Protein AF-0000000068548157 (afdb_homodimer)

Organism: Arachis hypogaea (NCBI:txid3818)

Sequence (996 aa):
MGVFTVLTRCIVQPLSVVDDELVPKVRMTFTTLEDAGKFYRNYAKATGFSTRVRCTNRKGNEIKNQLITCSREGKWKSKISPTEKTNPTAGLNCPARIYIHTLKDVGAWIISKVVLDHSHPCCPSKAEMLKQHRKLSMSIRRTIENNEEAGIRPSKTYQSFVAAAGGHRELNFIEKDVRNYITREVRNELERFSAEFWSCGQQVAFREQAERESDAADFHTVIPCATKSSIEAQFQDAYTHAKFRKVQAQFRRKANCITRLKNSALGYSIYEVGEQVSSSIFNKFAVTYDSVAAEVKCQCLLFESRGILCRHALSVLSFEQVSQVSPRYILERWSKKVKRRHTHIKSSHDEPLMEPRSKRFDQLVFRSQNICEFASESEELTAILHRAYDNVMAEMEALKAKRKGTSSLSHENANLESVNELQSSPRIRTRGRPENRLGSKLEKQIANATKKKKTKVLSEINLFDAASAAHSNSSQYQGHVMNYQFRVPAAGDNSLGVMGVFTVLTRCIVQPLSVVDDELVPKVRMTFTTLEDAGKFYRNYAKATGFSTRVRCTNRKGNEIKNQLITCSREGKWKSKISPTEKTNPTAGLNCPARIYIHTLKDVGAWIISKVVLDHSHPCCPSKAEMLKQHRKLSMSIRRTIENNEEAGIRPSKTYQSFVAAAGGHRELNFIEKDVRNYITREVRNELERFSAEFWSCGQQVAFREQAERESDAADFHTVIPCATKSSIEAQFQDAYTHAKFRKVQAQFRRKANCITRLKNSALGYSIYEVGEQVSSSIFNKFAVTYDSVAAEVKCQCLLFESRGILCRHALSVLSFEQVSQVSPRYILERWSKKVKRRHTHIKSSHDEPLMEPRSKRFDQLVFRSQNICEFASESEELTAILHRAYDNVMAEMEALKAKRKGTSSLSHENANLESVNELQSSPRIRTRGRPENRLGSKLEKQIANATKKKKTKVLSEINLFDAASAAHSNSSQYQGHVMNYQFRVPAAGDNSLGV

pLDDT: mean 74.23, std 27.12, range [15.04, 97.81]

Foldseek 3Di:
DDPPCVCPPLPLPPQPPDDPVLDDDFFDKALDPVVVVVSVQVVQLSRAFGKDWDDWDDDPPHTFKTKIATPQADDDDDPPDCPDDNDDDSHDNWPFIWIWGADVVVNIIGTHDGDHDTPDHGGNVCSLADPVQADDDLVLLVQLLVCVLVVHDLVVSQVVVCVVQVHDSSHSYDSVVSVVCCVPPRVVLVVVVPPVVSVVVVVVVVVLVVVVVQLVCQVPDFDDAPDPALALVVCSQWFGPVVSVVLNVQQVQLVQKDKDWDDDDPQKTKIWIWGDPDPPDTDIKIWIARRVVLDIDIPVCCCVVPLHDHSRRVNVCVVVPPRYGDCVSRDNVRTSPDDDPCSPCPVVVPPPPDDPVSVVVVVVVVVVVVQCVVQVPDPVSVVVVVVVVVVVVVVVVVVVVVVSVVVVPVVPPPDDPDPPPPDPPPPPDPPDDPPPPPQDPVRVVVVVVVVVVVVPPPPDDDPDDDDDDDDDDDDDDDDDPDDPPPDPDDPDDDDDDD/DDPPCVCPPVPLPPQPPDPPVLDDDFFDKALDPVVVVVSVQVVQLSRAFGKDWDDWDDDPPHTFKTKIATPQADDDDDPPDCPDDNDDDSHDNWPFIWIWGADVVVNIIGTHDGDHDTPDHGGNVNSLADPVQADDDLVLLVQLLVCVLVVHDLVVSQVVVCVVQVHDSSHSYDSVVSVVCCVPPRVVVVVVVPPVVSVVVVVLVVVLVVVVVQLVCQVPDFDDAPDPALALVVCSQWFGPVVSVVLNVQQVQLVQKDKDWDDDDPQKTKIWIWGDPDPVDTDIKIKIARRVVLDIDIPVCCCVPPLHDHSRRVNVCVVVVPRYGDCVSRDNVRTSPDPPPCSPCPVVVPPPPDDPVSVVVVVVVVVVVVQCVVQVPDPVSVVVVVVVVVVVVVVVVVVVVVVSVVVVPPVPPPDDPDPPPPPPPPPPPPPDDPPPPPQPPVRVVVVVVVVVVVPPPPPPDDPDDPDDDDDDDDDDDDDDPDDPDPDPDDDDDDDDDD

Structure (mmCIF, N/CA/C/O backbone):
data_AF-0000000068548157-model_v1
#
loop_
_entity.id
_entity.type
_entity.pdbx_description
1 polymer 'Protein FAR1-RELATED SEQUENCE'
#
loop_
_atom_site.group_PDB
_atom_site.id
_atom_site.type_symbol
_atom_site.label_atom_id
_atom_site.label_alt_id
_atom_site.label_comp_id
_atom_site.label_asym_id
_atom_site.label_entity_id
_atom_site.label_seq_id
_atom_site.pdbx_PDB_ins_code
_atom_site.Cartn_x
_atom_site.Cartn_y
_atom_site.Cartn_z
_atom_site.occupancy
_atom_site.B_iso_or_equiv
_atom_site.auth_seq_id
_atom_site.auth_comp_id
_atom_site.auth_asym_id
_atom_site.auth_atom_id
_atom_site.pdbx_PDB_model_num
ATOM 1 N N . MET A 1 1 ? 38.531 -15.023 -6.328 1 17.86 1 MET A N 1
ATOM 2 C CA . MET A 1 1 ? 37.656 -15.117 -7.484 1 17.86 1 MET A CA 1
ATOM 3 C C . MET A 1 1 ? 36.656 -16.266 -7.316 1 17.86 1 MET A C 1
ATOM 5 O O . MET A 1 1 ? 36.875 -17.375 -7.797 1 17.86 1 MET A O 1
ATOM 9 N N . GLY A 1 2 ? 36.188 -16.359 -6.176 1 20.47 2 GLY A N 1
ATOM 10 C CA . GLY A 1 2 ? 35.625 -17.609 -5.66 1 20.47 2 GLY A CA 1
ATOM 11 C C . GLY A 1 2 ? 34.375 -18.047 -6.355 1 20.47 2 GLY A C 1
ATOM 12 O O . GLY A 1 2 ? 33.5 -17.219 -6.668 1 20.47 2 GLY A O 1
ATOM 13 N N . VAL A 1 3 ? 34.438 -19.109 -7.219 1 19.7 3 VAL A N 1
ATOM 14 C CA . VAL A 1 3 ? 33.562 -19.766 -8.188 1 19.7 3 VAL A CA 1
ATOM 15 C C . VAL A 1 3 ? 32.281 -20.219 -7.5 1 19.7 3 VAL A C 1
ATOM 17 O O . VAL A 1 3 ? 32.281 -21.047 -6.594 1 19.7 3 VAL A O 1
ATOM 20 N N . PHE A 1 4 ? 31.453 -19.25 -7.168 1 21.31 4 PHE A N 1
ATOM 21 C CA . PHE A 1 4 ? 30.266 -19.391 -6.336 1 21.31 4 PHE A CA 1
ATOM 22 C C . PHE A 1 4 ? 29.203 -20.219 -7.047 1 21.31 4 PHE A C 1
ATOM 24 O O . PHE A 1 4 ? 28.594 -19.766 -8.016 1 21.31 4 PHE A O 1
ATOM 31 N N . THR A 1 5 ? 29.406 -21.531 -7.203 1 22.14 5 THR A N 1
ATOM 32 C CA . THR A 1 5 ? 28.703 -22.516 -8.008 1 22.14 5 THR A CA 1
ATOM 33 C C . THR A 1 5 ? 27.297 -22.75 -7.457 1 22.14 5 THR A C 1
ATOM 35 O O . THR A 1 5 ? 27.125 -23.328 -6.379 1 22.14 5 THR A O 1
ATOM 38 N N . VAL A 1 6 ? 26.531 -21.734 -7.324 1 25.98 6 VAL A N 1
ATOM 39 C CA . VAL A 1 6 ? 25.281 -21.938 -6.602 1 25.98 6 VAL A CA 1
ATOM 40 C C . VAL A 1 6 ? 24.312 -22.781 -7.445 1 25.98 6 VAL A C 1
ATOM 42 O O . VAL A 1 6 ? 23.859 -22.328 -8.5 1 25.98 6 VAL A O 1
ATOM 45 N N . LEU A 1 7 ? 24.484 -24.047 -7.656 1 26.8 7 LEU A N 1
ATOM 46 C CA . LEU A 1 7 ? 23.859 -25.062 -8.508 1 26.8 7 LEU A CA 1
ATOM 47 C C . LEU A 1 7 ? 22.422 -25.328 -8.07 1 26.8 7 LEU A C 1
ATOM 49 O O . LEU A 1 7 ? 22.203 -25.953 -7.035 1 26.8 7 LEU A O 1
ATOM 53 N N . THR A 1 8 ? 21.578 -24.453 -7.762 1 30.02 8 THR A N 1
ATOM 54 C CA . THR A 1 8 ? 20.391 -25.094 -7.211 1 30.02 8 THR A CA 1
ATOM 55 C C . THR A 1 8 ? 19.641 -25.875 -8.289 1 30.02 8 THR A C 1
ATOM 57 O O . THR A 1 8 ? 18.969 -25.281 -9.141 1 30.02 8 THR A O 1
ATOM 60 N N . ARG A 1 9 ? 20.266 -26.688 -9.125 1 32.03 9 ARG A N 1
ATOM 61 C CA . ARG A 1 9 ? 19.734 -27.719 -10.031 1 32.03 9 ARG A CA 1
ATOM 62 C C . ARG A 1 9 ? 18.531 -28.406 -9.43 1 32.03 9 ARG A C 1
ATOM 64 O O . ARG A 1 9 ? 18.516 -28.75 -8.242 1 32.03 9 ARG A O 1
ATOM 71 N N . CYS A 1 10 ? 17.344 -28.109 -9.812 1 34.41 10 CYS A N 1
ATOM 72 C CA . CYS A 1 10 ? 16.516 -29.25 -9.438 1 34.41 10 CYS A CA 1
ATOM 73 C C . CYS A 1 10 ? 17.188 -30.562 -9.82 1 34.41 10 CYS A C 1
ATOM 75 O O . CYS A 1 10 ? 17.203 -30.938 -11 1 34.41 10 CYS A O 1
ATOM 77 N N . ILE A 1 11 ? 18.469 -30.844 -9.562 1 33.5 11 ILE A N 1
ATOM 78 C CA . ILE A 1 11 ? 18.859 -32.25 -9.609 1 33.5 11 ILE A CA 1
ATOM 79 C C . ILE A 1 11 ? 17.656 -33.125 -9.281 1 33.5 11 ILE A C 1
ATOM 81 O O . ILE A 1 11 ? 16.984 -32.938 -8.258 1 33.5 11 ILE A O 1
ATOM 85 N N . VAL A 1 12 ? 16.984 -33.656 -10.367 1 35.25 12 VAL A N 1
ATOM 86 C CA . VAL A 1 12 ? 16.172 -34.781 -9.914 1 35.25 12 VAL A CA 1
ATOM 87 C C . VAL A 1 12 ? 16.719 -35.312 -8.586 1 35.25 12 VAL A C 1
ATOM 89 O O . VAL A 1 12 ? 17.781 -35.938 -8.555 1 35.25 12 VAL A O 1
ATOM 92 N N . GLN A 1 13 ? 17.109 -34.5 -7.738 1 35.5 13 GLN A N 1
ATOM 93 C CA . GLN A 1 13 ? 17.562 -35.062 -6.469 1 35.5 13 GLN A CA 1
ATOM 94 C C . GLN A 1 13 ? 16.828 -36.344 -6.16 1 35.5 13 GLN A C 1
ATOM 96 O O . GLN A 1 13 ? 15.672 -36.531 -6.547 1 35.5 13 GLN A O 1
ATOM 101 N N . PRO A 1 14 ? 17.547 -37.375 -5.98 1 37.06 14 PRO A N 1
ATOM 102 C CA . PRO A 1 14 ? 16.812 -38.5 -5.375 1 37.06 14 PRO A CA 1
ATOM 103 C C . PRO A 1 14 ? 15.633 -38.031 -4.52 1 37.06 14 PRO A C 1
ATOM 105 O O . PRO A 1 14 ? 15.617 -36.875 -4.047 1 37.06 14 PRO A O 1
ATOM 108 N N . LEU A 1 15 ? 14.438 -38.531 -4.723 1 41.5 15 LEU A N 1
ATOM 109 C CA . LEU A 1 15 ? 13.312 -38.344 -3.82 1 41.5 15 LEU A CA 1
ATOM 110 C C . LEU A 1 15 ? 13.766 -37.781 -2.48 1 41.5 15 LEU A C 1
ATOM 112 O O . LEU A 1 15 ? 14.555 -38.438 -1.771 1 41.5 15 LEU A O 1
ATOM 116 N N . SER A 1 16 ? 14.242 -36.656 -2.461 1 49.16 16 SER A N 1
ATOM 117 C CA . SER A 1 16 ? 14.453 -36.156 -1.112 1 49.16 16 SER A CA 1
ATOM 118 C C . SER A 1 16 ? 13.586 -36.875 -0.097 1 49.16 16 SER A C 1
ATOM 120 O O . SER A 1 16 ? 12.391 -37.062 -0.319 1 49.16 16 SER A O 1
ATOM 122 N N . VAL A 1 17 ? 14.18 -37.688 0.513 1 61.56 17 VAL A N 1
ATOM 123 C CA . VAL A 1 17 ? 13.641 -38.594 1.511 1 61.56 17 VAL A CA 1
ATOM 124 C C . VAL A 1 17 ? 12.703 -37.844 2.455 1 61.56 17 VAL A C 1
ATOM 126 O O . VAL A 1 17 ? 13.148 -36.969 3.217 1 61.56 17 VAL A O 1
ATOM 129 N N . VAL A 1 18 ? 11.531 -37.469 1.872 1 75.19 18 VAL A N 1
ATOM 130 C CA . VAL A 1 18 ? 10.5 -37.031 2.797 1 75.19 18 VAL A CA 1
ATOM 131 C C . VAL A 1 18 ? 10.555 -37.844 4.082 1 75.19 18 VAL A C 1
ATOM 133 O O . VAL A 1 18 ? 10.852 -39.031 4.051 1 75.19 18 VAL A O 1
ATOM 136 N N . ASP A 1 19 ? 10.656 -37.094 5.105 1 78.88 19 ASP A N 1
ATOM 137 C CA . ASP A 1 19 ? 10.641 -37.75 6.406 1 78.88 19 ASP A CA 1
ATOM 138 C C . ASP A 1 19 ? 9.594 -38.844 6.449 1 78.88 19 ASP A C 1
ATOM 140 O O . ASP A 1 19 ? 8.484 -38.688 5.953 1 78.88 19 ASP A O 1
ATOM 144 N N . ASP A 1 20 ? 9.977 -39.969 6.773 1 80.56 20 ASP A N 1
ATOM 145 C CA . ASP A 1 20 ? 9.141 -41.188 6.824 1 80.56 20 ASP A CA 1
ATOM 146 C C . ASP A 1 20 ? 7.832 -40.906 7.562 1 80.56 20 ASP A C 1
ATOM 148 O O . ASP A 1 20 ? 6.801 -41.5 7.262 1 80.56 20 ASP A O 1
ATOM 152 N N . GLU A 1 21 ? 7.895 -39.844 8.445 1 84.44 21 GLU A N 1
ATOM 153 C CA . GLU A 1 21 ? 6.703 -39.5 9.227 1 84.44 21 GLU A CA 1
ATOM 154 C C . GLU A 1 21 ? 5.664 -38.781 8.375 1 84.44 21 GLU A C 1
ATOM 156 O O . GLU A 1 21 ? 4.477 -38.781 8.711 1 84.44 21 GLU A O 1
ATOM 161 N N . LEU A 1 22 ? 6.074 -38.312 7.316 1 88 22 LEU A N 1
ATOM 162 C CA . LEU A 1 22 ? 5.168 -37.562 6.48 1 88 22 LEU A CA 1
ATOM 163 C C . LEU A 1 22 ? 4.609 -38.406 5.344 1 88 22 LEU A C 1
ATOM 165 O O . LEU A 1 22 ? 3.705 -37.969 4.625 1 88 22 LEU A O 1
ATOM 169 N N . VAL A 1 23 ? 5.039 -39.594 5.188 1 93.12 23 VAL A N 1
ATOM 170 C CA . VAL A 1 23 ? 4.602 -40.438 4.074 1 93.12 23 VAL A CA 1
ATOM 171 C C . VAL A 1 23 ? 3.303 -41.156 4.445 1 93.12 23 VAL A C 1
ATOM 173 O O . VAL A 1 23 ? 3.217 -41.781 5.492 1 93.12 23 VAL A O 1
ATOM 176 N N . PRO A 1 24 ? 2.346 -40.969 3.635 1 95.56 24 PRO A N 1
ATOM 177 C CA . PRO A 1 24 ? 1.085 -41.656 3.924 1 95.56 24 PRO A CA 1
ATOM 178 C C . PRO A 1 24 ? 1.214 -43.156 3.865 1 95.56 24 PRO A C 1
ATOM 180 O O . PRO A 1 24 ? 1.832 -43.688 2.943 1 95.56 24 PRO A O 1
ATOM 183 N N . LYS A 1 25 ? 0.652 -43.781 4.84 1 95.19 25 LYS A N 1
ATOM 184 C CA . LYS A 1 25 ? 0.648 -45.25 4.938 1 95.19 25 LYS A CA 1
ATOM 185 C C . LYS A 1 25 ? -0.763 -45.781 5.168 1 95.19 25 LYS A C 1
ATOM 187 O O . LYS A 1 25 ? -1.608 -45.094 5.738 1 95.19 25 LYS A O 1
ATOM 192 N N . VAL A 1 26 ? -0.889 -47 4.695 1 95.06 26 VAL A N 1
ATOM 193 C CA . VAL A 1 26 ? -2.174 -47.656 4.898 1 95.06 26 VAL A CA 1
ATOM 194 C C . VAL A 1 26 ? -2.424 -47.844 6.395 1 95.06 26 VAL A C 1
ATOM 196 O O . VAL A 1 26 ? -1.493 -48.125 7.152 1 95.06 26 VAL A O 1
ATOM 199 N N . ARG A 1 27 ? -3.672 -47.562 6.848 1 92.81 27 ARG A N 1
ATOM 200 C CA . ARG A 1 27 ? -4.16 -47.781 8.203 1 92.81 27 ARG A CA 1
ATOM 201 C C . ARG A 1 27 ? -3.826 -46.594 9.109 1 92.81 27 ARG A C 1
ATOM 203 O O . ARG A 1 27 ? -4 -46.656 10.328 1 92.81 27 ARG A O 1
ATOM 210 N N . MET A 1 28 ? -3.252 -45.562 8.469 1 94.81 28 MET A N 1
ATOM 211 C CA . MET A 1 28 ? -3.107 -44.344 9.234 1 94.81 28 MET A CA 1
ATOM 212 C C . MET A 1 28 ? -4.473 -43.75 9.617 1 94.81 28 MET A C 1
ATOM 214 O O . MET A 1 28 ? -5.395 -43.75 8.797 1 94.81 28 MET A O 1
ATOM 218 N N . THR A 1 29 ? -4.609 -43.375 10.867 1 93.44 29 THR A N 1
ATOM 219 C CA . THR A 1 29 ? -5.906 -42.906 11.359 1 93.44 29 THR A CA 1
ATOM 220 C C . THR A 1 29 ? -5.855 -41.406 11.703 1 93.44 29 THR A C 1
ATOM 222 O O . THR A 1 29 ? -4.809 -40.906 12.109 1 93.44 29 THR A O 1
ATOM 225 N N . PHE A 1 30 ? -6.953 -40.719 11.477 1 94.12 30 PHE A N 1
ATOM 226 C CA . PHE A 1 30 ? -7.105 -39.281 11.758 1 94.12 30 PHE A CA 1
ATOM 227 C C . PHE A 1 30 ? -8.43 -39.031 12.461 1 94.12 30 PHE A C 1
ATOM 229 O O . PHE A 1 30 ? -9.383 -39.781 12.328 1 94.12 30 PHE A O 1
ATOM 236 N N . THR A 1 31 ? -8.516 -37.938 13.195 1 89 31 THR A N 1
ATOM 237 C CA . THR A 1 31 ? -9.719 -37.562 13.93 1 89 31 THR A CA 1
ATOM 238 C C . THR A 1 31 ? -10.773 -37 12.984 1 89 31 THR A C 1
ATOM 240 O O . THR A 1 31 ? -11.969 -37.25 13.148 1 89 31 THR A O 1
ATOM 243 N N . THR A 1 32 ? -10.32 -36.156 12.047 1 89.5 32 THR A N 1
ATOM 244 C CA . THR A 1 32 ? -11.242 -35.531 11.102 1 89.5 32 THR A CA 1
ATOM 245 C C . THR A 1 32 ? -10.773 -35.75 9.664 1 89.5 32 THR A C 1
ATOM 247 O O . THR A 1 32 ? -9.594 -36.031 9.43 1 89.5 32 THR A O 1
ATOM 250 N N . LEU A 1 33 ? -11.734 -35.688 8.812 1 92 33 LEU A N 1
ATOM 251 C CA . LEU A 1 33 ? -11.422 -35.812 7.387 1 92 33 LEU A CA 1
ATOM 252 C C . LEU A 1 33 ? -10.5 -34.688 6.949 1 92 33 LEU A C 1
ATOM 254 O O . LEU A 1 33 ? -9.609 -34.875 6.121 1 92 33 LEU A O 1
ATOM 258 N N . GLU A 1 34 ? -10.656 -33.469 7.504 1 91.38 34 GLU A N 1
ATOM 259 C CA . GLU A 1 34 ? -9.844 -32.312 7.176 1 91.38 34 GLU A CA 1
ATOM 260 C C . GLU A 1 34 ? -8.383 -32.531 7.559 1 91.38 34 GLU A C 1
ATOM 262 O O . GLU A 1 34 ? -7.473 -32.125 6.84 1 91.38 34 GLU A O 1
ATOM 267 N N . ASP A 1 35 ? -8.219 -33.219 8.602 1 92.5 35 ASP A N 1
ATOM 268 C CA . ASP A 1 35 ? -6.855 -33.469 9.047 1 92.5 35 ASP A CA 1
ATOM 269 C C . ASP A 1 35 ? -6.156 -34.438 8.094 1 92.5 35 ASP A C 1
ATOM 271 O O . ASP A 1 35 ? -4.957 -34.312 7.832 1 92.5 35 ASP A O 1
ATOM 275 N N . ALA A 1 36 ? -6.906 -35.438 7.684 1 94.25 36 ALA A N 1
ATOM 276 C CA . ALA A 1 36 ? -6.344 -36.375 6.723 1 94.25 36 ALA A CA 1
ATOM 277 C C . ALA A 1 36 ? -5.969 -35.688 5.422 1 94.25 36 ALA A C 1
ATOM 279 O O . ALA A 1 36 ? -4.898 -35.938 4.859 1 94.25 36 ALA A O 1
ATOM 280 N N . GLY A 1 37 ? -6.832 -34.812 4.988 1 94.69 37 GLY A N 1
ATOM 281 C CA . GLY A 1 37 ? -6.559 -34.031 3.797 1 94.69 37 GLY A CA 1
ATOM 282 C C . GLY A 1 37 ? -5.348 -33.125 3.939 1 94.69 37 GLY A C 1
ATOM 283 O O . GLY A 1 37 ? -4.52 -33.031 3.027 1 94.69 37 GLY A O 1
ATOM 284 N N . LYS A 1 38 ? -5.297 -32.469 5.043 1 94.31 38 LYS A N 1
ATOM 285 C CA . LYS A 1 38 ? -4.164 -31.594 5.32 1 94.31 38 LYS A CA 1
ATOM 286 C C . LYS A 1 38 ? -2.855 -32.375 5.359 1 94.31 38 LYS A C 1
ATOM 288 O O . LYS A 1 38 ? -1.826 -31.906 4.875 1 94.31 38 LYS A O 1
ATOM 293 N N . PHE A 1 39 ? -2.918 -33.531 5.969 1 95.19 39 PHE A N 1
ATOM 294 C CA . PHE A 1 39 ? -1.748 -34.406 6.035 1 95.19 39 PHE A CA 1
ATOM 295 C C . PHE A 1 39 ? -1.245 -34.719 4.633 1 95.19 39 PHE A C 1
ATOM 297 O O . PHE A 1 39 ? -0.052 -34.594 4.352 1 95.19 39 PHE A O 1
ATOM 304 N N . TYR A 1 40 ? -2.127 -35.188 3.801 1 95.94 40 TYR A N 1
ATOM 305 C CA . TYR A 1 40 ? -1.739 -35.562 2.445 1 95.94 40 TYR A CA 1
ATOM 306 C C . TYR A 1 40 ? -1.257 -34.344 1.66 1 95.94 40 TYR A C 1
ATOM 308 O O . TYR A 1 40 ? -0.35 -34.469 0.832 1 95.94 40 TYR A O 1
ATOM 316 N N . ARG A 1 41 ? -1.84 -33.219 1.879 1 94.69 41 ARG A N 1
ATOM 317 C CA . ARG A 1 41 ? -1.401 -31.984 1.23 1 94.69 41 ARG A CA 1
ATOM 318 C C . ARG A 1 41 ? 0.023 -31.625 1.642 1 94.69 41 ARG A C 1
ATOM 320 O O . ARG A 1 41 ? 0.814 -31.156 0.818 1 94.69 41 ARG A O 1
ATOM 327 N N . ASN A 1 42 ? 0.286 -31.797 2.877 1 93.62 42 ASN A N 1
ATOM 328 C CA . ASN A 1 42 ? 1.64 -31.531 3.352 1 93.62 42 ASN A CA 1
ATOM 329 C C . ASN A 1 42 ? 2.652 -32.469 2.713 1 93.62 42 ASN A C 1
ATOM 331 O O . ASN A 1 42 ? 3.766 -32.062 2.375 1 93.62 42 ASN A O 1
ATOM 335 N N . TYR A 1 43 ? 2.24 -33.75 2.617 1 94.69 43 TYR A N 1
ATOM 336 C CA . TYR A 1 43 ? 3.08 -34.688 1.919 1 94.69 43 TYR A CA 1
ATOM 337 C C . TYR A 1 43 ? 3.303 -34.281 0.47 1 94.69 43 TYR A C 1
ATOM 339 O O . TYR A 1 43 ? 4.422 -34.375 -0.041 1 94.69 43 TYR A O 1
ATOM 347 N N . ALA A 1 44 ? 2.244 -33.844 -0.13 1 94.75 44 ALA A N 1
ATOM 348 C CA . ALA A 1 44 ? 2.305 -33.438 -1.528 1 94.75 44 ALA A CA 1
ATOM 349 C C . ALA A 1 44 ? 3.254 -32.25 -1.707 1 94.75 44 ALA A C 1
ATOM 351 O O . ALA A 1 44 ? 4.039 -32.219 -2.658 1 94.75 44 ALA A O 1
ATOM 352 N N . LYS A 1 45 ? 3.186 -31.328 -0.824 1 92.44 45 LYS A N 1
ATOM 353 C CA . LYS A 1 45 ? 4.062 -30.172 -0.88 1 92.44 45 LYS A CA 1
ATOM 354 C C . LYS A 1 45 ? 5.527 -30.578 -0.729 1 92.44 45 LYS A C 1
ATOM 356 O O . LYS A 1 45 ? 6.391 -30.094 -1.472 1 92.44 45 LYS A O 1
ATOM 361 N N . ALA A 1 46 ? 5.75 -31.453 0.182 1 91.31 46 ALA A N 1
ATOM 362 C CA . ALA A 1 46 ? 7.113 -31.891 0.462 1 91.31 46 ALA A CA 1
ATOM 363 C C . ALA A 1 46 ? 7.676 -32.688 -0.702 1 91.31 46 ALA A C 1
ATOM 365 O O . ALA A 1 46 ? 8.875 -32.656 -0.978 1 91.31 46 ALA A O 1
ATOM 366 N N . THR A 1 47 ? 6.793 -33.469 -1.35 1 91.62 47 THR A N 1
ATOM 367 C CA . THR A 1 47 ? 7.227 -34.344 -2.451 1 91.62 47 THR A CA 1
ATOM 368 C C . THR A 1 47 ? 7.301 -33.531 -3.752 1 91.62 47 THR A C 1
ATOM 370 O O . THR A 1 47 ? 8.094 -33.875 -4.641 1 91.62 47 THR A O 1
ATOM 373 N N . GLY A 1 48 ? 6.426 -32.562 -3.875 1 91.31 48 GLY 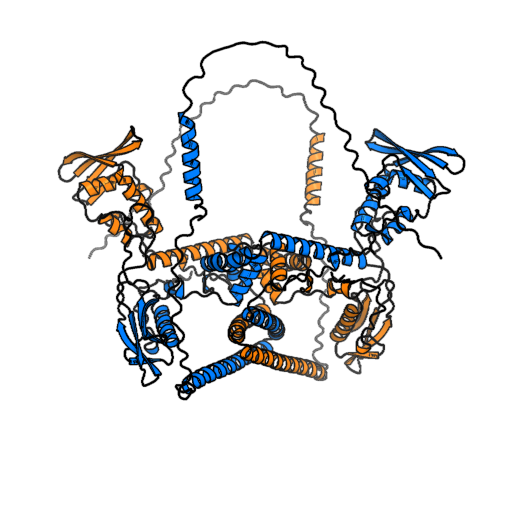A N 1
ATOM 374 C CA . GLY A 1 48 ? 6.523 -31.688 -5.043 1 91.31 48 GLY A CA 1
ATOM 375 C C . GLY A 1 48 ? 5.344 -31.812 -5.984 1 91.31 48 GLY A C 1
ATOM 376 O O . GLY A 1 48 ? 5.5 -31.75 -7.203 1 91.31 48 GLY A O 1
ATOM 377 N N . PHE A 1 49 ? 4.195 -32.125 -5.562 1 93.44 49 PHE A N 1
ATOM 378 C CA . PHE A 1 49 ? 2.996 -32.188 -6.391 1 93.44 49 PHE A CA 1
ATOM 379 C C . PHE A 1 49 ? 1.808 -31.562 -5.66 1 93.44 49 PHE A C 1
ATOM 381 O O . PHE A 1 49 ? 1.964 -31 -4.582 1 93.44 49 PHE A O 1
ATOM 388 N N . SER A 1 50 ? 0.649 -31.469 -6.352 1 94.75 50 SER A N 1
ATOM 389 C CA . SER A 1 50 ? -0.579 -30.969 -5.742 1 94.75 50 SER A CA 1
ATOM 390 C C . SER A 1 50 ? -1.673 -32.031 -5.75 1 94.75 50 SER A C 1
ATOM 392 O O . SER A 1 50 ? -1.58 -33.031 -6.48 1 94.75 50 SER A O 1
ATOM 394 N N . THR A 1 51 ? -2.623 -31.781 -4.906 1 95.94 51 THR A N 1
ATOM 395 C CA . THR A 1 51 ? -3.664 -32.781 -4.738 1 95.94 51 THR A CA 1
ATOM 396 C C . THR A 1 51 ? -5.02 -32.25 -5.184 1 95.94 51 THR A C 1
ATOM 398 O O . THR A 1 51 ? -5.188 -31.031 -5.332 1 95.94 51 THR A O 1
ATOM 401 N N . ARG A 1 52 ? -5.918 -33.094 -5.508 1 94.62 52 ARG A N 1
ATOM 402 C CA . ARG A 1 52 ? -7.309 -32.75 -5.793 1 94.62 52 ARG A CA 1
ATOM 403 C C . ARG A 1 52 ? -8.25 -33.875 -5.316 1 94.62 52 ARG A C 1
ATOM 405 O O . ARG A 1 52 ? -7.902 -35.062 -5.375 1 94.62 52 ARG A O 1
ATOM 412 N N . VAL A 1 53 ? -9.398 -33.438 -4.773 1 94.69 53 VAL A N 1
ATOM 413 C CA . VAL A 1 53 ? -10.414 -34.406 -4.383 1 94.69 53 VAL A CA 1
ATOM 414 C C . VAL A 1 53 ? -11.156 -34.906 -5.625 1 94.69 53 VAL A C 1
ATOM 416 O O . VAL A 1 53 ? -11.828 -34.125 -6.305 1 94.69 53 VAL A O 1
ATOM 419 N N . ARG A 1 54 ? -10.953 -36.094 -5.949 1 93.5 54 ARG A N 1
ATOM 420 C CA . ARG A 1 54 ? -11.539 -36.656 -7.16 1 93.5 54 ARG A CA 1
ATOM 421 C C . ARG A 1 54 ? -12.992 -37.062 -6.934 1 93.5 54 ARG A C 1
ATOM 423 O O . ARG A 1 54 ? -13.844 -36.812 -7.793 1 93.5 54 ARG A O 1
ATOM 430 N N . CYS A 1 55 ? -13.25 -37.75 -5.836 1 92.31 55 CYS A N 1
ATOM 431 C CA . CYS A 1 55 ? -14.602 -38.219 -5.578 1 92.31 55 CYS A CA 1
ATOM 432 C C . CYS A 1 55 ? -14.883 -38.312 -4.082 1 92.31 55 CYS A C 1
ATOM 434 O O . CYS A 1 55 ? -13.984 -38.594 -3.291 1 92.31 55 CYS A O 1
ATOM 436 N N . THR A 1 56 ? -16.125 -37.844 -3.67 1 93.62 56 THR A N 1
ATOM 437 C CA . THR A 1 56 ? -16.609 -37.969 -2.301 1 93.62 56 THR A CA 1
ATOM 438 C C . THR A 1 56 ? -17.922 -38.75 -2.26 1 93.62 56 THR A C 1
ATOM 440 O O . THR A 1 56 ? -18.891 -38.375 -2.932 1 93.62 56 THR A O 1
ATOM 443 N N . ASN A 1 57 ? -17.859 -39.844 -1.647 1 93.06 57 ASN A N 1
ATOM 444 C CA . ASN A 1 57 ? -19.078 -40.625 -1.48 1 93.06 57 ASN A CA 1
ATOM 445 C C . ASN A 1 57 ? -19.781 -40.312 -0.163 1 93.06 57 ASN A C 1
ATOM 447 O O . ASN A 1 57 ? -19.141 -40.25 0.886 1 93.06 57 ASN A O 1
ATOM 451 N N . ARG A 1 58 ? -21.109 -40.062 -0.209 1 90.75 58 ARG A N 1
ATOM 452 C CA . ARG A 1 58 ? -21.891 -39.656 0.96 1 90.75 58 ARG A CA 1
ATOM 453 C C . ARG A 1 58 ? -23.016 -40.625 1.237 1 90.75 58 ARG A C 1
ATOM 455 O O . ARG A 1 58 ? -23.562 -41.25 0.311 1 90.75 58 ARG A O 1
ATOM 462 N N . LYS A 1 59 ? -23.203 -41 2.338 1 85.81 59 LYS A N 1
ATOM 463 C CA . LYS A 1 59 ? -24.406 -41.688 2.807 1 85.81 59 LYS A CA 1
ATOM 464 C C . LYS A 1 59 ? -25.312 -40.719 3.576 1 85.81 59 LYS A C 1
ATOM 466 O O . LYS A 1 59 ? -25.047 -40.406 4.734 1 85.81 59 LYS A O 1
ATOM 471 N N . GLY A 1 60 ? -26.391 -40.25 2.932 1 84.69 60 GLY A N 1
ATOM 472 C CA . GLY A 1 60 ? -27.156 -39.125 3.471 1 84.69 60 GLY A CA 1
ATOM 473 C C . GLY A 1 60 ? -26.391 -37.812 3.469 1 84.69 60 GLY A C 1
ATOM 474 O O . GLY A 1 60 ? -25.922 -37.375 2.426 1 84.69 60 GLY A O 1
ATOM 475 N N . ASN A 1 61 ? -26.297 -37.219 4.605 1 83.75 61 ASN A N 1
ATOM 476 C CA . ASN A 1 61 ? -25.609 -35.938 4.699 1 83.75 61 ASN A CA 1
ATOM 477 C C . ASN A 1 61 ? -24.188 -36.125 5.207 1 83.75 61 ASN A C 1
ATOM 479 O O . ASN A 1 61 ? -23.438 -35.156 5.316 1 83.75 61 ASN A O 1
ATOM 483 N N . GLU A 1 62 ? -23.781 -37.375 5.402 1 86.75 62 GLU A N 1
ATOM 484 C CA . GLU A 1 62 ? -22.453 -37.594 5.973 1 86.75 62 GLU A CA 1
ATOM 485 C C . GLU A 1 62 ? -21.5 -38.188 4.93 1 86.75 62 GLU A C 1
ATOM 487 O O . GLU A 1 62 ? -21.906 -39.031 4.125 1 86.75 62 GLU A O 1
ATOM 492 N N . ILE A 1 63 ? -20.344 -37.688 4.914 1 91.44 63 ILE A N 1
ATOM 493 C CA . ILE A 1 63 ? -19.328 -38.188 4.016 1 91.44 63 ILE A CA 1
ATOM 494 C C . ILE A 1 63 ? -18.828 -39.562 4.512 1 91.44 63 ILE A C 1
ATOM 496 O O . ILE A 1 63 ? -18.453 -39.688 5.676 1 91.44 63 ILE A O 1
ATOM 500 N N . LYS A 1 64 ? -18.906 -40.562 3.652 1 90.88 64 LYS A N 1
ATOM 501 C CA . LYS A 1 64 ? -18.469 -41.906 3.996 1 90.88 64 LYS A CA 1
ATOM 502 C C . LYS A 1 64 ? -17.031 -42.125 3.566 1 90.88 64 LYS A C 1
ATOM 504 O O . LYS A 1 64 ? -16.25 -42.75 4.297 1 90.88 64 LYS A O 1
ATOM 509 N N . ASN A 1 65 ? -16.719 -41.812 2.381 1 93.19 65 ASN A N 1
ATOM 510 C CA . ASN A 1 65 ? -15.359 -42 1.883 1 93.19 65 ASN A CA 1
ATOM 511 C C . ASN A 1 65 ? -14.969 -40.875 0.917 1 93.19 65 ASN A C 1
ATOM 513 O O . ASN A 1 65 ? -15.836 -40.156 0.413 1 93.19 65 ASN A O 1
ATOM 517 N N . GLN A 1 66 ? -13.609 -40.625 0.775 1 95.88 66 GLN A N 1
ATOM 518 C CA . GLN A 1 66 ? -13.062 -39.625 -0.122 1 95.88 66 GLN A CA 1
ATOM 519 C C . GLN A 1 66 ? -11.812 -40.125 -0.827 1 95.88 66 GLN A C 1
ATOM 521 O O . GLN A 1 66 ? -10.969 -40.781 -0.213 1 95.88 66 GLN A O 1
ATOM 526 N N . LEU A 1 67 ? -11.82 -39.906 -2.113 1 96.75 67 LEU A N 1
ATOM 527 C CA . LEU A 1 67 ? -10.641 -40.219 -2.916 1 96.75 67 LEU A CA 1
ATOM 528 C C . LEU A 1 67 ? -9.859 -38.969 -3.25 1 96.75 67 LEU A C 1
ATOM 530 O O . LEU A 1 67 ? -10.398 -38.031 -3.879 1 96.75 67 LEU A O 1
ATOM 534 N N . ILE A 1 68 ? -8.57 -38.875 -2.75 1 97.56 68 ILE A N 1
ATOM 535 C CA . ILE A 1 68 ? -7.695 -37.719 -3.047 1 97.56 68 ILE A CA 1
ATOM 536 C C . ILE A 1 68 ? -6.582 -38.188 -3.994 1 97.56 68 ILE A C 1
ATOM 538 O O . ILE A 1 68 ? -5.887 -39.156 -3.727 1 97.56 68 ILE A O 1
ATOM 542 N N . THR A 1 69 ? -6.445 -37.5 -5.137 1 96.88 69 THR A N 1
ATOM 543 C CA . THR A 1 69 ? -5.492 -37.87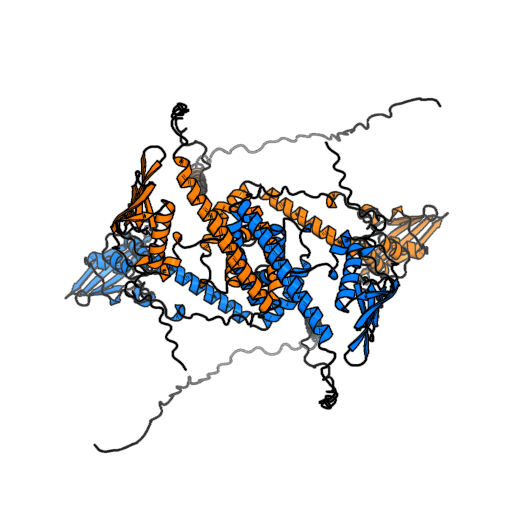5 -6.168 1 96.88 69 THR A CA 1
ATOM 544 C C . THR A 1 69 ? -4.531 -36.75 -6.477 1 96.88 69 THR A C 1
ATOM 546 O O . THR A 1 69 ? -4.73 -35.625 -6.02 1 96.88 69 THR A O 1
ATOM 549 N N . CYS A 1 70 ? -3.449 -37.094 -7.156 1 95.25 70 CYS A N 1
ATOM 550 C CA . CYS A 1 70 ? -2.57 -36.094 -7.727 1 95.25 70 CYS A CA 1
ATOM 551 C C . CYS A 1 70 ? -3.332 -35.188 -8.695 1 95.25 70 CYS A C 1
ATOM 553 O O . CYS A 1 70 ? -4.23 -35.656 -9.398 1 95.25 70 CYS A O 1
ATOM 555 N N . SER A 1 71 ? -3.027 -33.906 -8.742 1 92.06 71 SER A N 1
ATOM 556 C CA . SER A 1 71 ? -3.703 -32.969 -9.609 1 92.06 71 SER A CA 1
ATOM 557 C C . SER A 1 71 ? -3.48 -33.312 -11.086 1 92.06 71 SER A C 1
ATOM 559 O O . SER A 1 71 ? -4.199 -32.812 -11.953 1 92.06 71 SER A O 1
ATOM 561 N N . ARG A 1 72 ? -2.492 -34.094 -11.352 1 91.06 72 ARG A N 1
ATOM 562 C CA . ARG A 1 72 ? -2.186 -34.438 -12.742 1 91.06 72 ARG A CA 1
ATOM 563 C C . ARG A 1 72 ? -2.795 -35.781 -13.125 1 91.06 72 ARG A C 1
ATOM 565 O O . ARG A 1 72 ? -2.344 -36.406 -14.078 1 91.06 72 ARG A O 1
ATOM 572 N N . GLU A 1 73 ? -3.77 -36.156 -12.312 1 92.69 73 GLU A N 1
ATOM 573 C CA . GLU A 1 73 ? -4.539 -37.344 -12.664 1 92.69 73 GLU A CA 1
ATOM 574 C C . GLU A 1 73 ? -5.465 -37.094 -13.852 1 92.69 73 GLU A C 1
ATOM 576 O O . GLU A 1 73 ? -5.91 -35.969 -14.055 1 92.69 73 GLU A O 1
ATOM 581 N N . GLY A 1 74 ? -5.66 -38.062 -14.609 1 83.94 74 GLY A N 1
ATOM 582 C CA . GLY A 1 74 ? -6.594 -37.938 -15.719 1 83.94 74 GLY A CA 1
ATOM 583 C C . GLY A 1 74 ? -5.961 -37.344 -16.969 1 83.94 74 GLY A C 1
ATOM 584 O O . GLY A 1 74 ? -4.781 -36.969 -16.953 1 83.94 74 GLY A O 1
ATOM 585 N N . LYS A 1 75 ? -6.621 -37.406 -18.078 1 78.38 75 LYS A N 1
ATOM 586 C CA . LYS A 1 75 ? -6.188 -36.844 -19.344 1 78.38 75 LYS A CA 1
ATOM 587 C C . LYS A 1 75 ? -7.238 -35.875 -19.906 1 78.38 75 LYS A C 1
ATOM 589 O O . LYS A 1 75 ? -8.438 -36.094 -19.75 1 78.38 75 LYS A O 1
ATOM 594 N N . TRP A 1 76 ? -6.762 -34.688 -20.266 1 70.38 76 TRP A N 1
ATOM 595 C CA . TRP A 1 76 ? -7.664 -33.719 -20.875 1 70.38 76 TRP A CA 1
ATOM 596 C C . TRP A 1 76 ? -8.266 -34.281 -22.156 1 70.38 76 TRP A C 1
ATOM 598 O O . TRP A 1 76 ? -7.547 -34.812 -23.016 1 70.38 76 TRP A O 1
ATOM 608 N N . LYS A 1 77 ? -9.648 -34.469 -22.219 1 65.62 77 LYS A N 1
ATOM 609 C CA . LYS A 1 77 ? -10.352 -34.844 -23.438 1 65.62 77 LYS A CA 1
ATOM 610 C C . LYS A 1 77 ? -11.094 -33.656 -24.047 1 65.62 77 LYS A C 1
ATOM 612 O O . LYS A 1 77 ? -11.914 -33.031 -23.375 1 65.62 77 LYS A O 1
ATOM 617 N N . SER A 1 78 ? -10.391 -32.906 -24.906 1 61.09 78 SER A N 1
ATOM 618 C CA . SER A 1 78 ? -11.133 -31.844 -25.547 1 61.09 78 SER A CA 1
ATOM 619 C C . SER A 1 78 ? -11.945 -32.344 -26.734 1 61.09 78 SER A C 1
ATOM 621 O O . SER A 1 78 ? -11.484 -33.219 -27.469 1 61.09 78 SER A O 1
ATOM 623 N N . LYS A 1 79 ? -13.305 -32.188 -26.625 1 60.19 79 LYS A N 1
ATOM 624 C CA . LYS A 1 79 ? -14.125 -32.469 -27.797 1 60.19 79 LYS A CA 1
ATOM 625 C C . LYS A 1 79 ? -13.664 -31.672 -29.016 1 60.19 79 LYS A C 1
ATOM 627 O O . LYS A 1 79 ? -14.031 -31.984 -30.141 1 60.19 79 LYS A O 1
ATOM 632 N N . ILE A 1 80 ? -13.094 -30.453 -28.656 1 56.19 80 ILE A N 1
ATOM 633 C CA . ILE A 1 80 ? -12.688 -29.609 -29.781 1 56.19 80 ILE A CA 1
ATOM 634 C C . ILE A 1 80 ? -11.266 -29.984 -30.203 1 56.19 80 ILE A C 1
ATOM 636 O O . ILE A 1 80 ? -10.367 -30.094 -29.375 1 56.19 80 ILE A O 1
ATOM 640 N N . SER A 1 81 ? -11.18 -30.531 -31.328 1 53.72 81 SER A N 1
ATOM 641 C CA . SER A 1 81 ? -9.875 -30.859 -31.906 1 53.72 81 SER A CA 1
ATOM 642 C C . SER A 1 81 ? -8.859 -29.75 -31.625 1 53.72 81 SER A C 1
ATOM 644 O O . SER A 1 81 ? -9.172 -28.562 -31.734 1 53.72 81 SER A O 1
ATOM 646 N N . PRO A 1 82 ? -7.844 -30.031 -30.859 1 54.03 82 PRO A N 1
ATOM 647 C CA . PRO A 1 82 ? -6.797 -29.094 -30.438 1 54.03 82 PRO A CA 1
ATOM 648 C C . PRO A 1 82 ? -6.348 -28.156 -31.562 1 54.03 82 PRO A C 1
ATOM 650 O O . PRO A 1 82 ? -5.266 -27.562 -31.469 1 54.03 82 PRO A O 1
ATOM 653 N N . THR A 1 83 ? -7.086 -28.031 -32.688 1 54.12 83 THR A N 1
ATOM 654 C CA . THR A 1 83 ? -6.41 -27.375 -33.812 1 54.12 83 THR A CA 1
ATOM 655 C C . THR A 1 83 ? -5.953 -25.969 -33.406 1 54.12 83 THR A C 1
ATOM 657 O O . THR A 1 83 ? -4.895 -25.516 -33.844 1 54.12 83 THR A O 1
ATOM 660 N N . GLU A 1 84 ? -6.816 -25.125 -32.781 1 56.53 84 GLU A N 1
ATOM 661 C CA . GLU A 1 84 ? -6.371 -23.734 -32.75 1 56.53 84 GLU A CA 1
ATOM 662 C C . GLU A 1 84 ? -5.602 -23.422 -31.469 1 56.53 84 GLU A C 1
ATOM 664 O O . GLU A 1 84 ? -4.457 -22.969 -31.516 1 56.53 84 GLU A O 1
ATOM 669 N N . LYS A 1 85 ? -6.223 -22.953 -30.344 1 57.97 85 LYS A N 1
ATOM 670 C CA . LYS A 1 85 ? -5.523 -22.438 -29.172 1 57.97 85 LYS A CA 1
ATOM 671 C C . LYS A 1 85 ? -5.312 -23.531 -28.125 1 57.97 85 LYS A C 1
ATOM 673 O O . LYS A 1 85 ? -6.281 -24.078 -27.594 1 57.97 85 LYS A O 1
ATOM 678 N N . THR A 1 86 ? -4 -24.125 -28.188 1 66.5 86 THR A N 1
ATOM 679 C CA . THR A 1 86 ? -3.723 -25.25 -27.312 1 66.5 86 THR A CA 1
ATOM 680 C C . THR A 1 86 ? -3.318 -24.781 -25.922 1 66.5 86 THR A C 1
ATOM 682 O O . THR A 1 86 ? -2.344 -24.031 -25.781 1 66.5 86 THR A O 1
ATOM 685 N N . ASN A 1 87 ? -4.207 -24.766 -24.984 1 76.25 87 ASN A N 1
ATOM 686 C CA . ASN A 1 87 ? -3.887 -24.438 -23.594 1 76.25 87 ASN A CA 1
ATOM 687 C C . ASN A 1 87 ? -3.16 -25.594 -22.906 1 76.25 87 ASN A C 1
ATOM 689 O O . ASN A 1 87 ? -3.418 -26.766 -23.203 1 76.25 87 ASN A O 1
ATOM 693 N N . PRO A 1 88 ? -2.188 -25.172 -22.141 1 84.06 88 PRO A N 1
ATOM 694 C CA . PRO A 1 88 ? -1.492 -26.234 -21.391 1 84.06 88 PRO A CA 1
ATOM 695 C C . PRO A 1 88 ? -2.43 -27.031 -20.5 1 84.06 88 PRO A C 1
ATOM 697 O O . PRO A 1 88 ? -3.391 -26.484 -19.953 1 84.06 88 PRO A O 1
ATOM 700 N N . THR A 1 89 ? -2.188 -28.25 -20.484 1 82.44 89 THR A N 1
ATOM 701 C CA . THR A 1 89 ? -2.963 -29.141 -19.625 1 82.44 89 THR A CA 1
ATOM 702 C C . THR A 1 89 ? -2.055 -29.844 -18.625 1 82.44 89 THR A C 1
ATOM 704 O O . THR A 1 89 ? -0.893 -30.141 -18.938 1 82.44 89 THR A O 1
ATOM 707 N N . ALA A 1 90 ? -2.605 -30.141 -17.5 1 85.31 90 ALA A N 1
ATOM 708 C CA . ALA A 1 90 ? -1.806 -30.75 -16.438 1 85.31 90 ALA A CA 1
ATOM 709 C C . ALA A 1 90 ? -2.004 -32.25 -16.391 1 85.31 90 ALA A C 1
ATOM 711 O O . ALA A 1 90 ? -1.168 -32.969 -15.844 1 85.31 90 ALA A O 1
ATOM 712 N N . GLY A 1 91 ? -3.008 -32.75 -17.031 1 85.31 91 GLY A N 1
ATOM 713 C CA . GLY A 1 91 ? -3.359 -34.156 -16.891 1 85.31 91 GLY A CA 1
ATOM 714 C C . GLY A 1 91 ? -2.387 -35.094 -17.578 1 85.31 91 GLY A C 1
ATOM 715 O O . GLY A 1 91 ? -2.129 -34.969 -18.781 1 85.31 91 GLY A O 1
ATOM 716 N N . LEU A 1 92 ? -1.787 -36.125 -16.844 1 87.06 92 LEU A N 1
ATOM 717 C CA . LEU A 1 92 ? -0.859 -37.125 -17.375 1 87.06 92 LEU A CA 1
ATOM 718 C C . LEU A 1 92 ? -1.188 -38.531 -16.859 1 87.06 92 LEU A C 1
ATOM 720 O O . LEU A 1 92 ? -0.296 -39.344 -16.703 1 87.06 92 LEU A O 1
ATOM 724 N N . ASN A 1 93 ? -2.459 -38.719 -16.422 1 89.19 93 ASN A N 1
ATOM 725 C CA . ASN A 1 93 ? -2.93 -40 -15.891 1 89.19 93 ASN A CA 1
ATOM 726 C C . ASN A 1 93 ? -2.045 -40.5 -14.75 1 89.19 93 ASN A C 1
ATOM 728 O O . ASN A 1 93 ? -1.638 -41.656 -14.734 1 89.19 93 ASN A O 1
ATOM 732 N N . CYS A 1 94 ? -1.76 -39.625 -13.898 1 93.12 94 CYS A N 1
ATOM 733 C CA . CYS A 1 94 ? -0.932 -39.969 -12.75 1 93.12 94 CYS A CA 1
ATOM 734 C C . CYS A 1 94 ? -1.693 -40.875 -11.789 1 93.12 94 CYS A C 1
ATOM 736 O O . CYS A 1 94 ? -2.814 -40.562 -11.391 1 93.12 94 CYS A O 1
ATOM 738 N N . PRO A 1 95 ? -1.121 -42 -11.438 1 94.5 95 PRO A N 1
ATOM 739 C CA . PRO A 1 95 ? -1.836 -42.969 -10.594 1 94.5 95 PRO A CA 1
ATOM 740 C C . PRO A 1 95 ? -1.758 -42.625 -9.109 1 94.5 95 PRO A C 1
ATOM 742 O O . PRO A 1 95 ? -2.471 -43.219 -8.297 1 94.5 95 PRO A O 1
ATOM 745 N N . ALA A 1 96 ? -0.982 -41.719 -8.648 1 95.81 96 ALA A N 1
ATOM 746 C CA . ALA A 1 96 ? -0.774 -41.406 -7.234 1 95.81 96 ALA A CA 1
ATOM 747 C C . ALA A 1 96 ? -2.076 -40.969 -6.57 1 95.81 96 ALA A C 1
ATOM 749 O O . ALA A 1 96 ? -2.762 -40.062 -7.062 1 95.81 96 ALA A O 1
ATOM 750 N N . ARG A 1 97 ? -2.424 -41.594 -5.434 1 96.94 97 ARG A N 1
ATOM 751 C CA . ARG A 1 97 ? -3.689 -41.312 -4.766 1 96.94 97 ARG A CA 1
ATOM 752 C C . ARG A 1 97 ? -3.734 -41.938 -3.381 1 96.94 97 ARG A C 1
ATOM 754 O O . ARG A 1 97 ? -2.924 -42.812 -3.064 1 96.94 97 ARG A O 1
ATOM 761 N N . ILE A 1 98 ? -4.668 -41.438 -2.592 1 97.25 98 ILE A N 1
ATOM 762 C CA . ILE A 1 98 ? -5 -42.062 -1.317 1 97.25 98 ILE A CA 1
ATOM 763 C C . ILE A 1 98 ? -6.516 -42.219 -1.188 1 97.25 98 ILE A C 1
ATOM 765 O O . ILE A 1 98 ? -7.266 -41.375 -1.711 1 97.25 98 ILE A O 1
ATOM 769 N N . TYR A 1 99 ? -6.922 -43.25 -0.611 1 97.25 99 TYR A N 1
ATOM 770 C CA . TYR A 1 99 ? -8.328 -43.5 -0.319 1 97.25 99 TYR A CA 1
ATOM 771 C C . TYR A 1 99 ? -8.586 -43.469 1.182 1 97.25 99 TYR A C 1
ATOM 773 O O . TYR A 1 99 ? -7.969 -44.188 1.948 1 97.25 99 TYR A O 1
ATOM 781 N N . ILE A 1 100 ? -9.516 -42.531 1.585 1 96.56 100 ILE A N 1
ATOM 782 C CA . ILE A 1 100 ? -9.828 -42.344 2.994 1 96.56 100 ILE A CA 1
ATOM 783 C C . ILE A 1 100 ? -11.273 -42.75 3.262 1 96.56 100 ILE A C 1
ATOM 785 O O . ILE A 1 100 ? -12.18 -42.438 2.488 1 96.56 100 ILE A O 1
ATOM 789 N N . HIS A 1 101 ? -11.547 -43.531 4.266 1 94 101 HIS A N 1
ATOM 790 C CA . HIS A 1 101 ? -12.914 -43.875 4.633 1 94 101 HIS A CA 1
ATOM 791 C C . HIS A 1 101 ? -13.125 -43.75 6.141 1 94 101 HIS A C 1
ATOM 793 O O . HIS A 1 101 ? -12.156 -43.719 6.906 1 94 101 HIS A O 1
ATOM 799 N N . THR A 1 102 ? -14.367 -43.594 6.512 1 91.94 102 THR A N 1
ATOM 800 C CA . THR A 1 102 ? -14.75 -43.438 7.906 1 91.94 102 THR A CA 1
ATOM 801 C C . THR A 1 102 ? -14.859 -44.781 8.609 1 91.94 102 THR A C 1
ATOM 803 O O . THR A 1 102 ? -15.328 -45.75 8.023 1 91.94 102 THR A O 1
ATOM 806 N N . LEU A 1 103 ? -14.242 -44.781 9.797 1 88.44 103 LEU A N 1
ATOM 807 C CA . LEU A 1 103 ? -14.492 -45.906 10.703 1 88.44 103 LEU A CA 1
ATOM 808 C C . LEU A 1 103 ? -15.641 -45.562 11.656 1 88.44 103 LEU A C 1
ATOM 810 O O . LEU A 1 103 ? -15.43 -44.969 12.703 1 88.44 103 LEU A O 1
ATOM 814 N N . LYS A 1 104 ? -16.781 -45.906 11.375 1 77.06 104 LYS A N 1
ATOM 815 C CA . LYS A 1 104 ? -17.984 -45.531 12.094 1 77.06 104 LYS A CA 1
ATOM 816 C C . LYS A 1 104 ? -17.906 -45.938 13.562 1 77.06 104 LYS A C 1
ATOM 818 O O . LYS A 1 104 ? -18.328 -45.188 14.445 1 77.06 104 LYS A O 1
ATOM 823 N N . ASP A 1 105 ? -17.438 -47.094 13.773 1 78.38 105 ASP A N 1
ATOM 824 C CA . ASP A 1 105 ? -17.422 -47.594 15.141 1 78.38 105 ASP A CA 1
ATOM 825 C C . ASP A 1 105 ? -16.484 -46.781 16.031 1 78.38 105 ASP A C 1
ATOM 827 O O . ASP A 1 105 ? -16.797 -46.562 17.203 1 78.38 105 ASP A O 1
ATOM 831 N N . VAL A 1 106 ? -15.422 -46.25 15.477 1 77.62 106 VAL A N 1
ATOM 832 C CA . VAL A 1 106 ? -14.391 -45.562 16.25 1 77.62 106 VAL A CA 1
ATOM 833 C C . VAL A 1 106 ? -14.516 -44.062 16.062 1 77.62 106 VAL A C 1
ATOM 835 O O . VAL A 1 106 ? -14.031 -43.281 16.891 1 77.62 106 VAL A O 1
ATOM 838 N N . GLY A 1 107 ? -15.352 -43.719 15.148 1 81.81 107 GLY A N 1
ATOM 839 C CA . GLY A 1 107 ? -15.469 -42.281 14.875 1 81.81 107 GLY A CA 1
ATOM 840 C C . GLY A 1 107 ? -14.195 -41.688 14.328 1 81.81 107 GLY A C 1
ATOM 841 O O . GLY A 1 107 ? -13.781 -40.594 14.758 1 81.81 107 GLY A O 1
ATOM 842 N N . ALA A 1 108 ? -13.414 -42.438 13.641 1 91.31 108 ALA A N 1
ATOM 843 C CA . ALA A 1 108 ? -12.141 -41.969 13.086 1 91.31 108 ALA A CA 1
ATOM 844 C C . ALA A 1 108 ? -12.109 -42.188 11.57 1 91.31 108 ALA A C 1
ATOM 846 O O . ALA A 1 108 ? -13.008 -42.781 11 1 91.31 108 ALA A O 1
ATOM 847 N N . TRP A 1 109 ? -11.172 -41.531 10.938 1 94.69 109 TRP A N 1
ATOM 848 C CA . TRP A 1 109 ? -10.93 -41.688 9.508 1 94.69 109 TRP A CA 1
ATOM 849 C C . TRP A 1 109 ? -9.641 -42.469 9.25 1 94.69 109 TRP A C 1
ATOM 851 O O . TRP A 1 109 ? -8.641 -42.25 9.945 1 94.69 109 TRP A O 1
ATOM 861 N N . ILE A 1 110 ? -9.742 -43.375 8.297 1 95.06 110 ILE A N 1
ATOM 862 C CA . ILE A 1 110 ? -8.594 -44.25 8.07 1 95.06 110 ILE A CA 1
ATOM 863 C C . ILE A 1 110 ? -8.227 -44.25 6.586 1 95.06 110 ILE A C 1
ATOM 865 O O . ILE A 1 110 ? -9.102 -44.156 5.723 1 95.06 110 ILE A O 1
ATOM 869 N N . ILE A 1 111 ? -6.898 -44.281 6.289 1 96.44 111 ILE A N 1
ATOM 870 C CA . ILE A 1 111 ? -6.426 -44.469 4.914 1 96.44 111 ILE A CA 1
ATOM 871 C C . ILE A 1 111 ? -6.465 -45.938 4.531 1 96.44 111 ILE A C 1
ATOM 873 O O . ILE A 1 111 ? -5.777 -46.75 5.141 1 96.44 111 ILE A O 1
ATOM 877 N N . SER A 1 112 ? -7.207 -46.281 3.527 1 95 112 SER A N 1
ATOM 878 C CA . SER A 1 112 ? -7.379 -47.688 3.148 1 95 112 SER A CA 1
ATOM 879 C C . SER A 1 112 ? -6.449 -48.062 1.999 1 95 112 SER A C 1
ATOM 881 O O . SER A 1 112 ? -6.051 -49.219 1.873 1 95 112 SER A O 1
ATOM 883 N N . LYS A 1 113 ? -6.16 -47.156 1.141 1 95.94 113 LYS A N 1
ATOM 884 C CA . LYS A 1 113 ? -5.301 -47.406 -0.01 1 95.94 113 LYS A CA 1
ATOM 885 C C . LYS A 1 113 ? -4.34 -46.25 -0.253 1 95.94 113 LYS A C 1
ATOM 887 O O . LYS A 1 113 ? -4.707 -45.094 -0.071 1 95.94 113 LYS A O 1
ATOM 892 N N . VAL A 1 114 ? -3.143 -46.594 -0.56 1 97 114 VAL A N 1
ATOM 893 C CA . VAL A 1 114 ? -2.127 -45.594 -0.844 1 97 114 VAL A CA 1
ATOM 894 C C . VAL A 1 114 ? -1.332 -46 -2.086 1 97 114 VAL A C 1
ATOM 896 O O . VAL A 1 114 ? -0.889 -47.156 -2.203 1 97 114 VAL A O 1
ATOM 899 N N . VAL A 1 115 ? -1.273 -45.188 -3.047 1 96.62 115 VAL A N 1
ATOM 900 C CA . VAL A 1 115 ? -0.386 -45.312 -4.199 1 96.62 115 VAL A CA 1
ATOM 901 C C . VAL A 1 115 ? 0.569 -44.125 -4.254 1 96.62 115 VAL A C 1
ATOM 903 O O . VAL A 1 115 ? 0.138 -43 -4.422 1 96.62 115 VAL A O 1
ATOM 906 N N . LEU A 1 116 ? 1.816 -44.344 -4.109 1 94.5 116 LEU A N 1
ATOM 907 C CA . LEU A 1 116 ? 2.777 -43.25 -3.996 1 94.5 116 LEU A CA 1
ATOM 908 C C . LEU A 1 116 ? 3.457 -42.969 -5.336 1 94.5 116 LEU A C 1
ATOM 910 O O . LEU A 1 116 ? 4.051 -41.906 -5.535 1 94.5 116 LEU A O 1
ATOM 914 N N . ASP A 1 117 ? 3.307 -43.875 -6.301 1 93.25 117 ASP A N 1
ATOM 915 C CA . ASP A 1 117 ? 4.02 -43.75 -7.57 1 93.25 117 ASP A CA 1
ATOM 916 C C . ASP A 1 117 ? 3.369 -42.719 -8.469 1 93.25 117 ASP A C 1
ATOM 918 O O . ASP A 1 117 ? 2.145 -42.688 -8.609 1 93.25 117 ASP A O 1
ATOM 922 N N . HIS A 1 118 ? 4.188 -41.875 -8.977 1 93.12 118 HIS A N 1
ATOM 923 C CA . HIS A 1 118 ? 3.744 -40.875 -9.922 1 93.12 118 HIS A CA 1
ATOM 924 C C . HIS A 1 118 ? 4.203 -41.188 -11.336 1 93.12 118 HIS A C 1
ATOM 926 O O . HIS A 1 118 ? 5.27 -41.781 -11.531 1 93.12 118 HIS A O 1
ATOM 932 N N . SER A 1 119 ? 3.424 -40.812 -12.344 1 88.75 119 SER A N 1
ATOM 933 C CA . SER A 1 119 ? 3.807 -40.969 -13.742 1 88.75 119 SER A CA 1
ATOM 934 C C . SER A 1 119 ? 4.613 -39.781 -14.234 1 88.75 119 SER A C 1
ATOM 936 O O . SER A 1 119 ? 4.996 -39.719 -15.406 1 88.75 119 SER A O 1
ATOM 938 N N . HIS A 1 120 ? 4.859 -38.844 -13.461 1 85.88 120 HIS A N 1
ATOM 939 C CA . HIS A 1 120 ? 5.574 -37.594 -13.766 1 85.88 120 HIS A CA 1
ATOM 940 C C . HIS A 1 120 ? 6.586 -37.25 -12.672 1 85.88 120 HIS A C 1
ATOM 942 O O . HIS A 1 120 ? 6.434 -37.688 -11.531 1 85.88 120 HIS A O 1
ATOM 948 N N . PRO A 1 121 ? 7.617 -36.531 -13.047 1 84.94 121 PRO A N 1
ATOM 949 C CA . PRO A 1 121 ? 8.578 -36.156 -12.023 1 84.94 121 PRO A CA 1
ATOM 950 C C . PRO A 1 121 ? 8.008 -35.125 -11.039 1 84.94 121 PRO A C 1
ATOM 952 O O . PRO A 1 121 ? 7.113 -34.344 -11.398 1 84.94 121 PRO A O 1
ATOM 955 N N . CYS A 1 122 ? 8.445 -35.25 -9.812 1 87.94 122 CYS A N 1
ATOM 956 C CA . CYS A 1 122 ? 8.047 -34.312 -8.766 1 87.94 122 CYS A CA 1
ATOM 957 C C . CYS A 1 122 ? 9.234 -33.5 -8.281 1 87.94 122 CYS A C 1
ATOM 959 O O . CYS A 1 122 ? 10.344 -34.031 -8.156 1 87.94 122 CYS A O 1
ATOM 961 N N . CYS A 1 123 ? 9.023 -32.219 -8.148 1 84.25 123 CYS A N 1
ATOM 962 C CA . CYS A 1 123 ? 10.062 -31.312 -7.688 1 84.25 123 CYS A CA 1
ATOM 963 C C . CYS A 1 123 ? 9.523 -30.391 -6.609 1 84.25 123 CYS A C 1
ATOM 965 O O . CYS A 1 123 ? 8.734 -29.484 -6.902 1 84.25 123 CYS A O 1
ATOM 967 N N . PRO A 1 124 ? 9.977 -30.516 -5.359 1 83.81 124 PRO A N 1
ATOM 968 C CA . PRO A 1 124 ? 9.461 -29.703 -4.254 1 83.81 124 PRO A CA 1
ATOM 969 C C . PRO A 1 124 ? 9.656 -28.219 -4.473 1 83.81 124 PRO A C 1
ATOM 971 O O . PRO A 1 124 ? 8.781 -27.406 -4.121 1 83.81 124 PRO A O 1
ATOM 974 N N . SER A 1 125 ? 10.711 -27.797 -5.027 1 79 125 SER A N 1
ATOM 975 C CA . SER A 1 125 ? 10.992 -26.375 -5.211 1 79 125 SER A CA 1
ATOM 976 C C . SER A 1 125 ? 10 -25.75 -6.18 1 79 125 SER A C 1
ATOM 978 O O . SER A 1 125 ? 9.641 -24.578 -6.031 1 79 125 SER A O 1
ATOM 980 N N . LYS A 1 126 ? 9.609 -26.547 -7.113 1 84.69 126 LYS A N 1
ATOM 981 C CA . LYS A 1 126 ? 8.672 -26.016 -8.102 1 84.69 126 LYS A CA 1
ATOM 982 C C . LYS A 1 126 ? 7.234 -26.109 -7.594 1 84.69 126 LYS A C 1
ATOM 984 O O . LYS A 1 126 ? 6.352 -25.406 -8.086 1 84.69 126 LYS A O 1
ATOM 989 N N . ALA A 1 127 ? 7.055 -26.969 -6.695 1 85.88 127 ALA A N 1
ATOM 990 C CA . ALA A 1 127 ? 5.715 -27.172 -6.145 1 85.88 127 ALA A CA 1
ATOM 991 C C . ALA A 1 127 ? 5.23 -25.938 -5.406 1 85.88 127 ALA A C 1
ATOM 993 O O . ALA A 1 127 ? 4.027 -25.719 -5.273 1 85.88 127 ALA A O 1
ATOM 994 N N . GLU A 1 128 ? 6.125 -25.094 -4.977 1 86.31 128 GLU A N 1
ATOM 995 C CA . GLU A 1 128 ? 5.781 -23.859 -4.281 1 86.31 128 GLU A CA 1
ATOM 996 C C . GLU A 1 128 ? 4.977 -22.938 -5.184 1 86.31 128 GLU A C 1
ATOM 998 O O . GLU A 1 128 ? 4.23 -22.078 -4.695 1 86.31 128 GLU A O 1
ATOM 1003 N N . MET A 1 129 ? 5.121 -23.125 -6.422 1 89.5 129 MET A N 1
ATOM 1004 C CA . MET A 1 129 ? 4.465 -22.25 -7.383 1 89.5 129 MET A CA 1
ATOM 1005 C C . MET A 1 129 ? 3.049 -22.734 -7.684 1 89.5 129 MET A C 1
ATOM 1007 O O . MET A 1 129 ? 2.254 -22 -8.289 1 89.5 129 MET A O 1
ATOM 1011 N N . LEU A 1 130 ? 2.754 -23.859 -7.277 1 92.31 130 LEU A N 1
ATOM 1012 C CA . LEU A 1 130 ? 1.416 -24.391 -7.512 1 92.31 130 LEU A CA 1
ATOM 1013 C C . LEU A 1 130 ? 0.386 -23.688 -6.641 1 92.31 130 LEU A C 1
ATOM 1015 O O . LEU A 1 130 ? 0.651 -23.391 -5.473 1 92.31 130 LEU A O 1
ATOM 1019 N N . LYS A 1 131 ? -0.717 -23.453 -7.188 1 91.31 131 LYS A N 1
ATOM 1020 C CA . LYS A 1 131 ? -1.771 -22.656 -6.559 1 91.31 131 LYS A CA 1
ATOM 1021 C C . LYS A 1 131 ? -2.133 -23.219 -5.184 1 91.31 131 LYS A C 1
ATOM 1023 O O . LYS A 1 131 ? -2.367 -22.453 -4.242 1 91.31 131 LYS A O 1
ATOM 1028 N N . GLN A 1 132 ? -2.219 -24.516 -5.043 1 93.25 132 GLN A N 1
ATOM 1029 C CA . GLN A 1 132 ? -2.643 -25.156 -3.805 1 93.25 132 GLN A CA 1
ATOM 1030 C C . GLN A 1 132 ? -1.705 -24.797 -2.654 1 93.25 132 GLN A C 1
ATOM 1032 O O . GLN A 1 132 ? -2.123 -24.766 -1.495 1 93.25 132 GLN A O 1
ATOM 1037 N N . HIS A 1 133 ? -0.451 -24.594 -2.943 1 92.81 133 HIS A N 1
ATOM 1038 C CA . HIS A 1 133 ? 0.535 -24.375 -1.89 1 92.81 133 HIS A CA 1
ATOM 1039 C C . HIS A 1 133 ? 0.786 -22.891 -1.666 1 92.81 133 HIS A C 1
ATOM 1041 O O . HIS A 1 133 ? 1.694 -22.516 -0.922 1 92.81 133 HIS A O 1
ATOM 1047 N N . ARG A 1 134 ? 0.111 -22.031 -2.367 1 92.56 134 ARG A N 1
ATOM 1048 C CA . ARG A 1 134 ? 0.182 -20.594 -2.182 1 92.56 134 ARG A CA 1
ATOM 1049 C C . ARG A 1 134 ? -0.999 -20.078 -1.359 1 92.56 134 ARG A C 1
ATOM 1051 O O . ARG A 1 134 ? -2.074 -20.688 -1.372 1 92.56 134 ARG A O 1
ATOM 1058 N N . LYS A 1 135 ? -0.752 -19.078 -0.596 1 92 135 LYS A N 1
ATOM 1059 C CA . LYS A 1 135 ? -1.809 -18.578 0.274 1 92 135 LYS A CA 1
ATOM 1060 C C . LYS A 1 135 ? -1.676 -17.078 0.478 1 92 135 LYS A C 1
ATOM 1062 O O . LYS A 1 135 ? -0.565 -16.547 0.609 1 92 135 LYS A O 1
ATOM 1067 N N . LEU A 1 136 ? -2.863 -16.453 0.4 1 93.81 136 LEU A N 1
ATOM 1068 C CA . LEU A 1 136 ? -2.943 -15.055 0.792 1 93.81 136 LEU A CA 1
ATOM 1069 C C . LEU A 1 136 ? -3.393 -14.922 2.244 1 93.81 136 LEU A C 1
ATOM 1071 O O . LEU A 1 136 ? -4.547 -15.211 2.57 1 93.81 136 LEU A O 1
ATOM 1075 N N . SER A 1 137 ? -2.527 -14.5 3.102 1 93.44 137 SER A N 1
ATOM 1076 C CA . SER A 1 137 ? -2.885 -14.289 4.5 1 93.44 137 SER A CA 1
ATOM 1077 C C . SER A 1 137 ? -3.93 -13.188 4.645 1 93.44 137 SER A C 1
ATOM 1079 O O . SER A 1 137 ? -4.184 -12.438 3.697 1 93.44 137 SER A O 1
ATOM 1081 N N . MET A 1 138 ? -4.551 -13.125 5.773 1 93 138 MET A N 1
ATOM 1082 C CA . MET A 1 138 ? -5.574 -12.109 6.023 1 93 138 MET A CA 1
ATOM 1083 C C . MET A 1 138 ? -4.98 -10.703 5.938 1 93 138 MET A C 1
ATOM 1085 O O . MET A 1 138 ? -5.629 -9.781 5.445 1 93 138 MET A O 1
ATOM 1089 N N . SER A 1 139 ? -3.814 -10.555 6.473 1 93.62 139 SER A N 1
ATOM 1090 C CA . SER A 1 139 ? -3.152 -9.25 6.426 1 93.62 139 SER A CA 1
ATOM 1091 C C . SER A 1 139 ? -2.943 -8.789 4.988 1 93.62 139 SER A C 1
ATOM 1093 O O . SER A 1 139 ? -3.15 -7.617 4.672 1 93.62 139 SER A O 1
ATOM 1095 N N . ILE A 1 140 ? -2.5 -9.727 4.168 1 95.31 140 ILE A N 1
ATOM 1096 C CA . ILE A 1 140 ? -2.264 -9.43 2.762 1 95.31 140 ILE A CA 1
ATOM 1097 C C . ILE A 1 140 ? -3.584 -9.086 2.076 1 95.31 140 ILE A C 1
ATOM 1099 O O . ILE A 1 140 ? -3.67 -8.109 1.326 1 95.31 140 ILE A O 1
ATOM 1103 N N . ARG A 1 141 ? -4.57 -9.875 2.363 1 93.25 141 ARG A N 1
ATOM 1104 C CA . ARG A 1 141 ? -5.887 -9.648 1.774 1 93.25 141 ARG A CA 1
ATOM 1105 C C . ARG A 1 141 ? -6.418 -8.266 2.137 1 93.25 141 ARG A C 1
ATOM 1107 O O . ARG A 1 141 ? -6.914 -7.535 1.275 1 93.25 141 ARG A O 1
ATOM 1114 N N . ARG A 1 142 ? -6.312 -7.945 3.363 1 92.56 142 ARG A N 1
ATOM 1115 C CA . ARG A 1 142 ? -6.789 -6.648 3.83 1 92.56 142 ARG A CA 1
ATOM 1116 C C . ARG A 1 142 ? -6.035 -5.508 3.154 1 92.56 142 ARG A C 1
ATOM 1118 O O . ARG A 1 142 ? -6.629 -4.496 2.777 1 92.56 142 ARG A O 1
ATOM 1125 N N . THR A 1 143 ? -4.766 -5.656 3.057 1 94.75 143 THR A N 1
ATOM 1126 C CA . THR A 1 143 ? -3.953 -4.645 2.393 1 94.75 143 THR A CA 1
ATOM 1127 C C . THR A 1 143 ? -4.371 -4.488 0.934 1 94.75 143 THR A C 1
ATOM 1129 O O . THR A 1 143 ? -4.434 -3.369 0.418 1 94.75 143 THR A O 1
ATOM 1132 N N . ILE A 1 144 ? -4.551 -5.645 0.271 1 94.88 144 ILE A N 1
ATOM 1133 C CA . ILE A 1 144 ? -4.992 -5.613 -1.119 1 94.88 144 ILE A CA 1
ATOM 1134 C C . ILE A 1 144 ? -6.297 -4.828 -1.229 1 94.88 144 ILE A C 1
ATOM 1136 O O . ILE A 1 144 ? -6.449 -3.984 -2.115 1 94.88 144 ILE A O 1
ATOM 1140 N N . GLU A 1 145 ? -7.25 -5.09 -0.376 1 91.44 145 GLU A N 1
ATOM 1141 C CA . GLU A 1 145 ? -8.547 -4.41 -0.38 1 91.44 145 GLU A CA 1
ATOM 1142 C C . GLU A 1 145 ? -8.383 -2.908 -0.181 1 91.44 145 GLU A C 1
ATOM 1144 O O . GLU A 1 145 ? -8.992 -2.111 -0.896 1 91.44 145 GLU A O 1
ATOM 1149 N N . ASN A 1 146 ? -7.598 -2.529 0.729 1 90.88 146 ASN A N 1
ATOM 1150 C CA . ASN A 1 146 ? -7.352 -1.115 0.988 1 90.88 146 ASN A CA 1
ATOM 1151 C C . ASN A 1 146 ? -6.691 -0.434 -0.206 1 90.88 146 ASN A C 1
ATOM 1153 O O . ASN A 1 146 ? -7.051 0.69 -0.562 1 90.88 146 ASN A O 1
ATOM 1157 N N . ASN A 1 147 ? -5.664 -1.111 -0.733 1 94.12 147 ASN A N 1
ATOM 1158 C CA . ASN A 1 147 ? -4.961 -0.553 -1.884 1 94.12 147 ASN A CA 1
ATOM 1159 C C . ASN A 1 147 ? -5.887 -0.412 -3.09 1 94.12 147 ASN A C 1
ATOM 1161 O O . ASN A 1 147 ? -5.77 0.545 -3.857 1 94.12 147 ASN A O 1
ATOM 1165 N N . GLU A 1 148 ? -6.695 -1.411 -3.238 1 90.81 148 GLU A N 1
ATOM 1166 C CA . GLU A 1 148 ? -7.66 -1.327 -4.332 1 90.81 148 GLU A CA 1
ATOM 1167 C C . GLU A 1 148 ? -8.602 -0.14 -4.148 1 90.81 148 GLU A C 1
ATOM 1169 O O . GLU A 1 148 ? -8.914 0.568 -5.105 1 90.81 148 GLU A O 1
ATOM 1174 N N . GLU A 1 149 ? -9.078 0.052 -2.98 1 86.81 149 GLU A N 1
ATOM 1175 C CA . GLU A 1 149 ? -9.938 1.19 -2.668 1 86.81 149 GLU A CA 1
ATOM 1176 C C . GLU A 1 149 ? -9.219 2.512 -2.93 1 86.81 149 GLU A C 1
ATOM 1178 O O . GLU A 1 149 ? -9.844 3.498 -3.322 1 86.81 149 GLU A O 1
ATOM 1183 N N . ALA A 1 150 ? -7.961 2.506 -2.693 1 90 150 ALA A N 1
ATOM 1184 C CA . ALA A 1 150 ? -7.145 3.699 -2.9 1 90 150 ALA A CA 1
ATOM 1185 C C . ALA A 1 150 ? -6.816 3.893 -4.379 1 90 150 ALA A C 1
ATOM 1187 O O . ALA A 1 150 ? -6.223 4.902 -4.762 1 90 150 ALA A O 1
ATOM 1188 N N . GLY A 1 151 ? -7.121 2.871 -5.207 1 88.06 151 GLY A N 1
ATOM 1189 C CA . GLY A 1 151 ? -6.883 2.961 -6.637 1 88.06 151 GLY A CA 1
ATOM 1190 C C . GLY A 1 151 ? -5.465 2.596 -7.031 1 88.06 151 GLY A C 1
ATOM 1191 O O . GLY A 1 151 ? -4.953 3.07 -8.047 1 88.06 151 GLY A O 1
ATOM 1192 N N . ILE A 1 152 ? -4.801 1.885 -6.227 1 93.56 152 ILE A N 1
ATOM 1193 C CA . ILE A 1 152 ? -3.455 1.423 -6.551 1 93.56 152 ILE A CA 1
ATOM 1194 C C . ILE A 1 152 ? -3.537 0.214 -7.48 1 93.56 152 ILE A C 1
ATOM 1196 O O . ILE A 1 152 ? -4.328 -0.702 -7.25 1 93.56 152 ILE A O 1
ATOM 1200 N N . ARG A 1 153 ? -2.691 0.21 -8.477 1 92.75 153 ARG A N 1
ATOM 1201 C CA . ARG A 1 153 ? -2.686 -0.877 -9.445 1 92.75 153 ARG A CA 1
ATOM 1202 C C . ARG A 1 153 ? -2.25 -2.188 -8.805 1 92.75 153 ARG A C 1
ATOM 1204 O O . ARG A 1 153 ? -1.359 -2.201 -7.949 1 92.75 153 ARG A O 1
ATOM 1211 N N . PRO A 1 154 ? -2.801 -3.25 -9.312 1 93.94 154 PRO A N 1
ATOM 1212 C CA . PRO A 1 154 ? -2.475 -4.551 -8.719 1 93.94 154 PRO A CA 1
ATOM 1213 C C . PRO A 1 154 ? -0.984 -4.879 -8.805 1 93.94 154 PRO A C 1
ATOM 1215 O O . PRO A 1 154 ? -0.419 -5.445 -7.867 1 93.94 154 PRO A O 1
ATOM 1218 N N . SER A 1 155 ? -0.339 -4.59 -9.891 1 93.25 155 SER A N 1
ATOM 1219 C CA . SER A 1 155 ? 1.088 -4.863 -10.039 1 93.25 155 SER A CA 1
ATOM 1220 C C . SER A 1 155 ? 1.903 -4.109 -8.992 1 93.25 155 SER A C 1
ATOM 1222 O O . SER A 1 155 ? 2.871 -4.648 -8.445 1 93.25 155 SER A O 1
ATOM 1224 N N . LYS A 1 156 ? 1.499 -2.863 -8.695 1 93.94 156 LYS A N 1
ATOM 1225 C CA . LYS A 1 156 ? 2.207 -2.062 -7.703 1 93.94 156 LYS A CA 1
ATOM 1226 C C . LYS A 1 156 ? 1.946 -2.582 -6.293 1 93.94 156 LYS A C 1
ATOM 1228 O O . LYS A 1 156 ? 2.83 -2.533 -5.434 1 93.94 156 LYS A O 1
ATOM 1233 N N . THR A 1 157 ? 0.669 -2.973 -6.137 1 95.38 157 THR A N 1
ATOM 1234 C CA . THR A 1 157 ? 0.355 -3.602 -4.859 1 95.38 157 THR A CA 1
ATOM 1235 C C . THR A 1 157 ? 1.25 -4.812 -4.617 1 95.38 157 THR A C 1
ATOM 1237 O O . THR A 1 157 ? 1.815 -4.965 -3.531 1 95.38 157 THR A O 1
ATOM 1240 N N . TYR A 1 158 ? 1.396 -5.664 -5.602 1 96.75 158 TYR A N 1
ATOM 1241 C CA . TYR A 1 158 ? 2.26 -6.836 -5.488 1 96.75 158 TYR A CA 1
ATOM 1242 C C . TYR A 1 158 ? 3.701 -6.422 -5.219 1 96.75 158 TYR A C 1
ATOM 1244 O O . TYR A 1 158 ? 4.375 -7.016 -4.371 1 96.75 158 TYR A O 1
ATOM 1252 N N . GLN A 1 159 ? 4.156 -5.43 -5.902 1 93.31 159 GLN A N 1
ATOM 1253 C CA . GLN A 1 159 ? 5.527 -4.965 -5.734 1 93.31 159 GLN A CA 1
ATOM 1254 C C . GLN A 1 159 ? 5.758 -4.43 -4.324 1 93.31 159 GLN A C 1
ATOM 1256 O O . GLN A 1 159 ? 6.859 -4.543 -3.783 1 93.31 159 GLN A O 1
ATOM 1261 N N . SER A 1 160 ? 4.734 -3.811 -3.73 1 94.31 160 SER A N 1
ATOM 1262 C CA . SER A 1 160 ? 4.871 -3.334 -2.357 1 94.31 160 SER A CA 1
ATOM 1263 C C . SER A 1 160 ? 5.102 -4.488 -1.391 1 94.31 160 SER A C 1
ATOM 1265 O O . SER A 1 160 ? 5.836 -4.352 -0.411 1 94.31 160 SER A O 1
ATOM 1267 N N . PHE A 1 161 ? 4.418 -5.633 -1.646 1 95.56 161 PHE A N 1
ATOM 1268 C CA . PHE A 1 161 ? 4.633 -6.812 -0.817 1 95.56 161 PHE A CA 1
ATOM 1269 C C . PHE A 1 161 ? 6.047 -7.352 -1.005 1 95.56 161 PHE A C 1
ATOM 1271 O O . PHE A 1 161 ? 6.672 -7.82 -0.049 1 95.56 161 PHE A O 1
ATOM 1278 N N . VAL A 1 162 ? 6.539 -7.352 -2.287 1 93 162 VAL A N 1
ATOM 1279 C CA . VAL A 1 162 ? 7.891 -7.816 -2.586 1 93 162 VAL A CA 1
ATOM 1280 C C . VAL A 1 162 ? 8.906 -6.961 -1.833 1 93 162 VAL A C 1
ATOM 1282 O O . VAL A 1 162 ? 9.859 -7.484 -1.244 1 93 162 VAL A O 1
ATOM 1285 N N . ALA A 1 163 ? 8.68 -5.68 -1.836 1 88.62 163 ALA A N 1
ATOM 1286 C CA . ALA A 1 163 ? 9.57 -4.758 -1.131 1 88.62 163 ALA A CA 1
ATOM 1287 C C . ALA A 1 163 ? 9.562 -5.031 0.371 1 88.62 163 ALA A C 1
ATOM 1289 O O . ALA A 1 163 ? 10.617 -5.035 1.014 1 88.62 163 ALA A O 1
ATOM 1290 N N . ALA A 1 164 ? 8.414 -5.223 0.93 1 89.56 164 ALA A N 1
ATOM 1291 C CA . ALA A 1 164 ? 8.258 -5.453 2.363 1 89.56 164 ALA A CA 1
ATOM 1292 C C . ALA A 1 164 ? 8.93 -6.758 2.783 1 89.56 164 ALA A C 1
ATOM 1294 O O . ALA A 1 164 ? 9.516 -6.844 3.865 1 89.56 164 ALA A O 1
ATOM 1295 N N . ALA A 1 165 ? 8.805 -7.812 1.895 1 89.69 165 ALA A N 1
ATOM 1296 C CA . ALA A 1 165 ? 9.328 -9.133 2.225 1 89.69 165 ALA A CA 1
ATOM 1297 C C . ALA A 1 165 ? 10.828 -9.219 1.924 1 89.69 165 ALA A C 1
ATOM 1299 O O . ALA A 1 165 ? 11.523 -10.086 2.453 1 89.69 165 ALA A O 1
ATOM 1300 N N . GLY A 1 166 ? 11.336 -8.383 1.052 1 84.44 166 GLY A N 1
ATOM 1301 C CA . GLY A 1 166 ? 12.75 -8.375 0.694 1 84.44 166 GLY A CA 1
ATOM 1302 C C . GLY A 1 166 ? 13.039 -9.133 -0.591 1 84.44 166 GLY A C 1
ATOM 1303 O O . GLY A 1 166 ? 14.203 -9.297 -0.971 1 84.44 166 GLY A O 1
ATOM 1304 N N . GLY A 1 167 ? 11.961 -9.633 -1.183 1 87.06 167 GLY A N 1
ATOM 1305 C CA . GLY A 1 167 ? 12.141 -10.375 -2.424 1 87.06 167 GLY A CA 1
ATOM 1306 C C . GLY A 1 167 ? 10.93 -11.195 -2.812 1 87.06 167 GLY A C 1
ATOM 1307 O O . GLY A 1 167 ? 10.031 -11.414 -1.996 1 87.06 167 GLY A O 1
ATOM 1308 N N . HIS A 1 168 ? 10.953 -11.68 -4.02 1 88.38 168 HIS A N 1
ATOM 1309 C CA . HIS A 1 168 ? 9.859 -12.484 -4.535 1 88.38 168 HIS A CA 1
ATOM 1310 C C . HIS A 1 168 ? 9.836 -13.867 -3.879 1 88.38 168 HIS A C 1
ATOM 1312 O O . HIS A 1 168 ? 8.766 -14.414 -3.619 1 88.38 168 HIS A O 1
ATOM 1318 N N . ARG A 1 169 ? 10.945 -14.398 -3.607 1 85.94 169 ARG A N 1
ATOM 1319 C CA . ARG A 1 169 ? 11.078 -15.766 -3.113 1 85.94 169 ARG A CA 1
ATOM 1320 C C . ARG A 1 169 ? 10.57 -15.883 -1.679 1 85.94 169 ARG A C 1
ATOM 1322 O O . ARG A 1 169 ? 10.234 -16.969 -1.218 1 85.94 169 ARG A O 1
ATOM 1329 N N . GLU A 1 170 ? 10.516 -14.742 -1.063 1 88.38 170 GLU A N 1
ATOM 1330 C CA . GLU A 1 170 ? 10.086 -14.734 0.332 1 88.38 170 GLU A CA 1
ATOM 1331 C C . GLU A 1 170 ? 8.57 -14.711 0.442 1 88.38 170 GLU A C 1
ATOM 1333 O O . GLU A 1 170 ? 8.016 -14.922 1.525 1 88.38 170 GLU A O 1
ATOM 1338 N N . LEU A 1 171 ? 7.945 -14.516 -0.635 1 91.44 171 LEU A N 1
ATOM 1339 C CA . LEU A 1 171 ? 6.488 -14.484 -0.635 1 91.44 171 LEU A CA 1
ATOM 1340 C C . LEU A 1 171 ? 5.91 -15.859 -0.943 1 91.44 171 LEU A C 1
ATOM 1342 O O . LEU A 1 171 ? 6.484 -16.609 -1.728 1 91.44 171 LEU A O 1
ATOM 1346 N N . ASN A 1 172 ? 4.797 -16.203 -0.357 1 91.44 172 ASN A N 1
ATOM 1347 C CA . ASN A 1 172 ? 4.113 -17.469 -0.611 1 91.44 172 ASN A CA 1
ATOM 1348 C C . ASN A 1 172 ? 2.996 -17.297 -1.637 1 91.44 172 ASN A C 1
ATOM 1350 O O . ASN A 1 172 ? 2.023 -18.062 -1.626 1 91.44 172 ASN A O 1
ATOM 1354 N N . PHE A 1 173 ? 3.039 -16.297 -2.322 1 94.94 173 PHE A N 1
ATOM 1355 C CA . PHE A 1 173 ? 2.072 -16.031 -3.381 1 94.94 173 PHE A CA 1
ATOM 1356 C C . PHE A 1 173 ? 2.719 -15.25 -4.523 1 94.94 173 PHE A C 1
ATOM 1358 O O . PHE A 1 173 ? 3.844 -14.766 -4.395 1 94.94 173 PHE A O 1
ATOM 1365 N N . ILE A 1 174 ? 2.074 -15.219 -5.648 1 93.88 174 ILE A N 1
ATOM 1366 C CA . ILE A 1 174 ? 2.588 -14.531 -6.824 1 93.88 174 ILE A CA 1
ATOM 1367 C C . ILE A 1 174 ? 1.622 -13.422 -7.238 1 93.88 174 ILE A C 1
ATOM 1369 O O . ILE A 1 174 ? 0.548 -13.273 -6.648 1 93.88 174 ILE A O 1
ATOM 1373 N N . GLU A 1 175 ? 2.07 -12.641 -8.203 1 94.62 175 GLU A N 1
ATOM 1374 C CA . GLU A 1 175 ? 1.274 -11.492 -8.633 1 94.62 175 GLU A CA 1
ATOM 1375 C C . GLU A 1 175 ? -0.105 -11.93 -9.117 1 94.62 175 GLU A C 1
ATOM 1377 O O . GLU A 1 175 ? -1.103 -11.258 -8.859 1 94.62 175 GLU A O 1
ATOM 1382 N N . LYS A 1 176 ? -0.175 -13.016 -9.844 1 92.69 176 LYS A N 1
ATOM 1383 C CA . LYS A 1 176 ? -1.433 -13.523 -10.375 1 92.69 176 LYS A CA 1
ATOM 1384 C C . LYS A 1 176 ? -2.455 -13.75 -9.266 1 92.69 176 LYS A C 1
ATOM 1386 O O . LYS A 1 176 ? -3.654 -13.547 -9.469 1 92.69 176 LYS A O 1
ATOM 1391 N N . ASP A 1 177 ? -2.016 -14.18 -8.133 1 95.56 177 ASP A N 1
ATOM 1392 C CA . ASP A 1 177 ? -2.904 -14.398 -6.996 1 95.56 177 ASP A CA 1
ATOM 1393 C C . ASP A 1 177 ? -3.549 -13.086 -6.543 1 95.56 177 ASP A C 1
ATOM 1395 O O . ASP A 1 177 ? -4.73 -13.062 -6.191 1 95.56 177 ASP A O 1
ATOM 1399 N N . VAL A 1 178 ? -2.766 -12.055 -6.5 1 95.75 178 VAL A N 1
ATOM 1400 C CA . VAL A 1 178 ? -3.264 -10.727 -6.133 1 95.75 178 VAL A CA 1
ATOM 1401 C C . VAL A 1 178 ? -4.328 -10.281 -7.133 1 95.75 178 VAL A C 1
ATOM 1403 O O . VAL A 1 178 ? -5.414 -9.852 -6.742 1 95.75 178 VAL A O 1
ATOM 1406 N N . ARG A 1 179 ? -4.051 -10.461 -8.398 1 92.81 179 ARG A N 1
ATOM 1407 C CA . ARG A 1 179 ? -4.98 -10.062 -9.453 1 92.81 179 ARG A CA 1
ATOM 1408 C C . ARG A 1 179 ? -6.27 -10.875 -9.375 1 92.81 179 ARG A C 1
ATOM 1410 O O . ARG A 1 179 ? -7.367 -10.32 -9.5 1 92.81 179 ARG A O 1
ATOM 1417 N N . ASN A 1 180 ? -6.125 -12.133 -9.188 1 92.38 180 ASN A N 1
ATOM 1418 C CA . ASN A 1 180 ? -7.289 -13.008 -9.07 1 92.38 180 ASN A CA 1
ATOM 1419 C C . ASN A 1 180 ? -8.156 -12.617 -7.875 1 92.38 180 ASN A C 1
ATOM 1421 O O . ASN A 1 180 ? -9.391 -12.609 -7.969 1 92.38 180 ASN A O 1
ATOM 1425 N N . TYR A 1 181 ? -7.59 -12.383 -6.789 1 95.06 181 TYR A N 1
ATOM 1426 C CA . TYR A 1 181 ? -8.336 -11.992 -5.598 1 95.06 181 TYR A CA 1
ATOM 1427 C C . TYR A 1 181 ? -9.109 -10.703 -5.832 1 95.06 181 TYR A C 1
ATOM 1429 O O . TYR A 1 181 ? -10.273 -10.586 -5.434 1 95.06 181 TYR A O 1
ATOM 1437 N N . ILE A 1 182 ? -8.438 -9.758 -6.422 1 92.19 182 ILE A N 1
ATOM 1438 C CA . ILE A 1 182 ? -9.062 -8.477 -6.711 1 92.19 182 ILE A CA 1
ATOM 1439 C C . ILE A 1 182 ? -10.266 -8.688 -7.629 1 92.19 182 ILE A C 1
ATOM 1441 O O . ILE A 1 182 ? -11.352 -8.164 -7.363 1 92.19 182 ILE A O 1
ATOM 1445 N N . THR A 1 183 ? -10.078 -9.469 -8.703 1 88.62 183 THR A N 1
ATOM 1446 C CA . THR A 1 183 ? -11.109 -9.656 -9.719 1 88.62 183 THR A CA 1
ATOM 1447 C C . THR A 1 183 ? -12.273 -10.469 -9.148 1 88.62 183 THR A C 1
ATOM 1449 O O . THR A 1 183 ? -13.438 -10.141 -9.383 1 88.62 183 THR A O 1
ATOM 1452 N N . ARG A 1 184 ? -11.992 -11.438 -8.367 1 87.06 184 ARG A N 1
ATOM 1453 C CA . ARG A 1 184 ? -13.023 -12.367 -7.918 1 87.06 184 ARG A CA 1
ATOM 1454 C C . ARG A 1 184 ? -13.719 -11.859 -6.66 1 87.06 184 ARG A C 1
ATOM 1456 O O . ARG A 1 184 ? -14.93 -12 -6.512 1 87.06 184 ARG A O 1
ATOM 1463 N N . GLU A 1 185 ? -12.938 -11.281 -5.824 1 83.81 185 GLU A N 1
ATOM 1464 C CA . GLU A 1 185 ? -13.484 -11.008 -4.496 1 83.81 185 GLU A CA 1
ATOM 1465 C C . GLU A 1 185 ? -13.68 -9.508 -4.285 1 83.81 185 GLU A C 1
ATOM 1467 O O . GLU A 1 185 ? -14.734 -9.078 -3.801 1 83.81 185 GLU A O 1
ATOM 1472 N N . VAL A 1 186 ? -12.797 -8.727 -4.641 1 83.19 186 VAL A N 1
ATOM 1473 C CA . VAL A 1 186 ? -12.82 -7.316 -4.27 1 83.19 186 VAL A CA 1
ATOM 1474 C C . VAL A 1 186 ? -13.734 -6.547 -5.215 1 83.19 186 VAL A C 1
ATOM 1476 O O . VAL A 1 186 ? -14.641 -5.84 -4.77 1 83.19 186 VAL A O 1
ATOM 1479 N N . ARG A 1 187 ? -13.547 -6.699 -6.52 1 77.75 187 ARG A N 1
ATOM 1480 C CA . ARG A 1 187 ? -14.312 -5.93 -7.492 1 77.75 187 ARG A CA 1
ATOM 1481 C C . ARG A 1 187 ? -15.75 -6.434 -7.578 1 77.75 187 ARG A C 1
ATOM 1483 O O . ARG A 1 187 ? -16.672 -5.66 -7.852 1 77.75 187 ARG A O 1
ATOM 1490 N N . ASN A 1 188 ? -15.859 -7.668 -7.34 1 72 188 ASN A N 1
ATOM 1491 C CA . ASN A 1 188 ? -17.219 -8.188 -7.285 1 72 188 ASN A CA 1
ATOM 1492 C C . ASN A 1 188 ? -18.016 -7.559 -6.148 1 72 188 ASN A C 1
ATOM 1494 O O . ASN A 1 188 ? -19.203 -7.242 -6.312 1 72 188 ASN A O 1
ATOM 1498 N N . GLU A 1 189 ? -17.422 -7.27 -5.043 1 66.75 189 GLU A N 1
ATOM 1499 C CA . GLU A 1 189 ? -18.062 -6.633 -3.889 1 66.75 189 GLU A CA 1
ATOM 1500 C C . GLU A 1 189 ? -18.281 -5.145 -4.137 1 66.75 189 GLU A C 1
ATOM 1502 O O . GLU A 1 189 ? -19.312 -4.598 -3.744 1 66.75 189 GLU A O 1
ATOM 1507 N N . LEU A 1 190 ? -17.328 -4.523 -4.816 1 62.47 190 LEU A N 1
ATOM 1508 C CA . LEU A 1 190 ? -17.422 -3.104 -5.129 1 62.47 190 LEU A CA 1
ATOM 1509 C C . LEU A 1 190 ? -18.516 -2.852 -6.168 1 62.47 190 LEU A C 1
ATOM 1511 O O . LEU A 1 190 ? -19.203 -1.83 -6.117 1 62.47 190 LEU A O 1
ATOM 1515 N N . GLU A 1 191 ? -18.531 -3.676 -7.191 1 58.25 191 GLU A N 1
ATOM 1516 C CA . GLU A 1 191 ? -19.594 -3.568 -8.195 1 58.25 191 GLU A CA 1
ATOM 1517 C C . GLU A 1 191 ? -20.969 -3.619 -7.559 1 58.25 191 GLU A C 1
ATOM 1519 O O . GLU A 1 191 ? -21.922 -3.016 -8.07 1 58.25 191 GLU A O 1
ATOM 1524 N N . ARG A 1 192 ? -20.984 -4.266 -6.512 1 54.06 192 ARG A N 1
ATOM 1525 C CA . ARG A 1 192 ? -22.234 -4.242 -5.781 1 54.06 192 ARG A CA 1
ATOM 1526 C C . ARG A 1 192 ? -22.516 -2.857 -5.207 1 54.06 192 ARG A C 1
ATOM 1528 O O . ARG A 1 192 ? -23.672 -2.443 -5.105 1 54.06 192 ARG A O 1
ATOM 1535 N N . PHE A 1 193 ? -21.422 -2.221 -4.832 1 55.81 193 PHE A N 1
ATOM 1536 C CA . PHE A 1 193 ? -21.516 -0.842 -4.375 1 55.81 193 PHE A CA 1
ATOM 1537 C C . PHE A 1 193 ? -21.172 0.13 -5.492 1 55.81 193 PHE A C 1
ATOM 1539 O O . PHE A 1 193 ? -20.156 -0.049 -6.18 1 55.81 193 PHE A O 1
ATOM 1546 N N . SER A 1 194 ? -21.953 0.785 -6.082 1 55.34 194 SER A N 1
ATOM 1547 C CA . SER A 1 194 ? -21.828 1.617 -7.273 1 55.34 194 SER A CA 1
ATOM 1548 C C . SER A 1 194 ? -20.484 2.355 -7.281 1 55.34 194 SER A C 1
ATOM 1550 O O . SER A 1 194 ? -20.156 3.049 -6.32 1 55.34 194 SER A O 1
ATOM 1552 N N . ALA A 1 195 ? -19.516 1.843 -8.109 1 58.03 195 ALA A N 1
ATOM 1553 C CA . ALA A 1 195 ? -18.234 2.486 -8.367 1 58.03 195 ALA A CA 1
ATOM 1554 C C . ALA A 1 195 ? -18.375 4.008 -8.383 1 58.03 195 ALA A C 1
ATOM 1556 O O . ALA A 1 195 ? -17.5 4.723 -7.891 1 58.03 195 ALA A O 1
ATOM 1557 N N . GLU A 1 196 ? -19.453 4.445 -8.867 1 57.81 196 GLU A N 1
ATOM 1558 C CA . GLU A 1 196 ? -19.719 5.883 -8.953 1 57.81 196 GLU A CA 1
ATOM 1559 C C . GLU A 1 196 ? -19.906 6.488 -7.562 1 57.81 196 GLU A C 1
ATOM 1561 O O . GLU A 1 196 ? -19.406 7.582 -7.281 1 57.81 196 GLU A O 1
ATOM 1566 N N . PHE A 1 197 ? -20.547 5.742 -6.801 1 60.97 197 PHE A N 1
ATOM 1567 C CA . PHE A 1 197 ? -20.828 6.242 -5.457 1 60.97 197 PHE A CA 1
ATOM 1568 C C . PHE A 1 197 ? -19.547 6.309 -4.629 1 60.97 197 PHE A C 1
ATOM 1570 O O . PHE A 1 197 ? -19.328 7.273 -3.891 1 60.97 197 PHE A O 1
ATOM 1577 N N . TRP A 1 198 ? -18.719 5.352 -4.926 1 64.12 198 TRP A N 1
ATOM 1578 C CA . TRP A 1 198 ? -17.469 5.301 -4.184 1 64.12 198 TRP A CA 1
ATOM 1579 C C . TRP A 1 198 ? -16.531 6.434 -4.605 1 64.12 198 TRP A C 1
ATOM 1581 O O . TRP A 1 198 ? -15.93 7.098 -3.762 1 64.12 198 TRP A O 1
ATOM 1591 N N . SER A 1 199 ? -16.562 6.547 -5.84 1 66.12 199 SER A N 1
ATOM 1592 C CA . SER A 1 199 ? -15.711 7.613 -6.348 1 66.12 199 SER A CA 1
ATOM 1593 C C . SER A 1 199 ? -16.188 8.977 -5.867 1 66.12 199 SER A C 1
ATOM 1595 O O . SER A 1 199 ? -15.375 9.828 -5.496 1 66.12 199 SER A O 1
ATOM 1597 N N . CYS A 1 200 ? -17.469 9.086 -5.832 1 66.94 200 CYS A N 1
ATOM 1598 C CA . CYS A 1 200 ? -18.031 10.352 -5.371 1 66.94 200 CYS A CA 1
ATOM 1599 C C . CYS A 1 200 ? -17.797 10.547 -3.879 1 66.94 200 CYS A C 1
ATOM 1601 O O . CYS A 1 200 ? -17.453 11.648 -3.439 1 66.94 200 CYS A O 1
ATOM 1603 N N . GLY A 1 201 ? -17.906 9.461 -3.207 1 72.31 201 GLY A N 1
ATOM 1604 C CA . GLY A 1 201 ? -17.656 9.531 -1.774 1 72.31 201 GLY A CA 1
ATOM 1605 C C . GLY A 1 201 ? -16.219 9.898 -1.434 1 72.31 201 GLY A C 1
ATOM 1606 O O . GLY A 1 201 ? -15.977 10.703 -0.532 1 72.31 201 GLY A O 1
ATOM 1607 N N . GLN A 1 202 ? -15.406 9.391 -2.197 1 76.88 202 GLN A N 1
ATOM 1608 C CA . GLN A 1 202 ? -13.992 9.68 -1.979 1 76.88 202 GLN A CA 1
ATOM 1609 C C . GLN A 1 202 ? -13.672 11.133 -2.303 1 76.88 202 GLN A C 1
ATOM 1611 O O . GLN A 1 202 ? -12.891 11.773 -1.598 1 76.88 202 GLN A O 1
ATOM 1616 N N . GLN A 1 203 ? -14.281 11.625 -3.285 1 78.06 203 GLN A N 1
ATOM 1617 C CA . GLN A 1 203 ? -14.047 13.008 -3.674 1 78.06 203 GLN A CA 1
ATOM 1618 C C . GLN A 1 203 ? -14.57 13.977 -2.615 1 78.06 203 GLN A C 1
ATOM 1620 O O . GLN A 1 203 ? -13.922 14.977 -2.305 1 78.06 203 GLN A O 1
ATOM 1625 N N . VAL A 1 204 ? -15.672 13.594 -2.111 1 78.38 204 VAL A N 1
ATOM 1626 C CA . VAL A 1 204 ? -16.266 14.43 -1.07 1 78.38 204 VAL A CA 1
ATOM 1627 C C . VAL A 1 204 ? -15.367 14.422 0.168 1 78.38 204 VAL A C 1
ATOM 1629 O O . VAL A 1 204 ? -15.133 15.477 0.771 1 78.38 204 VAL A O 1
ATOM 1632 N N . ALA A 1 205 ? -14.93 13.211 0.446 1 81.62 205 ALA A N 1
ATOM 1633 C CA . ALA A 1 205 ? -14.062 13.086 1.615 1 81.62 205 ALA A CA 1
ATOM 1634 C C . ALA A 1 205 ? -12.766 13.883 1.427 1 81.62 205 ALA A C 1
ATOM 1636 O O . ALA A 1 205 ? -12.266 14.492 2.371 1 81.62 205 ALA A O 1
ATOM 1637 N N . PHE A 1 206 ? -12.344 13.945 0.273 1 81.25 206 PHE A N 1
ATOM 1638 C CA . PHE A 1 206 ? -11.125 14.68 -0.031 1 81.25 206 PHE A CA 1
ATOM 1639 C C . PHE A 1 206 ? -11.352 16.188 0.102 1 81.25 206 PHE A C 1
ATOM 1641 O O . PHE A 1 206 ? -10.5 16.906 0.635 1 81.25 206 PHE A O 1
ATOM 1648 N N . ARG A 1 207 ? -12.406 16.625 -0.399 1 78.81 207 ARG A N 1
ATOM 1649 C CA . ARG A 1 207 ? -12.727 18.047 -0.326 1 78.81 207 ARG A CA 1
ATOM 1650 C C . ARG A 1 207 ? -12.914 18.484 1.12 1 78.81 207 ARG A C 1
ATOM 1652 O O . ARG A 1 207 ? -12.477 19.578 1.502 1 78.81 207 ARG A O 1
ATOM 1659 N N . GLU A 1 208 ? -13.531 17.609 1.79 1 82.25 208 GLU A N 1
ATOM 1660 C CA . GLU A 1 208 ? -13.727 17.906 3.203 1 82.25 208 GLU A CA 1
ATOM 1661 C C . GLU A 1 208 ? -12.391 18.016 3.936 1 82.25 208 GLU A C 1
ATOM 1663 O O . GLU A 1 208 ? -12.195 18.922 4.754 1 82.25 208 GLU A O 1
ATOM 1668 N N . GLN A 1 209 ? -11.609 17.094 3.627 1 86.44 209 GLN A N 1
ATOM 1669 C CA . GLN A 1 209 ? -10.297 17.109 4.262 1 86.44 209 GLN A CA 1
ATOM 1670 C C . GLN A 1 209 ? -9.508 18.344 3.861 1 86.44 209 GLN A C 1
ATOM 1672 O O . GLN A 1 209 ? -8.844 18.969 4.699 1 86.44 209 GLN A O 1
ATOM 1677 N N . ALA A 1 210 ? -9.57 18.703 2.672 1 85.12 210 ALA A N 1
ATOM 1678 C CA . ALA A 1 210 ? -8.883 19.891 2.184 1 85.12 210 ALA A CA 1
ATOM 1679 C C . ALA A 1 210 ? -9.398 21.156 2.873 1 85.12 210 ALA A C 1
ATOM 1681 O O . ALA A 1 210 ? -8.625 22.031 3.227 1 85.12 210 ALA A O 1
ATOM 1682 N N . GLU A 1 211 ? -10.641 21.156 3.008 1 82.38 211 GLU A N 1
ATOM 1683 C CA . GLU A 1 211 ? -11.258 22.297 3.689 1 82.38 211 GLU A CA 1
ATOM 1684 C C . GLU A 1 211 ? -10.828 22.359 5.152 1 82.38 211 GLU A C 1
ATOM 1686 O O . GLU A 1 211 ? -10.578 23.438 5.684 1 82.38 211 GLU A O 1
ATOM 1691 N N . ARG A 1 212 ? -10.805 21.234 5.75 1 83.69 212 ARG A N 1
ATOM 1692 C CA . ARG A 1 212 ? -10.375 21.188 7.145 1 83.69 212 ARG A CA 1
ATOM 1693 C C . ARG A 1 212 ? -8.953 21.703 7.301 1 83.69 212 ARG A C 1
ATOM 1695 O O . ARG A 1 212 ? -8.656 22.453 8.227 1 83.69 212 ARG A O 1
ATOM 1702 N N . GLU A 1 213 ? -8.164 21.281 6.469 1 87.06 213 GLU A N 1
ATOM 1703 C CA . GLU A 1 213 ? -6.773 21.703 6.512 1 87.06 213 GLU A CA 1
ATOM 1704 C C . GLU A 1 213 ? -6.648 23.203 6.266 1 87.06 213 GLU A C 1
ATOM 1706 O O . GLU A 1 213 ? -5.875 23.891 6.938 1 87.06 213 GLU A O 1
ATOM 1711 N N . SER A 1 214 ? -7.371 23.719 5.285 1 87.31 214 SER A N 1
ATOM 1712 C CA . SER A 1 214 ? -7.355 25.141 4.988 1 87.31 214 SER A CA 1
ATOM 1713 C C . SER A 1 214 ? -7.891 25.969 6.16 1 87.31 214 SER A C 1
ATOM 1715 O O . SER A 1 214 ? -7.367 27.031 6.465 1 87.31 214 SER A O 1
ATOM 1717 N N . ASP A 1 215 ? -8.906 25.422 6.75 1 85.44 215 ASP A N 1
ATOM 1718 C CA . ASP A 1 215 ? -9.477 26.094 7.914 1 85.44 215 ASP A CA 1
ATOM 1719 C C . ASP A 1 215 ? -8.469 26.156 9.062 1 85.44 215 ASP A C 1
ATOM 1721 O O . ASP A 1 215 ? -8.383 27.156 9.766 1 85.44 215 ASP A O 1
ATOM 1725 N N . ALA A 1 216 ? -7.84 25.062 9.227 1 86.5 216 ALA A N 1
ATOM 1726 C CA . ALA A 1 216 ? -6.828 25.031 10.281 1 86.5 216 ALA A CA 1
ATOM 1727 C C . ALA A 1 216 ? -5.695 26 9.992 1 86.5 216 ALA A C 1
ATOM 1729 O O . ALA A 1 216 ? -5.203 26.688 10.891 1 86.5 216 ALA A O 1
ATOM 1730 N N . ALA A 1 217 ? -5.32 26.094 8.82 1 86.62 217 ALA A N 1
ATOM 1731 C CA . ALA A 1 217 ? -4.266 27.016 8.422 1 86.62 217 ALA A CA 1
ATOM 1732 C C . ALA A 1 217 ? -4.703 28.469 8.641 1 86.62 217 ALA A C 1
ATOM 1734 O O . ALA A 1 217 ? -3.916 29.297 9.102 1 86.62 217 ALA A O 1
ATOM 1735 N N . ASP A 1 218 ? -5.926 28.75 8.297 1 86.75 218 ASP A N 1
ATOM 1736 C CA . ASP A 1 218 ? -6.48 30.078 8.484 1 86.75 218 ASP A CA 1
ATOM 1737 C C . ASP A 1 218 ? -6.523 30.469 9.961 1 86.75 218 ASP A C 1
ATOM 1739 O O . ASP A 1 218 ? -6.344 31.625 10.32 1 86.75 218 ASP A O 1
ATOM 1743 N N . PHE A 1 219 ? -6.773 29.453 10.734 1 85.19 219 PHE A N 1
ATOM 1744 C CA . PHE A 1 219 ? -6.93 29.688 12.172 1 85.19 219 PHE A CA 1
ATOM 1745 C C . PHE A 1 219 ? -5.574 29.891 12.836 1 85.19 219 PHE A C 1
ATOM 1747 O O . PHE A 1 219 ? -5.449 30.688 13.758 1 85.19 219 PHE A O 1
ATOM 1754 N N . HIS A 1 220 ? -4.566 29.234 12.305 1 86.38 220 HIS A N 1
ATOM 1755 C CA . HIS A 1 220 ? -3.303 29.188 13.039 1 86.38 220 HIS A CA 1
ATOM 1756 C C . HIS A 1 220 ? -2.283 30.141 12.43 1 86.38 220 HIS A C 1
ATOM 1758 O O . HIS A 1 220 ? -1.205 30.344 12.992 1 86.38 220 HIS A O 1
ATOM 1764 N N . THR A 1 221 ? -2.633 30.719 11.305 1 87.75 221 THR A N 1
ATOM 1765 C CA . THR A 1 221 ? -1.681 31.609 10.648 1 87.75 221 THR A CA 1
ATOM 1766 C C . THR A 1 221 ? -2.385 32.875 10.125 1 87.75 221 THR A C 1
ATOM 1768 O O . THR A 1 221 ? -3.615 32.938 10.117 1 87.75 221 THR A O 1
ATOM 1771 N N . VAL A 1 222 ? -1.557 33.906 9.852 1 87.19 222 VAL A N 1
ATOM 1772 C CA . VAL A 1 222 ? -2.051 35.156 9.273 1 87.19 222 VAL A CA 1
ATOM 1773 C C . VAL A 1 222 ? -1.164 35.562 8.109 1 87.19 222 VAL A C 1
ATOM 1775 O O . VAL A 1 222 ? 0.062 35.469 8.18 1 87.19 222 VAL A O 1
ATOM 1778 N N . ILE A 1 223 ? -1.825 35.906 7.055 1 87.31 223 ILE A N 1
ATOM 1779 C CA . ILE A 1 223 ? -1.082 36.469 5.934 1 87.31 223 ILE A CA 1
ATOM 1780 C C . ILE A 1 223 ? -0.859 37.969 6.168 1 87.31 223 ILE A C 1
ATOM 1782 O O . ILE A 1 223 ? -1.816 38.719 6.34 1 87.31 223 ILE A O 1
ATOM 1786 N N . PRO A 1 224 ? 0.358 38.375 6.199 1 85.06 224 PRO A N 1
ATOM 1787 C CA . PRO A 1 224 ? 0.615 39.812 6.445 1 85.06 224 PRO A CA 1
ATOM 1788 C C . PRO A 1 224 ? 0.119 40.688 5.312 1 85.06 224 PRO A C 1
ATOM 1790 O O . PRO A 1 224 ? 0.082 40.281 4.156 1 85.06 224 PRO A O 1
ATOM 1793 N N . CYS A 1 225 ? -0.258 41.906 5.688 1 88.12 225 CYS A N 1
ATOM 1794 C CA . CYS A 1 225 ? -0.678 42.906 4.707 1 88.12 225 CYS A CA 1
ATOM 1795 C C . CYS A 1 225 ? 0.51 43.406 3.896 1 88.12 225 CYS A C 1
ATOM 1797 O O . CYS A 1 225 ? 1.617 43.531 4.422 1 88.12 225 CYS A O 1
ATOM 1799 N N . ALA A 1 226 ? 0.24 43.656 2.707 1 83 226 ALA A N 1
ATOM 1800 C CA . ALA A 1 226 ? 1.288 44.156 1.831 1 83 226 ALA A CA 1
ATOM 1801 C C . ALA A 1 226 ? 1.375 45.688 1.923 1 83 226 ALA A C 1
ATOM 1803 O O . ALA A 1 226 ? 2.434 46.281 1.675 1 83 226 ALA A O 1
ATOM 1804 N N . THR A 1 227 ? 0.276 46.25 2.275 1 85.31 227 THR A N 1
ATOM 1805 C CA . THR A 1 227 ? 0.213 47.719 2.379 1 85.31 227 THR A CA 1
ATOM 1806 C C . THR A 1 227 ? -0.124 48.156 3.805 1 85.31 227 THR A C 1
ATOM 1808 O O . THR A 1 227 ? -0.389 47.312 4.664 1 85.31 227 THR A O 1
ATOM 1811 N N . LYS A 1 228 ? -0.01 49.406 4.035 1 85.94 228 LYS A N 1
ATOM 1812 C CA . LYS A 1 228 ? -0.347 49.969 5.352 1 85.94 228 LYS A CA 1
ATOM 1813 C C . LYS A 1 228 ? -1.799 50.406 5.398 1 85.94 228 LYS A C 1
ATOM 1815 O O . LYS A 1 228 ? -2.197 51.125 6.32 1 85.94 228 LYS A O 1
ATOM 1820 N N . SER A 1 229 ? -2.502 50 4.426 1 90.38 229 SER A N 1
ATOM 1821 C CA . SER A 1 229 ? -3.904 50.406 4.359 1 90.38 229 SER A CA 1
ATOM 1822 C C . SER A 1 229 ? -4.73 49.688 5.426 1 90.38 229 SER A C 1
ATOM 1824 O O . SER A 1 229 ? -4.605 48.5 5.613 1 90.38 229 SER A O 1
ATOM 1826 N N . SER A 1 230 ? -5.582 50.406 6.105 1 94.19 230 SER A N 1
ATOM 1827 C CA . SER A 1 230 ? -6.477 49.812 7.102 1 94.19 230 SER A CA 1
ATOM 1828 C C . SER A 1 230 ? -7.559 48.969 6.445 1 94.19 230 SER A C 1
ATOM 1830 O O . SER A 1 230 ? -8.078 48.031 7.062 1 94.19 230 SER A O 1
ATOM 1832 N N . ILE A 1 231 ? -7.801 49.312 5.227 1 94.25 231 ILE A N 1
ATOM 1833 C CA . ILE A 1 231 ? -8.797 48.531 4.496 1 94.25 231 ILE A CA 1
ATOM 1834 C C . ILE A 1 231 ? -8.281 47.125 4.258 1 94.25 231 ILE A C 1
ATOM 1836 O O . ILE A 1 231 ? -9.023 46.156 4.406 1 94.25 231 ILE A O 1
ATOM 1840 N N . GLU A 1 232 ? -7.055 47.062 3.875 1 93.75 232 GLU A N 1
ATOM 1841 C CA . GLU A 1 232 ? -6.457 45.75 3.678 1 93.75 232 GLU A CA 1
ATOM 1842 C C . GLU A 1 232 ? -6.496 44.906 4.965 1 93.75 232 GLU A C 1
ATOM 1844 O O . GLU A 1 232 ? -6.781 43.719 4.934 1 93.75 232 GLU A O 1
ATOM 1849 N N . ALA A 1 233 ? -6.23 45.531 6.023 1 93.06 233 ALA A N 1
ATOM 1850 C CA . ALA A 1 233 ? -6.25 44.875 7.328 1 93.06 233 ALA A CA 1
ATOM 1851 C C . ALA A 1 233 ? -7.656 44.406 7.672 1 93.06 233 ALA A C 1
ATOM 1853 O O . ALA A 1 233 ? -7.82 43.344 8.312 1 93.06 233 ALA A O 1
ATOM 1854 N N . GLN A 1 234 ? -8.602 45.219 7.301 1 94.62 234 GLN A N 1
ATOM 1855 C CA . GLN A 1 234 ? -9.992 44.844 7.52 1 94.62 234 GLN A CA 1
ATOM 1856 C C . GLN A 1 234 ? -10.32 43.531 6.812 1 94.62 234 GLN A C 1
ATOM 1858 O O . GLN A 1 234 ? -10.969 42.656 7.391 1 94.62 234 GLN A O 1
ATOM 1863 N N . PHE A 1 235 ? -9.836 43.375 5.637 1 93.94 235 PHE A N 1
ATOM 1864 C CA . PHE A 1 235 ? -10.078 42.156 4.879 1 93.94 235 PHE A CA 1
ATOM 1865 C C . PHE A 1 235 ? -9.219 41 5.406 1 93.94 235 PHE A C 1
ATOM 1867 O O . PHE A 1 235 ? -9.633 39.844 5.371 1 93.94 235 PHE A O 1
ATOM 1874 N N . GLN A 1 236 ? -8.039 41.281 5.805 1 91.12 236 GLN A N 1
ATOM 1875 C CA . GLN A 1 236 ? -7.172 40.25 6.402 1 91.12 236 GLN A CA 1
ATOM 1876 C C . GLN A 1 236 ? -7.863 39.562 7.57 1 91.12 236 GLN A C 1
ATOM 1878 O O . GLN A 1 236 ? -7.797 38.344 7.695 1 91.12 236 GLN A O 1
ATOM 1883 N N . ASP A 1 237 ? -8.523 40.344 8.328 1 90.19 237 ASP A N 1
ATOM 1884 C CA . ASP A 1 237 ? -9.172 39.844 9.531 1 90.19 237 ASP A CA 1
ATOM 1885 C C . ASP A 1 237 ? -10.453 39.062 9.195 1 90.19 237 ASP A C 1
ATOM 1887 O O . ASP A 1 237 ? -10.812 38.125 9.891 1 90.19 237 ASP A O 1
ATOM 1891 N N . ALA A 1 238 ? -11.094 39.469 8.18 1 90.31 238 ALA A N 1
ATOM 1892 C CA . ALA A 1 238 ? -12.43 38.938 7.902 1 90.31 238 ALA A CA 1
ATOM 1893 C C . ALA A 1 238 ? -12.359 37.75 6.949 1 90.31 238 ALA A C 1
ATOM 1895 O O . ALA A 1 238 ? -13.117 36.781 7.094 1 90.31 238 ALA A O 1
ATOM 1896 N N . TYR A 1 239 ? -11.453 37.688 6.035 1 90.88 239 TYR A N 1
ATOM 1897 C CA . TYR A 1 239 ? -11.508 36.75 4.93 1 90.88 239 TYR A CA 1
ATOM 1898 C C . TYR A 1 239 ? -10.562 35.562 5.172 1 90.88 239 TYR A C 1
ATOM 1900 O O . TYR A 1 239 ? -9.617 35.688 5.957 1 90.88 239 TYR A O 1
ATOM 1908 N N . THR A 1 240 ? -10.945 34.469 4.5 1 89.62 240 THR A N 1
ATOM 1909 C CA . THR A 1 240 ? -10.031 33.344 4.465 1 89.62 240 THR A CA 1
ATOM 1910 C C . THR A 1 240 ? -8.75 33.688 3.719 1 89.62 240 THR A C 1
ATOM 1912 O O . THR A 1 240 ? -8.695 34.719 3.021 1 89.62 240 THR A O 1
ATOM 1915 N N . HIS A 1 241 ? -7.719 32.875 3.92 1 89.38 241 HIS A N 1
ATOM 1916 C CA . HIS A 1 241 ? -6.441 33.125 3.254 1 89.38 241 HIS A CA 1
ATOM 1917 C C . HIS A 1 241 ? -6.613 33.156 1.738 1 89.38 241 HIS A C 1
ATOM 1919 O O . HIS A 1 241 ? -6.031 34 1.069 1 89.38 241 HIS A O 1
ATOM 1925 N N . ALA A 1 242 ? -7.445 32.312 1.223 1 88.44 242 ALA A N 1
ATOM 1926 C CA . ALA A 1 242 ? -7.621 32.219 -0.224 1 88.44 242 ALA A CA 1
ATOM 1927 C C . ALA A 1 242 ? -8.25 33.5 -0.788 1 88.44 242 ALA A C 1
ATOM 1929 O O . ALA A 1 242 ? -7.797 34 -1.812 1 88.44 242 ALA A O 1
ATOM 1930 N N . LYS A 1 243 ? -9.234 33.938 -0.138 1 90.69 243 LYS A N 1
ATOM 1931 C CA . LYS A 1 243 ? -9.922 35.125 -0.631 1 90.69 243 LYS A CA 1
ATOM 1932 C C . LYS A 1 243 ? -9.109 36.406 -0.345 1 90.69 243 LYS A C 1
ATOM 1934 O O . LYS A 1 243 ? -9.141 37.344 -1.126 1 90.69 243 LYS A O 1
ATOM 1939 N N . PHE A 1 244 ? -8.43 36.406 0.755 1 93.69 244 PHE A N 1
ATOM 1940 C CA . PHE A 1 244 ? -7.594 37.562 1.083 1 93.69 244 PHE A CA 1
ATOM 1941 C C . PHE A 1 244 ? -6.488 37.719 0.05 1 93.69 244 PHE A C 1
ATOM 1943 O O . PHE A 1 244 ? -6.117 38.844 -0.288 1 93.69 244 PHE A O 1
ATOM 1950 N N . ARG A 1 245 ? -5.965 36.688 -0.429 1 91.69 245 ARG A N 1
ATOM 1951 C CA . ARG A 1 245 ? -4.945 36.75 -1.469 1 91.69 245 ARG A CA 1
ATOM 1952 C C . ARG A 1 245 ? -5.484 37.438 -2.713 1 91.69 245 ARG A C 1
ATOM 1954 O O . ARG A 1 245 ? -4.75 38.188 -3.391 1 91.69 245 ARG A O 1
ATOM 1961 N N . LYS A 1 246 ? -6.711 37.219 -3.02 1 91.94 246 LYS A N 1
ATOM 1962 C CA . LYS A 1 246 ? -7.328 37.906 -4.156 1 91.94 246 LYS A CA 1
ATOM 1963 C C . LYS A 1 246 ? -7.449 39.406 -3.906 1 91.94 246 LYS A C 1
ATOM 1965 O O . LYS A 1 246 ? -7.273 40.188 -4.82 1 91.94 246 LYS A O 1
ATOM 1970 N N . VAL A 1 247 ? -7.785 39.719 -2.672 1 93.81 247 VAL A N 1
ATOM 1971 C CA . VAL A 1 247 ? -7.855 41.125 -2.289 1 93.81 247 VAL A CA 1
ATOM 1972 C C . VAL A 1 247 ? -6.469 41.781 -2.391 1 93.81 247 VAL A C 1
ATOM 1974 O O . VAL A 1 247 ? -6.324 42.875 -2.9 1 93.81 247 VAL A O 1
ATOM 1977 N N . GLN A 1 248 ? -5.508 41.031 -1.952 1 91.81 248 GLN A N 1
ATOM 1978 C CA . GLN A 1 248 ? -4.137 41.531 -2.006 1 91.81 248 GLN A CA 1
ATOM 1979 C C . GLN A 1 248 ? -3.697 41.75 -3.447 1 91.81 248 GLN A C 1
ATOM 1981 O O . GLN A 1 248 ? -2.961 42.719 -3.727 1 91.81 248 GLN A O 1
ATOM 1986 N N . ALA A 1 249 ? -4.117 40.938 -4.273 1 90.81 249 ALA A N 1
ATOM 1987 C CA . ALA A 1 249 ? -3.787 41.094 -5.684 1 90.81 249 ALA A CA 1
ATOM 1988 C C . ALA A 1 249 ? -4.348 42.406 -6.223 1 90.81 249 ALA A C 1
ATOM 1990 O O . ALA A 1 249 ? -3.705 43.094 -7.039 1 90.81 249 ALA A O 1
ATOM 1991 N N . GLN A 1 250 ? -5.523 42.75 -5.785 1 93.88 250 GLN A N 1
ATOM 1992 C CA . GLN A 1 250 ? -6.113 44 -6.207 1 93.88 250 GLN A CA 1
ATOM 1993 C C . GLN A 1 250 ? -5.332 45.188 -5.648 1 93.88 250 GLN A C 1
ATOM 1995 O O . GLN A 1 250 ? -5.156 46.219 -6.328 1 93.88 250 GLN A O 1
ATOM 2000 N N . PHE A 1 251 ? -4.836 45.094 -4.473 1 92.75 251 PHE A N 1
ATOM 2001 C CA . PHE A 1 251 ? -4.027 46.156 -3.869 1 92.75 251 PHE A CA 1
ATOM 2002 C C . PHE A 1 251 ? -2.713 46.312 -4.625 1 92.75 251 PHE A C 1
ATOM 2004 O O . PHE A 1 251 ? -2.238 47.438 -4.805 1 92.75 251 PHE A O 1
ATOM 2011 N N . ARG A 1 252 ? -2.195 45.25 -5.02 1 88.19 252 ARG A N 1
ATOM 2012 C CA . ARG A 1 252 ? -0.946 45.312 -5.77 1 88.19 252 ARG A CA 1
ATOM 2013 C C . ARG A 1 252 ? -1.147 46 -7.113 1 88.19 252 ARG A C 1
ATOM 2015 O O . ARG A 1 252 ? -0.316 46.812 -7.527 1 88.19 252 ARG A O 1
ATOM 2022 N N . ARG A 1 253 ? -2.236 45.656 -7.711 1 90.06 253 ARG A N 1
ATOM 2023 C CA . ARG A 1 253 ? -2.512 46.219 -9.031 1 90.06 253 ARG A CA 1
ATOM 2024 C C . ARG A 1 253 ? -2.955 47.656 -8.938 1 90.06 253 ARG A C 1
ATOM 2026 O O . ARG A 1 253 ? -2.959 48.406 -9.938 1 90.06 253 ARG A O 1
ATOM 2033 N N . LYS A 1 254 ? -3.311 48.094 -7.793 1 93 254 LYS A N 1
ATOM 2034 C CA . LYS A 1 254 ? -3.67 49.469 -7.551 1 93 254 LYS A CA 1
ATOM 2035 C C . LYS A 1 254 ? -2.52 50.406 -7.91 1 93 254 LYS A C 1
ATOM 2037 O O . LYS A 1 254 ? -2.744 51.562 -8.281 1 93 254 LYS A O 1
ATOM 2042 N N . ALA A 1 255 ? -1.313 49.938 -7.84 1 87.12 255 ALA A N 1
ATOM 2043 C CA . ALA A 1 255 ? -0.133 50.719 -8.148 1 87.12 255 ALA A CA 1
ATOM 2044 C C . ALA A 1 255 ? -0.14 51.188 -9.602 1 87.12 255 ALA A C 1
ATOM 2046 O O . ALA A 1 255 ? 0.504 52.188 -9.953 1 87.12 255 ALA A O 1
ATOM 2047 N N . ASN A 1 256 ? -0.928 50.5 -10.43 1 90.62 256 ASN A N 1
ATOM 2048 C CA . ASN A 1 256 ? -0.991 50.844 -11.844 1 90.62 256 ASN A CA 1
ATOM 2049 C C . ASN A 1 256 ? -2.125 51.844 -12.133 1 90.62 256 ASN A C 1
ATOM 2051 O O . ASN A 1 256 ? -2.41 52.125 -13.297 1 90.62 256 ASN A O 1
ATOM 2055 N N . CYS A 1 257 ? -2.697 52.281 -11.117 1 93.56 257 CYS A N 1
ATOM 2056 C CA . CYS A 1 257 ? -3.879 53.125 -11.32 1 93.56 257 CYS A CA 1
ATOM 2057 C C . CYS A 1 257 ? -3.58 54.594 -10.992 1 93.56 257 CYS A C 1
ATOM 2059 O O . CYS A 1 257 ? -2.791 54.875 -10.094 1 93.56 257 CYS A O 1
ATOM 2061 N N . ILE A 1 258 ? -4.113 55.5 -11.844 1 93.81 258 ILE A N 1
ATOM 2062 C CA . ILE A 1 258 ? -4.059 56.938 -11.617 1 93.81 258 ILE A CA 1
ATOM 2063 C C . ILE A 1 258 ? -5.473 57.5 -11.445 1 93.81 258 ILE A C 1
ATOM 2065 O O . ILE A 1 258 ? -6.328 57.312 -12.32 1 93.81 258 ILE A O 1
ATOM 2069 N N . THR A 1 259 ? -5.695 58.125 -10.336 1 95.94 259 THR A N 1
ATOM 2070 C CA . THR A 1 259 ? -7.035 58.594 -10 1 95.94 259 THR A CA 1
ATOM 2071 C C . THR A 1 259 ? -7.145 60.125 -10.219 1 95.94 259 THR A C 1
ATOM 2073 O O . THR A 1 259 ? -6.289 60.875 -9.766 1 95.94 259 THR A O 1
ATOM 2076 N N . ARG A 1 260 ? -8.211 60.531 -10.93 1 95.56 260 ARG A N 1
ATOM 2077 C CA . ARG A 1 260 ? -8.508 61.938 -11.164 1 95.56 260 ARG A CA 1
ATOM 2078 C C . ARG A 1 260 ? -9.953 62.25 -10.789 1 95.56 260 ARG A C 1
ATOM 2080 O O . ARG A 1 260 ? -10.867 61.5 -11.117 1 95.56 260 ARG A O 1
ATOM 2087 N N . LEU A 1 261 ? -10.148 63.344 -10.062 1 95.31 261 LEU A N 1
ATOM 2088 C CA . LEU A 1 261 ? -11.492 63.781 -9.703 1 95.31 261 LEU A CA 1
ATOM 2089 C C . LEU A 1 261 ? -12.125 64.562 -10.852 1 95.31 261 LEU A C 1
ATOM 2091 O O . LEU A 1 261 ? -11.523 65.5 -11.375 1 95.31 261 LEU A O 1
ATOM 2095 N N . LYS A 1 262 ? -13.258 64.188 -11.242 1 94.25 262 LYS A N 1
ATOM 2096 C CA . LYS A 1 262 ? -13.945 64.812 -12.344 1 94.25 262 LYS A CA 1
ATOM 2097 C C . LYS A 1 262 ? -14.984 65.812 -11.82 1 94.25 262 LYS A C 1
ATOM 2099 O O . LYS A 1 262 ? -15.047 66.938 -12.281 1 94.25 262 LYS A O 1
ATOM 2104 N N . ASN A 1 263 ? -15.805 65.312 -10.977 1 92.12 263 ASN A N 1
ATOM 2105 C CA . ASN A 1 263 ? -16.891 66.125 -10.453 1 92.12 263 ASN A CA 1
ATOM 2106 C C . ASN A 1 263 ? -17.219 65.812 -9.008 1 92.12 263 ASN A C 1
ATOM 2108 O O . ASN A 1 263 ? -17.109 64.625 -8.609 1 92.12 263 ASN A O 1
ATOM 2112 N N . SER A 1 264 ? -17.422 66.812 -8.078 1 90.25 264 SER A N 1
ATOM 2113 C CA . SER A 1 264 ? -17.859 66.562 -6.699 1 90.25 264 SER A CA 1
ATOM 2114 C C . SER A 1 264 ? -19.031 67.5 -6.336 1 90.25 264 SER A C 1
ATOM 2116 O O . SER A 1 264 ? -18.953 68.688 -6.531 1 90.25 264 SER A O 1
ATOM 2118 N N . ALA A 1 265 ? -20.188 66.875 -6.094 1 86.88 265 ALA A N 1
ATOM 2119 C CA . ALA A 1 265 ? -21.344 67.625 -5.668 1 86.88 265 ALA A CA 1
ATOM 2120 C C . ALA A 1 265 ? -22.031 67 -4.457 1 86.88 265 ALA A C 1
ATOM 2122 O O . ALA A 1 265 ? -22.375 65.812 -4.48 1 86.88 265 ALA A O 1
ATOM 2123 N N . LEU A 1 266 ? -22.359 67.688 -3.447 1 86.81 266 LEU A N 1
ATOM 2124 C CA . LEU A 1 266 ? -23.172 67.375 -2.277 1 86.81 266 LEU A CA 1
ATOM 2125 C C . LEU A 1 266 ? -22.797 66 -1.721 1 86.81 266 LEU A C 1
ATOM 2127 O O . LEU A 1 266 ? -23.672 65.188 -1.49 1 86.81 266 LEU A O 1
ATOM 2131 N N . GLY A 1 267 ? -21.609 65.625 -1.701 1 85.75 267 GLY A N 1
ATOM 2132 C CA . GLY A 1 267 ? -21.219 64.375 -1.097 1 85.75 267 GLY A CA 1
ATOM 2133 C C . GLY A 1 267 ? -21.062 63.281 -2.104 1 85.75 267 GLY A C 1
ATOM 2134 O O . GLY A 1 267 ? -20.688 62.156 -1.745 1 85.75 267 GLY A O 1
ATOM 2135 N N . TYR A 1 268 ? -21.453 63.5 -3.283 1 91.31 268 TYR A N 1
ATOM 2136 C CA . TYR A 1 268 ? -21.312 62.562 -4.383 1 91.31 268 TYR A CA 1
ATOM 2137 C C . TYR A 1 268 ? -20.156 62.969 -5.305 1 91.31 268 TYR A C 1
ATOM 2139 O O . TYR A 1 268 ? -20.141 64.062 -5.82 1 91.31 268 TYR A O 1
ATOM 2147 N N . SER A 1 269 ? -19.156 62.094 -5.438 1 94.88 269 SER A N 1
ATOM 2148 C CA . SER A 1 269 ? -18 62.406 -6.27 1 94.88 269 SER A CA 1
ATOM 2149 C C . SER A 1 269 ? -17.844 61.375 -7.398 1 94.88 269 SER A C 1
ATOM 2151 O O . SER A 1 269 ? -18.156 60.188 -7.223 1 94.88 269 SER A O 1
ATOM 2153 N N . ILE A 1 270 ? -17.484 61.906 -8.547 1 96.19 270 ILE A N 1
ATOM 2154 C CA . ILE A 1 270 ? -17.203 61.062 -9.703 1 96.19 270 ILE A CA 1
ATOM 2155 C C . ILE A 1 270 ? -15.711 61.156 -10.047 1 96.19 270 ILE A C 1
ATOM 2157 O O . ILE A 1 270 ? -15.172 62.25 -10.211 1 96.19 270 ILE A O 1
ATOM 2161 N N . TYR A 1 271 ? -15.133 59.938 -10.117 1 97 271 TYR A N 1
ATOM 2162 C CA . TYR A 1 271 ? -13.711 59.844 -10.43 1 97 271 TYR A CA 1
ATOM 2163 C C . TYR A 1 271 ? -13.469 59.125 -11.75 1 97 271 TYR A C 1
ATOM 2165 O O . TYR A 1 271 ? -14.297 58.344 -12.188 1 97 271 TYR A O 1
ATOM 2173 N N . GLU A 1 272 ? -12.406 59.5 -12.422 1 97.38 272 GLU A N 1
ATOM 2174 C CA . GLU A 1 272 ? -11.859 58.75 -13.547 1 97.38 272 GLU A CA 1
ATOM 2175 C C . GLU A 1 272 ? -10.531 58.094 -13.172 1 97.38 272 GLU A C 1
ATOM 2177 O O . GLU A 1 272 ? -9.57 58.781 -12.812 1 97.38 272 GLU A O 1
ATOM 2182 N N . VAL A 1 273 ? -10.562 56.781 -13.172 1 96.94 273 VAL A N 1
ATOM 2183 C CA . VAL A 1 273 ? -9.359 56.031 -12.812 1 96.94 273 VAL A CA 1
ATOM 2184 C C . VAL A 1 273 ? -8.734 55.438 -14.062 1 96.94 273 VAL A C 1
ATOM 2186 O O . VAL A 1 273 ? -9.344 54.594 -14.719 1 96.94 273 VAL A O 1
ATOM 2189 N N . GLY A 1 274 ? -7.516 55.938 -14.438 1 95.19 274 GLY A N 1
ATOM 2190 C CA . GLY A 1 274 ? -6.75 55.375 -15.539 1 95.19 274 GLY A CA 1
ATOM 2191 C C . GLY A 1 274 ? -5.816 54.25 -15.109 1 95.19 274 GLY A C 1
ATOM 2192 O O . GLY A 1 274 ? -4.961 54.469 -14.234 1 95.19 274 GLY A O 1
ATOM 2193 N N . GLU A 1 275 ? -6.012 53.062 -15.664 1 94.06 275 GLU A N 1
ATOM 2194 C CA . GLU A 1 275 ? -5.148 51.938 -15.391 1 94.06 275 GLU A CA 1
ATOM 2195 C C . GLU A 1 275 ? -4.148 51.719 -16.516 1 94.06 275 GLU A C 1
ATOM 2197 O O . GLU A 1 275 ? -4.539 51.562 -17.688 1 94.06 275 GLU A O 1
ATOM 2202 N N . GLN A 1 276 ? -2.967 51.688 -16.188 1 92.12 276 GLN A N 1
ATOM 2203 C CA . GLN A 1 276 ? -1.911 51.469 -17.156 1 92.12 276 GLN A CA 1
ATOM 2204 C C . GLN A 1 276 ? -1.783 50 -17.516 1 92.12 276 GLN A C 1
ATOM 2206 O O . GLN A 1 276 ? -1.42 49.188 -16.672 1 92.12 276 GLN A O 1
ATOM 2211 N N . VAL A 1 277 ? -2.139 49.594 -18.609 1 86.75 277 VAL A N 1
ATOM 2212 C CA . VAL A 1 277 ? -2.08 48.219 -19.062 1 86.75 277 VAL A CA 1
ATOM 2213 C C . VAL A 1 277 ? -0.752 47.969 -19.766 1 86.75 277 VAL A C 1
ATOM 2215 O O . VAL A 1 277 ? -0.169 46.875 -19.625 1 86.75 277 VAL A O 1
ATOM 2218 N N . SER A 1 278 ? -0.375 48.844 -20.531 1 85.94 278 SER A N 1
ATOM 2219 C CA . SER A 1 278 ? 0.916 48.812 -21.203 1 85.94 278 SER A CA 1
ATOM 2220 C C . SER A 1 278 ? 1.576 50.188 -21.203 1 85.94 278 SER A C 1
ATOM 2222 O O . SER A 1 278 ? 1.012 51.156 -20.688 1 85.94 278 SER A O 1
ATOM 2224 N N . SER A 1 279 ? 2.885 50.25 -21.562 1 83 279 SER A N 1
ATOM 2225 C CA . SER A 1 279 ? 3.684 51.469 -21.531 1 83 279 SER A CA 1
ATOM 2226 C C . SER A 1 279 ? 2.936 52.625 -22.172 1 83 279 SER A C 1
ATOM 2228 O O . SER A 1 279 ? 3.07 53.781 -21.734 1 83 279 SER A O 1
ATOM 2230 N N . SER A 1 280 ? 2.049 52.344 -22.984 1 85.38 280 SER A N 1
ATOM 2231 C CA . SER A 1 280 ? 1.437 53.5 -23.656 1 85.38 280 SER A CA 1
ATOM 2232 C C . SER A 1 280 ? -0.085 53.406 -23.625 1 85.38 280 SER A C 1
ATOM 2234 O O . SER A 1 280 ? -0.775 54.312 -24.078 1 85.38 280 SER A O 1
ATOM 2236 N N . ILE A 1 281 ? -0.604 52.469 -23 1 89.88 281 ILE A N 1
ATOM 2237 C CA . ILE A 1 281 ? -2.047 52.281 -23.078 1 89.88 281 ILE A CA 1
ATOM 2238 C C . ILE A 1 281 ? -2.648 52.344 -21.672 1 89.88 281 ILE A C 1
ATOM 2240 O O . ILE A 1 281 ? -2.17 51.688 -20.734 1 89.88 281 ILE A O 1
ATOM 2244 N N . PHE A 1 282 ? -3.646 53.281 -21.594 1 91.56 282 PHE A N 1
ATOM 2245 C CA . PHE A 1 282 ? -4.395 53.438 -20.359 1 91.56 282 PHE A CA 1
ATOM 2246 C C . PHE A 1 282 ? -5.871 53.125 -20.578 1 91.56 282 PHE A C 1
ATOM 2248 O O . PHE A 1 282 ? -6.473 53.594 -21.547 1 91.56 282 PHE A O 1
ATOM 2255 N N . ASN A 1 283 ? -6.383 52.25 -19.781 1 94.19 283 ASN A N 1
ATOM 2256 C CA . ASN A 1 283 ? -7.828 52.031 -19.734 1 94.19 283 ASN A CA 1
ATOM 2257 C C . ASN A 1 283 ? -8.484 52.906 -18.672 1 94.19 283 ASN A C 1
ATOM 2259 O O . ASN A 1 283 ? -7.988 53.031 -17.547 1 94.19 283 ASN A O 1
ATOM 2263 N N . LYS A 1 284 ? -9.492 53.625 -19.062 1 94.88 284 LYS A N 1
ATOM 2264 C CA . LYS A 1 284 ? -10.156 54.531 -18.141 1 94.88 284 LYS A CA 1
ATOM 2265 C C . LYS A 1 284 ? -11.445 53.938 -17.594 1 94.88 284 LYS A C 1
ATOM 2267 O O . LYS A 1 284 ? -12.195 53.281 -18.328 1 94.88 284 LYS A O 1
ATOM 2272 N N . PHE A 1 285 ? -11.602 54.031 -16.312 1 97.19 285 PHE A N 1
ATOM 2273 C CA . PHE A 1 285 ? -12.805 53.562 -15.641 1 97.19 285 PHE A CA 1
ATOM 2274 C C . PHE A 1 285 ? -13.43 54.656 -14.797 1 97.19 285 PHE A C 1
ATOM 2276 O O . PHE A 1 285 ? -12.727 55.438 -14.148 1 97.19 285 PHE A O 1
ATOM 2283 N N . ALA A 1 286 ? -14.773 54.812 -14.844 1 97.25 286 ALA A N 1
ATOM 2284 C CA . ALA A 1 286 ? -15.492 55.75 -13.992 1 97.25 286 ALA A CA 1
ATOM 2285 C C . ALA A 1 286 ? -15.859 55.094 -12.656 1 97.25 286 ALA A C 1
ATOM 2287 O O . ALA A 1 286 ? -16.391 54 -12.609 1 97.25 286 ALA A O 1
ATOM 2288 N N . VAL A 1 287 ? -15.477 55.719 -11.602 1 97.75 287 VAL A N 1
ATOM 2289 C CA . VAL A 1 287 ? -15.789 55.25 -10.258 1 97.75 287 VAL A CA 1
ATOM 2290 C C . VAL A 1 287 ? -16.562 56.312 -9.5 1 97.75 287 VAL A C 1
ATOM 2292 O O . VAL A 1 287 ? -16.188 57.5 -9.516 1 97.75 287 VAL A O 1
ATOM 2295 N N . THR A 1 288 ? -17.656 55.969 -8.906 1 96.81 288 THR A N 1
ATOM 2296 C CA . THR A 1 288 ? -18.469 56.906 -8.117 1 96.81 288 THR A CA 1
ATOM 2297 C C . THR A 1 288 ? -18.328 56.594 -6.629 1 96.81 288 THR A C 1
ATOM 2299 O O . THR A 1 288 ? -18.25 55.438 -6.23 1 96.81 288 THR A O 1
ATOM 2302 N N . TYR A 1 289 ? -18.203 57.625 -5.855 1 96.44 289 TYR A N 1
ATOM 2303 C CA . TYR A 1 289 ? -18.109 57.469 -4.406 1 96.44 289 TYR A CA 1
ATOM 2304 C C . TYR A 1 289 ? -19.141 58.344 -3.699 1 96.44 289 TYR A C 1
ATOM 2306 O O . TYR A 1 289 ? -19.188 59.562 -3.92 1 96.44 289 TYR A O 1
ATOM 2314 N N . ASP A 1 290 ? -20 57.75 -2.928 1 94.94 290 ASP A N 1
ATOM 2315 C CA . ASP A 1 290 ? -20.969 58.438 -2.084 1 94.94 290 ASP A CA 1
ATOM 2316 C C . ASP A 1 290 ? -20.5 58.5 -0.634 1 94.94 290 ASP A C 1
ATOM 2318 O O . ASP A 1 290 ? -20.516 57.469 0.073 1 94.94 290 ASP A O 1
ATOM 2322 N N . SER A 1 291 ? -20.188 59.625 -0.088 1 91.31 291 SER A N 1
ATOM 2323 C CA . SER A 1 291 ? -19.609 59.781 1.249 1 91.31 291 SER A CA 1
ATOM 2324 C C . SER A 1 291 ? -20.688 59.625 2.322 1 91.31 291 SER A C 1
ATOM 2326 O O . SER A 1 291 ? -20.375 59.25 3.457 1 91.31 291 SER A O 1
ATOM 2328 N N . VAL A 1 292 ? -21.875 59.875 2.021 1 89.94 292 VAL A N 1
ATOM 2329 C CA . VAL A 1 292 ? -22.969 59.781 2.99 1 89.94 292 VAL A CA 1
ATOM 2330 C C . VAL A 1 292 ? -23.328 58.312 3.186 1 89.94 292 VAL A C 1
ATOM 2332 O O . VAL A 1 292 ? -23.391 57.812 4.316 1 89.94 292 VAL A O 1
ATOM 2335 N N . ALA A 1 293 ? -23.438 57.625 2.098 1 90.81 293 ALA A N 1
ATOM 2336 C CA . ALA A 1 293 ? -23.797 56.219 2.156 1 90.81 293 ALA A CA 1
ATOM 2337 C C . ALA A 1 293 ? -22.562 55.344 2.309 1 90.81 293 ALA A C 1
ATOM 2339 O O . ALA A 1 293 ? -22.688 54.125 2.596 1 90.81 293 ALA A O 1
ATOM 2340 N N . ALA A 1 294 ? -21.438 55.875 2.188 1 92.31 294 ALA A N 1
ATOM 2341 C CA . ALA A 1 294 ? -20.172 55.125 2.225 1 92.31 294 ALA A CA 1
ATOM 2342 C C . ALA A 1 294 ? -20.156 54 1.184 1 92.31 294 ALA A C 1
ATOM 2344 O O . ALA A 1 294 ? -19.844 52.875 1.5 1 92.31 294 ALA A O 1
ATOM 2345 N N . GLU A 1 295 ? -20.609 54.406 -0.057 1 95.12 295 GLU A N 1
ATOM 2346 C CA . GLU A 1 295 ? -20.719 53.438 -1.145 1 95.12 295 GLU A CA 1
ATOM 2347 C C . GLU A 1 295 ? -19.812 53.812 -2.316 1 95.12 295 GLU A C 1
ATOM 2349 O O . GLU A 1 295 ? -19.734 55 -2.676 1 95.12 295 GLU A O 1
ATOM 2354 N N . VAL A 1 296 ? -19.078 52.812 -2.764 1 96.19 296 VAL A N 1
ATOM 2355 C CA . VAL A 1 296 ? -18.234 53.031 -3.936 1 96.19 296 VAL A CA 1
ATOM 2356 C C . VAL A 1 296 ? -18.672 52.094 -5.062 1 96.19 296 VAL A C 1
ATOM 2358 O O . VAL A 1 296 ? -19.016 50.938 -4.82 1 96.19 296 VAL A O 1
ATOM 2361 N N . LYS A 1 297 ? -18.812 52.656 -6.297 1 95.88 297 LYS A N 1
ATOM 2362 C CA . LYS A 1 297 ? -19.203 51.875 -7.465 1 95.88 297 LYS A CA 1
ATOM 2363 C C . LYS A 1 297 ? -18.25 52.094 -8.633 1 95.88 297 LYS A C 1
ATOM 2365 O O . LYS A 1 297 ? -17.938 53.25 -8.945 1 95.88 297 LYS A O 1
ATOM 2370 N N . CYS A 1 298 ? -17.75 51.031 -9.094 1 96.75 298 CYS A N 1
ATOM 2371 C CA . CYS A 1 298 ? -16.844 51.094 -10.242 1 96.75 298 CYS A CA 1
ATOM 2372 C C . CYS A 1 298 ? -17.5 50.562 -11.5 1 96.75 298 CYS A C 1
ATOM 2374 O O . CYS A 1 298 ? -18.297 49.625 -11.43 1 96.75 298 CYS A O 1
ATOM 2376 N N . GLN A 1 299 ? -17.125 51.156 -12.578 1 96.06 299 GLN A N 1
ATOM 2377 C CA . GLN A 1 299 ? -17.672 50.75 -13.867 1 96.06 299 GLN A CA 1
ATOM 2378 C C . GLN A 1 299 ? -17.234 49.344 -14.242 1 96.06 299 GLN A C 1
ATOM 2380 O O . GLN A 1 299 ? -17.875 48.656 -15.062 1 96.06 299 GLN A O 1
ATOM 2385 N N . CYS A 1 300 ? -16.172 48.75 -13.695 1 93.88 300 CYS A N 1
ATOM 2386 C CA . CYS A 1 300 ? -15.688 47.406 -14.016 1 93.88 300 CYS A CA 1
ATOM 2387 C C . CYS A 1 300 ? -16.578 46.344 -13.383 1 93.88 300 CYS A C 1
ATOM 2389 O O . CYS A 1 300 ? -16.562 45.188 -13.797 1 93.88 300 CYS A O 1
ATOM 2391 N N . LEU A 1 301 ? -17.297 46.594 -12.344 1 95.25 301 LEU A N 1
ATOM 2392 C CA . LEU A 1 301 ? -18.297 45.781 -11.68 1 95.25 301 LEU A CA 1
ATOM 2393 C C . LEU A 1 301 ? -17.672 44.5 -11.094 1 95.25 301 LEU A C 1
ATOM 2395 O O . LEU A 1 301 ? -18.312 43.469 -11.078 1 95.25 301 LEU A O 1
ATOM 2399 N N . LEU A 1 302 ? -16.406 44.594 -10.703 1 94.44 302 LEU A N 1
ATOM 2400 C CA . LEU A 1 302 ? -15.75 43.438 -10.133 1 94.44 302 LEU A CA 1
ATOM 2401 C C . LEU A 1 302 ? -16.406 43.031 -8.82 1 94.44 302 LEU A C 1
ATOM 2403 O O . LEU A 1 302 ? -16.562 41.844 -8.539 1 94.44 302 LEU A O 1
ATOM 2407 N N . PHE A 1 303 ? -16.75 43.906 -8.039 1 95.19 303 PHE A N 1
ATOM 2408 C CA . PHE A 1 303 ? -17.391 43.562 -6.777 1 95.19 303 PHE A CA 1
ATOM 2409 C C . PHE A 1 303 ? -18.75 42.906 -7.012 1 95.19 303 PHE A C 1
ATOM 2411 O O . PHE A 1 303 ? -19.109 41.938 -6.352 1 95.19 303 PHE A O 1
ATOM 2418 N N . GLU A 1 304 ? -19.5 43.5 -7.887 1 91.88 304 GLU A N 1
ATOM 2419 C CA . GLU A 1 304 ? -20.828 42.969 -8.18 1 91.88 304 GLU A CA 1
ATOM 2420 C C . GLU A 1 304 ? -20.75 41.562 -8.805 1 91.88 304 GLU A C 1
ATOM 2422 O O . GLU A 1 304 ? -21.625 40.75 -8.602 1 91.88 304 GLU A O 1
ATOM 2427 N N . SER A 1 305 ? -19.656 41.312 -9.461 1 92.06 305 SER A N 1
ATOM 2428 C CA . SER A 1 305 ? -19.531 40.062 -10.156 1 92.06 305 SER A CA 1
ATOM 2429 C C . SER A 1 305 ? -18.859 39 -9.273 1 92.06 305 SER A C 1
ATOM 2431 O O . SER A 1 305 ? -19.312 37.844 -9.211 1 92.06 305 SER A O 1
ATOM 2433 N N . ARG A 1 306 ? -17.766 39.375 -8.57 1 91.5 306 ARG A N 1
ATOM 2434 C CA . ARG A 1 306 ? -16.969 38.406 -7.863 1 91.5 306 ARG A CA 1
ATOM 2435 C C . ARG A 1 306 ? -16.922 38.688 -6.367 1 91.5 306 ARG A C 1
ATOM 2437 O O . ARG A 1 306 ? -16.391 37.875 -5.59 1 91.5 306 ARG A O 1
ATOM 2444 N N . GLY A 1 307 ? -17.406 39.781 -5.984 1 90.56 307 GLY A N 1
ATOM 2445 C CA . GLY A 1 307 ? -17.484 40.125 -4.57 1 90.56 307 GLY A CA 1
ATOM 2446 C C . GLY A 1 307 ? -16.172 40.656 -4.008 1 90.56 307 GLY A C 1
ATOM 2447 O O . GLY A 1 307 ? -15.945 40.594 -2.801 1 90.56 307 GLY A O 1
ATOM 2448 N N . ILE A 1 308 ? -15.258 41.094 -4.824 1 94.12 308 ILE A N 1
ATOM 2449 C CA . ILE A 1 308 ? -13.969 41.625 -4.41 1 94.12 308 ILE A CA 1
ATOM 2450 C C . ILE A 1 308 ? -13.844 43.062 -4.895 1 94.12 308 ILE A C 1
ATOM 2452 O O . ILE A 1 308 ? -14.141 43.375 -6.051 1 94.12 308 ILE A O 1
ATOM 2456 N N . LEU A 1 309 ? -13.492 43.906 -3.965 1 95.81 309 LEU A N 1
ATOM 2457 C CA . LEU A 1 309 ? -13.281 45.281 -4.359 1 95.81 309 LEU A CA 1
ATOM 2458 C C . LEU A 1 309 ? -12.141 45.406 -5.367 1 95.81 309 LEU A C 1
ATOM 2460 O O . LEU A 1 309 ? -11.062 44.844 -5.156 1 95.81 309 LEU A O 1
ATOM 2464 N N . CYS A 1 310 ? -12.438 46.094 -6.469 1 95.69 310 CYS A N 1
ATOM 2465 C CA . CYS A 1 310 ? -11.461 46.188 -7.543 1 95.69 310 CYS A CA 1
ATOM 2466 C C . CYS A 1 310 ? -10.391 47.219 -7.215 1 95.69 310 CYS A C 1
ATOM 2468 O O . CYS A 1 310 ? -10.578 48.062 -6.324 1 95.69 310 CYS A O 1
ATOM 2470 N N . ARG A 1 311 ? -9.32 47.156 -7.977 1 96.31 311 ARG A N 1
ATOM 2471 C CA . ARG A 1 311 ? -8.211 48.094 -7.824 1 96.31 311 ARG A CA 1
ATOM 2472 C C . ARG A 1 311 ? -8.664 49.531 -8.078 1 96.31 311 ARG A C 1
ATOM 2474 O O . ARG A 1 311 ? -8.188 50.469 -7.43 1 96.31 311 ARG A O 1
ATOM 2481 N N . HIS A 1 312 ? -9.648 49.75 -8.914 1 97 312 HIS A N 1
ATOM 2482 C CA . HIS A 1 312 ? -10.172 51.062 -9.219 1 97 312 HIS A CA 1
ATOM 2483 C C . HIS A 1 312 ? -10.875 51.688 -8.008 1 97 312 HIS A C 1
ATOM 2485 O O . HIS A 1 312 ? -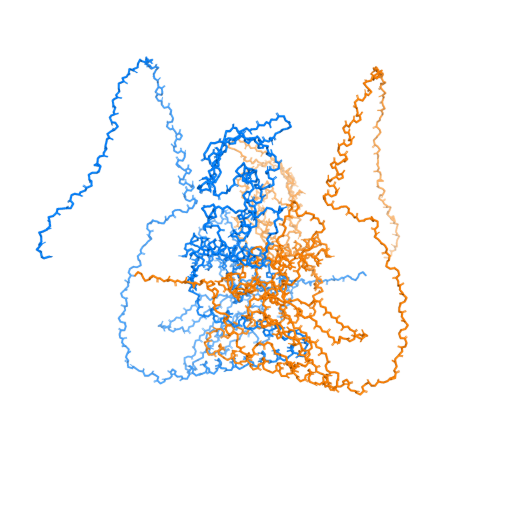10.594 52.812 -7.629 1 97 312 HIS A O 1
ATOM 2491 N N . ALA A 1 313 ? -11.734 50.875 -7.492 1 97.06 313 ALA A N 1
ATOM 2492 C CA . ALA A 1 313 ? -12.461 51.312 -6.305 1 97.06 313 ALA A CA 1
ATOM 2493 C C . ALA A 1 313 ? -11.508 51.562 -5.141 1 97.06 313 ALA A C 1
ATOM 2495 O O . ALA A 1 313 ? -11.664 52.562 -4.41 1 97.06 313 ALA A O 1
ATOM 2496 N N . LEU A 1 314 ? -10.547 50.719 -4.996 1 96.88 314 LEU A N 1
ATOM 2497 C CA . LEU A 1 314 ? -9.578 50.844 -3.916 1 96.88 314 LEU A CA 1
ATOM 2498 C C . LEU A 1 314 ? -8.766 52.156 -4.074 1 96.88 314 LEU A C 1
ATOM 2500 O O . LEU A 1 314 ? -8.43 52.781 -3.084 1 96.88 314 LEU A O 1
ATOM 2504 N N . SER A 1 315 ? -8.461 52.5 -5.312 1 96.19 315 SER A N 1
ATOM 2505 C CA . SER A 1 315 ? -7.73 53.719 -5.582 1 96.19 315 SER A CA 1
ATOM 2506 C C . SER A 1 315 ? -8.531 54.969 -5.152 1 96.19 315 SER A C 1
ATOM 2508 O O . SER A 1 315 ? -7.977 55.906 -4.57 1 96.19 315 SER A O 1
ATOM 2510 N N . VAL A 1 316 ? -9.789 54.906 -5.391 1 96.88 316 VAL A N 1
ATOM 2511 C CA . VAL A 1 316 ? -10.656 56.031 -5.035 1 96.88 316 VAL A CA 1
ATOM 2512 C C . VAL A 1 316 ? -10.812 56.094 -3.52 1 96.88 316 VAL A C 1
ATOM 2514 O O . VAL A 1 316 ? -10.789 57.188 -2.938 1 96.88 316 VAL A O 1
ATOM 2517 N N . LEU A 1 317 ? -10.977 54.969 -2.916 1 95.81 317 LEU A N 1
ATOM 2518 C CA . LEU A 1 317 ? -11.109 54.906 -1.463 1 95.81 317 LEU A CA 1
ATOM 2519 C C . LEU A 1 317 ? -9.852 55.469 -0.788 1 95.81 317 LEU A C 1
ATOM 2521 O O . LEU A 1 317 ? -9.93 56.125 0.239 1 95.81 317 LEU A O 1
ATOM 2525 N N . SER A 1 318 ? -8.766 55.156 -1.366 1 93.81 318 SER A N 1
ATOM 2526 C CA . SER A 1 318 ? -7.516 55.719 -0.85 1 93.81 318 SER A CA 1
ATOM 2527 C C . SER A 1 318 ? -7.445 57.219 -1.046 1 93.81 318 SER A C 1
ATOM 2529 O O . SER A 1 318 ? -6.977 57.938 -0.165 1 93.81 318 SER A O 1
ATOM 2531 N N . PHE A 1 319 ? -7.898 57.625 -2.225 1 93.44 319 PHE A N 1
ATOM 2532 C CA . PHE A 1 319 ? -7.914 59.062 -2.551 1 93.44 319 PHE A CA 1
ATOM 2533 C C . PHE A 1 319 ? -8.789 59.812 -1.567 1 93.44 319 PHE A C 1
ATOM 2535 O O . PHE A 1 319 ? -8.438 60.938 -1.153 1 93.44 319 PHE A O 1
ATOM 2542 N N . GLU A 1 320 ? -9.883 59.25 -1.176 1 93.62 320 GLU A N 1
ATOM 2543 C CA . GLU A 1 320 ? -10.836 59.875 -0.263 1 93.62 320 GLU A CA 1
ATOM 2544 C C . GLU A 1 320 ? -10.438 59.656 1.192 1 93.62 320 GLU A C 1
ATOM 2546 O O . GLU A 1 320 ? -11.148 60.062 2.109 1 93.62 320 GLU A O 1
ATOM 2551 N N . GLN A 1 321 ? -9.273 58.875 1.461 1 92.31 321 GLN A N 1
ATOM 2552 C CA . GLN A 1 321 ? -8.703 58.594 2.779 1 92.31 321 GLN A CA 1
ATOM 2553 C C . GLN A 1 321 ? -9.695 57.875 3.676 1 92.31 321 GLN A C 1
ATOM 2555 O O . GLN A 1 321 ? -9.883 58.25 4.836 1 92.31 321 GLN A O 1
ATOM 2560 N N . VAL A 1 322 ? -10.375 57 3.035 1 93.75 322 VAL A N 1
ATOM 2561 C CA . VAL A 1 322 ? -11.281 56.156 3.803 1 93.75 322 VAL A CA 1
ATOM 2562 C C . VAL A 1 322 ? -10.484 55.125 4.609 1 93.75 322 VAL A C 1
ATOM 2564 O O . VAL A 1 322 ? -9.602 54.469 4.074 1 93.75 322 VAL A O 1
ATOM 2567 N N . SER A 1 323 ? -10.82 54.969 5.871 1 93 323 SER A N 1
ATOM 2568 C CA . SER A 1 323 ? -10.062 54.094 6.738 1 93 323 SER A CA 1
ATOM 2569 C C . SER A 1 323 ? -10.75 52.719 6.859 1 93 323 SER A C 1
ATOM 2571 O O . SER A 1 323 ? -10.086 51.719 7.09 1 93 323 SER A O 1
ATOM 2573 N N . GLN A 1 324 ? -12.07 52.75 6.75 1 94.75 324 GLN A N 1
ATOM 2574 C CA . GLN A 1 324 ? -12.828 51.5 6.867 1 94.75 324 GLN A CA 1
ATOM 2575 C C . GLN A 1 324 ? -13.938 51.438 5.82 1 94.75 324 GLN A C 1
ATOM 2577 O O . GLN A 1 324 ? -14.641 52.406 5.59 1 94.75 324 GLN A O 1
ATOM 2582 N N . VAL A 1 325 ? -13.938 50.344 5.227 1 94.25 325 VAL A N 1
ATOM 2583 C CA . VAL A 1 325 ? -14.992 50.156 4.238 1 94.25 325 VAL A CA 1
ATOM 2584 C C . VAL A 1 325 ? -16.281 49.719 4.93 1 94.25 325 VAL A C 1
ATOM 2586 O O . VAL A 1 325 ? -16.234 49.125 6.012 1 94.25 325 VAL A O 1
ATOM 2589 N N . SER A 1 326 ? -17.359 49.969 4.305 1 93 326 SER A N 1
ATOM 2590 C CA . SER A 1 326 ? -18.672 49.531 4.789 1 93 326 SER A CA 1
ATOM 2591 C C . SER A 1 326 ? -18.766 48.031 4.867 1 93 326 SER A C 1
ATOM 2593 O O . SER A 1 326 ? -18.172 47.312 4.039 1 93 326 SER A O 1
ATOM 2595 N N . PRO A 1 327 ? -19.484 47.469 5.863 1 91.31 327 PRO A N 1
ATOM 2596 C CA . PRO A 1 327 ? -19.625 46.031 6.043 1 91.31 327 PRO A CA 1
ATOM 2597 C C . PRO A 1 327 ? -20.297 45.344 4.844 1 91.31 327 PRO A C 1
ATOM 2599 O O . PRO A 1 327 ? -20.172 44.125 4.68 1 91.31 327 PRO A O 1
ATOM 2602 N N . ARG A 1 328 ? -20.891 46.156 4.008 1 90.12 328 ARG A N 1
ATOM 2603 C CA . ARG A 1 328 ? -21.547 45.562 2.836 1 90.12 328 ARG A CA 1
ATOM 2604 C C . ARG A 1 328 ? -20.531 44.969 1.878 1 90.12 328 ARG A C 1
ATOM 2606 O O . ARG A 1 328 ? -20.844 44.094 1.085 1 90.12 328 ARG A O 1
ATOM 2613 N N . TYR A 1 329 ? -19.281 45.438 2.016 1 93.81 329 TYR A N 1
ATOM 2614 C CA . TYR A 1 329 ? -18.25 44.969 1.1 1 93.81 329 TYR A CA 1
ATOM 2615 C C . TYR A 1 329 ? -17.547 43.719 1.656 1 93.81 329 TYR A C 1
ATOM 2617 O O . TYR A 1 329 ? -16.766 43.094 0.959 1 93.81 329 TYR A O 1
ATOM 2625 N N . ILE A 1 330 ? -17.719 43.375 2.891 1 91.69 330 ILE A N 1
ATOM 2626 C CA . ILE A 1 330 ? -17.188 42.156 3.514 1 91.69 330 ILE A CA 1
ATOM 2627 C C . ILE A 1 330 ? -18.25 41.062 3.486 1 91.69 330 ILE A C 1
ATOM 2629 O O . ILE A 1 330 ? -19.125 41 4.355 1 91.69 330 ILE A O 1
ATOM 2633 N N . LEU A 1 331 ? -18.062 40.219 2.561 1 88.38 331 LEU A N 1
ATOM 2634 C CA . LEU A 1 331 ? -19.078 39.188 2.342 1 88.38 331 LEU A CA 1
ATOM 2635 C C . LEU A 1 331 ? -18.906 38.031 3.336 1 88.38 331 LEU A C 1
ATOM 2637 O O . LEU A 1 331 ? -17.797 37.562 3.539 1 88.38 331 LEU A O 1
ATOM 2641 N N . GLU A 1 332 ? -19.953 37.469 3.816 1 82.88 332 GLU A N 1
ATOM 2642 C CA . GLU A 1 332 ? -19.953 36.406 4.84 1 82.88 332 GLU A CA 1
ATOM 2643 C C . GLU A 1 332 ? -19.516 35.062 4.262 1 82.88 332 GLU A C 1
ATOM 2645 O O . GLU A 1 332 ? -18.922 34.25 4.965 1 82.88 332 GLU A O 1
ATOM 2650 N N . ARG A 1 333 ? -19.797 34.938 3.029 1 78.88 333 ARG A N 1
ATOM 2651 C CA . ARG A 1 333 ? -19.484 33.625 2.41 1 78.88 333 ARG A CA 1
ATOM 2652 C C . ARG A 1 333 ? -17.984 33.375 2.387 1 78.88 333 ARG A C 1
ATOM 2654 O O . ARG A 1 333 ? -17.547 32.25 2.24 1 78.88 333 ARG A O 1
ATOM 2661 N N . TRP A 1 334 ? -17.266 34.469 2.498 1 79 334 TRP A N 1
ATOM 2662 C CA . TRP A 1 334 ? -15.805 34.344 2.4 1 79 334 TRP A CA 1
ATOM 2663 C C . TRP A 1 334 ? -15.156 34.469 3.77 1 79 334 TRP A C 1
ATOM 2665 O O . TRP A 1 334 ? -13.93 34.5 3.879 1 79 334 TRP A O 1
ATOM 2675 N N . SER A 1 335 ? -15.93 34.625 4.742 1 83.44 335 SER A N 1
ATOM 2676 C CA . SER A 1 335 ? -15.438 34.906 6.09 1 83.44 335 SER A CA 1
ATOM 2677 C C . SER A 1 335 ? -14.82 33.656 6.699 1 83.44 335 SER A C 1
ATOM 2679 O O . SER A 1 335 ? -15.25 32.531 6.41 1 83.44 335 SER A O 1
ATOM 2681 N N . LYS A 1 336 ? -13.805 33.875 7.488 1 79.06 336 LYS A N 1
ATOM 2682 C CA . LYS A 1 336 ? -13.148 32.781 8.203 1 79.06 336 LYS A CA 1
ATOM 2683 C C . LYS A 1 336 ? -14.094 32.125 9.211 1 79.06 336 LYS A C 1
ATOM 2685 O O . LYS A 1 336 ? -13.867 31 9.664 1 79.06 336 LYS A O 1
ATOM 2690 N N . LYS A 1 337 ? -15.125 32.875 9.492 1 71.12 337 LYS A N 1
ATOM 2691 C CA . LYS A 1 337 ? -16.031 32.406 10.531 1 71.12 337 LYS A CA 1
ATOM 2692 C C . LYS A 1 337 ? -17.109 31.5 9.953 1 71.12 337 LYS A C 1
ATOM 2694 O O . LYS A 1 337 ? -17.781 30.781 10.695 1 71.12 337 LYS A O 1
ATOM 2699 N N . VAL A 1 338 ? -17.234 31.547 8.547 1 61.69 338 VAL A N 1
ATOM 2700 C CA . VAL A 1 338 ? -18.328 30.781 7.949 1 61.69 338 VAL A CA 1
ATOM 2701 C C . VAL A 1 338 ? -17.938 29.312 7.844 1 61.69 338 VAL A C 1
ATOM 2703 O O . VAL A 1 338 ? -16.844 28.984 7.363 1 61.69 338 VAL A O 1
ATOM 2706 N N . LYS A 1 339 ? -18.094 28.469 8.68 1 53.5 339 LYS A N 1
ATOM 2707 C CA . LYS A 1 339 ? -17.875 27.047 8.406 1 53.5 339 LYS A CA 1
ATOM 2708 C C . LYS A 1 339 ? -19.094 26.422 7.719 1 53.5 339 LYS A C 1
ATOM 2710 O O . LYS A 1 339 ? -20.219 26.578 8.195 1 53.5 339 LYS A O 1
ATOM 2715 N N . ARG A 1 340 ? -18.906 26.281 6.449 1 50.12 340 ARG A N 1
ATOM 2716 C CA . ARG A 1 340 ? -19.938 25.734 5.566 1 50.12 340 ARG A CA 1
ATOM 2717 C C . ARG A 1 340 ? -20.625 24.531 6.207 1 50.12 340 ARG A C 1
ATOM 2719 O O . ARG A 1 340 ? -20.016 23.797 6.98 1 50.12 340 ARG A O 1
ATOM 2726 N N . ARG A 1 341 ? -21.797 24.516 6.281 1 42.41 341 ARG A N 1
ATOM 2727 C CA . ARG A 1 341 ? -22.766 23.516 6.707 1 42.41 341 ARG A CA 1
ATOM 2728 C C . ARG A 1 341 ? -22.281 22.109 6.363 1 42.41 341 ARG A C 1
ATOM 2730 O O . ARG A 1 341 ? -22.547 21.156 7.098 1 42.41 341 ARG A O 1
ATOM 2737 N N . HIS A 1 342 ? -21.734 21.938 5.223 1 40.81 342 HIS A N 1
ATOM 2738 C CA . HIS A 1 342 ? -21.469 20.578 4.754 1 40.81 342 HIS A CA 1
ATOM 2739 C C . HIS A 1 342 ? -20.328 19.938 5.543 1 40.81 342 HIS A C 1
ATOM 2741 O O . HIS A 1 342 ? -20 18.766 5.344 1 40.81 342 HIS A O 1
ATOM 2747 N N . THR A 1 343 ? -19.531 20.766 6.145 1 44.34 343 THR A N 1
ATOM 2748 C CA . THR A 1 343 ? -18.359 20.219 6.812 1 44.34 343 THR A CA 1
ATOM 2749 C C . THR A 1 343 ? -18.781 19.188 7.859 1 44.34 343 THR A C 1
ATOM 2751 O O . THR A 1 343 ? -17.969 18.359 8.289 1 44.34 343 THR A O 1
ATOM 2754 N N . HIS A 1 344 ? -19.953 19.516 8.484 1 41.88 344 HIS A N 1
ATOM 2755 C CA . HIS A 1 344 ? -20.359 18.531 9.484 1 41.88 344 HIS A CA 1
ATOM 2756 C C . HIS A 1 344 ? -21.016 17.312 8.828 1 41.88 344 HIS A C 1
ATOM 2758 O O . HIS A 1 344 ? -21.75 16.578 9.484 1 41.88 344 HIS A O 1
ATOM 2764 N N . ILE A 1 345 ? -21.094 17.328 7.617 1 40.16 345 ILE A N 1
ATOM 2765 C CA . ILE A 1 345 ? -21.625 16.062 7.125 1 40.16 345 ILE A CA 1
ATOM 2766 C C . ILE A 1 345 ? -20.688 14.922 7.496 1 40.16 345 ILE A C 1
ATOM 2768 O O . ILE A 1 345 ? -19.578 14.836 6.98 1 40.16 345 ILE A O 1
ATOM 2772 N N . LYS A 1 346 ? -20.719 14.742 8.844 1 42.78 346 LYS A N 1
ATOM 2773 C CA . LYS A 1 346 ? -20.078 13.461 9.078 1 42.78 346 LYS A CA 1
ATOM 2774 C C . LYS A 1 346 ? -20.516 12.422 8.055 1 42.78 346 LYS A C 1
ATOM 2776 O O . LYS A 1 346 ? -21.703 12.078 7.988 1 42.78 346 LYS A O 1
ATOM 2781 N N . SER A 1 347 ? -20.188 12.516 6.848 1 42.84 347 SER A N 1
ATOM 2782 C CA . SER A 1 347 ? -20.484 11.367 6 1 42.84 347 SER A CA 1
ATOM 2783 C C . SER A 1 347 ? -20.266 10.055 6.75 1 42.84 347 SER A C 1
ATOM 2785 O O . SER A 1 347 ? -19.156 9.766 7.191 1 42.84 347 SER A O 1
ATOM 2787 N N . SER A 1 348 ? -21.156 9.891 7.77 1 42.5 348 SER A N 1
ATOM 2788 C CA . SER A 1 348 ? -21.047 8.523 8.281 1 42.5 348 SER A CA 1
ATOM 2789 C C . SER A 1 348 ? -20.953 7.516 7.141 1 42.5 348 SER A C 1
ATOM 2791 O O . SER A 1 348 ? -21.891 7.355 6.359 1 42.5 348 SER A O 1
ATOM 2793 N N . HIS A 1 349 ? -19.953 7.531 6.457 1 42.5 349 HIS A N 1
ATOM 2794 C CA . HIS A 1 349 ? -19.828 6.395 5.547 1 42.5 349 HIS A CA 1
ATOM 2795 C C . HIS A 1 349 ? -20.203 5.09 6.238 1 42.5 349 HIS A C 1
ATOM 2797 O O . HIS A 1 349 ? -19.781 4.828 7.363 1 42.5 349 HIS A O 1
ATOM 2803 N N . ASP A 1 350 ? -21.391 4.727 6.094 1 45.41 350 ASP A N 1
ATOM 2804 C CA . ASP A 1 350 ? -21.703 3.385 6.57 1 45.41 350 ASP A CA 1
ATOM 2805 C C . ASP A 1 350 ? -20.469 2.479 6.508 1 45.41 350 ASP A C 1
ATOM 2807 O O . ASP A 1 350 ? -19.766 2.447 5.496 1 45.41 350 ASP A O 1
ATOM 2811 N N . GLU A 1 351 ? -19.938 2.338 7.605 1 52.22 351 GLU A N 1
ATOM 2812 C CA . GLU A 1 351 ? -18.859 1.342 7.672 1 52.22 351 GLU A CA 1
ATOM 2813 C C . GLU A 1 351 ? -19.109 0.208 6.68 1 52.22 351 GLU A C 1
ATOM 2815 O O . GLU A 1 351 ? -20.188 -0.376 6.648 1 52.22 351 GLU A O 1
ATOM 2820 N N . PRO A 1 352 ? -18.438 0.224 5.566 1 53.94 352 PRO A N 1
ATOM 2821 C CA . PRO A 1 352 ? -18.688 -0.941 4.715 1 53.94 352 PRO A CA 1
ATOM 2822 C C . PRO A 1 352 ? -18.906 -2.223 5.516 1 53.94 352 PRO A C 1
ATOM 2824 O O . PRO A 1 352 ? -18.344 -2.375 6.609 1 53.94 352 PRO A O 1
ATOM 2827 N N . LEU A 1 353 ? -20.016 -2.846 5.34 1 61.44 353 LEU A N 1
ATOM 2828 C CA . LEU A 1 353 ? -20.375 -4.121 5.945 1 61.44 353 LEU A CA 1
ATOM 2829 C C . LEU A 1 353 ? -19.188 -5.086 5.934 1 61.44 353 LEU A C 1
ATOM 2831 O O . LEU A 1 353 ? -18.969 -5.789 4.941 1 61.44 353 LEU A O 1
ATOM 2835 N N . MET A 1 354 ? -18.188 -4.723 6.66 1 74.69 354 MET A N 1
ATOM 2836 C CA . MET A 1 354 ? -17.062 -5.645 6.773 1 74.69 354 MET A CA 1
ATOM 2837 C C . MET A 1 354 ? -17.453 -6.895 7.555 1 74.69 354 MET A C 1
ATOM 2839 O O . MET A 1 354 ? -18.234 -6.812 8.516 1 74.69 354 MET A O 1
ATOM 2843 N N . GLU A 1 355 ? -17.031 -7.977 7.051 1 82.81 355 GLU A N 1
ATOM 2844 C CA . GLU A 1 355 ? -17.203 -9.234 7.77 1 82.81 355 GLU A CA 1
ATOM 2845 C C . GLU A 1 355 ? -16.672 -9.133 9.195 1 82.81 355 GLU A C 1
ATOM 2847 O O . GLU A 1 355 ? -15.641 -8.516 9.43 1 82.81 355 GLU A O 1
ATOM 2852 N N . PRO A 1 356 ? -17.375 -9.578 10.156 1 88.88 356 PRO A N 1
ATOM 2853 C CA . PRO A 1 356 ? -16.969 -9.484 11.555 1 88.88 356 PRO A CA 1
ATOM 2854 C C . PRO A 1 356 ? -15.539 -9.977 11.797 1 88.88 356 PRO A C 1
ATOM 2856 O O . PRO A 1 356 ? -14.812 -9.406 12.602 1 88.88 356 PRO A O 1
ATOM 2859 N N . ARG A 1 357 ? -15.18 -11.039 11.109 1 92.25 357 ARG A N 1
ATOM 2860 C CA . ARG A 1 357 ? -13.82 -11.547 11.289 1 92.25 357 ARG A CA 1
ATOM 2861 C C . ARG A 1 357 ? -12.789 -10.516 10.844 1 92.25 357 ARG A C 1
ATOM 2863 O O . ARG A 1 357 ? -11.758 -10.344 11.492 1 92.25 357 ARG A O 1
ATOM 2870 N N . SER A 1 358 ? -13.125 -9.883 9.766 1 89.62 358 SER A N 1
ATOM 2871 C CA . SER A 1 358 ? -12.211 -8.867 9.25 1 89.62 358 SER A CA 1
ATOM 2872 C C . SER A 1 358 ? -12.102 -7.691 10.219 1 89.62 358 SER A C 1
ATOM 2874 O O . SER A 1 358 ? -11.016 -7.117 10.383 1 89.62 358 SER A O 1
ATOM 2876 N N . LYS A 1 359 ? -13.156 -7.336 10.836 1 90.5 359 LYS A N 1
ATOM 2877 C CA . LYS A 1 359 ? -13.148 -6.25 11.812 1 90.5 359 LYS A CA 1
ATOM 2878 C C . LYS A 1 359 ? -12.305 -6.617 13.031 1 90.5 359 LYS A C 1
ATOM 2880 O O . LYS A 1 359 ? -11.508 -5.805 13.508 1 90.5 359 LYS A O 1
ATOM 2885 N N . ARG A 1 360 ? -12.5 -7.887 13.484 1 93.31 360 ARG A N 1
ATOM 2886 C CA . ARG A 1 360 ? -11.695 -8.359 14.602 1 93.31 360 ARG A CA 1
ATOM 2887 C C . ARG A 1 360 ? -10.211 -8.336 14.25 1 93.31 360 ARG A C 1
ATOM 2889 O O . ARG A 1 360 ? -9.375 -7.922 15.055 1 93.31 360 ARG A O 1
ATOM 2896 N N . PHE A 1 361 ? -10.008 -8.812 13.133 1 95.88 361 PHE A N 1
ATOM 2897 C CA . PHE A 1 361 ? -8.625 -8.867 12.68 1 95.88 361 PHE A CA 1
ATOM 2898 C C . PHE A 1 361 ? -8.016 -7.469 12.648 1 95.88 361 PHE A C 1
ATOM 2900 O O . PHE A 1 361 ? -6.906 -7.262 13.148 1 95.88 361 PHE A O 1
ATOM 2907 N N . ASP A 1 362 ? -8.648 -6.465 12.039 1 91.75 362 ASP A N 1
ATOM 2908 C CA . ASP A 1 362 ? -8.148 -5.105 11.898 1 91.75 362 ASP A CA 1
ATOM 2909 C C . ASP A 1 362 ? -7.898 -4.469 13.266 1 91.75 362 ASP A C 1
ATOM 2911 O O . ASP A 1 362 ? -6.914 -3.748 13.453 1 91.75 362 ASP A O 1
ATOM 2915 N N . GLN A 1 363 ? -8.75 -4.688 14.156 1 92.88 363 GLN A N 1
ATOM 2916 C CA . GLN A 1 363 ? -8.602 -4.148 15.508 1 92.88 363 GLN A CA 1
ATOM 2917 C C . GLN A 1 363 ? -7.363 -4.719 16.188 1 92.88 363 GLN A C 1
ATOM 2919 O O . GLN A 1 363 ? -6.621 -3.99 16.844 1 92.88 363 GLN A O 1
ATOM 2924 N N . LEU A 1 364 ? -7.195 -6.051 16.031 1 95.5 364 LEU A N 1
ATOM 2925 C CA . LEU A 1 364 ? -6.047 -6.719 16.625 1 95.5 364 LEU A CA 1
ATOM 2926 C C . LEU A 1 364 ? -4.742 -6.211 16.016 1 95.5 364 LEU A C 1
ATOM 2928 O O . LEU A 1 364 ? -3.771 -5.965 16.734 1 95.5 364 LEU A O 1
ATOM 2932 N N . VAL A 1 365 ? -4.801 -6.051 14.742 1 94.56 365 VAL A N 1
ATOM 2933 C CA . VAL A 1 365 ? -3.602 -5.602 14.047 1 94.56 365 VAL A CA 1
ATOM 2934 C C . VAL A 1 365 ? -3.258 -4.176 14.469 1 94.56 365 VAL A C 1
ATOM 2936 O O . VAL A 1 365 ? -2.088 -3.852 14.688 1 94.56 365 VAL A O 1
ATOM 2939 N N . PHE A 1 366 ? -4.238 -3.352 14.625 1 91.56 366 PHE A N 1
ATOM 2940 C CA . PHE A 1 366 ? -4.035 -1.972 15.055 1 91.56 366 PHE A CA 1
ATOM 2941 C C . PHE A 1 366 ? -3.377 -1.92 16.422 1 91.56 366 PHE A C 1
ATOM 2943 O O . PHE A 1 366 ? -2.402 -1.193 16.625 1 91.56 366 PHE A O 1
ATOM 2950 N N . ARG A 1 367 ? -3.84 -2.648 17.297 1 92.88 367 ARG A N 1
ATOM 2951 C CA . ARG A 1 367 ? -3.297 -2.682 18.641 1 92.88 367 ARG A CA 1
ATOM 2952 C C . ARG A 1 367 ? -1.889 -3.264 18.656 1 92.88 367 ARG A C 1
ATOM 2954 O O . ARG A 1 367 ? -1.023 -2.795 19.391 1 92.88 367 ARG A O 1
ATOM 2961 N N . SER A 1 368 ? -1.703 -4.281 17.844 1 95.62 368 SER A N 1
ATOM 2962 C CA . SER A 1 368 ? -0.407 -4.949 17.812 1 95.62 368 SER A CA 1
ATOM 2963 C C . SER A 1 368 ? 0.684 -4.012 17.297 1 95.62 368 SER A C 1
ATOM 2965 O O . SER A 1 368 ? 1.834 -4.098 17.734 1 95.62 368 SER A O 1
ATOM 2967 N N . GLN A 1 369 ? 0.32 -3.158 16.391 1 93.62 369 GLN A N 1
ATOM 2968 C CA . GLN A 1 369 ? 1.308 -2.256 15.812 1 93.62 369 GLN A CA 1
ATOM 2969 C C . GLN A 1 369 ? 1.898 -1.329 16.875 1 93.62 369 GLN A C 1
ATOM 2971 O O . GLN A 1 369 ? 3.107 -1.085 16.891 1 93.62 369 GLN A O 1
ATOM 2976 N N . ASN A 1 370 ? 1.06 -0.85 17.719 1 92.31 370 ASN A N 1
ATOM 2977 C CA . ASN A 1 370 ? 1.522 0.011 18.797 1 92.31 370 ASN A CA 1
ATOM 2978 C C . ASN A 1 370 ? 2.441 -0.741 19.766 1 92.31 370 ASN A C 1
ATOM 2980 O O . ASN A 1 370 ? 3.459 -0.203 20.203 1 92.31 370 ASN A O 1
ATOM 2984 N N . ILE A 1 371 ? 2.129 -1.9 20.047 1 95.69 371 ILE A N 1
ATOM 2985 C CA . ILE A 1 371 ? 2.908 -2.732 20.953 1 95.69 371 ILE A CA 1
ATOM 2986 C C . ILE A 1 371 ? 4.254 -3.078 20.312 1 95.69 371 ILE A C 1
ATOM 2988 O O . ILE A 1 371 ? 5.289 -3.037 20.984 1 95.69 371 ILE A O 1
ATOM 2992 N N . CYS A 1 372 ? 4.184 -3.389 19.031 1 96.06 372 CYS A N 1
ATOM 2993 C CA . CYS A 1 372 ? 5.414 -3.719 18.328 1 96.06 372 CYS A CA 1
ATOM 2994 C C . CYS A 1 372 ? 6.355 -2.521 18.266 1 96.06 372 CYS A C 1
ATOM 2996 O O . CYS A 1 372 ? 7.574 -2.68 18.375 1 96.06 372 CYS A O 1
ATOM 2998 N N . GLU A 1 373 ? 5.766 -1.363 18.109 1 95.12 373 GLU A N 1
ATOM 2999 C CA . GLU A 1 373 ? 6.582 -0.154 18.094 1 95.12 373 GLU A CA 1
ATOM 3000 C C . GLU A 1 373 ? 7.285 0.063 19.422 1 95.12 373 GLU A C 1
ATOM 3002 O O . GLU A 1 373 ? 8.469 0.393 19.469 1 95.12 373 GLU A O 1
ATOM 3007 N N . PHE A 1 374 ? 6.578 -0.143 20.469 1 95.12 374 PHE A N 1
ATOM 3008 C CA . PHE A 1 374 ? 7.137 -0.027 21.812 1 95.12 374 PHE A CA 1
ATOM 3009 C C . PHE A 1 374 ? 8.203 -1.09 22.047 1 95.12 374 PHE A C 1
ATOM 3011 O O . PHE A 1 374 ? 9.281 -0.792 22.562 1 95.12 374 PHE A O 1
ATOM 3018 N N . ALA A 1 375 ? 8.008 -2.273 21.641 1 96.56 375 ALA A N 1
ATOM 3019 C CA . ALA A 1 375 ? 8.883 -3.416 21.906 1 96.56 375 ALA A CA 1
ATOM 3020 C C . ALA A 1 375 ? 10.148 -3.34 21.062 1 96.56 375 ALA A C 1
ATOM 3022 O O . ALA A 1 375 ? 11.188 -3.893 21.438 1 96.56 375 ALA A O 1
ATOM 3023 N N . SER A 1 376 ? 10.094 -2.648 19.953 1 95.62 376 SER A N 1
ATOM 3024 C CA . SER A 1 376 ? 11.227 -2.605 19.031 1 95.62 376 SER A CA 1
ATOM 3025 C C . SER A 1 376 ? 12.305 -1.647 19.516 1 95.62 376 SER A C 1
ATOM 3027 O O . SER A 1 376 ? 13.383 -1.572 18.938 1 95.62 376 SER A O 1
ATOM 3029 N N . GLU A 1 377 ? 12.086 -0.935 20.625 1 93.56 377 GLU A N 1
ATOM 3030 C CA . GLU A 1 377 ? 13.023 0.062 21.125 1 93.56 377 GLU A CA 1
ATOM 3031 C C . GLU A 1 377 ? 14.305 -0.594 21.641 1 93.56 377 GLU A C 1
ATOM 3033 O O . GLU A 1 377 ? 15.383 0.002 21.578 1 93.56 377 GLU A O 1
ATOM 3038 N N . SER A 1 378 ? 14.156 -1.734 22.203 1 93 378 SER A N 1
ATOM 3039 C CA . SER A 1 378 ? 15.32 -2.445 22.734 1 93 378 SER A CA 1
ATOM 3040 C C . SER A 1 378 ? 15.211 -3.945 22.469 1 93 378 SER A C 1
ATOM 3042 O O . SER A 1 378 ? 14.117 -4.457 22.219 1 93 378 SER A O 1
ATOM 3044 N N . GLU A 1 379 ? 16.297 -4.609 22.516 1 94.44 379 GLU A N 1
ATOM 3045 C CA . GLU A 1 379 ? 16.359 -6.055 22.297 1 94.44 379 GLU A CA 1
ATOM 3046 C C . GLU A 1 379 ? 15.664 -6.809 23.422 1 94.44 379 GLU A C 1
ATOM 3048 O O . GLU A 1 379 ? 15.055 -7.855 23.203 1 94.44 379 GLU A O 1
ATOM 3053 N N . GLU A 1 380 ? 15.805 -6.227 24.578 1 94.19 380 GLU A N 1
ATOM 3054 C CA . GLU A 1 380 ? 15.188 -6.875 25.734 1 94.19 380 GLU A CA 1
ATOM 3055 C C . GLU A 1 380 ? 13.664 -6.867 25.625 1 94.19 380 GLU A C 1
ATOM 3057 O O . GLU A 1 380 ? 13.008 -7.875 25.891 1 94.19 380 GLU A O 1
ATOM 3062 N N . LEU A 1 381 ? 13.188 -5.754 25.297 1 96.31 381 LEU A N 1
ATOM 3063 C CA . LEU A 1 381 ? 11.742 -5.641 25.125 1 96.31 381 LEU A CA 1
ATOM 3064 C C . LEU A 1 381 ? 11.258 -6.535 24 1 96.31 381 LEU A C 1
ATOM 3066 O O . LEU A 1 381 ? 10.18 -7.133 24.094 1 96.31 381 LEU A O 1
ATOM 3070 N N . THR A 1 382 ? 12.016 -6.66 22.953 1 96.62 382 THR A N 1
ATOM 3071 C CA . THR A 1 382 ? 11.695 -7.52 21.812 1 96.62 382 THR A CA 1
ATOM 3072 C C . THR A 1 382 ? 11.602 -8.977 22.25 1 96.62 382 THR A C 1
ATOM 3074 O O . THR A 1 382 ? 10.703 -9.703 21.828 1 96.62 382 THR A O 1
ATOM 3077 N N . ALA A 1 383 ? 12.484 -9.367 23.031 1 96.56 383 ALA A N 1
ATOM 3078 C CA . ALA A 1 383 ? 12.492 -10.742 23.516 1 96.56 383 ALA A CA 1
ATOM 3079 C C . ALA A 1 383 ? 11.258 -11.031 24.375 1 96.56 383 ALA A C 1
ATOM 3081 O O . ALA A 1 383 ? 10.695 -12.133 24.312 1 96.56 383 ALA A O 1
ATOM 3082 N N . ILE A 1 384 ? 10.852 -10.055 25.172 1 96.69 384 ILE A N 1
ATOM 3083 C CA . ILE A 1 384 ? 9.664 -10.203 26.016 1 96.69 384 ILE A CA 1
ATOM 3084 C C . ILE A 1 384 ? 8.43 -10.414 25.141 1 96.69 384 ILE A C 1
ATOM 3086 O O . ILE A 1 384 ? 7.602 -11.281 25.422 1 96.69 384 ILE A O 1
ATOM 3090 N N . LEU A 1 385 ? 8.359 -9.625 24.125 1 97.12 385 LEU A N 1
ATOM 3091 C CA . LEU A 1 385 ? 7.188 -9.727 23.266 1 97.12 385 LEU A CA 1
ATOM 3092 C C . LEU A 1 385 ? 7.188 -11.055 22.5 1 97.12 385 LEU A C 1
ATOM 3094 O O . LEU A 1 385 ? 6.133 -11.656 22.297 1 97.12 385 LEU A O 1
ATOM 3098 N N . HIS A 1 386 ? 8.336 -11.555 22.062 1 96.88 386 HIS A N 1
ATOM 3099 C CA . HIS A 1 386 ? 8.414 -12.859 21.406 1 96.88 386 HIS A CA 1
ATOM 3100 C C . HIS A 1 386 ? 7.934 -13.969 22.344 1 96.88 386 HIS A C 1
ATOM 3102 O O . HIS A 1 386 ? 7.211 -14.875 21.906 1 96.88 386 HIS A O 1
ATOM 3108 N N . ARG A 1 387 ? 8.32 -13.852 23.547 1 96.12 387 ARG A N 1
ATOM 3109 C CA . ARG A 1 387 ? 7.879 -14.836 24.531 1 96.12 387 ARG A CA 1
ATOM 3110 C C . ARG A 1 387 ? 6.371 -14.758 24.75 1 96.12 387 ARG A C 1
ATOM 3112 O O . ARG A 1 387 ? 5.707 -15.789 24.875 1 96.12 387 ARG A O 1
ATOM 3119 N N . ALA A 1 388 ? 5.91 -13.539 24.828 1 96.69 388 ALA A N 1
ATOM 3120 C CA . ALA A 1 388 ? 4.473 -13.352 25 1 96.69 388 ALA A CA 1
ATOM 3121 C C . ALA A 1 388 ? 3.703 -13.961 23.828 1 96.69 388 ALA A C 1
ATOM 3123 O O . ALA A 1 388 ? 2.627 -14.531 24.016 1 96.69 388 ALA A O 1
ATOM 3124 N N . TYR A 1 389 ? 4.254 -13.828 22.625 1 96.56 389 TYR A N 1
ATOM 3125 C CA . TYR A 1 389 ? 3.629 -14.391 21.438 1 96.56 389 TYR A CA 1
ATOM 3126 C C . TYR A 1 389 ? 3.57 -15.914 21.516 1 96.56 389 TYR A C 1
ATOM 3128 O O . TYR A 1 389 ? 2.549 -16.516 21.188 1 96.56 389 TYR A O 1
ATOM 3136 N N . ASP A 1 390 ? 4.609 -16.5 21.953 1 96.31 390 ASP A N 1
ATOM 3137 C CA . ASP A 1 390 ? 4.652 -17.953 22.094 1 96.31 390 ASP A CA 1
ATOM 3138 C C . ASP A 1 390 ? 3.627 -18.438 23.109 1 96.31 390 ASP A C 1
ATOM 3140 O O . ASP A 1 390 ? 2.918 -19.422 22.875 1 96.31 390 ASP A O 1
ATOM 3144 N N . ASN A 1 391 ? 3.549 -17.734 24.172 1 95.56 391 ASN A N 1
ATOM 3145 C CA . ASN A 1 391 ? 2.643 -18.109 25.25 1 95.56 391 ASN A CA 1
ATOM 3146 C C . ASN A 1 391 ? 1.182 -17.984 24.828 1 95.56 391 ASN A C 1
ATOM 3148 O O . ASN A 1 391 ? 0.375 -18.891 25.078 1 95.56 391 ASN A O 1
ATOM 3152 N N . VAL A 1 392 ? 0.882 -16.891 24.234 1 96.75 392 VAL A N 1
ATOM 3153 C CA . VAL A 1 392 ? -0.513 -16.656 23.875 1 96.75 392 VAL A CA 1
ATOM 3154 C C . VAL A 1 392 ? -0.933 -17.625 22.781 1 96.75 392 VAL A C 1
ATOM 3156 O O . VAL A 1 392 ? -2.068 -18.109 22.766 1 96.75 392 VAL A O 1
ATOM 3159 N N . MET A 1 393 ? -0.025 -17.906 21.844 1 95.88 393 MET A N 1
ATOM 3160 C CA . MET A 1 393 ? -0.334 -18.875 20.781 1 95.88 393 MET A CA 1
ATOM 3161 C C . MET A 1 393 ? -0.588 -20.25 21.359 1 95.88 393 MET A C 1
ATOM 3163 O O . MET A 1 393 ? -1.499 -20.953 20.922 1 95.88 393 MET A O 1
ATOM 3167 N N . ALA A 1 394 ? 0.166 -20.641 22.297 1 94.69 394 ALA A N 1
ATOM 3168 C CA . ALA A 1 394 ? -0.007 -21.922 22.953 1 94.69 394 ALA A CA 1
ATOM 3169 C C . ALA A 1 394 ? -1.345 -22 23.688 1 94.69 394 ALA A C 1
ATOM 3171 O O . ALA A 1 394 ? -2.029 -23.016 23.641 1 94.69 394 ALA A O 1
ATOM 3172 N N . GLU A 1 395 ? -1.688 -20.922 24.344 1 94.69 395 GLU A N 1
ATOM 3173 C CA . GLU A 1 395 ? -2.959 -20.844 25.062 1 94.69 395 GLU A CA 1
ATOM 3174 C C . GLU A 1 395 ? -4.137 -20.984 24.094 1 94.69 395 GLU A C 1
ATOM 3176 O O . GLU A 1 395 ? -5.098 -21.703 24.375 1 94.69 395 GLU A O 1
ATOM 3181 N N . MET A 1 396 ? -4.047 -20.312 23 1 95.31 396 MET A N 1
ATOM 3182 C CA . MET A 1 396 ? -5.145 -20.328 22.047 1 95.31 396 MET A CA 1
ATOM 3183 C C . MET A 1 396 ? -5.246 -21.688 21.359 1 95.31 396 MET A C 1
ATOM 3185 O O . MET A 1 396 ? -6.348 -22.188 21.109 1 95.31 396 MET A O 1
ATOM 3189 N N . GLU A 1 397 ? -4.113 -22.281 21.047 1 92 397 GLU A N 1
ATOM 3190 C CA . GLU A 1 397 ? -4.113 -23.609 20.453 1 92 397 GLU A CA 1
ATOM 3191 C C . GLU A 1 397 ? -4.688 -24.656 21.406 1 92 397 GLU A C 1
ATOM 3193 O O . GLU A 1 397 ? -5.402 -25.562 20.984 1 92 397 GLU A O 1
ATOM 3198 N N . ALA A 1 398 ? -4.398 -24.531 22.656 1 91.31 398 ALA A N 1
ATOM 3199 C CA . ALA A 1 398 ? -4.93 -25.438 23.688 1 91.31 398 ALA A CA 1
ATOM 3200 C C . ALA A 1 398 ? -6.445 -25.297 23.797 1 91.31 398 ALA A C 1
ATOM 3202 O O . ALA A 1 398 ? -7.156 -26.297 23.953 1 91.31 398 ALA A O 1
ATOM 3203 N N . LEU A 1 399 ? -6.91 -24.125 23.703 1 91.12 399 LEU A N 1
ATOM 3204 C CA . LEU A 1 399 ? -8.352 -23.875 23.781 1 91.12 399 LEU A CA 1
ATOM 3205 C C . LEU A 1 399 ? -9.055 -24.469 22.562 1 91.12 399 LEU A C 1
ATOM 3207 O O . LEU A 1 399 ? -10.141 -25.031 22.688 1 91.12 399 LEU A O 1
ATOM 3211 N N . LYS A 1 400 ? -8.477 -24.328 21.406 1 87.12 400 LYS A N 1
ATOM 3212 C CA . LYS A 1 400 ? -9.062 -24.875 20.188 1 87.12 400 LYS A CA 1
ATOM 3213 C C . LYS A 1 400 ? -9.07 -26.406 20.219 1 87.12 400 LYS A C 1
ATOM 3215 O O . LYS A 1 400 ? -10.023 -27.031 19.75 1 87.12 400 LYS A O 1
ATOM 3220 N N . ALA A 1 401 ? -7.992 -26.984 20.75 1 82.5 401 ALA A N 1
ATOM 3221 C CA . ALA A 1 401 ? -7.895 -28.438 20.859 1 82.5 401 ALA A CA 1
ATOM 3222 C C . ALA A 1 401 ? -8.938 -28.984 21.828 1 82.5 401 ALA A C 1
ATOM 3224 O O . ALA A 1 401 ? -9.523 -30.031 21.594 1 82.5 401 ALA A O 1
ATOM 3225 N N . LYS A 1 402 ? -9.211 -28.266 22.891 1 80.88 402 LYS A N 1
ATOM 3226 C CA . LYS A 1 402 ? -10.203 -28.688 23.875 1 80.88 402 LYS A CA 1
ATOM 3227 C C . LYS A 1 402 ? -11.609 -28.641 23.297 1 80.88 402 LYS A C 1
ATOM 3229 O O . LYS A 1 402 ? -12.43 -29.516 23.578 1 80.88 402 LYS A O 1
ATOM 3234 N N . ARG A 1 403 ? -11.875 -27.766 22.469 1 75.56 403 ARG A N 1
ATOM 3235 C CA . ARG A 1 403 ? -13.195 -27.656 21.844 1 75.56 403 ARG A CA 1
ATOM 3236 C C . ARG A 1 403 ? -13.406 -28.766 20.828 1 75.56 403 ARG A C 1
ATOM 3238 O O . ARG A 1 403 ? -14.523 -29.281 20.688 1 75.56 403 ARG A O 1
ATOM 3245 N N . LYS A 1 404 ? -12.398 -29.062 20.078 1 65.88 404 LYS A N 1
ATOM 3246 C CA . LYS A 1 404 ? -12.5 -30.156 19.125 1 65.88 404 LYS A CA 1
ATOM 3247 C C . LYS A 1 404 ? -12.719 -31.484 19.828 1 65.88 404 LYS A C 1
ATOM 3249 O O . LYS A 1 404 ? -13.469 -32.344 19.344 1 65.88 404 LYS A O 1
ATOM 3254 N N . GLY A 1 405 ? -12.094 -31.609 21 1 57.78 405 GLY A N 1
ATOM 3255 C CA . GLY A 1 405 ? -12.266 -32.844 21.781 1 57.78 405 GLY A CA 1
ATOM 3256 C C . GLY A 1 405 ? -13.641 -32.938 22.406 1 57.78 405 GLY A C 1
ATOM 3257 O O . GLY A 1 405 ? -14.211 -34.031 22.484 1 57.78 405 GLY A O 1
ATOM 3258 N N . THR A 1 406 ? -14.25 -31.828 22.797 1 53.94 406 THR A N 1
ATOM 3259 C CA . THR A 1 406 ? -15.555 -31.859 23.438 1 53.94 406 THR A CA 1
ATOM 3260 C C . THR A 1 406 ? -16.656 -32.062 22.406 1 53.94 406 THR A C 1
ATOM 3262 O O . THR A 1 406 ? -17.703 -32.656 22.703 1 53.94 406 THR A O 1
ATOM 3265 N N . SER A 1 407 ? -16.516 -31.547 21.188 1 51.41 407 SER A N 1
ATOM 3266 C CA . SER A 1 407 ? -17.562 -31.75 20.188 1 51.41 407 SER A CA 1
ATOM 3267 C C . SER A 1 407 ? -17.656 -33.219 19.766 1 51.41 407 SER A C 1
ATOM 3269 O O . SER A 1 407 ? -18.734 -33.688 19.438 1 51.41 407 SER A O 1
ATOM 3271 N N . SER A 1 408 ? -16.609 -33.938 19.766 1 47.16 408 SER A N 1
ATOM 3272 C CA . SER A 1 408 ? -16.688 -35.375 19.438 1 47.16 408 SER A CA 1
ATOM 3273 C C . SER A 1 408 ? -17.422 -36.156 20.516 1 47.16 408 SER A C 1
ATOM 3275 O O . SER A 1 408 ? -18.031 -37.188 20.234 1 47.16 408 SER A O 1
ATOM 3277 N N . LEU A 1 409 ? -17.438 -35.75 21.766 1 41.91 409 LEU A N 1
ATOM 3278 C CA . LEU A 1 409 ? -18.078 -36.5 22.844 1 41.91 409 LEU A CA 1
ATOM 3279 C C . LEU A 1 409 ? -19.562 -36.188 22.906 1 41.91 409 LEU A C 1
ATOM 3281 O O . LEU A 1 409 ? -20.359 -37.031 23.344 1 41.91 409 LEU A O 1
ATOM 3285 N N . SER A 1 410 ? -19.969 -34.938 22.641 1 38.16 410 SER A N 1
ATOM 3286 C CA . SER A 1 410 ? -21.375 -34.625 22.906 1 38.16 410 SER A CA 1
ATOM 3287 C C . SER A 1 410 ? -22.281 -35.25 21.828 1 38.16 410 SER A C 1
ATOM 3289 O O . SER A 1 410 ? -23.516 -35.125 21.922 1 38.16 410 SER A O 1
ATOM 3291 N N . HIS A 1 411 ? -21.828 -35.688 20.719 1 35.97 411 HIS A N 1
ATOM 3292 C CA . HIS A 1 411 ? -22.812 -36.25 19.797 1 35.97 411 HIS A CA 1
ATOM 3293 C C . HIS A 1 411 ? -23.359 -37.594 20.328 1 35.97 411 HIS A C 1
ATOM 3295 O O . HIS A 1 411 ? -24.203 -38.219 19.672 1 35.97 411 HIS A O 1
ATOM 3301 N N . GLU A 1 412 ? -22.875 -38.156 21.406 1 32.81 412 GLU A N 1
ATOM 3302 C CA . GLU A 1 412 ? -23.516 -39.406 21.734 1 32.81 412 GLU A CA 1
ATOM 3303 C C . GLU A 1 412 ? -24.953 -39.188 22.172 1 32.81 412 GLU A C 1
ATOM 3305 O O . GLU A 1 412 ? -25.844 -40 21.859 1 32.81 412 GLU A O 1
ATOM 3310 N N . ASN A 1 413 ? -25.297 -38.375 23.234 1 29.89 413 ASN A N 1
ATOM 3311 C CA . ASN A 1 413 ? -26.578 -38.5 23.906 1 29.89 413 ASN A CA 1
ATOM 3312 C C . ASN A 1 413 ? -27.688 -37.75 23.188 1 29.89 413 ASN A C 1
ATOM 3314 O O . ASN A 1 413 ? -28.766 -37.531 23.719 1 29.89 413 ASN A O 1
ATOM 3318 N N . ALA A 1 414 ? -27.422 -36.719 22.375 1 29.12 414 ALA A N 1
ATOM 3319 C CA . ALA A 1 414 ? -28.625 -36.062 21.859 1 29.12 414 ALA A CA 1
ATOM 3320 C C . ALA A 1 414 ? -29.469 -37.031 21.031 1 29.12 414 ALA A C 1
ATOM 3322 O O . ALA A 1 414 ? -29 -37.562 20.031 1 29.12 414 ALA A O 1
ATOM 3323 N N . ASN A 1 415 ? -30.531 -37.688 21.625 1 25.05 415 ASN A N 1
ATOM 3324 C CA . ASN A 1 415 ? -31.656 -38.594 21.328 1 25.05 415 ASN A CA 1
ATOM 3325 C C . ASN A 1 415 ? -32.281 -38.25 19.984 1 25.05 415 ASN A C 1
ATOM 3327 O O . ASN A 1 415 ? -32.094 -37.156 19.453 1 25.05 415 ASN A O 1
ATOM 3331 N N . LEU A 1 416 ? -33.438 -39.219 19.469 1 28.56 416 LEU A N 1
ATOM 3332 C CA . LEU A 1 416 ? -34.406 -39.781 18.531 1 28.56 416 LEU A CA 1
ATOM 3333 C C . LEU A 1 416 ? -35.469 -38.75 18.172 1 28.56 416 LEU A C 1
ATOM 3335 O O . LEU A 1 416 ? -36.375 -39.031 17.375 1 28.56 416 LEU A O 1
ATOM 3339 N N . GLU A 1 417 ? -35.812 -37.75 19.125 1 27.89 417 GLU A N 1
ATOM 3340 C CA . GLU A 1 417 ? -37.219 -37.344 18.891 1 27.89 417 GLU A CA 1
ATOM 3341 C C . GLU A 1 417 ? -37.375 -36.719 17.5 1 27.89 417 GLU A C 1
ATOM 3343 O O . GLU A 1 417 ? -38.281 -37.062 16.766 1 27.89 417 GLU A O 1
ATOM 3348 N N . SER A 1 418 ? -37.281 -35.375 17.469 1 28.53 418 SER A N 1
ATOM 3349 C CA . SER A 1 418 ? -38.094 -34.625 16.531 1 28.53 418 SER A CA 1
ATOM 3350 C C . SER A 1 418 ? -37.594 -34.719 15.109 1 28.53 418 SER A C 1
ATOM 3352 O O . SER A 1 418 ? -36.594 -34.062 14.75 1 28.53 418 SER A O 1
ATOM 3354 N N . VAL A 1 419 ? -37.344 -35.969 14.609 1 27.34 419 VAL A N 1
ATOM 3355 C CA . VAL A 1 419 ? -37.125 -36.156 13.188 1 27.34 419 VAL A CA 1
ATOM 3356 C C . VAL A 1 419 ? -38.188 -35.438 12.375 1 27.34 419 VAL A C 1
ATOM 3358 O O . VAL A 1 419 ? -39.344 -35.875 12.305 1 27.34 419 VAL A O 1
ATOM 3361 N N . ASN A 1 420 ? -38.562 -34.156 12.82 1 26.77 420 ASN A N 1
ATOM 3362 C CA . ASN A 1 420 ? -39.5 -33.562 11.906 1 26.77 420 ASN A CA 1
ATOM 3363 C C . ASN A 1 420 ? -39.188 -33.844 10.453 1 26.77 420 ASN A C 1
ATOM 3365 O O . ASN A 1 420 ? -38 -33.875 10.078 1 26.77 420 ASN A O 1
ATOM 3369 N N . GLU A 1 421 ? -40.062 -34.562 9.828 1 27.2 421 GLU A N 1
ATOM 3370 C CA . GLU A 1 421 ? -40.219 -34.969 8.43 1 27.2 421 GLU A CA 1
ATOM 3371 C C . GLU A 1 421 ? -39.844 -33.812 7.492 1 27.2 421 GLU A C 1
ATOM 3373 O O . GLU A 1 421 ? -40.594 -32.844 7.375 1 27.2 421 GLU A O 1
ATOM 3378 N N . LEU A 1 422 ? -38.719 -33.281 7.699 1 28.31 422 LEU A N 1
ATOM 3379 C CA . LEU A 1 422 ? -38.344 -32.25 6.719 1 28.31 422 LEU A CA 1
ATOM 3380 C C . LEU A 1 422 ? -38.781 -32.688 5.316 1 28.31 422 LEU A C 1
ATOM 3382 O O . LEU A 1 422 ? -38.344 -33.719 4.82 1 28.31 422 LEU A O 1
ATOM 3386 N N . GLN A 1 423 ? -40.094 -32.438 5.105 1 29.14 423 GLN A N 1
ATOM 3387 C CA . GLN A 1 423 ? -40.688 -32.594 3.791 1 29.14 423 GLN A CA 1
ATOM 3388 C C . GLN A 1 423 ? -39.719 -32.188 2.682 1 29.14 423 GLN A C 1
ATOM 3390 O O . GLN A 1 423 ? -38.875 -31.328 2.873 1 29.14 423 GLN A O 1
ATOM 3395 N N . SER A 1 424 ? -39.406 -33.156 1.86 1 28.45 424 SER A N 1
ATOM 3396 C CA . SER A 1 424 ? -38.594 -33.125 0.657 1 28.45 424 SER A CA 1
ATOM 3397 C C . SER A 1 424 ? -38.844 -31.844 -0.146 1 28.45 424 SER A C 1
ATOM 3399 O O . SER A 1 424 ? -40 -31.469 -0.376 1 28.45 424 SER A O 1
ATOM 3401 N N . SER A 1 425 ? -38.094 -30.797 0.176 1 29.77 425 SER A N 1
ATOM 3402 C CA . SER A 1 425 ? -38.312 -29.547 -0.54 1 29.77 425 SER A CA 1
ATOM 3403 C C . SER A 1 425 ? -38.594 -29.797 -2.018 1 29.77 425 SER A C 1
ATOM 3405 O O . SER A 1 425 ? -38 -30.703 -2.623 1 29.77 425 SER A O 1
ATOM 3407 N N . PRO A 1 426 ? -39.75 -29.516 -2.467 1 31.16 426 PRO A N 1
ATOM 3408 C CA . PRO A 1 426 ? -40.156 -29.812 -3.846 1 31.16 426 PRO A CA 1
ATOM 3409 C C . PRO A 1 426 ? -39.062 -29.453 -4.859 1 31.16 426 PRO A C 1
ATOM 3411 O O . PRO A 1 426 ? -38.219 -28.594 -4.594 1 31.16 426 PRO A O 1
ATOM 3414 N N . ARG A 1 427 ? -38.719 -30.453 -5.703 1 32.5 427 ARG A N 1
ATOM 3415 C CA . ARG A 1 427 ? -37.812 -30.391 -6.828 1 32.5 427 ARG A CA 1
ATOM 3416 C C . ARG A 1 427 ? -38 -29.094 -7.613 1 32.5 427 ARG A C 1
ATOM 3418 O O . ARG A 1 427 ? -39.031 -28.891 -8.227 1 32.5 427 ARG A O 1
ATOM 3425 N N . ILE A 1 428 ? -37.688 -28 -6.953 1 32.19 428 ILE A N 1
ATOM 3426 C CA . ILE A 1 428 ? -37.875 -26.781 -7.723 1 32.19 428 ILE A CA 1
ATOM 3427 C C . ILE A 1 428 ? -37.156 -26.891 -9.062 1 32.19 428 ILE A C 1
ATOM 3429 O O . ILE A 1 428 ? -35.969 -27.281 -9.109 1 32.19 428 ILE A O 1
ATOM 3433 N N . ARG A 1 429 ? -37.906 -27.094 -10.117 1 30.17 429 ARG A N 1
ATOM 3434 C CA . ARG A 1 429 ? -37.5 -27.078 -11.516 1 30.17 429 ARG A CA 1
ATOM 3435 C C . ARG A 1 429 ? -36.469 -25.969 -11.766 1 30.17 429 ARG A C 1
ATOM 3437 O O . ARG A 1 429 ? -36.656 -24.828 -11.32 1 30.17 429 ARG A O 1
ATOM 3444 N N . THR A 1 430 ? -35.188 -26.406 -11.867 1 25.83 430 THR A N 1
ATOM 3445 C CA . THR A 1 430 ? -34.031 -25.594 -12.242 1 25.83 430 THR A CA 1
ATOM 3446 C C . THR A 1 430 ? -34.406 -24.641 -13.375 1 25.83 430 THR A C 1
ATOM 3448 O O . THR A 1 430 ? -34.906 -25.062 -14.414 1 25.83 430 THR A O 1
ATOM 3451 N N . ARG A 1 431 ? -34.938 -23.469 -13.078 1 32.41 431 ARG A N 1
ATOM 3452 C CA . ARG A 1 431 ? -35.25 -22.391 -14.008 1 32.41 431 ARG A CA 1
ATOM 3453 C C . ARG A 1 431 ? -34.156 -22.25 -15.062 1 32.41 431 ARG A C 1
ATOM 3455 O O . ARG A 1 431 ? -32.969 -22.234 -14.727 1 32.41 431 ARG A O 1
ATOM 3462 N N . GLY A 1 432 ? -34.312 -22.719 -16.359 1 28.03 432 GLY A N 1
ATOM 3463 C CA . GLY A 1 432 ? -33.594 -22.672 -17.625 1 28.03 432 GLY A CA 1
ATOM 3464 C C . GLY A 1 432 ? -32.812 -21.391 -17.828 1 28.03 432 GLY A C 1
ATOM 3465 O O . GLY A 1 432 ? -32.938 -20.453 -17.031 1 28.03 432 GLY A O 1
ATOM 3466 N N . ARG A 1 433 ? -31.953 -21.344 -18.938 1 32.72 433 ARG A N 1
ATOM 3467 C CA . ARG A 1 433 ? -30.969 -20.406 -19.453 1 32.72 433 ARG A CA 1
ATOM 3468 C C . ARG A 1 433 ? -31.516 -18.984 -19.5 1 32.72 433 ARG A C 1
ATOM 3470 O O . ARG A 1 433 ? -32.531 -18.734 -20.141 1 32.72 433 ARG A O 1
ATOM 3477 N N . PRO A 1 434 ? -31.422 -18.203 -18.5 1 35.91 434 PRO A N 1
ATOM 3478 C CA . PRO A 1 434 ? -32.062 -16.906 -18.672 1 35.91 434 PRO A CA 1
ATOM 3479 C C . PRO A 1 434 ? -31.703 -16.219 -19.984 1 35.91 434 PRO A C 1
ATOM 3481 O O . PRO A 1 434 ? -30.609 -16.438 -20.516 1 35.91 434 PRO A O 1
ATOM 3484 N N . GLU A 1 435 ? -32.625 -15.984 -20.844 1 35.78 435 GLU A N 1
ATOM 3485 C CA . GLU A 1 435 ? -32.594 -15.453 -22.203 1 35.78 435 GLU A CA 1
ATOM 3486 C C . GLU A 1 435 ? -31.609 -14.305 -22.344 1 35.78 435 GLU A C 1
ATOM 3488 O O . GLU A 1 435 ? -30.953 -14.164 -23.375 1 35.78 435 GLU A O 1
ATOM 3493 N N . ASN A 1 436 ? -31.703 -13.289 -21.469 1 33.47 436 ASN A N 1
ATOM 3494 C CA . ASN A 1 436 ? -31.141 -12.008 -21.875 1 33.47 436 ASN A CA 1
ATOM 3495 C C . ASN A 1 436 ? -29.641 -11.945 -21.562 1 33.47 436 ASN A C 1
ATOM 3497 O O . ASN A 1 436 ? -29.234 -11.344 -20.578 1 33.47 436 ASN A O 1
ATOM 3501 N N . ARG A 1 437 ? -28.969 -13.031 -21.688 1 39.91 437 ARG A N 1
ATOM 3502 C CA . ARG A 1 437 ? -27.516 -12.984 -21.484 1 39.91 437 ARG A CA 1
ATOM 3503 C C . ARG A 1 437 ? -26.875 -11.922 -22.359 1 39.91 437 ARG A C 1
ATOM 3505 O O . ARG A 1 437 ? -27.094 -11.891 -23.562 1 39.91 437 ARG A O 1
ATOM 3512 N N . LEU A 1 438 ? -26.562 -10.805 -21.781 1 40.28 438 LEU A N 1
ATOM 3513 C CA . LEU A 1 438 ? -25.906 -9.734 -22.531 1 40.28 438 LEU A CA 1
ATOM 3514 C C . LEU A 1 438 ? -24.703 -10.266 -23.297 1 40.28 438 LEU A C 1
ATOM 3516 O O . LEU A 1 438 ? -23.875 -11 -22.75 1 40.28 438 LEU A O 1
ATOM 3520 N N . GLY A 1 439 ? -24.828 -10.523 -24.531 1 38.81 439 GLY A N 1
ATOM 3521 C CA . GLY A 1 439 ? -23.906 -11.055 -25.531 1 38.81 439 GLY A CA 1
ATOM 3522 C C . GLY A 1 439 ? -22.484 -10.562 -25.375 1 38.81 439 GLY A C 1
ATOM 3523 O O . GLY A 1 439 ? -22.25 -9.492 -24.812 1 38.81 439 GLY A O 1
ATOM 3524 N N . SER A 1 440 ? -21.547 -11.453 -25.203 1 39.66 440 SER A N 1
ATOM 3525 C CA . SER A 1 440 ? -20.125 -11.227 -24.984 1 39.66 440 SER A CA 1
ATOM 3526 C C . SER A 1 440 ? -19.562 -10.203 -25.969 1 39.66 440 SER A C 1
ATOM 3528 O O . SER A 1 440 ? -20.156 -9.969 -27.016 1 39.66 440 SER A O 1
ATOM 3530 N N . LYS A 1 441 ? -18.594 -9.422 -25.547 1 44.53 441 LYS A N 1
ATOM 3531 C CA . LYS A 1 441 ? -18 -8.391 -26.406 1 44.53 441 LYS A CA 1
ATOM 3532 C C . LYS A 1 441 ? -17.672 -8.945 -27.781 1 44.53 441 LYS A C 1
ATOM 3534 O O . LYS A 1 441 ? -17.859 -8.258 -28.797 1 44.53 441 LYS A O 1
ATOM 3539 N N . LEU A 1 442 ? -17.203 -10.164 -27.781 1 45.97 442 LEU A N 1
ATOM 3540 C CA . LEU A 1 442 ? -16.875 -10.805 -29.047 1 45.97 442 LEU A CA 1
ATOM 3541 C C . LEU A 1 442 ? -18.125 -11.086 -29.875 1 45.97 442 LEU A C 1
ATOM 3543 O O . LEU A 1 442 ? -18.141 -10.867 -31.078 1 45.97 442 LEU A O 1
ATOM 3547 N N . GLU A 1 443 ? -19.141 -11.453 -29.156 1 48.44 443 GLU A N 1
ATOM 3548 C CA . GLU A 1 443 ? -20.406 -11.711 -29.844 1 48.44 443 GLU A CA 1
ATOM 3549 C C . GLU A 1 443 ? -21.031 -10.414 -30.375 1 48.44 443 GLU A C 1
ATOM 3551 O O . GLU A 1 443 ? -21.609 -10.391 -31.453 1 48.44 443 GLU A O 1
ATOM 3556 N N . LYS A 1 444 ? -20.812 -9.352 -29.531 1 47.34 444 LYS A N 1
ATOM 3557 C CA . LYS A 1 444 ? -21.219 -8.023 -29.969 1 47.34 444 LYS A CA 1
ATOM 3558 C C . LYS A 1 444 ? -20.375 -7.543 -31.141 1 47.34 444 LYS A C 1
ATOM 3560 O O . LYS A 1 444 ? -20.891 -6.934 -32.062 1 47.34 444 LYS A O 1
ATOM 3565 N N . GLN A 1 445 ? -19.109 -7.789 -31.094 1 48.81 445 GLN A N 1
ATOM 3566 C CA . GLN A 1 445 ? -18.203 -7.414 -32.188 1 48.81 445 GLN A CA 1
ATOM 3567 C C . GLN A 1 445 ? -18.516 -8.211 -33.438 1 48.81 445 GLN A C 1
ATOM 3569 O O . GLN A 1 445 ? -18.5 -7.66 -34.562 1 48.81 445 GLN A O 1
ATOM 3574 N N . ILE A 1 446 ? -18.812 -9.492 -33.312 1 47.88 446 ILE A N 1
ATOM 3575 C CA . ILE A 1 446 ? -19.203 -10.297 -34.469 1 47.88 446 ILE A CA 1
ATOM 3576 C C . ILE A 1 446 ? -20.562 -9.812 -35 1 47.88 446 ILE A C 1
ATOM 3578 O O . ILE A 1 446 ? -20.75 -9.672 -36.188 1 47.88 446 ILE A O 1
ATOM 3582 N N . ALA A 1 447 ? -21.391 -9.469 -34.031 1 44.91 447 ALA A N 1
ATOM 3583 C CA . ALA A 1 447 ? -22.703 -8.977 -34.438 1 44.91 447 ALA A CA 1
ATOM 3584 C C . ALA A 1 447 ? -22.594 -7.621 -35.125 1 44.91 447 ALA A C 1
ATOM 3586 O O . ALA A 1 447 ? -23.297 -7.352 -36.094 1 44.91 447 ALA A O 1
ATOM 3587 N N . ASN A 1 448 ? -21.719 -6.82 -34.531 1 42.09 448 ASN A N 1
ATOM 3588 C CA . ASN A 1 448 ? -21.484 -5.52 -35.125 1 42.09 448 ASN A CA 1
ATOM 3589 C C . ASN A 1 448 ? -20.781 -5.645 -36.469 1 42.09 448 ASN A C 1
ATOM 3591 O O . ASN A 1 448 ? -21.016 -4.855 -37.406 1 42.09 448 ASN A O 1
ATOM 3595 N N . ALA A 1 449 ? -19.812 -6.551 -36.656 1 41.78 449 ALA A N 1
ATOM 3596 C CA . ALA A 1 449 ? -19.125 -6.738 -37.938 1 41.78 449 ALA A CA 1
ATOM 3597 C C . ALA A 1 449 ? -20.062 -7.277 -39 1 41.78 449 ALA A C 1
ATOM 3599 O O . ALA A 1 449 ? -19.953 -6.93 -40.156 1 41.78 449 ALA A O 1
ATOM 3600 N N . THR A 1 450 ? -20.938 -8.172 -38.594 1 35 450 THR A N 1
ATOM 3601 C CA . THR A 1 450 ? -21.891 -8.68 -39.562 1 35 450 THR A CA 1
ATOM 3602 C C . THR A 1 450 ? -22.891 -7.602 -39.969 1 35 450 THR A C 1
ATOM 3604 O O . THR A 1 450 ? -23.531 -7.699 -41.031 1 35 450 THR A O 1
ATOM 3607 N N . LYS A 1 451 ? -23.125 -6.68 -39 1 36.72 451 LYS A N 1
ATOM 3608 C CA . LYS A 1 451 ? -24.016 -5.594 -39.375 1 36.72 451 LYS A CA 1
ATOM 3609 C C . LYS A 1 451 ? -23.391 -4.699 -40.438 1 36.72 451 LYS A C 1
ATOM 3611 O O . LYS A 1 451 ? -24.094 -4.137 -41.281 1 36.72 451 LYS A O 1
ATOM 3616 N N . LYS A 1 452 ? -22.047 -4.539 -40.219 1 36.09 452 LYS A N 1
ATOM 3617 C CA . LYS A 1 452 ? -21.453 -3.621 -41.156 1 36.09 452 LYS A CA 1
ATOM 3618 C C . LYS A 1 452 ? -21.391 -4.246 -42.562 1 36.09 452 LYS A C 1
ATOM 3620 O O . LYS A 1 452 ? -21.234 -3.537 -43.562 1 36.09 452 LYS A O 1
ATOM 3625 N N . LYS A 1 453 ? -21.25 -5.539 -42.531 1 33.81 453 LYS A N 1
ATOM 3626 C CA . LYS A 1 453 ? -21.109 -6.121 -43.875 1 33.81 453 LYS A CA 1
ATOM 3627 C C . LYS A 1 453 ? -22.422 -6.059 -44.656 1 33.81 453 LYS A C 1
ATOM 3629 O O . LYS A 1 453 ? -22.438 -6.277 -45.875 1 33.81 453 LYS A O 1
ATOM 3634 N N . LYS A 1 454 ? -23.469 -6.027 -43.844 1 32.91 454 LYS A N 1
ATOM 3635 C CA . LYS A 1 454 ? -24.672 -6.137 -44.656 1 32.91 454 LYS A CA 1
ATOM 3636 C C . LYS A 1 454 ? -24.875 -4.871 -45.5 1 32.91 454 LYS A C 1
ATOM 3638 O O . LYS A 1 454 ? -25.703 -4.848 -46.406 1 32.91 454 LYS A O 1
ATOM 3643 N N . THR A 1 455 ? -24.281 -3.807 -44.969 1 28.69 455 THR A N 1
ATOM 3644 C CA . THR A 1 455 ? -24.781 -2.613 -45.625 1 28.69 455 THR A CA 1
ATOM 3645 C C . THR A 1 455 ? -24.156 -2.484 -47.031 1 28.69 455 THR A C 1
ATOM 3647 O O . THR A 1 455 ? -24.484 -1.561 -47.781 1 28.69 455 THR A O 1
ATOM 3650 N N . LYS A 1 456 ? -23.062 -3.092 -47.219 1 32.94 456 LYS A N 1
ATOM 3651 C CA . LYS A 1 456 ? -22.406 -2.689 -48.438 1 32.94 456 LYS A CA 1
ATOM 3652 C C . LYS A 1 456 ? -23.219 -3.141 -49.656 1 32.94 456 LYS A C 1
ATOM 3654 O O . LYS A 1 456 ? -22.953 -2.701 -50.781 1 32.94 456 LYS A O 1
ATOM 3659 N N . VAL A 1 457 ? -23.984 -4.195 -49.594 1 28.47 457 VAL A N 1
ATOM 3660 C CA . VAL A 1 457 ? -24.312 -4.73 -50.906 1 28.47 457 VAL A CA 1
ATOM 3661 C C . VAL A 1 457 ? -25.266 -3.781 -51.625 1 28.47 457 VAL A C 1
ATOM 3663 O O . VAL A 1 457 ? -25.391 -3.84 -52.844 1 28.47 457 VAL A O 1
ATOM 3666 N N . LEU A 1 458 ? -26.172 -3.141 -50.875 1 24.88 458 LEU A N 1
ATOM 3667 C CA . LEU A 1 458 ? -27.312 -2.725 -51.656 1 24.88 458 LEU A CA 1
ATOM 3668 C C . LEU A 1 458 ? -27 -1.474 -52.469 1 24.88 458 LEU A C 1
ATOM 3670 O O . LEU A 1 458 ? -27.516 -0.391 -52.156 1 24.88 458 LEU A O 1
ATOM 3674 N N . SER A 1 459 ? -25.734 -1.227 -52.625 1 25.19 459 SER A N 1
ATOM 3675 C CA . SER A 1 459 ? -25.516 0.12 -53.156 1 25.19 459 SER A CA 1
ATOM 3676 C C . SER A 1 459 ? -26.172 0.286 -54.531 1 25.19 459 SER A C 1
ATOM 3678 O O . SER A 1 459 ? -26.203 1.387 -55.094 1 25.19 459 SER A O 1
ATOM 3680 N N . GLU A 1 460 ? -26.375 -0.801 -55.219 1 25.27 460 GLU A N 1
ATOM 3681 C CA . GLU A 1 460 ? -26.062 -0.631 -56.625 1 25.27 460 GLU A CA 1
ATOM 3682 C C . GLU A 1 460 ? -27.109 0.257 -57.312 1 25.27 460 GLU A C 1
ATOM 3684 O O . GLU A 1 460 ? -26.812 0.895 -58.344 1 25.27 460 GLU A O 1
ATOM 3689 N N . ILE A 1 461 ? -28.406 0.01 -57 1 21.17 461 ILE A N 1
ATOM 3690 C CA . ILE A 1 461 ? -29.219 0.091 -58.219 1 21.17 461 ILE A CA 1
ATOM 3691 C C . ILE A 1 461 ? -29.328 1.547 -58.656 1 21.17 461 ILE A C 1
ATOM 3693 O O . ILE A 1 461 ? -29.078 1.865 -59.844 1 21.17 461 ILE A O 1
ATOM 3697 N N . ASN A 1 462 ? -30.469 2.205 -58.281 1 21.53 462 ASN A N 1
ATOM 3698 C CA . ASN A 1 462 ? -31.312 2.959 -59.188 1 21.53 462 ASN A CA 1
ATOM 3699 C C . ASN A 1 462 ? -30.844 4.398 -59.375 1 21.53 462 ASN A C 1
ATOM 3701 O O . ASN A 1 462 ? -31.625 5.289 -59.688 1 21.53 462 ASN A O 1
ATOM 3705 N N . LEU A 1 463 ? -29.609 4.707 -58.969 1 22.09 463 LEU A N 1
ATOM 3706 C CA . LEU A 1 463 ? -29.484 6.152 -58.812 1 22.09 463 LEU A CA 1
ATOM 3707 C C . LEU A 1 463 ? -29.734 6.863 -60.156 1 22.09 463 LEU A C 1
ATOM 3709 O O . LEU A 1 463 ? -28.797 7.215 -60.875 1 22.09 463 LEU A O 1
ATOM 3713 N N . PHE A 1 464 ? -30.75 6.32 -60.875 1 19.14 464 PHE A N 1
ATOM 3714 C CA . PHE A 1 464 ? -31.016 6.996 -62.125 1 19.14 464 PHE A CA 1
ATOM 3715 C C . PHE A 1 464 ? -31.156 8.5 -61.906 1 19.14 464 PHE A C 1
ATOM 3717 O O . PHE A 1 464 ? -30.438 9.289 -62.531 1 19.14 464 PHE A O 1
ATOM 3724 N N . ASP A 1 465 ? -32.312 9.102 -62.344 1 18.75 465 ASP A N 1
ATOM 3725 C CA . ASP A 1 465 ? -32.562 10.172 -63.312 1 18.75 465 ASP A CA 1
ATOM 3726 C C . ASP A 1 465 ? -32.531 11.539 -62.625 1 18.75 465 ASP A C 1
ATOM 3728 O O . ASP A 1 465 ? -32.844 11.656 -61.438 1 18.75 465 ASP A O 1
ATOM 3732 N N . ALA A 1 466 ? -32 12.602 -63.344 1 18.61 466 ALA A N 1
ATOM 3733 C CA . ALA A 1 466 ? -31.391 13.922 -63.344 1 18.61 466 ALA A CA 1
ATOM 3734 C C . ALA A 1 466 ? -32.406 15 -62.906 1 18.61 466 ALA A C 1
ATOM 3736 O O . ALA A 1 466 ? -32.156 16.188 -63.094 1 18.61 466 ALA A O 1
ATOM 3737 N N . ALA A 1 467 ? -33.625 14.5 -62.438 1 16.5 467 ALA A N 1
ATOM 3738 C CA . ALA A 1 467 ? -34.594 15.547 -62.688 1 16.5 467 ALA A CA 1
ATOM 3739 C C . ALA A 1 467 ? -34.188 16.859 -62.031 1 16.5 467 ALA A C 1
ATOM 3741 O O . ALA A 1 467 ? -33.375 16.875 -61.125 1 16.5 467 ALA A O 1
ATOM 3742 N N . SER A 1 468 ? -35.25 17.828 -61.906 1 17.22 468 SER A N 1
ATOM 3743 C CA . SER A 1 468 ? -35.625 19.219 -62.094 1 17.22 468 SER A CA 1
ATOM 3744 C C . SER A 1 468 ? -35.281 20.062 -60.875 1 17.22 468 SER A C 1
ATOM 3746 O O . SER A 1 468 ? -35.344 19.562 -59.75 1 17.22 468 SER A O 1
ATOM 3748 N N . ALA A 1 469 ? -34.719 21.297 -61.031 1 16.56 469 ALA A N 1
ATOM 3749 C CA . ALA A 1 469 ? -33.938 22.453 -60.594 1 16.56 469 ALA A CA 1
ATOM 3750 C C . ALA A 1 469 ? -34.656 23.188 -59.469 1 16.56 469 ALA A C 1
ATOM 3752 O O . ALA A 1 469 ? -34.031 23.594 -58.469 1 16.56 469 ALA A O 1
ATOM 3753 N N . ALA A 1 470 ? -35.906 23.797 -59.688 1 17.58 470 ALA A N 1
ATOM 3754 C CA . ALA A 1 470 ? -35.969 25.25 -59.531 1 17.58 470 ALA A CA 1
ATOM 3755 C C . ALA A 1 470 ? -36.094 25.656 -58.062 1 17.58 470 ALA A C 1
ATOM 3757 O O . ALA A 1 470 ? -36.406 24.828 -57.219 1 17.58 470 ALA A O 1
ATOM 3758 N N . HIS A 1 471 ? -36.094 26.953 -57.75 1 17.2 471 HIS A N 1
ATOM 3759 C CA . HIS A 1 471 ? -35.719 28.172 -57 1 17.2 471 HIS A CA 1
ATOM 3760 C C . HIS A 1 471 ? -36.594 28.359 -55.781 1 17.2 471 HIS A C 1
ATOM 3762 O O . HIS A 1 471 ? -36.062 28.562 -54.688 1 17.2 471 HIS A O 1
ATOM 3768 N N . SER A 1 472 ? -37.812 28.75 -55.906 1 16.84 472 SER A N 1
ATOM 3769 C CA . SER A 1 472 ? -38.219 30.078 -55.469 1 16.84 472 SER A CA 1
ATOM 3770 C C . SER A 1 472 ? -38.812 30.016 -54.062 1 16.84 472 SER A C 1
ATOM 3772 O O . SER A 1 472 ? -39.094 31.047 -53.438 1 16.84 472 SER A O 1
ATOM 3774 N N . ASN A 1 473 ? -38.875 28.859 -53.406 1 15.41 473 ASN A N 1
ATOM 3775 C CA . ASN A 1 473 ? -40.156 28.922 -52.688 1 15.41 473 ASN A CA 1
ATOM 3776 C C . ASN A 1 473 ? -40.094 29.891 -51.531 1 15.41 473 ASN A C 1
ATOM 3778 O O . ASN A 1 473 ? -39.094 29.938 -50.812 1 15.41 473 ASN A O 1
ATOM 3782 N N . SER A 1 474 ? -41 30.75 -51.344 1 16.77 474 SER A N 1
ATOM 3783 C CA . SER A 1 474 ? -41.531 31.953 -50.688 1 16.77 474 SER A CA 1
ATOM 3784 C C . SER A 1 474 ? -41.719 31.719 -49.188 1 16.77 474 SER A C 1
ATOM 3786 O O . SER A 1 474 ? -41.375 32.594 -48.375 1 16.77 474 SER A O 1
ATOM 3788 N N . SER A 1 475 ? -42.344 30.578 -48.719 1 15.89 475 SER A N 1
ATOM 3789 C CA . SER A 1 475 ? -43.531 30.969 -47.969 1 15.89 475 SER A CA 1
ATOM 3790 C C . SER A 1 475 ? -43.156 31.422 -46.562 1 15.89 475 SER A C 1
ATOM 3792 O O . SER A 1 475 ? -42.062 31.109 -46.062 1 15.89 475 SER A O 1
ATOM 3794 N N . GLN A 1 476 ? -44.094 31.938 -45.719 1 16.44 476 GLN A N 1
ATOM 3795 C CA . GLN A 1 476 ? -44.688 32.906 -44.812 1 16.44 476 GLN A CA 1
ATOM 3796 C C . GLN A 1 476 ? -44.656 32.375 -43.375 1 16.44 476 GLN A C 1
ATOM 3798 O O . GLN A 1 476 ? -44.719 33.156 -42.406 1 16.44 476 GLN A O 1
ATOM 3803 N N . TYR A 1 477 ? -44.438 31.078 -43.094 1 15.68 477 TYR A N 1
ATOM 3804 C CA . TYR A 1 477 ? -45.375 30.812 -42 1 15.68 477 TYR A CA 1
ATOM 3805 C C . TYR A 1 477 ? -44.969 31.531 -40.719 1 15.68 477 TYR A C 1
ATOM 3807 O O . TYR A 1 477 ? -43.75 31.734 -40.469 1 15.68 477 TYR A O 1
ATOM 3815 N N . GLN A 1 478 ? -45.875 32.031 -39.875 1 16.34 478 GLN A N 1
ATOM 3816 C CA . GLN A 1 478 ? -46.438 32.875 -38.812 1 16.34 478 GLN A CA 1
ATOM 3817 C C . GLN A 1 478 ? -46.188 32.281 -37.438 1 16.34 478 GLN A C 1
ATOM 3819 O O . GLN A 1 478 ? -46.438 32.938 -36.406 1 16.34 478 GLN A O 1
ATOM 3824 N N . GLY A 1 479 ? -45.562 31.172 -37.375 1 15.95 479 GLY A N 1
ATOM 3825 C CA . GLY A 1 479 ? -46.031 30.594 -36.125 1 15.95 479 GLY A CA 1
ATOM 3826 C C . GLY A 1 479 ? -45.719 31.438 -34.906 1 15.95 479 GLY A C 1
ATOM 3827 O O . GLY A 1 479 ? -44.688 32.094 -34.844 1 15.95 479 GLY A O 1
ATOM 3828 N N . HIS A 1 480 ? -46.719 31.781 -34.219 1 17.34 480 HIS A N 1
ATOM 3829 C CA . HIS A 1 480 ? -47.188 32.5 -33.062 1 17.34 480 HIS A CA 1
ATOM 3830 C C . HIS A 1 480 ? -46.562 31.969 -31.781 1 17.34 480 HIS A C 1
ATOM 3832 O O . HIS A 1 480 ? -46.469 30.766 -31.594 1 17.34 480 HIS A O 1
ATOM 3838 N N . VAL A 1 481 ? -45.562 32.531 -31.375 1 17.25 481 VAL A N 1
ATOM 3839 C CA . VAL A 1 481 ? -44.781 32.469 -30.125 1 17.25 481 VAL A CA 1
ATOM 3840 C C . VAL A 1 481 ? -45.75 32.5 -28.938 1 17.25 481 VAL A C 1
ATOM 3842 O O . VAL A 1 481 ? -46.375 33.531 -28.641 1 17.25 481 VAL A O 1
ATOM 3845 N N . MET A 1 482 ? -46.75 31.578 -28.891 1 16.53 482 MET A N 1
ATOM 3846 C CA . MET A 1 482 ? -47.781 31.734 -27.875 1 16.53 482 MET A CA 1
ATOM 3847 C C . MET A 1 482 ? -47.188 31.891 -26.484 1 16.53 482 MET A C 1
ATOM 3849 O O . MET A 1 482 ? -46.094 31.422 -26.219 1 16.53 482 MET A O 1
ATOM 3853 N N . ASN A 1 483 ? -47.906 32.875 -25.516 1 17.36 483 ASN A N 1
ATOM 3854 C CA . ASN A 1 483 ? -48.062 33.625 -24.297 1 17.36 483 ASN A CA 1
ATOM 3855 C C . ASN A 1 483 ? -48.344 32.719 -23.094 1 17.36 483 ASN A C 1
ATOM 3857 O O . ASN A 1 483 ? -48.625 33.219 -22 1 17.36 483 ASN A O 1
ATOM 3861 N N . TYR A 1 484 ? -47.969 31.484 -22.984 1 16.7 484 TYR A N 1
ATOM 3862 C CA . TYR A 1 484 ? -48.75 30.734 -22.016 1 16.7 484 TYR A CA 1
ATOM 3863 C C . TYR A 1 484 ? -48.688 31.391 -20.641 1 16.7 484 TYR A C 1
ATOM 3865 O O . TYR A 1 484 ? -47.625 31.75 -20.172 1 16.7 484 TYR A O 1
ATOM 3873 N N . GLN A 1 485 ? -49.844 31.984 -20.109 1 17.36 485 GLN A N 1
ATOM 3874 C CA . GLN A 1 485 ? -50.469 32.656 -18.969 1 17.36 485 GLN A CA 1
ATOM 3875 C C . GLN A 1 485 ? -50.562 31.734 -17.766 1 17.36 485 GLN A C 1
ATOM 3877 O O . GLN A 1 485 ? -51.344 30.797 -17.734 1 17.36 485 GLN A O 1
ATOM 3882 N N . PHE A 1 486 ? -49.594 31.094 -17.297 1 17.38 486 PHE A N 1
ATOM 3883 C CA . PHE A 1 486 ? -49.969 30.25 -16.172 1 17.38 486 PHE A CA 1
ATOM 3884 C C . PHE A 1 486 ? -50.625 31.078 -15.07 1 17.38 486 PHE A C 1
ATOM 3886 O O . PHE A 1 486 ? -50.094 32.094 -14.641 1 17.38 486 PHE A O 1
ATOM 3893 N N . ARG A 1 487 ? -51.938 31.062 -15.016 1 16.94 487 ARG A N 1
ATOM 3894 C CA . ARG A 1 487 ? -52.938 31.531 -14.07 1 16.94 487 ARG A CA 1
ATOM 3895 C C . ARG A 1 487 ? -52.719 30.906 -12.688 1 16.94 487 ARG A C 1
ATOM 3897 O O . ARG A 1 487 ? -52.562 29.703 -12.562 1 16.94 487 ARG A O 1
ATOM 3904 N N . VAL A 1 488 ? -52.156 31.781 -11.836 1 18.95 488 VAL A N 1
ATOM 3905 C CA . VAL A 1 488 ? -52.094 31.656 -10.391 1 18.95 488 VAL A CA 1
ATOM 3906 C C . VAL A 1 488 ? -53.5 31.328 -9.836 1 18.95 488 VAL A C 1
ATOM 3908 O O . VAL A 1 488 ? -54.469 32.031 -10.141 1 18.95 488 VAL A O 1
ATOM 3911 N N . PRO A 1 489 ? -53.844 30.172 -9.539 1 17.12 489 PRO A N 1
ATOM 3912 C CA . PRO A 1 489 ? -55.188 29.906 -9.047 1 17.12 489 PRO A CA 1
ATOM 3913 C C . PRO A 1 489 ? -55.562 30.734 -7.816 1 17.12 489 PRO A C 1
ATOM 3915 O O . PRO A 1 489 ? -54.656 31.172 -7.082 1 17.12 489 PRO A O 1
ATOM 3918 N N . ALA A 1 490 ? -56.875 31.281 -7.746 1 18.3 490 ALA A N 1
ATOM 3919 C CA . ALA A 1 490 ? -57.781 32.031 -6.867 1 18.3 490 ALA A CA 1
ATOM 3920 C C . ALA A 1 490 ? -58.062 31.25 -5.586 1 18.3 490 ALA A C 1
ATOM 3922 O O . ALA A 1 490 ? -58.719 30.203 -5.625 1 18.3 490 ALA A O 1
ATOM 3923 N N . ALA A 1 491 ? -57.219 30.906 -4.719 1 17.88 491 ALA A N 1
ATOM 3924 C CA . ALA A 1 491 ? -57.844 30.328 -3.537 1 17.88 491 ALA A CA 1
ATOM 3925 C C . ALA A 1 491 ? -58.938 31.234 -3.008 1 17.88 491 ALA A C 1
ATOM 3927 O O . ALA A 1 491 ? -58.781 32.469 -2.967 1 17.88 491 ALA A O 1
ATOM 3928 N N . GLY A 1 492 ? -60.281 30.953 -2.953 1 17.28 492 GLY A N 1
ATOM 3929 C CA . GLY A 1 492 ? -61.656 31.25 -2.613 1 17.28 492 GLY A CA 1
ATOM 3930 C C . GLY A 1 492 ? -61.812 31.781 -1.199 1 17.28 492 GLY A C 1
ATOM 3931 O O . GLY A 1 492 ? -60.844 31.891 -0.456 1 17.28 492 GLY A O 1
ATOM 3932 N N . ASP A 1 493 ? -62.812 31.359 -0.27 1 17.98 493 ASP A N 1
ATOM 3933 C CA . ASP A 1 493 ? -64.062 31.828 0.391 1 17.98 493 ASP A CA 1
ATOM 3934 C C . ASP A 1 493 ? -63.75 32.219 1.839 1 17.98 493 ASP A C 1
ATOM 3936 O O . ASP A 1 493 ? -64.25 33.25 2.307 1 17.98 493 ASP A O 1
ATOM 3940 N N . ASN A 1 494 ? -63.562 31.391 3.035 1 20.58 494 ASN A N 1
ATOM 3941 C CA . ASN A 1 494 ? -64.5 31.5 4.176 1 20.58 494 ASN A CA 1
ATOM 3942 C C . ASN A 1 494 ? -64.375 32.844 4.871 1 20.58 494 ASN A C 1
ATOM 3944 O O . ASN A 1 494 ? -63.312 33.5 4.781 1 20.58 494 ASN A O 1
ATOM 3948 N N . SER A 1 495 ? -65.562 33.438 5.852 1 18.84 495 SER A N 1
ATOM 3949 C CA . SER A 1 495 ? -66.5 34.25 6.586 1 18.84 495 SER A CA 1
ATOM 3950 C C . SER A 1 495 ? -65.938 34.656 7.941 1 18.84 495 SER A C 1
ATOM 3952 O O . SER A 1 495 ? -66.125 35.812 8.383 1 18.84 495 SER A O 1
ATOM 3954 N N . LEU A 1 496 ? -65.812 33.812 9.156 1 20.91 496 LEU A N 1
ATOM 3955 C CA . LEU A 1 496 ? -66.375 34.25 10.43 1 20.91 496 LEU A CA 1
ATOM 3956 C C . LEU A 1 496 ? -65.75 35.594 10.844 1 20.91 496 LEU A C 1
ATOM 3958 O O . LEU A 1 496 ? -64.688 35.938 10.367 1 20.91 496 LEU A O 1
ATOM 3962 N N . GLY A 1 497 ? -66.438 36.156 12.133 1 20.83 497 GLY A N 1
ATOM 3963 C CA . GLY A 1 497 ? -66.938 37 13.219 1 20.83 497 GLY A CA 1
ATOM 3964 C C . GLY A 1 497 ? -65.812 37.438 14.156 1 20.83 497 GLY A C 1
ATOM 3965 O O . GLY A 1 497 ? -65.688 38.656 14.414 1 20.83 497 GLY A O 1
ATOM 3966 N N . VAL A 1 498 ? -65.5 37.062 15.477 1 21.88 498 VAL A N 1
ATOM 3967 C CA . VAL A 1 498 ? -64.875 38.062 16.328 1 21.88 498 VAL A CA 1
ATOM 3968 C C . VAL A 1 498 ? -63.469 38.281 15.883 1 21.88 498 VAL A C 1
ATOM 3970 O O . VAL A 1 498 ? -62.75 37.344 15.477 1 21.88 498 VAL A O 1
ATOM 3973 N N . MET B 1 1 ? -38.188 13.078 9.266 1 17.48 1 MET B N 1
ATOM 3974 C CA . MET B 1 1 ? -37.406 14.07 8.539 1 17.48 1 MET B CA 1
ATOM 3975 C C . MET B 1 1 ? -36.375 14.734 9.453 1 17.48 1 MET B C 1
ATOM 3977 O O . MET B 1 1 ? -36.531 15.906 9.805 1 17.48 1 MET B O 1
ATOM 3981 N N . GLY B 1 2 ? -35.844 14.031 10.305 1 19.98 2 GLY B N 1
ATOM 3982 C CA . GLY B 1 2 ? -35.25 14.523 11.547 1 19.98 2 GLY B CA 1
ATOM 3983 C C . GLY B 1 2 ? -34 15.344 11.328 1 19.98 2 GLY B C 1
ATOM 3984 O O . GLY B 1 2 ? -33.156 14.992 10.492 1 19.98 2 GLY B O 1
ATOM 3985 N N . VAL B 1 3 ? -34.062 16.688 11.523 1 19.3 3 VAL B N 1
ATOM 3986 C CA . VAL B 1 3 ? -33.219 17.859 11.281 1 19.3 3 VAL B CA 1
ATOM 3987 C C . VAL B 1 3 ? -31.891 17.703 12.031 1 19.3 3 VAL B C 1
ATOM 3989 O O . VAL B 1 3 ? -31.859 17.656 13.266 1 19.3 3 VAL B O 1
ATOM 3992 N N . PHE B 1 4 ? -31.078 16.781 11.594 1 21.2 4 PHE B N 1
ATOM 3993 C CA . PHE B 1 4 ? -29.875 16.344 12.297 1 21.2 4 PHE B CA 1
ATOM 3994 C C . PHE B 1 4 ? -28.828 17.438 12.328 1 21.2 4 PHE B C 1
ATOM 3996 O O . PHE B 1 4 ? -28.281 17.812 11.289 1 21.2 4 PHE B O 1
ATOM 4003 N N . THR B 1 5 ? -28.969 18.469 13.164 1 21.83 5 THR B N 1
ATOM 4004 C CA . THR B 1 5 ? -28.266 19.734 13.312 1 21.83 5 THR B CA 1
ATOM 4005 C C . THR B 1 5 ? -26.828 19.5 13.789 1 21.83 5 THR B C 1
ATOM 4007 O O . THR B 1 5 ? -26.625 19.031 14.906 1 21.83 5 THR B O 1
ATOM 4010 N N . VAL B 1 6 ? -26.078 18.828 13.023 1 25.36 6 VAL B N 1
ATOM 4011 C CA . VAL B 1 6 ? -24.766 18.453 13.516 1 25.36 6 VAL B CA 1
ATOM 4012 C C . VAL B 1 6 ? -23.875 19.688 13.625 1 25.36 6 VAL B C 1
ATOM 4014 O O . VAL B 1 6 ? -23.531 20.312 12.617 1 25.36 6 VAL B O 1
ATOM 4017 N N . LEU B 1 7 ? -24.016 20.594 14.547 1 26.09 7 LEU B N 1
ATOM 4018 C CA . LEU B 1 7 ? -23.406 21.906 14.789 1 26.09 7 LEU B CA 1
ATOM 4019 C C . LEU B 1 7 ? -21.938 21.766 15.156 1 26.09 7 LEU B C 1
ATOM 4021 O O . LEU B 1 7 ? -21.609 21.312 16.25 1 26.09 7 LEU B O 1
ATOM 4025 N N . THR B 1 8 ? -21.094 21.047 14.516 1 29.27 8 THR B N 1
ATOM 4026 C CA . THR B 1 8 ? -19.828 21.062 15.227 1 29.27 8 THR B CA 1
ATOM 4027 C C . THR B 1 8 ? -19.156 22.422 15.125 1 29.27 8 THR B C 1
ATOM 4029 O O . THR B 1 8 ? -18.562 22.75 14.094 1 29.27 8 THR B O 1
ATOM 4032 N N . ARG B 1 9 ? -19.781 23.578 15.297 1 31.5 9 ARG B N 1
ATOM 4033 C CA . ARG B 1 9 ? -19.312 24.938 15.484 1 31.5 9 ARG B CA 1
ATOM 4034 C C . ARG B 1 9 ? -18.062 24.984 16.359 1 31.5 9 ARG B C 1
ATOM 4036 O O . ARG B 1 9 ? -17.969 24.266 17.359 1 31.5 9 ARG B O 1
ATOM 4043 N N . CYS B 1 10 ? -16.922 25.109 15.789 1 33.72 10 CYS B N 1
ATOM 4044 C CA . CYS B 1 10 ? -16.031 25.578 16.844 1 33.72 10 CYS B CA 1
ATOM 4045 C C . CYS B 1 10 ? -16.672 26.672 17.672 1 33.72 10 CYS B C 1
ATOM 4047 O O . CYS B 1 10 ? -16.781 27.812 17.219 1 33.72 10 CYS B O 1
ATOM 4049 N N . ILE B 1 11 ? -17.906 26.562 18.141 1 33.25 11 ILE B N 1
ATOM 4050 C CA . ILE B 1 11 ? -18.25 27.469 19.219 1 33.25 11 ILE B CA 1
ATOM 4051 C C . ILE B 1 11 ? -17.016 27.797 20.047 1 33.25 11 ILE B C 1
ATOM 4053 O O . ILE B 1 11 ? -16.312 26.875 20.516 1 33.25 11 ILE B O 1
ATOM 4057 N N . VAL B 1 12 ? -16.359 28.953 19.734 1 35 12 VAL B N 1
ATOM 4058 C CA . VAL B 1 12 ? -15.477 29.328 20.844 1 35 12 VAL B CA 1
ATOM 4059 C C . VAL B 1 12 ? -15.945 28.656 22.125 1 35 12 VAL B C 1
ATOM 4061 O O . VAL B 1 12 ? -16.984 29.031 22.688 1 35 12 VAL B O 1
ATOM 4064 N N . GLN B 1 13 ? -16.312 27.469 22.078 1 35.12 13 GLN B N 1
ATOM 4065 C CA . GLN B 1 13 ? -16.688 26.859 23.344 1 35.12 13 GLN B CA 1
ATOM 4066 C C . GLN B 1 13 ? -15.914 27.484 24.5 1 35.12 13 GLN B C 1
ATOM 4068 O O . GLN B 1 13 ? -14.773 27.922 24.328 1 35.12 13 GLN B O 1
ATOM 4073 N N . PRO B 1 14 ? -16.578 27.953 25.438 1 36.69 14 PRO B N 1
ATOM 4074 C CA . PRO B 1 14 ? -15.812 28.234 26.656 1 36.69 14 PRO B CA 1
ATOM 4075 C C . PRO B 1 14 ? -14.602 27.328 26.812 1 36.69 14 PRO B C 1
ATOM 4077 O O . PRO B 1 14 ? -14.57 26.219 26.25 1 36.69 14 PRO B O 1
ATOM 4080 N N . LEU B 1 15 ? -13.406 27.828 27.047 1 42.06 15 LEU B N 1
ATOM 4081 C CA . LEU B 1 15 ? -12.227 27.062 27.438 1 42.06 15 LEU B CA 1
ATOM 4082 C C . LEU B 1 15 ? -12.609 25.656 27.891 1 42.06 15 LEU B C 1
ATOM 4084 O O . LEU B 1 15 ? -13.336 25.5 28.875 1 42.06 15 LEU B O 1
ATOM 4088 N N . SER B 1 16 ? -13.109 24.906 27.078 1 49.22 16 SER B N 1
ATOM 4089 C CA . SER B 1 16 ? -13.242 23.531 27.547 1 49.22 16 SER B CA 1
ATOM 4090 C C . SER B 1 16 ? -12.289 23.25 28.703 1 49.22 16 SER B C 1
ATOM 4092 O O . SER B 1 16 ? -11.102 23.578 28.625 1 49.22 16 SER B O 1
ATOM 4094 N N . VAL B 1 17 ? -12.805 23.266 29.75 1 61.34 17 VAL B N 1
ATOM 4095 C CA . VAL B 1 17 ? -12.18 23.109 31.062 1 61.34 17 VAL B CA 1
ATOM 4096 C C . VAL B 1 17 ? -11.219 21.922 31.047 1 61.34 17 VAL B C 1
ATOM 4098 O O . VAL B 1 17 ? -11.641 20.781 30.906 1 61.34 17 VAL B O 1
ATOM 4101 N N . VAL B 1 18 ? -10.086 22.141 30.328 1 74.56 18 VAL B N 1
ATOM 4102 C CA . VAL B 1 18 ? -9.023 21.172 30.516 1 74.56 18 VAL B CA 1
ATOM 4103 C C . VAL B 1 18 ? -9 20.703 31.969 1 74.56 18 VAL B C 1
ATOM 4105 O O . VAL B 1 18 ? -9.266 21.5 32.875 1 74.56 18 VAL B O 1
ATOM 4108 N N . ASP B 1 19 ? -9.055 19.438 32.062 1 78.44 19 ASP B N 1
ATOM 4109 C CA . ASP B 1 19 ? -8.961 18.875 33.406 1 78.44 19 ASP B CA 1
ATOM 4110 C C . ASP B 1 19 ? -7.883 19.578 34.219 1 78.44 19 ASP B C 1
ATOM 4112 O O . ASP B 1 19 ? -6.801 19.875 33.719 1 78.44 19 ASP B O 1
ATOM 4116 N N . ASP B 1 20 ? -8.219 20.031 35.312 1 79.75 20 ASP B N 1
ATOM 4117 C CA . ASP B 1 20 ? -7.355 20.797 36.219 1 79.75 20 ASP B CA 1
ATOM 4118 C C . ASP B 1 20 ? -6.016 20.078 36.406 1 79.75 20 ASP B C 1
ATOM 4120 O O . ASP B 1 20 ? -4.992 20.734 36.656 1 79.75 20 ASP B O 1
ATOM 4124 N N . GLU B 1 21 ? -6.051 18.734 36.156 1 84.12 21 GLU B N 1
ATOM 4125 C CA . GLU B 1 21 ? -4.828 17.969 36.375 1 84.12 21 GLU B CA 1
ATOM 4126 C C . GLU B 1 21 ? -3.848 18.188 35.219 1 84.12 21 GLU B C 1
ATOM 4128 O O . GLU B 1 21 ? -2.645 17.953 35.375 1 84.12 21 GLU B O 1
ATOM 4133 N N . LEU B 1 22 ? -4.332 18.672 34.188 1 87.69 22 LEU B N 1
ATOM 4134 C CA . LEU B 1 22 ? -3.486 18.844 33.031 1 87.69 22 LEU B CA 1
ATOM 4135 C C . LEU B 1 22 ? -2.977 20.266 32.906 1 87.69 22 LEU B C 1
ATOM 4137 O O . LEU B 1 22 ? -2.135 20.578 32.062 1 87.69 22 LEU B O 1
ATOM 4141 N N . VAL B 1 23 ? -3.389 21.141 33.75 1 92.94 23 VAL B N 1
ATOM 4142 C CA . VAL B 1 23 ? -2.998 22.547 33.656 1 92.94 23 VAL B CA 1
ATOM 4143 C C . VAL B 1 23 ? -1.667 22.766 34.375 1 92.94 23 VAL B C 1
ATOM 4145 O O . VAL B 1 23 ? -1.514 22.375 35.531 1 92.94 23 VAL B O 1
ATOM 4148 N N . PRO B 1 24 ? -0.751 23.281 33.656 1 95.56 24 PRO B N 1
ATOM 4149 C CA . PRO B 1 24 ? 0.537 23.531 34.312 1 95.56 24 PRO B CA 1
ATOM 4150 C C . PRO B 1 24 ? 0.436 24.547 35.438 1 95.56 24 PRO B C 1
ATOM 4152 O O . PRO B 1 24 ? -0.223 25.578 35.312 1 95.56 24 PRO B O 1
ATOM 4155 N N . LYS B 1 25 ? 1.067 24.234 36.53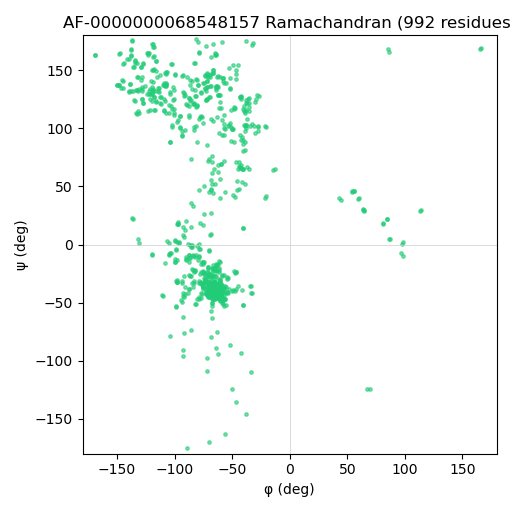1 1 95 25 LYS B N 1
ATOM 4156 C CA . LYS B 1 25 ? 1.107 25.094 37.719 1 95 25 LYS B CA 1
ATOM 4157 C C . LYS B 1 25 ? 2.541 25.297 38.188 1 95 25 LYS B C 1
ATOM 4159 O O . LYS B 1 25 ? 3.4 24.438 37.969 1 95 25 LYS B O 1
ATOM 4164 N N . VAL B 1 26 ? 2.658 26.438 38.812 1 94.94 26 VAL B N 1
ATOM 4165 C CA . VAL B 1 26 ? 3.965 26.734 39.375 1 94.94 26 VAL B CA 1
ATOM 4166 C C . VAL B 1 26 ? 4.301 25.719 40.469 1 94.94 26 VAL B C 1
ATOM 4168 O O . VAL B 1 26 ? 3.418 25.297 41.219 1 94.94 26 VAL B O 1
ATOM 4171 N N . ARG B 1 27 ? 5.562 25.219 40.469 1 92.69 27 ARG B N 1
ATOM 4172 C CA . ARG B 1 27 ? 6.125 24.344 41.5 1 92.69 27 ARG B CA 1
ATOM 4173 C C . ARG B 1 27 ? 5.816 22.875 41.188 1 92.69 27 ARG B C 1
ATOM 4175 O O . ARG B 1 27 ? 6.055 22 42 1 92.69 27 ARG B O 1
ATOM 4182 N N . MET B 1 28 ? 5.195 22.688 40 1 94.69 28 MET B N 1
ATOM 4183 C CA . MET B 1 28 ? 5.066 21.297 39.562 1 94.69 28 MET B CA 1
ATOM 4184 C C . MET B 1 28 ? 6.438 20.688 39.312 1 94.69 28 MET B C 1
ATOM 4186 O O . MET B 1 28 ? 7.316 21.328 38.75 1 94.69 28 MET B O 1
ATOM 4190 N N . THR B 1 29 ? 6.621 19.484 39.781 1 93.31 29 THR B N 1
ATOM 4191 C CA . THR B 1 29 ? 7.93 18.844 39.688 1 93.31 29 THR B CA 1
ATOM 4192 C C . THR B 1 29 ? 7.871 17.625 38.781 1 93.31 29 THR B C 1
ATOM 4194 O O . THR B 1 29 ? 6.84 16.953 38.688 1 93.31 29 THR B O 1
ATOM 4197 N N . PHE B 1 30 ? 8.938 17.391 38.031 1 94.06 30 PHE B N 1
ATOM 4198 C CA . PHE B 1 30 ? 9.078 16.266 37.094 1 94.06 30 PHE B CA 1
ATOM 4199 C C . PHE B 1 30 ? 10.43 15.586 37.281 1 94.06 30 PHE B C 1
ATOM 4201 O O . PHE B 1 30 ? 11.391 16.203 37.75 1 94.06 30 PHE B O 1
ATOM 4208 N N . THR B 1 31 ? 10.539 14.336 36.906 1 89 31 THR B N 1
ATOM 4209 C CA . THR B 1 31 ? 11.781 13.578 37.031 1 89 31 THR B CA 1
ATOM 4210 C C . THR B 1 31 ? 12.766 13.953 35.938 1 89 31 THR B C 1
ATOM 4212 O O . THR B 1 31 ? 13.977 14.023 36.188 1 89 31 THR B O 1
ATOM 4215 N N . THR B 1 32 ? 12.242 14.117 34.719 1 89.31 32 THR B N 1
ATOM 4216 C CA . THR B 1 32 ? 13.094 14.469 33.594 1 89.31 32 THR B CA 1
ATOM 4217 C C . THR B 1 32 ? 12.555 15.695 32.875 1 89.31 32 THR B C 1
ATOM 4219 O O . THR B 1 32 ? 11.367 16.016 32.969 1 89.31 32 THR B O 1
ATOM 4222 N N . LEU B 1 33 ? 13.469 16.344 32.219 1 91.88 33 LEU B N 1
ATOM 4223 C CA . LEU B 1 33 ? 13.086 17.484 31.406 1 91.88 33 LEU B CA 1
ATOM 4224 C C . LEU B 1 33 ? 12.117 17.078 30.312 1 91.88 33 LEU B C 1
ATOM 4226 O O . LEU B 1 33 ? 11.188 17.812 29.969 1 91.88 33 LEU B O 1
ATOM 4230 N N . GLU B 1 34 ? 12.273 15.875 29.75 1 91.31 34 GLU B N 1
ATOM 4231 C CA . GLU B 1 34 ? 11.414 15.359 28.688 1 91.31 34 GLU B CA 1
ATOM 4232 C C . GLU B 1 34 ? 9.984 15.172 29.172 1 91.31 34 GLU B C 1
ATOM 4234 O O . GLU B 1 34 ? 9.031 15.414 28.438 1 91.31 34 GLU B O 1
ATOM 4239 N N . ASP B 1 35 ? 9.898 14.797 30.359 1 92.56 35 ASP B N 1
ATOM 4240 C CA . ASP B 1 35 ? 8.562 14.602 30.922 1 92.56 35 ASP B CA 1
ATOM 4241 C C . ASP B 1 35 ? 7.836 15.93 31.094 1 92.56 35 ASP B C 1
ATOM 4243 O O . ASP B 1 35 ? 6.621 16.016 30.891 1 92.56 35 ASP B O 1
ATOM 4247 N N . ALA B 1 36 ? 8.578 16.906 31.547 1 94.19 36 ALA B N 1
ATOM 4248 C CA . ALA B 1 36 ? 7.984 18.234 31.688 1 94.19 36 ALA B CA 1
ATOM 4249 C C . ALA B 1 36 ? 7.523 18.766 30.328 1 94.19 36 ALA B C 1
ATOM 4251 O O . ALA B 1 36 ? 6.438 19.328 30.219 1 94.19 36 ALA B O 1
ATOM 4252 N N . GLY B 1 37 ? 8.352 18.562 29.359 1 94.56 37 GLY B N 1
ATOM 4253 C CA . GLY B 1 37 ? 7.996 18.969 28 1 94.56 37 GLY B CA 1
ATOM 4254 C C . GLY B 1 37 ? 6.773 18.25 27.469 1 94.56 37 GLY B C 1
ATOM 4255 O O . GLY B 1 37 ? 5.902 18.859 26.859 1 94.56 37 GLY B O 1
ATOM 4256 N N . LYS B 1 38 ? 6.766 16.969 27.672 1 94.31 38 LYS B N 1
ATOM 4257 C CA . LYS B 1 38 ? 5.629 16.156 27.234 1 94.31 38 LYS B CA 1
ATOM 4258 C C . LYS B 1 38 ? 4.344 16.609 27.938 1 94.31 38 LYS B C 1
ATOM 4260 O O . LYS B 1 38 ? 3.275 16.641 27.312 1 94.31 38 LYS B O 1
ATOM 4265 N N . PHE B 1 39 ? 4.457 16.891 29.203 1 95 39 PHE B N 1
ATOM 4266 C CA . PHE B 1 39 ? 3.312 17.359 29.969 1 95 39 PHE B CA 1
ATOM 4267 C C . PHE B 1 39 ? 2.74 18.641 29.344 1 95 39 PHE B C 1
ATOM 4269 O O . PHE B 1 39 ? 1.531 18.734 29.125 1 95 39 PHE B O 1
ATOM 4276 N N . TYR B 1 40 ? 3.6 19.578 29.125 1 95.88 40 TYR B N 1
ATOM 4277 C CA . TYR B 1 40 ? 3.145 20.844 28.562 1 95.88 40 TYR B CA 1
ATOM 4278 C C . TYR B 1 40 ? 2.598 20.656 27.156 1 95.88 40 TYR B C 1
ATOM 4280 O O . TYR B 1 40 ? 1.649 21.328 26.75 1 95.88 40 TYR B O 1
ATOM 4288 N N . ARG B 1 41 ? 3.158 19.766 26.391 1 94.62 41 ARG B N 1
ATOM 4289 C CA . ARG B 1 41 ? 2.66 19.469 25.047 1 94.62 41 ARG B CA 1
ATOM 4290 C C . ARG B 1 41 ? 1.253 18.875 25.109 1 94.62 41 ARG B C 1
ATOM 4292 O O . ARG B 1 41 ? 0.411 19.188 24.266 1 94.62 41 ARG B O 1
ATOM 4299 N N . ASN B 1 42 ? 1.071 18.047 26.062 1 93.69 42 ASN B N 1
ATOM 4300 C CA . ASN B 1 42 ? -0.261 17.469 26.234 1 93.69 42 ASN B CA 1
ATOM 4301 C C . ASN B 1 42 ? -1.286 18.547 26.594 1 93.69 42 ASN B C 1
ATOM 4303 O O . ASN B 1 42 ? -2.424 18.5 26.125 1 93.69 42 ASN B O 1
ATOM 4307 N N . TYR B 1 43 ? -0.865 19.422 27.469 1 94.69 43 TYR B N 1
ATOM 4308 C CA . TYR B 1 43 ? -1.721 20.562 27.797 1 94.69 43 TYR B CA 1
ATOM 4309 C C . TYR B 1 43 ? -2.027 21.391 26.562 1 94.69 43 TYR B C 1
ATOM 4311 O O . TYR B 1 43 ? -3.17 21.812 26.344 1 94.69 43 TYR B O 1
ATOM 4319 N N . ALA B 1 44 ? -0.993 21.609 25.797 1 94.69 44 ALA B N 1
ATOM 4320 C CA . ALA B 1 44 ? -1.137 22.406 24.578 1 94.69 44 ALA B CA 1
ATOM 4321 C C . ALA B 1 44 ? -2.121 21.766 23.609 1 94.69 44 ALA B C 1
ATOM 4323 O O . ALA B 1 44 ? -2.953 22.438 23 1 94.69 44 ALA B O 1
ATOM 4324 N N . LYS B 1 45 ? -2.039 20.5 23.469 1 92.38 45 LYS B N 1
ATOM 4325 C CA . LYS B 1 45 ? -2.945 19.766 22.594 1 92.38 45 LYS B CA 1
ATOM 4326 C C . LYS B 1 45 ? -4.391 19.875 23.062 1 92.38 45 LYS B C 1
ATOM 4328 O O . LYS B 1 45 ? -5.301 20.094 22.266 1 92.38 45 LYS B O 1
ATOM 4333 N N . ALA B 1 46 ? -4.539 19.734 24.344 1 91.31 46 ALA B N 1
ATOM 4334 C CA . ALA B 1 46 ? -5.875 19.766 24.922 1 91.31 46 ALA B CA 1
ATOM 4335 C C . ALA B 1 46 ? -6.48 21.172 24.828 1 91.31 46 ALA B C 1
ATOM 4337 O O . ALA B 1 46 ? -7.695 21.312 24.672 1 91.31 46 ALA B O 1
ATOM 4338 N N . THR B 1 47 ? -5.625 22.188 24.953 1 91.56 47 THR B N 1
ATOM 4339 C CA . THR B 1 47 ? -6.102 23.562 24.922 1 91.56 47 THR B CA 1
ATOM 4340 C C . THR B 1 47 ? -6.258 24.047 23.484 1 91.56 47 THR B C 1
ATOM 4342 O O . THR B 1 47 ? -7.09 24.906 23.203 1 91.56 47 THR B O 1
ATOM 4345 N N . GLY B 1 48 ? -5.406 23.516 22.594 1 91.31 48 GLY B N 1
ATOM 4346 C CA . GLY B 1 48 ? -5.582 23.844 21.188 1 91.31 48 GLY B CA 1
ATOM 4347 C C . GLY B 1 48 ? -4.449 24.688 20.625 1 91.31 48 GLY B C 1
ATOM 4348 O O . GLY B 1 48 ? -4.672 25.562 19.797 1 91.31 48 GLY B O 1
ATOM 4349 N N . PHE B 1 49 ? -3.27 24.609 21.094 1 93.44 49 PHE B N 1
ATOM 4350 C CA . PHE B 1 49 ? -2.115 25.312 20.531 1 93.44 49 PHE B CA 1
ATOM 4351 C C . PHE B 1 49 ? -0.9 24.391 20.484 1 93.44 49 PHE B C 1
ATOM 4353 O O . PHE B 1 49 ? -1.01 23.188 20.75 1 93.44 49 PHE B O 1
ATOM 4360 N N . SER B 1 50 ? 0.216 24.891 19.906 1 94.75 50 SER B N 1
ATOM 4361 C CA . SER B 1 50 ? 1.464 24.125 19.844 1 94.75 50 SER B CA 1
ATOM 4362 C C . SER B 1 50 ? 2.578 24.844 20.609 1 94.75 50 SER B C 1
ATOM 4364 O O . SER B 1 50 ? 2.465 26.031 20.906 1 94.75 50 SER B O 1
ATOM 4366 N N . THR B 1 51 ? 3.574 24.062 20.906 1 95.88 51 THR B N 1
ATOM 4367 C CA . THR B 1 51 ? 4.641 24.609 21.734 1 95.88 51 THR B CA 1
ATOM 4368 C C . THR B 1 51 ? 5.957 24.656 20.969 1 95.88 51 THR B C 1
ATOM 4370 O O . THR B 1 51 ? 6.094 24 19.938 1 95.88 51 THR B O 1
ATOM 4373 N N . ARG B 1 52 ? 6.848 25.469 21.359 1 94.62 52 ARG B N 1
ATOM 4374 C CA . ARG B 1 52 ? 8.211 25.516 20.859 1 94.62 52 ARG B CA 1
ATOM 4375 C C . ARG B 1 52 ? 9.195 25.891 21.953 1 94.62 52 ARG B C 1
ATOM 4377 O O . ARG B 1 52 ? 8.875 26.688 22.844 1 94.62 52 ARG B O 1
ATOM 4384 N N . VAL B 1 53 ? 10.367 25.234 21.922 1 94.75 53 VAL B N 1
ATOM 4385 C CA . VAL B 1 53 ? 11.43 25.594 22.859 1 94.75 53 VAL B CA 1
ATOM 4386 C C . VAL B 1 53 ? 12.109 26.891 22.422 1 94.75 53 VAL B C 1
ATOM 4388 O O . VAL B 1 53 ? 12.719 26.938 21.344 1 94.75 53 VAL B O 1
ATOM 4391 N N . ARG B 1 54 ? 11.906 27.891 23.109 1 93.44 54 ARG B N 1
ATOM 4392 C CA . ARG B 1 54 ? 12.43 29.203 22.75 1 93.44 54 ARG B CA 1
ATOM 4393 C C . ARG B 1 54 ? 13.906 29.328 23.125 1 93.44 54 ARG B C 1
ATOM 4395 O O . ARG B 1 54 ? 14.711 29.859 22.359 1 93.44 54 ARG B O 1
ATOM 4402 N N . CYS B 1 55 ? 14.242 28.922 24.359 1 92.25 55 CYS B N 1
ATOM 4403 C CA . CYS B 1 55 ? 15.617 29.078 24.828 1 92.25 55 CYS B CA 1
ATOM 4404 C C . CYS B 1 55 ? 15.977 27.984 25.828 1 92.25 55 CYS B C 1
ATOM 4406 O O . CYS B 1 55 ? 15.133 27.562 26.609 1 92.25 55 CYS B O 1
ATOM 4408 N N . THR B 1 56 ? 17.234 27.422 25.672 1 93.69 56 THR B N 1
ATOM 4409 C CA . THR B 1 56 ? 17.797 26.469 26.609 1 93.69 56 THR B CA 1
ATOM 4410 C C . THR B 1 56 ? 19.125 26.969 27.156 1 93.69 56 THR B C 1
ATOM 4412 O O . THR B 1 56 ? 20.047 27.281 26.406 1 93.69 56 THR B O 1
ATOM 4415 N N . ASN B 1 57 ? 19.109 27.219 28.422 1 92.94 57 ASN B N 1
ATOM 4416 C CA . ASN B 1 57 ? 20.359 27.625 29.078 1 92.94 57 ASN B CA 1
ATOM 4417 C C . ASN B 1 57 ? 21.125 26.438 29.641 1 92.94 57 ASN B C 1
ATOM 4419 O O . ASN B 1 57 ? 20.531 25.562 30.297 1 92.94 57 ASN B O 1
ATOM 4423 N N . ARG B 1 58 ? 22.453 26.312 29.344 1 90.31 58 ARG B N 1
ATOM 4424 C CA . ARG B 1 58 ? 23.281 25.188 29.75 1 90.31 58 ARG B CA 1
ATOM 4425 C C . ARG B 1 58 ? 24.438 25.641 30.641 1 90.31 58 ARG B C 1
ATOM 4427 O O . ARG B 1 58 ? 24.938 26.75 30.469 1 90.31 58 ARG B O 1
ATOM 4434 N N . LYS B 1 59 ? 24.703 25.047 31.609 1 85.5 59 LYS B N 1
ATOM 4435 C CA . LYS B 1 59 ? 25.938 25.156 32.375 1 85.5 59 LYS B CA 1
ATOM 4436 C C . LYS B 1 59 ? 26.859 23.984 32.094 1 85.5 59 LYS B C 1
ATOM 4438 O O . LYS B 1 59 ? 26.672 22.891 32.594 1 85.5 59 LYS B O 1
ATOM 4443 N N . GLY B 1 60 ? 27.891 24.203 31.234 1 84.5 60 GLY B N 1
ATOM 4444 C CA . GLY B 1 60 ? 28.672 23.109 30.703 1 84.5 60 GLY B CA 1
ATOM 4445 C C . GLY B 1 60 ? 27.891 22.234 29.719 1 84.5 60 GLY B C 1
ATOM 4446 O O . GLY B 1 60 ? 27.359 22.75 28.734 1 84.5 60 GLY B O 1
ATOM 4447 N N . ASN B 1 61 ? 27.844 21 30 1 83.81 61 ASN B N 1
ATOM 4448 C CA . ASN B 1 61 ? 27.141 20.094 29.109 1 83.81 61 ASN B CA 1
ATOM 4449 C C . ASN B 1 61 ? 25.75 19.766 29.625 1 83.81 61 ASN B C 1
ATOM 4451 O O . ASN B 1 61 ? 24.984 19.047 28.969 1 83.81 61 ASN B O 1
ATOM 4455 N N . GLU B 1 62 ? 25.391 20.391 30.75 1 86.56 62 GLU B N 1
ATOM 4456 C CA . GLU B 1 62 ? 24.094 20.062 31.344 1 86.56 62 GLU B CA 1
ATOM 4457 C C . GLU B 1 62 ? 23.094 21.203 31.172 1 86.56 62 GLU B C 1
ATOM 4459 O O . GLU B 1 62 ? 23.469 22.375 31.281 1 86.56 62 GLU B O 1
ATOM 4464 N N . ILE B 1 63 ? 21.922 20.844 30.828 1 91.56 63 ILE B N 1
ATOM 4465 C CA . ILE B 1 63 ? 20.859 21.828 30.703 1 91.56 63 ILE B CA 1
ATOM 4466 C C . ILE B 1 63 ? 20.422 22.297 32.094 1 91.56 63 ILE B C 1
ATOM 4468 O O . ILE B 1 63 ? 20.109 21.484 32.969 1 91.56 63 ILE B O 1
ATOM 4472 N N . LYS B 1 64 ? 20.469 23.641 32.312 1 90.69 64 LYS B N 1
ATOM 4473 C CA . LYS B 1 64 ? 20.062 24.219 33.594 1 90.69 64 LYS B CA 1
ATOM 4474 C C . LYS B 1 64 ? 18.609 24.656 33.562 1 90.69 64 LYS B C 1
ATOM 4476 O O . LYS B 1 64 ? 17.875 24.469 34.531 1 90.69 64 LYS B O 1
ATOM 4481 N N . ASN B 1 65 ? 18.234 25.344 32.562 1 93.06 65 ASN B N 1
ATOM 4482 C CA . ASN B 1 65 ? 16.859 25.812 32.438 1 93.06 65 ASN B CA 1
ATOM 4483 C C . ASN B 1 65 ? 16.391 25.812 31 1 93.06 65 ASN B C 1
ATOM 4485 O O . ASN B 1 65 ? 17.219 25.766 30.078 1 93.06 65 ASN B O 1
ATOM 4489 N N . GLN B 1 66 ? 15.008 25.719 30.797 1 95.88 66 GLN B N 1
ATOM 4490 C CA . GLN B 1 66 ? 14.398 25.734 29.469 1 95.88 66 GLN B CA 1
ATOM 4491 C C . GLN B 1 66 ? 13.117 26.562 29.453 1 95.88 66 GLN B C 1
ATOM 4493 O O . GLN B 1 66 ? 12.328 26.5 30.406 1 95.88 66 GLN B O 1
ATOM 4498 N N . LEU B 1 67 ? 13.047 27.422 28.484 1 96.69 67 LEU B N 1
ATOM 4499 C CA . LEU B 1 67 ? 11.836 28.203 28.25 1 96.69 67 LEU B CA 1
ATOM 4500 C C . LEU B 1 67 ? 11.016 27.625 27.109 1 96.69 67 LEU B C 1
ATOM 4502 O O . LEU B 1 67 ? 11.5 27.531 25.984 1 96.69 67 LEU B O 1
ATOM 4506 N N . ILE B 1 68 ? 9.758 27.141 27.406 1 97.56 68 ILE B N 1
ATOM 4507 C CA . ILE B 1 68 ? 8.844 26.609 26.406 1 97.56 68 ILE B CA 1
ATOM 4508 C C . ILE B 1 68 ? 7.691 27.594 26.188 1 97.56 68 ILE B C 1
ATOM 4510 O O . ILE B 1 68 ? 7.023 28 27.141 1 97.56 68 ILE B O 1
ATOM 4514 N N . THR B 1 69 ? 7.484 28.031 24.953 1 96.81 69 THR B N 1
ATOM 4515 C CA . THR B 1 69 ? 6.48 29.047 24.641 1 96.81 69 THR B CA 1
ATOM 4516 C C . THR B 1 69 ? 5.484 28.516 23.609 1 96.81 69 THR B C 1
ATOM 4518 O O . THR B 1 69 ? 5.688 27.453 23.031 1 96.81 69 THR B O 1
ATOM 4521 N N . CYS B 1 70 ? 4.371 29.234 23.5 1 95.25 70 CYS B N 1
ATOM 4522 C CA . CYS B 1 70 ? 3.441 29 22.391 1 95.25 70 CYS B CA 1
ATOM 4523 C C . CYS B 1 70 ? 4.133 29.172 21.047 1 95.25 70 CYS B C 1
ATOM 4525 O O . CYS B 1 70 ? 4.996 30.047 20.906 1 95.25 70 CYS B O 1
ATOM 4527 N N . SER B 1 71 ? 3.799 28.391 20.062 1 92.12 71 SER B N 1
ATOM 4528 C CA . SER B 1 71 ? 4.41 28.469 18.734 1 92.12 71 SER B CA 1
ATOM 4529 C C . SER B 1 71 ? 4.117 29.797 18.062 1 92.12 71 SER B C 1
ATOM 4531 O O . SER B 1 71 ? 4.789 30.172 17.109 1 92.12 71 SER B O 1
ATOM 4533 N N . ARG B 1 72 ? 3.145 30.5 18.547 1 91.06 72 ARG B N 1
ATOM 4534 C CA . ARG B 1 72 ? 2.771 31.766 17.938 1 91.06 72 ARG B CA 1
ATOM 4535 C C . ARG B 1 72 ? 3.389 32.938 18.688 1 91.06 72 ARG B C 1
ATOM 4537 O O . ARG B 1 72 ? 2.904 34.062 18.594 1 91.06 72 ARG B O 1
ATOM 4544 N N . GLU B 1 73 ? 4.402 32.594 19.469 1 92.56 73 GLU B N 1
ATOM 4545 C CA . GLU B 1 73 ? 5.18 33.656 20.109 1 92.56 73 GLU B CA 1
ATOM 4546 C C . GLU B 1 73 ? 6.043 34.406 19.109 1 92.56 73 GLU B C 1
ATOM 4548 O O . GLU B 1 73 ? 6.469 33.844 18.094 1 92.56 73 GLU B O 1
ATOM 4553 N N . GLY B 1 74 ? 6.223 35.625 19.359 1 83.75 74 GLY B N 1
ATOM 4554 C CA . GLY B 1 74 ? 7.102 36.406 18.5 1 83.75 74 GLY B CA 1
ATOM 4555 C C . GLY B 1 74 ? 6.398 36.969 17.281 1 83.75 74 GLY B C 1
ATOM 4556 O O . GLY B 1 74 ? 5.223 36.688 17.047 1 83.75 74 GLY B O 1
ATOM 4557 N N . LYS B 1 75 ? 6.996 37.906 16.609 1 78.12 75 LYS B N 1
ATOM 4558 C CA . LYS B 1 75 ? 6.492 38.5 15.383 1 78.12 75 LYS B CA 1
ATOM 4559 C C . LYS B 1 75 ? 7.488 38.344 14.242 1 78.12 75 LYS B C 1
ATOM 4561 O O . LYS B 1 75 ? 8.703 38.406 14.461 1 78.12 75 LYS B O 1
ATOM 4566 N N . TRP B 1 76 ? 6.969 37.844 13.117 1 69.62 76 TRP B N 1
ATOM 4567 C CA . TRP B 1 76 ? 7.828 37.719 11.945 1 69.62 76 TRP B CA 1
ATOM 4568 C C . TRP B 1 76 ? 8.344 39.094 11.5 1 69.62 76 TRP B C 1
ATOM 4570 O O . TRP B 1 76 ? 7.566 40.031 11.375 1 69.62 76 TRP B O 1
ATOM 4580 N N . LYS B 1 77 ? 9.719 39.312 11.547 1 65 77 LYS B N 1
ATOM 4581 C CA . LYS B 1 77 ? 10.328 40.531 11.016 1 65 77 LYS B CA 1
ATOM 4582 C C . LYS B 1 77 ? 11.008 40.25 9.672 1 65 77 LYS B C 1
ATOM 4584 O O . LYS B 1 77 ? 11.891 39.406 9.578 1 65 77 LYS B O 1
ATOM 4589 N N . SER B 1 78 ? 10.227 40.375 8.609 1 60.69 78 SER B N 1
ATOM 4590 C CA . SER B 1 78 ? 10.898 40.188 7.328 1 60.69 78 SER B CA 1
ATOM 4591 C C . SER B 1 78 ? 11.641 41.469 6.918 1 60.69 78 SER B C 1
ATOM 4593 O O . SER B 1 78 ? 11.164 42.562 7.145 1 60.69 78 SER B O 1
ATOM 4595 N N . LYS B 1 79 ? 13.008 41.312 6.777 1 60.44 79 LYS B N 1
ATOM 4596 C CA . LYS B 1 79 ? 13.766 42.438 6.215 1 60.44 79 LYS B CA 1
ATOM 4597 C C . LYS B 1 79 ? 13.227 42.812 4.836 1 60.44 79 LYS B C 1
ATOM 4599 O O . LYS B 1 79 ? 13.531 43.906 4.328 1 60.44 79 LYS B O 1
ATOM 4604 N N . ILE B 1 80 ? 12.617 41.75 4.18 1 56.06 80 ILE B N 1
ATOM 4605 C CA . ILE B 1 80 ? 12.141 42.031 2.832 1 56.06 80 ILE B CA 1
ATOM 4606 C C . ILE B 1 80 ? 10.719 42.594 2.898 1 56.06 80 ILE B C 1
ATOM 4608 O O . ILE B 1 80 ? 9.859 42 3.57 1 56.06 80 ILE B O 1
ATOM 4612 N N . SER B 1 81 ? 10.617 43.812 2.609 1 53.66 81 SER B N 1
ATOM 4613 C CA . SER B 1 81 ? 9.297 44.438 2.535 1 53.66 81 SER B CA 1
ATOM 4614 C C . SER B 1 81 ? 8.273 43.469 1.919 1 53.66 81 SER B C 1
ATOM 4616 O O . SER B 1 81 ? 8.562 42.781 0.939 1 53.66 81 SER B O 1
ATOM 4618 N N . PRO B 1 82 ? 7.285 43.062 2.656 1 54.22 82 PRO B N 1
ATOM 4619 C CA . PRO B 1 82 ? 6.25 42.125 2.246 1 54.22 82 PRO B CA 1
ATOM 4620 C C . PRO B 1 82 ? 5.77 42.344 0.816 1 54.22 82 PRO B C 1
ATOM 4622 O O . PRO B 1 82 ? 4.691 41.875 0.439 1 54.22 82 PRO B O 1
ATOM 4625 N N . THR B 1 83 ? 6.484 43.125 -0.011 1 53.62 83 THR B N 1
ATOM 4626 C CA . THR B 1 83 ? 5.785 43.531 -1.227 1 53.62 83 THR B CA 1
ATOM 4627 C C . THR B 1 83 ? 5.281 42.312 -1.99 1 53.62 83 THR B C 1
ATOM 4629 O O . THR B 1 83 ? 4.211 42.344 -2.6 1 53.62 83 THR B O 1
ATOM 4632 N N . GLU B 1 84 ? 6.148 41.281 -2.293 1 56.47 84 GLU B N 1
ATOM 4633 C CA . GLU B 1 84 ? 5.66 40.344 -3.301 1 56.47 84 GLU B CA 1
ATOM 4634 C C . GLU B 1 84 ? 4.938 39.156 -2.656 1 56.47 84 GLU B C 1
ATOM 4636 O O . GLU B 1 84 ? 3.736 38.969 -2.857 1 56.47 84 GLU B O 1
ATOM 4641 N N . LYS B 1 85 ? 5.535 37.969 -2.402 1 58.34 85 LYS B N 1
ATOM 4642 C CA . LYS B 1 85 ? 4.855 36.719 -2.002 1 58.34 85 LYS B CA 1
ATOM 4643 C C . LYS B 1 85 ? 4.781 36.625 -0.482 1 58.34 85 LYS B C 1
ATOM 4645 O O . LYS B 1 85 ? 5.809 36.5 0.19 1 58.34 85 LYS B O 1
ATOM 4650 N N . THR B 1 86 ? 3.521 37.031 0.039 1 66.44 86 THR B N 1
ATOM 4651 C CA . THR B 1 86 ? 3.355 37.062 1.488 1 66.44 86 THR B CA 1
ATOM 4652 C C . THR B 1 86 ? 3.01 35.688 2.023 1 66.44 86 THR B C 1
ATOM 4654 O O . THR B 1 86 ? 2.033 35.062 1.587 1 66.44 86 THR B O 1
ATOM 4657 N N . ASN B 1 87 ? 3.936 34.969 2.578 1 76.12 87 ASN B N 1
ATOM 4658 C CA . ASN B 1 87 ? 3.676 33.688 3.23 1 76.12 87 ASN B CA 1
ATOM 4659 C C . ASN B 1 87 ? 3.012 33.875 4.59 1 76.12 87 ASN B C 1
ATOM 4661 O O . ASN B 1 87 ? 3.279 34.875 5.285 1 76.12 87 ASN B O 1
ATOM 4665 N N . PRO B 1 88 ? 2.088 33.031 4.809 1 83.88 88 PRO B N 1
ATOM 4666 C CA . PRO B 1 88 ? 1.452 33.094 6.125 1 83.88 88 PRO B CA 1
ATOM 4667 C C . PRO B 1 88 ? 2.449 32.938 7.27 1 83.88 88 PRO B C 1
ATOM 4669 O O . PRO B 1 88 ? 3.426 32.219 7.152 1 83.88 88 PRO B O 1
ATOM 4672 N N . THR B 1 89 ? 2.23 33.719 8.227 1 82.44 89 THR B N 1
ATOM 4673 C CA . THR B 1 89 ? 3.064 33.656 9.422 1 82.44 89 THR B CA 1
ATOM 4674 C C . THR B 1 89 ? 2.223 33.312 10.648 1 82.44 89 THR B C 1
ATOM 4676 O O . THR B 1 89 ? 1.054 33.719 10.727 1 82.44 89 THR B O 1
ATOM 4679 N N . ALA B 1 90 ? 2.834 32.656 11.578 1 85.44 90 ALA B N 1
ATOM 4680 C CA . ALA B 1 90 ? 2.102 32.219 12.758 1 85.44 90 ALA B CA 1
ATOM 4681 C C . ALA B 1 90 ? 2.34 33.156 13.938 1 85.44 90 ALA B C 1
ATOM 4683 O O . ALA B 1 90 ? 1.554 33.188 14.891 1 85.44 90 ALA B O 1
ATOM 4684 N N . GLY B 1 91 ? 3.326 34 13.875 1 85.38 91 GLY B N 1
ATOM 4685 C CA . GLY B 1 91 ? 3.717 34.812 15.023 1 85.38 91 GLY B CA 1
ATOM 4686 C C . GLY B 1 91 ? 2.729 35.906 15.344 1 85.38 91 GLY B C 1
ATOM 4687 O O . GLY B 1 91 ? 2.4 36.75 14.484 1 85.38 91 GLY B O 1
ATOM 4688 N N . LEU B 1 92 ? 2.186 36 16.641 1 87.12 92 LEU B N 1
ATOM 4689 C CA . LEU B 1 92 ? 1.254 37 17.109 1 87.12 92 LEU B CA 1
ATOM 4690 C C . LEU B 1 92 ? 1.647 37.5 18.5 1 87.12 92 LEU B C 1
ATOM 4692 O O . LEU B 1 92 ? 0.787 37.906 19.297 1 87.12 92 LEU B O 1
ATOM 4696 N N . ASN B 1 93 ? 2.943 37.344 18.859 1 89.06 93 ASN B N 1
ATOM 4697 C CA . ASN B 1 93 ? 3.471 37.781 20.156 1 89.06 93 ASN B CA 1
ATOM 4698 C C . ASN B 1 93 ? 2.658 37.188 21.312 1 89.06 93 ASN B C 1
ATOM 4700 O O . ASN B 1 93 ? 2.27 37.906 22.234 1 89.06 93 ASN B O 1
ATOM 4704 N N . CYS B 1 94 ? 2.391 35.969 21.203 1 93.06 94 CYS B N 1
ATOM 4705 C CA . CYS B 1 94 ? 1.628 35.281 22.25 1 93.06 94 CYS B CA 1
ATOM 4706 C C . CYS B 1 94 ? 2.457 35.156 23.516 1 93.06 94 CYS B C 1
ATOM 4708 O O . CYS B 1 94 ? 3.588 34.656 23.484 1 93.06 94 CYS B O 1
ATOM 4710 N N . PRO B 1 95 ? 1.938 35.594 24.641 1 94.5 95 PRO B N 1
ATOM 4711 C CA . PRO B 1 95 ? 2.713 35.562 25.891 1 94.5 95 PRO B CA 1
ATOM 4712 C C . PRO B 1 95 ? 2.705 34.219 26.578 1 94.5 95 PRO B C 1
ATOM 4714 O O . PRO B 1 95 ? 3.484 33.969 27.5 1 94.5 95 PRO B O 1
ATOM 4717 N N . ALA B 1 96 ? 1.935 33.25 26.203 1 95.81 96 ALA B N 1
ATOM 4718 C CA . ALA B 1 96 ? 1.793 31.969 26.891 1 95.81 96 ALA B CA 1
ATOM 4719 C C . ALA B 1 96 ? 3.119 31.219 26.922 1 95.81 96 ALA B C 1
ATOM 4721 O O . ALA B 1 96 ? 3.764 31.031 25.875 1 95.81 96 ALA B O 1
ATOM 4722 N N . ARG B 1 97 ? 3.531 30.766 28.109 1 96.88 97 ARG B N 1
ATOM 4723 C CA . ARG B 1 97 ? 4.824 30.109 28.25 1 96.88 97 ARG B CA 1
ATOM 4724 C C . ARG B 1 97 ? 4.953 29.453 29.625 1 96.88 97 ARG B C 1
ATOM 4726 O O . ARG B 1 97 ? 4.176 29.75 30.531 1 96.88 97 ARG B O 1
ATOM 4733 N N . ILE B 1 98 ? 5.918 28.562 29.703 1 97.19 98 ILE B N 1
ATOM 4734 C CA . ILE B 1 98 ? 6.332 28 30.984 1 97.19 98 ILE B CA 1
ATOM 4735 C C . ILE B 1 98 ? 7.852 28.031 31.094 1 97.19 98 ILE B C 1
ATOM 4737 O O . ILE B 1 98 ? 8.555 27.922 30.094 1 97.19 98 ILE B O 1
ATOM 4741 N N . TYR B 1 99 ? 8.312 28.266 32.25 1 97.19 99 TYR B N 1
ATOM 4742 C CA . TYR B 1 99 ? 9.742 28.25 32.562 1 97.19 99 TYR B CA 1
ATOM 4743 C C . TYR B 1 99 ? 10.086 27.078 33.469 1 97.19 99 TYR B C 1
ATOM 4745 O O . TYR B 1 99 ? 9.516 26.938 34.562 1 97.19 99 TYR B O 1
ATOM 4753 N N . ILE B 1 100 ? 11.008 26.203 32.969 1 96.5 100 ILE B N 1
ATOM 4754 C CA . ILE B 1 100 ? 11.398 25 33.688 1 96.5 100 ILE B CA 1
ATOM 4755 C C . ILE B 1 100 ? 12.867 25.109 34.125 1 96.5 100 ILE B C 1
ATOM 4757 O O . ILE B 1 100 ? 13.719 25.516 33.344 1 96.5 100 ILE B O 1
ATOM 4761 N N . HIS B 1 101 ? 13.211 24.844 35.344 1 93.88 101 HIS B N 1
ATOM 4762 C CA . HIS B 1 101 ? 14.602 24.828 35.781 1 93.88 101 HIS B CA 1
ATOM 4763 C C . HIS B 1 101 ? 14.898 23.609 36.625 1 93.88 101 HIS B C 1
ATOM 4765 O O . HIS B 1 101 ? 13.977 22.984 37.156 1 93.88 101 HIS B O 1
ATOM 4771 N N . THR B 1 102 ? 16.156 23.25 36.719 1 91.75 102 THR B N 1
ATOM 4772 C CA . THR B 1 102 ? 16.609 22.078 37.438 1 91.75 102 THR B CA 1
ATOM 4773 C C . THR B 1 102 ? 16.781 22.406 38.938 1 91.75 102 THR B C 1
ATOM 4775 O O . THR B 1 102 ? 17.234 23.5 39.281 1 91.75 102 THR B O 1
ATOM 4778 N N . LEU B 1 103 ? 16.25 21.484 39.688 1 88.31 103 LEU B N 1
ATOM 4779 C CA . LEU B 1 103 ? 16.562 21.5 41.125 1 88.31 103 LEU B CA 1
ATOM 4780 C C . LEU B 1 103 ? 17.75 20.609 41.438 1 88.31 103 LEU B C 1
ATOM 4782 O O . LEU B 1 103 ? 17.594 19.406 41.656 1 88.31 103 LEU B O 1
ATOM 4786 N N . LYS B 1 104 ? 18.875 21.078 41.469 1 76.94 104 LYS B N 1
ATOM 4787 C CA . LYS B 1 104 ? 20.109 20.328 41.562 1 76.94 104 LYS B CA 1
ATOM 4788 C C . LYS B 1 104 ? 20.125 19.453 42.844 1 76.94 104 LYS B C 1
ATOM 4790 O O . LYS B 1 104 ? 20.578 18.312 42.781 1 76.94 104 LYS B O 1
ATOM 4795 N N . ASP B 1 105 ? 19.672 20 43.875 1 77.88 105 ASP B N 1
ATOM 4796 C CA . ASP B 1 105 ? 19.734 19.281 45.125 1 77.88 105 ASP B CA 1
ATOM 4797 C C . ASP B 1 105 ? 18.844 18.031 45.125 1 77.88 105 ASP B C 1
ATOM 4799 O O . ASP B 1 105 ? 19.203 17 45.688 1 77.88 105 ASP B O 1
ATOM 4803 N N . VAL B 1 106 ? 17.734 18.109 44.406 1 77.19 106 VAL B N 1
ATOM 4804 C CA . VAL B 1 106 ? 16.734 17.031 44.438 1 77.19 106 VAL B CA 1
ATOM 4805 C C . VAL B 1 106 ? 16.828 16.219 43.156 1 77.19 106 VAL B C 1
ATOM 4807 O O . VAL B 1 106 ? 16.375 15.07 43.094 1 77.19 106 VAL B O 1
ATOM 4810 N N . GLY B 1 107 ? 17.609 16.719 42.25 1 81.81 107 GLY B N 1
ATOM 4811 C CA . GLY B 1 107 ? 17.688 16.031 40.969 1 81.81 107 GLY B CA 1
ATOM 4812 C C . GLY B 1 107 ? 16.359 16.016 40.219 1 81.81 107 GLY B C 1
ATOM 4813 O O . GLY B 1 107 ? 15.969 14.984 39.688 1 81.81 107 GLY B O 1
ATOM 4814 N N . ALA B 1 108 ? 15.555 17 40.406 1 91.31 108 ALA B N 1
ATOM 4815 C CA . ALA B 1 108 ? 14.25 17.094 39.781 1 91.31 108 ALA B CA 1
ATOM 4816 C C . ALA B 1 108 ? 14.133 18.391 38.969 1 91.31 108 ALA B C 1
ATOM 4818 O O . ALA B 1 108 ? 15.016 19.25 39 1 91.31 108 ALA B O 1
ATOM 4819 N N . TRP B 1 109 ? 13.148 18.438 38.094 1 94.62 109 TRP B N 1
ATOM 4820 C CA . TRP B 1 109 ? 12.836 19.625 37.312 1 94.62 109 TRP B CA 1
ATOM 4821 C C . TRP B 1 109 ? 11.547 20.281 37.812 1 94.62 109 TRP B C 1
ATOM 4823 O O . TRP B 1 109 ? 10.586 19.594 38.156 1 94.62 109 TRP B O 1
ATOM 4833 N N . ILE B 1 110 ? 11.609 21.609 37.906 1 95.06 110 ILE B N 1
ATOM 4834 C CA . ILE B 1 110 ? 10.469 22.312 38.469 1 95.06 110 ILE B CA 1
ATOM 4835 C C . ILE B 1 110 ? 10.023 23.438 37.531 1 95.06 110 ILE B C 1
ATOM 4837 O O . ILE B 1 110 ? 10.852 24.062 36.906 1 95.06 110 ILE B O 1
ATOM 4841 N N . ILE B 1 111 ? 8.672 23.656 37.469 1 96.38 111 ILE B N 1
ATOM 4842 C CA . ILE B 1 111 ? 8.133 24.797 36.719 1 96.38 111 ILE B CA 1
ATOM 4843 C C . ILE B 1 111 ? 8.18 26.031 37.625 1 96.38 111 ILE B C 1
ATOM 4845 O O . ILE B 1 111 ? 7.551 26.078 38.656 1 96.38 111 ILE B O 1
ATOM 4849 N N . SER B 1 112 ? 8.883 27.078 37.219 1 94.94 112 SER B N 1
ATOM 4850 C CA . SER B 1 112 ? 9.055 28.266 38.031 1 94.94 112 SER B CA 1
ATOM 4851 C C . SER B 1 112 ? 8.07 29.359 37.625 1 94.94 112 SER B C 1
ATOM 4853 O O . SER B 1 112 ? 7.684 30.188 38.469 1 94.94 112 SER B O 1
ATOM 4855 N N . LYS B 1 113 ? 7.715 29.422 36.375 1 95.94 113 LYS B N 1
ATOM 4856 C CA . LYS B 1 113 ? 6.797 30.438 35.875 1 95.94 113 LYS B CA 1
ATOM 4857 C C . LYS B 1 113 ? 5.805 29.844 34.875 1 95.94 113 LYS B C 1
ATOM 4859 O O . LYS B 1 113 ? 6.164 28.984 34.094 1 95.94 113 LYS B O 1
ATOM 4864 N N . VAL B 1 114 ? 4.602 30.281 35.031 1 97 114 VAL B N 1
ATOM 4865 C CA . VAL B 1 114 ? 3.553 29.828 34.125 1 97 114 VAL B CA 1
ATOM 4866 C C . VAL B 1 114 ? 2.701 31 33.656 1 97 114 VAL B C 1
ATOM 4868 O O . VAL B 1 114 ? 2.279 31.828 34.5 1 97 114 VAL B O 1
ATOM 4871 N N . VAL B 1 115 ? 2.568 31.234 32.438 1 96.56 115 VAL B N 1
ATOM 4872 C CA . VAL B 1 115 ? 1.624 32.156 31.844 1 96.56 115 VAL B CA 1
ATOM 4873 C C . VAL B 1 115 ? 0.643 31.422 30.953 1 96.56 115 VAL B C 1
ATOM 4875 O O . VAL B 1 115 ? 1.041 30.828 29.938 1 96.56 115 VAL B O 1
ATOM 4878 N N . LEU B 1 116 ? -0.582 31.406 31.25 1 94.5 116 LEU B N 1
ATOM 4879 C CA . LEU B 1 116 ? -1.558 30.594 30.531 1 94.5 116 LEU B CA 1
ATOM 4880 C C . LEU B 1 116 ? -2.316 31.422 29.516 1 94.5 116 LEU B C 1
ATOM 4882 O O . LEU B 1 116 ? -2.945 30.875 28.594 1 94.5 116 LEU B O 1
ATOM 4886 N N . ASP B 1 117 ? -2.199 32.75 29.578 1 93.19 117 ASP B N 1
ATOM 4887 C CA . ASP B 1 117 ? -2.979 33.625 28.719 1 93.19 117 ASP B CA 1
ATOM 4888 C C . ASP B 1 117 ? -2.396 33.656 27.312 1 93.19 117 ASP B C 1
ATOM 4890 O O . ASP B 1 117 ? -1.182 33.781 27.125 1 93.19 117 ASP B O 1
ATOM 4894 N N . HIS B 1 118 ? -3.258 33.469 26.375 1 93.06 118 HIS B N 1
ATOM 4895 C CA . HIS B 1 118 ? -2.883 33.562 24.969 1 93.06 118 HIS B CA 1
ATOM 4896 C C . HIS B 1 118 ? -3.408 34.844 24.328 1 93.06 118 HIS B C 1
ATOM 4898 O O . HIS B 1 118 ? -4.473 35.344 24.703 1 93.06 118 HIS B O 1
ATOM 4904 N N . SER B 1 119 ? -2.682 35.375 23.359 1 88.81 119 SER B N 1
ATOM 4905 C CA . SER B 1 119 ? -3.131 36.562 22.609 1 88.81 119 SER B CA 1
ATOM 4906 C C . SER B 1 119 ? -3.988 36.125 21.406 1 88.81 119 SER B C 1
ATOM 4908 O O . SER B 1 119 ? -4.449 37 20.641 1 88.81 119 SER B O 1
ATOM 4910 N N . HIS B 1 120 ? -4.211 34.938 21.203 1 86.25 120 HIS B N 1
ATOM 4911 C CA . HIS B 1 120 ? -4.969 34.375 20.094 1 86.25 120 HIS B CA 1
ATOM 4912 C C . HIS B 1 120 ? -5.93 33.281 20.578 1 86.25 120 HIS B C 1
ATOM 4914 O O . HIS B 1 120 ? -5.711 32.688 21.641 1 86.25 120 HIS B O 1
ATOM 4920 N N . PRO B 1 121 ? -7.004 33.094 19.844 1 85 121 PRO B N 1
ATOM 4921 C CA . PRO B 1 121 ? -7.918 32 20.25 1 85 121 PRO B CA 1
ATOM 4922 C C . PRO B 1 121 ? -7.312 30.625 20.062 1 85 121 PRO B C 1
ATOM 4924 O O . PRO B 1 121 ? -6.469 30.422 19.188 1 85 121 PRO B O 1
ATOM 4927 N N . CYS B 1 122 ? -7.684 29.75 20.953 1 87.94 122 CYS B N 1
ATOM 4928 C CA . CYS B 1 122 ? -7.246 28.359 20.891 1 87.94 122 CYS B CA 1
ATOM 4929 C C . CYS B 1 122 ? -8.43 27.422 20.641 1 87.94 122 CYS B C 1
ATOM 4931 O O . CYS B 1 122 ? -9.516 27.625 21.172 1 87.94 122 CYS B O 1
ATOM 4933 N N . CYS B 1 123 ? -8.227 26.516 19.75 1 84.38 123 CYS B N 1
ATOM 4934 C CA . CYS B 1 123 ? -9.258 25.547 19.406 1 84.38 123 CYS B CA 1
ATOM 4935 C C . CYS B 1 123 ? -8.68 24.141 19.344 1 84.38 123 CYS B C 1
ATOM 4937 O O . CYS B 1 123 ? -7.93 23.797 18.438 1 84.38 123 CYS B O 1
ATOM 4939 N N . PRO B 1 124 ? -9.078 23.25 20.266 1 84.06 124 PRO B N 1
ATOM 4940 C CA . PRO B 1 124 ? -8.516 21.906 20.328 1 84.06 124 PRO B CA 1
ATOM 4941 C C . PRO B 1 124 ? -8.75 21.094 19.047 1 84.06 124 PRO B C 1
ATOM 4943 O O . PRO B 1 124 ? -7.875 20.344 18.609 1 84.06 124 PRO B O 1
ATOM 4946 N N . SER B 1 125 ? -9.836 21.234 18.438 1 79 125 SER B N 1
ATOM 4947 C CA . SER B 1 125 ? -10.148 20.453 17.234 1 79 125 SER B CA 1
ATOM 4948 C C . SER B 1 125 ? -9.227 20.812 16.078 1 79 125 SER B C 1
ATOM 4950 O O . SER B 1 125 ? -8.891 19.969 15.25 1 79 125 SER B O 1
ATOM 4952 N N . LYS B 1 126 ? -8.867 22.062 16.078 1 84.81 126 LYS B N 1
ATOM 4953 C CA . LYS B 1 126 ? -7.992 22.5 15 1 84.81 126 LYS B CA 1
ATOM 4954 C C . LYS B 1 126 ? -6.531 22.219 15.32 1 84.81 126 LYS B C 1
ATOM 4956 O O . LYS B 1 126 ? -5.691 22.156 14.422 1 84.81 126 LYS B O 1
ATOM 4961 N N . ALA B 1 127 ? -6.285 22.078 16.547 1 85.81 127 ALA B N 1
ATOM 4962 C CA . ALA B 1 127 ? -4.918 21.812 16.984 1 85.81 127 ALA B CA 1
ATOM 4963 C C . ALA B 1 127 ? -4.426 20.469 16.484 1 85.81 127 ALA B C 1
ATOM 4965 O O . ALA B 1 127 ? -3.219 20.25 16.328 1 85.81 127 ALA B O 1
ATOM 4966 N N . GLU B 1 128 ? -5.312 19.578 16.172 1 86.31 128 GLU B N 1
ATOM 4967 C CA . GLU B 1 128 ? -4.965 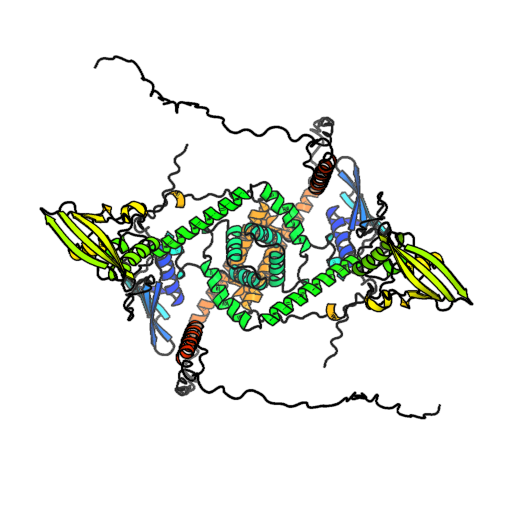18.266 15.641 1 86.31 128 GLU B CA 1
ATOM 4968 C C . GLU B 1 128 ? -4.23 18.375 14.305 1 86.31 128 GLU B C 1
ATOM 4970 O O . GLU B 1 128 ? -3.48 17.469 13.922 1 86.31 128 GLU B O 1
ATOM 4975 N N . MET B 1 129 ? -4.43 19.453 13.688 1 89.56 129 MET B N 1
ATOM 4976 C CA . MET B 1 129 ? -3.844 19.641 12.359 1 89.56 129 MET B CA 1
ATOM 4977 C C . MET B 1 129 ? -2.439 20.219 12.469 1 89.56 129 MET B C 1
ATOM 4979 O O . MET B 1 129 ? -1.697 20.25 11.484 1 89.56 129 MET B O 1
ATOM 4983 N N . LEU B 1 130 ? -2.1 20.641 13.586 1 92.31 130 LEU B N 1
ATOM 4984 C CA . LEU B 1 130 ? -0.766 21.203 13.773 1 92.31 130 LEU B CA 1
ATOM 4985 C C . LEU B 1 130 ? 0.296 20.109 13.734 1 92.31 130 LEU B C 1
ATOM 4987 O O . LEU B 1 130 ? 0.087 19.016 14.266 1 92.31 130 LEU B O 1
ATOM 4991 N N . LYS B 1 131 ? 1.354 20.406 13.141 1 91.25 131 LYS B N 1
ATOM 4992 C CA . LYS B 1 131 ? 2.426 19.438 12.883 1 91.25 131 LYS B CA 1
ATOM 4993 C C . LYS B 1 131 ? 2.875 18.766 14.172 1 91.25 131 LYS B C 1
ATOM 4995 O O . LYS B 1 131 ? 3.146 17.562 14.188 1 91.25 131 LYS B O 1
ATOM 5000 N N . GLN B 1 132 ? 2.992 19.5 15.25 1 93.25 132 GLN B N 1
ATOM 5001 C CA . GLN B 1 132 ? 3.5 18.969 16.516 1 93.25 132 GLN B CA 1
ATOM 5002 C C . GLN B 1 132 ? 2.621 17.844 17.031 1 93.25 132 GLN B C 1
ATOM 5004 O O . GLN B 1 132 ? 3.104 16.938 17.734 1 93.25 132 GLN B O 1
ATOM 5009 N N . HIS B 1 133 ? 1.348 17.891 16.734 1 92.88 133 HIS B N 1
ATOM 5010 C CA . HIS B 1 133 ? 0.418 16.922 17.297 1 92.88 133 HIS B CA 1
ATOM 5011 C C . HIS B 1 133 ? 0.15 15.781 16.312 1 92.88 133 HIS B C 1
ATOM 5013 O O . HIS B 1 133 ? -0.727 14.945 16.547 1 92.88 133 HIS B O 1
ATOM 5019 N N . ARG B 1 134 ? 0.76 15.781 15.188 1 92.56 134 ARG B N 1
ATOM 5020 C CA . ARG B 1 134 ? 0.667 14.711 14.203 1 92.56 134 ARG B CA 1
ATOM 5021 C C . ARG B 1 134 ? 1.877 13.781 14.281 1 92.56 134 ARG B C 1
ATOM 5023 O O . ARG B 1 134 ? 2.967 14.211 14.672 1 92.56 134 ARG B O 1
ATOM 5030 N N . LYS B 1 135 ? 1.646 12.555 14.031 1 91.88 135 LYS B N 1
ATOM 5031 C CA . LYS B 1 135 ? 2.736 11.594 14.148 1 91.88 135 LYS B CA 1
ATOM 5032 C C . LYS B 1 135 ? 2.574 10.453 13.141 1 91.88 135 LYS B C 1
ATOM 5034 O O . LYS B 1 135 ? 1.46 9.984 12.898 1 91.88 135 LYS B O 1
ATOM 5039 N N . LEU B 1 136 ? 3.742 10.148 12.555 1 93.69 136 LEU B N 1
ATOM 5040 C CA . LEU B 1 136 ? 3.807 8.938 11.734 1 93.69 136 LEU B CA 1
ATOM 5041 C C . LEU B 1 136 ? 4.324 7.758 12.539 1 93.69 136 LEU B C 1
ATOM 5043 O O . LEU B 1 136 ? 5.5 7.723 12.914 1 93.69 136 LEU B O 1
ATOM 5047 N N . SER B 1 137 ? 3.492 6.809 12.812 1 93.38 137 SER B N 1
ATOM 5048 C CA . SER B 1 137 ? 3.918 5.613 13.539 1 93.38 137 SER B CA 1
ATOM 5049 C C . SER B 1 137 ? 4.938 4.812 12.727 1 93.38 137 SER B C 1
ATOM 5051 O O . SER B 1 137 ? 5.121 5.059 11.539 1 93.38 137 SER B O 1
ATOM 5053 N N . MET B 1 138 ? 5.609 3.922 13.375 1 93 138 MET B N 1
ATOM 5054 C CA . MET B 1 138 ? 6.617 3.102 12.711 1 93 138 MET B CA 1
ATOM 5055 C C . MET B 1 138 ? 5.988 2.248 11.617 1 93 138 MET B C 1
ATOM 5057 O O . MET B 1 138 ? 6.59 2.045 10.562 1 93 138 MET B O 1
ATOM 5061 N N . SER B 1 139 ? 4.852 1.726 11.898 1 93.56 139 SER B N 1
ATOM 5062 C CA . SER B 1 139 ? 4.156 0.909 10.906 1 93.56 139 SER B CA 1
ATOM 5063 C C . SER B 1 139 ? 3.863 1.706 9.641 1 93.56 139 SER B C 1
ATOM 5065 O O . SER B 1 139 ? 4.027 1.197 8.531 1 93.56 139 SER B O 1
ATOM 5067 N N . ILE B 1 140 ? 3.404 2.924 9.844 1 95.31 140 ILE B N 1
ATOM 5068 C CA . ILE B 1 140 ? 3.088 3.803 8.727 1 95.31 140 ILE B CA 1
ATOM 5069 C C . ILE B 1 140 ? 4.363 4.141 7.957 1 95.31 140 ILE B C 1
ATOM 5071 O O . ILE B 1 140 ? 4.387 4.09 6.727 1 95.31 140 ILE B O 1
ATOM 5075 N N . ARG B 1 141 ? 5.391 4.449 8.703 1 93.25 141 ARG B N 1
ATOM 5076 C CA . ARG B 1 141 ? 6.668 4.781 8.078 1 93.25 141 ARG B CA 1
ATOM 5077 C C . ARG B 1 141 ? 7.18 3.627 7.23 1 93.25 141 ARG B C 1
ATOM 5079 O O . ARG B 1 141 ? 7.617 3.83 6.094 1 93.25 141 ARG B O 1
ATOM 5086 N N . ARG B 1 142 ? 7.129 2.479 7.785 1 92.56 142 ARG B N 1
ATOM 5087 C CA . ARG B 1 142 ? 7.602 1.298 7.07 1 92.56 142 ARG B CA 1
ATOM 5088 C C . ARG B 1 142 ? 6.781 1.062 5.805 1 92.56 142 ARG B C 1
ATOM 5090 O O . ARG B 1 142 ? 7.336 0.71 4.758 1 92.56 142 ARG B O 1
ATOM 5097 N N . THR B 1 143 ? 5.512 1.203 5.922 1 94.69 143 THR B N 1
ATOM 5098 C CA . THR B 1 143 ? 4.645 1.036 4.762 1 94.69 143 THR B CA 1
ATOM 5099 C C . THR B 1 143 ? 4.98 2.059 3.682 1 94.69 143 THR B C 1
ATOM 5101 O O . THR B 1 143 ? 4.992 1.733 2.492 1 94.69 143 THR B O 1
ATOM 5104 N N . ILE B 1 144 ? 5.156 3.322 4.125 1 94.81 144 ILE B N 1
ATOM 5105 C CA . ILE B 1 144 ? 5.527 4.375 3.186 1 94.81 144 ILE B CA 1
ATOM 5106 C C . ILE B 1 144 ? 6.805 3.984 2.447 1 94.81 144 ILE B C 1
ATOM 5108 O O . ILE B 1 144 ? 6.891 4.121 1.225 1 94.81 144 ILE B O 1
ATOM 5112 N N . GLU B 1 145 ? 7.809 3.518 3.141 1 91.56 145 GLU B N 1
ATOM 5113 C CA . GLU B 1 145 ? 9.086 3.113 2.555 1 91.56 145 GLU B CA 1
ATOM 5114 C C . GLU B 1 145 ? 8.898 1.988 1.543 1 91.56 145 GLU B C 1
ATOM 5116 O O . GLU B 1 145 ? 9.453 2.035 0.444 1 91.56 145 GLU B O 1
ATOM 5121 N N . ASN B 1 146 ? 8.148 1.023 1.883 1 90.94 146 ASN B N 1
ATOM 5122 C CA . ASN B 1 146 ? 7.883 -0.093 0.981 1 90.94 146 ASN B CA 1
ATOM 5123 C C . ASN B 1 146 ? 7.141 0.363 -0.272 1 90.94 146 ASN B C 1
ATOM 5125 O O . ASN B 1 146 ? 7.457 -0.079 -1.379 1 90.94 146 ASN B O 1
ATOM 5129 N N . ASN B 1 147 ? 6.105 1.177 -0.052 1 94.19 147 ASN B N 1
ATOM 5130 C CA . ASN B 1 147 ? 5.332 1.679 -1.183 1 94.19 147 ASN B CA 1
ATOM 5131 C C . ASN B 1 147 ? 6.188 2.531 -2.113 1 94.19 147 ASN B C 1
ATOM 5133 O O . ASN B 1 147 ? 6.012 2.498 -3.332 1 94.19 147 ASN B O 1
ATOM 5137 N N . GLU B 1 148 ? 7.023 3.32 -1.485 1 91 148 GLU B N 1
ATOM 5138 C CA . GLU B 1 148 ? 7.926 4.125 -2.303 1 91 148 GLU B CA 1
ATOM 5139 C C . GLU B 1 148 ? 8.844 3.238 -3.139 1 91 148 GLU B C 1
ATOM 5141 O O . GLU B 1 148 ? 9.094 3.525 -4.312 1 91 148 GLU B O 1
ATOM 5146 N N . GLU B 1 149 ? 9.383 2.23 -2.555 1 86.94 149 GLU B N 1
ATOM 5147 C CA . GLU B 1 149 ? 10.227 1.278 -3.268 1 86.94 149 GLU B CA 1
ATOM 5148 C C . GLU B 1 149 ? 9.461 0.607 -4.406 1 86.94 149 GLU B C 1
ATOM 5150 O O . GLU B 1 149 ? 10.047 0.284 -5.445 1 86.94 149 GLU B O 1
ATOM 5155 N N . ALA B 1 150 ? 8.219 0.402 -4.188 1 90.12 150 ALA B N 1
ATOM 5156 C CA . ALA B 1 150 ? 7.359 -0.229 -5.188 1 90.12 150 ALA B CA 1
ATOM 5157 C C . ALA B 1 150 ? 6.953 0.768 -6.27 1 90.12 150 ALA B C 1
ATOM 5159 O O . ALA B 1 150 ? 6.316 0.395 -7.258 1 90.12 150 ALA B O 1
ATOM 5160 N N . GLY B 1 151 ? 7.234 2.062 -6.043 1 88.25 151 GLY B N 1
ATOM 5161 C CA . GLY B 1 151 ? 6.922 3.094 -7.02 1 88.25 151 GLY B CA 1
ATOM 5162 C C . GLY B 1 151 ? 5.492 3.598 -6.922 1 88.25 151 GLY B C 1
ATOM 5163 O O . GLY B 1 151 ? 4.922 4.059 -7.914 1 88.25 151 GLY B O 1
ATOM 5164 N N . ILE B 1 152 ? 4.891 3.424 -5.824 1 93.62 152 ILE B N 1
ATOM 5165 C CA . ILE B 1 152 ? 3.541 3.939 -5.613 1 93.62 152 ILE B CA 1
ATOM 5166 C C . ILE B 1 152 ? 3.604 5.43 -5.293 1 93.62 152 ILE B C 1
ATOM 5168 O O . ILE B 1 152 ? 4.43 5.867 -4.488 1 93.62 152 ILE B O 1
ATOM 5172 N N . ARG B 1 153 ? 2.713 6.176 -5.879 1 92.88 153 ARG B N 1
ATOM 5173 C CA . ARG B 1 153 ? 2.68 7.621 -5.676 1 92.88 153 ARG B CA 1
ATOM 5174 C C . ARG B 1 153 ? 2.311 7.961 -4.234 1 92.88 153 ARG B C 1
ATOM 5176 O O . ARG B 1 153 ? 1.467 7.297 -3.631 1 92.88 153 ARG 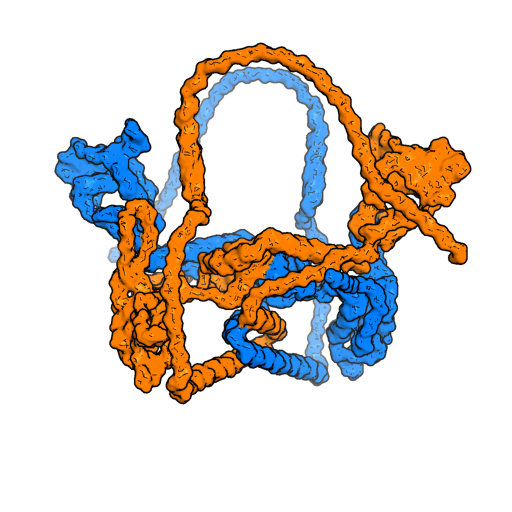B O 1
ATOM 5183 N N . PRO B 1 154 ? 2.852 9.039 -3.783 1 94 154 PRO B N 1
ATOM 5184 C CA . PRO B 1 154 ? 2.588 9.422 -2.395 1 94 154 PRO B CA 1
ATOM 5185 C C . PRO B 1 154 ? 1.104 9.656 -2.119 1 94 154 PRO B C 1
ATOM 5187 O O . PRO B 1 154 ? 0.604 9.289 -1.052 1 94 154 PRO B O 1
ATOM 5190 N N . SER B 1 155 ? 0.399 10.281 -2.998 1 93.31 155 SER B N 1
ATOM 5191 C CA . SER B 1 155 ? -1.025 10.531 -2.811 1 93.31 155 SER B CA 1
ATOM 5192 C C . SER B 1 155 ? -1.805 9.234 -2.668 1 93.31 155 SER B C 1
ATOM 5194 O O . SER B 1 155 ? -2.729 9.141 -1.857 1 93.31 155 SER B O 1
ATOM 5196 N N . LYS B 1 156 ? -1.417 8.211 -3.451 1 93.94 156 LYS B N 1
ATOM 5197 C CA . LYS B 1 156 ? -2.094 6.922 -3.385 1 93.94 156 LYS B CA 1
ATOM 5198 C C . LYS B 1 156 ? -1.744 6.184 -2.094 1 93.94 156 LYS B C 1
ATOM 5200 O O . LYS B 1 156 ? -2.58 5.473 -1.534 1 93.94 156 LYS B O 1
ATOM 5205 N N . THR B 1 157 ? -0.457 6.344 -1.766 1 95.44 157 THR B N 1
ATOM 5206 C CA . THR B 1 157 ? -0.061 5.781 -0.48 1 95.44 157 THR B CA 1
ATOM 5207 C C . THR B 1 157 ? -0.911 6.359 0.648 1 95.44 157 THR B C 1
ATOM 5209 O O . THR B 1 157 ? -1.414 5.617 1.495 1 95.44 157 THR B O 1
ATOM 5212 N N . TYR B 1 158 ? -1.076 7.664 0.661 1 96.75 158 TYR B N 1
ATOM 5213 C CA . TYR B 1 158 ? -1.901 8.312 1.675 1 96.75 158 TYR B CA 1
ATOM 5214 C C . TYR B 1 158 ? -3.338 7.805 1.613 1 96.75 158 TYR B C 1
ATOM 5216 O O . TYR B 1 158 ? -3.945 7.52 2.646 1 96.75 158 TYR B O 1
ATOM 5224 N N . GLN B 1 159 ? -3.857 7.68 0.45 1 93.25 159 GLN B N 1
ATOM 5225 C CA . GLN B 1 159 ? -5.23 7.219 0.278 1 93.25 159 GLN B CA 1
ATOM 5226 C C . GLN B 1 159 ? -5.402 5.793 0.787 1 93.25 159 GLN B C 1
ATOM 5228 O O . GLN B 1 159 ? -6.469 5.426 1.281 1 93.25 159 GLN B O 1
ATOM 5233 N N . SER B 1 160 ? -4.375 4.957 0.64 1 94.31 160 SER B N 1
ATOM 5234 C CA . SER B 1 160 ? -4.453 3.598 1.166 1 94.31 160 SER B CA 1
ATOM 5235 C C . SER B 1 160 ? -4.602 3.6 2.684 1 94.31 160 SER B C 1
ATOM 5237 O O . SER B 1 160 ? -5.289 2.744 3.246 1 94.31 160 SER B O 1
ATOM 5239 N N . PHE B 1 161 ? -3.902 4.555 3.357 1 95.31 161 PHE B N 1
ATOM 5240 C CA . PHE B 1 161 ? -4.047 4.684 4.801 1 95.31 161 PHE B CA 1
ATOM 5241 C C . PHE B 1 161 ? -5.453 5.137 5.168 1 95.31 161 PHE B C 1
ATOM 5243 O O . PHE B 1 161 ? -6.016 4.695 6.172 1 95.31 161 PHE B O 1
ATOM 5250 N N . VAL B 1 162 ? -6.012 6.105 4.363 1 92.81 162 VAL B N 1
ATOM 5251 C CA . VAL B 1 162 ? -7.367 6.602 4.598 1 92.81 162 VAL B CA 1
ATOM 5252 C C . VAL B 1 162 ? -8.367 5.449 4.484 1 92.81 162 VAL B C 1
ATOM 5254 O O . VAL B 1 162 ? -9.266 5.32 5.309 1 92.81 162 VAL B O 1
ATOM 5257 N N . ALA B 1 163 ? -8.164 4.621 3.488 1 88.38 163 ALA B N 1
ATOM 5258 C CA . ALA B 1 163 ? -9.031 3.469 3.285 1 88.38 163 ALA B CA 1
ATOM 5259 C C . ALA B 1 163 ? -8.938 2.496 4.457 1 88.38 163 ALA B C 1
ATOM 5261 O O . ALA B 1 163 ? -9.953 1.981 4.93 1 88.38 163 ALA B O 1
ATOM 5262 N N . ALA B 1 164 ? -7.758 2.217 4.891 1 89.56 164 ALA B N 1
ATOM 5263 C CA . ALA B 1 164 ? -7.527 1.272 5.984 1 89.56 164 ALA B CA 1
ATOM 5264 C C . ALA B 1 164 ? -8.141 1.779 7.285 1 89.56 164 ALA B C 1
ATOM 5266 O O . ALA B 1 164 ? -8.664 0.994 8.078 1 89.56 164 ALA B O 1
ATOM 5267 N N . ALA B 1 165 ? -8.031 3.148 7.523 1 89.56 165 ALA B N 1
ATOM 5268 C CA . ALA B 1 165 ? -8.508 3.736 8.773 1 89.56 165 ALA B CA 1
ATOM 5269 C C . ALA B 1 165 ? -10.016 3.979 8.719 1 89.56 165 ALA B C 1
ATOM 5271 O O . ALA B 1 165 ? -10.664 4.117 9.766 1 89.56 165 ALA B O 1
ATOM 5272 N N . GLY B 1 166 ? -10.586 4.082 7.543 1 84.44 166 GLY B N 1
ATOM 5273 C CA . GLY B 1 166 ? -12.016 4.312 7.383 1 84.44 166 GLY B CA 1
ATOM 5274 C C . GLY B 1 166 ? -12.359 5.773 7.141 1 84.44 166 GLY B C 1
ATOM 5275 O O . GLY B 1 166 ? -13.531 6.133 7.066 1 84.44 166 GLY B O 1
ATOM 5276 N N . GLY B 1 167 ? -11.305 6.586 7.102 1 86.94 167 GLY B N 1
ATOM 5277 C CA . GLY B 1 167 ? -11.531 8 6.875 1 86.94 167 GLY B CA 1
ATOM 5278 C C . GLY B 1 167 ? -10.32 8.859 7.188 1 86.94 167 GLY B C 1
ATOM 5279 O O . GLY B 1 167 ? -9.375 8.398 7.816 1 86.94 167 GLY B O 1
ATOM 5280 N N . HIS B 1 168 ? -10.398 10.102 6.793 1 88.12 168 HIS B N 1
ATOM 5281 C CA . HIS B 1 168 ? -9.312 11.047 7.023 1 88.12 168 HIS B CA 1
ATOM 5282 C C . HIS B 1 168 ? -9.219 11.43 8.5 1 88.12 168 HIS B C 1
ATOM 5284 O O . HIS B 1 168 ? -8.117 11.617 9.023 1 88.12 168 HIS B O 1
ATOM 5290 N N . ARG B 1 169 ? -10.305 11.539 9.148 1 85.62 169 ARG B N 1
ATOM 5291 C CA . ARG B 1 169 ? -10.367 12.039 10.516 1 85.62 169 ARG B CA 1
ATOM 5292 C C . ARG B 1 169 ? -9.781 11.031 11.492 1 85.62 169 ARG B C 1
ATOM 5294 O O . ARG B 1 169 ? -9.391 11.391 12.609 1 85.62 169 ARG B O 1
ATOM 5301 N N . GLU B 1 170 ? -9.719 9.812 11.016 1 88.12 17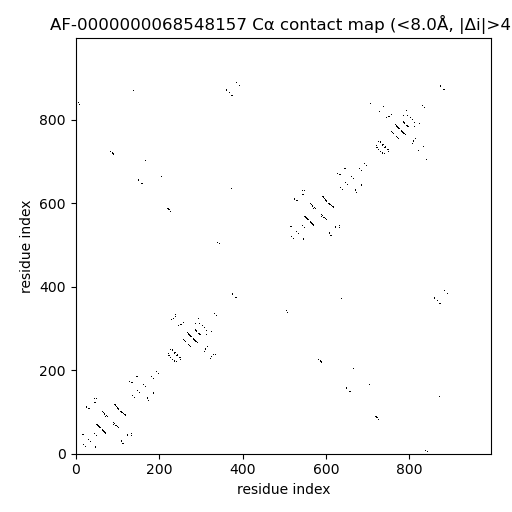0 GLU B N 1
ATOM 5302 C CA . GLU B 1 170 ? -9.211 8.75 11.883 1 88.12 170 GLU B CA 1
ATOM 5303 C C . GLU B 1 170 ? -7.684 8.695 11.852 1 88.12 170 GLU B C 1
ATOM 5305 O O . GLU B 1 170 ? -7.066 8.031 12.688 1 88.12 170 GLU B O 1
ATOM 5310 N N . LEU B 1 171 ? -7.141 9.414 10.977 1 91.38 171 LEU B N 1
ATOM 5311 C CA . LEU B 1 171 ? -5.684 9.43 10.867 1 91.38 171 LEU B CA 1
ATOM 5312 C C . LEU B 1 171 ? -5.094 10.578 11.688 1 91.38 171 LEU B C 1
ATOM 5314 O O . LEU B 1 171 ? -5.695 11.648 11.789 1 91.38 171 LEU B O 1
ATOM 5318 N N . ASN B 1 172 ? -3.951 10.383 12.273 1 91.44 172 ASN B N 1
ATOM 5319 C CA . ASN B 1 172 ? -3.256 11.414 13.039 1 91.44 172 ASN B CA 1
ATOM 5320 C C . ASN B 1 172 ? -2.193 12.117 12.195 1 91.44 172 ASN B C 1
ATOM 5322 O O . ASN B 1 172 ? -1.2 12.617 12.734 1 91.44 172 ASN B O 1
ATOM 5326 N N . PHE B 1 173 ? -2.305 11.984 10.984 1 95 173 PHE B N 1
ATOM 5327 C CA . PHE B 1 173 ? -1.399 12.648 10.047 1 95 173 PHE B CA 1
ATOM 5328 C C . PHE B 1 173 ? -2.123 13.008 8.758 1 95 173 PHE B C 1
ATOM 5330 O O . PHE B 1 173 ? -3.254 12.57 8.531 1 95 173 PHE B O 1
ATOM 5337 N N . ILE B 1 174 ? -1.528 13.859 7.98 1 93.94 174 ILE B N 1
ATOM 5338 C CA . ILE B 1 174 ? -2.121 14.297 6.723 1 93.94 174 ILE B CA 1
ATOM 5339 C C . ILE B 1 174 ? -1.202 13.922 5.559 1 93.94 174 ILE B C 1
ATOM 5341 O O . ILE B 1 174 ? -0.103 13.406 5.77 1 93.94 174 ILE B O 1
ATOM 5345 N N . GLU B 1 175 ? -1.713 14.141 4.363 1 94.62 175 GLU B N 1
ATOM 5346 C CA . GLU B 1 175 ? -0.967 13.75 3.172 1 94.62 175 GLU B CA 1
ATOM 5347 C C . GLU B 1 175 ? 0.396 14.438 3.125 1 94.62 175 GLU B C 1
ATOM 5349 O O . GLU B 1 175 ? 1.389 13.828 2.721 1 94.62 175 GLU B O 1
ATOM 5354 N N . LYS B 1 176 ? 0.453 15.688 3.488 1 92.69 176 LYS B N 1
ATOM 5355 C CA . LYS B 1 176 ? 1.693 16.453 3.471 1 92.69 176 LYS B CA 1
ATOM 5356 C C . LYS B 1 176 ? 2.775 15.781 4.305 1 92.69 176 LYS B C 1
ATOM 5358 O O . LYS B 1 176 ? 3.957 15.836 3.961 1 92.69 176 LYS B O 1
ATOM 5363 N N . ASP B 1 177 ? 2.402 15.172 5.379 1 95.56 177 ASP B N 1
ATOM 5364 C CA . ASP B 1 177 ? 3.354 14.469 6.23 1 95.56 177 ASP B CA 1
ATOM 5365 C C . ASP B 1 177 ? 3.988 13.297 5.488 1 95.56 177 ASP B C 1
ATOM 5367 O O . ASP B 1 177 ? 5.184 13.031 5.633 1 95.56 177 ASP B O 1
ATOM 5371 N N . VAL B 1 178 ? 3.186 12.578 4.762 1 95.81 178 VAL B N 1
ATOM 5372 C CA . VAL B 1 178 ? 3.672 11.453 3.963 1 95.81 178 VAL B CA 1
ATOM 5373 C C . VAL B 1 178 ? 4.668 11.961 2.92 1 95.81 178 VAL B C 1
ATOM 5375 O O . VAL B 1 178 ? 5.762 11.406 2.781 1 95.81 178 VAL B O 1
ATOM 5378 N N . ARG B 1 179 ? 4.34 13.039 2.26 1 92.81 179 ARG B N 1
ATOM 5379 C CA . ARG B 1 179 ? 5.199 13.617 1.232 1 92.81 179 ARG B CA 1
ATOM 5380 C C . ARG B 1 179 ? 6.512 14.109 1.831 1 92.81 179 ARG B C 1
ATOM 5382 O O . ARG B 1 179 ? 7.586 13.867 1.271 1 92.81 179 ARG B O 1
ATOM 5389 N N . ASN B 1 180 ? 6.402 14.766 2.93 1 92.31 180 ASN B N 1
ATOM 5390 C CA . ASN B 1 180 ? 7.598 15.266 3.607 1 92.31 180 ASN B CA 1
ATOM 5391 C C . ASN B 1 180 ? 8.516 14.125 4.031 1 92.31 180 ASN B C 1
ATOM 5393 O O . ASN B 1 180 ? 9.734 14.219 3.9 1 92.31 180 ASN B O 1
ATOM 5397 N N . TYR B 1 181 ? 7.996 13.117 4.57 1 95.06 181 TYR B N 1
ATOM 5398 C CA . TYR B 1 181 ? 8.797 11.969 5 1 95.06 181 TYR B CA 1
ATOM 5399 C C . TYR B 1 181 ? 9.523 11.336 3.82 1 95.06 181 TYR B C 1
ATOM 5401 O O . TYR B 1 181 ? 10.695 10.984 3.924 1 95.06 181 TYR B O 1
ATOM 5409 N N . ILE B 1 182 ? 8.805 11.18 2.756 1 92.25 182 ILE B N 1
ATOM 5410 C CA . ILE B 1 182 ? 9.383 10.586 1.555 1 92.25 182 ILE B CA 1
ATOM 5411 C C . ILE B 1 182 ? 10.539 11.445 1.062 1 92.25 182 ILE B C 1
ATOM 5413 O O . ILE B 1 182 ? 11.625 10.93 0.775 1 92.25 182 ILE B O 1
ATOM 5417 N N . THR B 1 183 ? 10.312 12.773 0.985 1 88.69 183 THR B N 1
ATOM 5418 C CA . THR B 1 183 ? 11.305 13.695 0.434 1 88.69 183 THR B CA 1
ATOM 5419 C C . THR B 1 183 ? 12.516 13.805 1.356 1 88.69 183 THR B C 1
ATOM 5421 O O . THR B 1 183 ? 13.656 13.797 0.895 1 88.69 183 THR B O 1
ATOM 5424 N N . ARG B 1 184 ? 12.297 13.812 2.615 1 87.31 184 ARG B N 1
ATOM 5425 C CA . ARG B 1 184 ? 13.375 14.086 3.564 1 87.31 184 ARG B CA 1
ATOM 5426 C C . ARG B 1 184 ? 14.117 12.812 3.941 1 87.31 184 ARG B C 1
ATOM 5428 O O . ARG B 1 184 ? 15.336 12.812 4.086 1 87.31 184 ARG B O 1
ATOM 5435 N N . GLU B 1 185 ? 13.359 11.789 4.078 1 84 185 GLU B N 1
ATOM 5436 C CA . GLU B 1 185 ? 13.961 10.609 4.684 1 84 185 GLU B CA 1
ATOM 5437 C C . GLU B 1 185 ? 14.141 9.492 3.658 1 84 185 GLU B C 1
ATOM 5439 O O . GLU B 1 185 ? 15.203 8.867 3.588 1 84 185 GLU B O 1
ATOM 5444 N N . VAL B 1 186 ? 13.211 9.242 2.873 1 83.31 186 VAL B N 1
ATOM 5445 C CA . VAL B 1 186 ? 13.219 8.055 2.025 1 83.31 186 VAL B CA 1
ATOM 5446 C C . VAL B 1 186 ? 14.07 8.312 0.782 1 83.31 186 VAL B C 1
ATOM 5448 O O . VAL B 1 186 ? 14.977 7.539 0.472 1 83.31 186 VAL B O 1
ATOM 5451 N N . ARG B 1 187 ? 13.82 9.398 0.079 1 77.5 187 ARG B N 1
ATOM 5452 C CA . ARG B 1 187 ? 14.516 9.672 -1.176 1 77.5 187 ARG B CA 1
ATOM 5453 C C . ARG B 1 187 ? 15.953 10.094 -0.921 1 77.5 187 ARG B C 1
ATOM 5455 O O . ARG B 1 187 ? 16.844 9.828 -1.739 1 77.5 187 ARG B O 1
ATOM 5462 N N . ASN B 1 188 ? 16.109 10.711 0.171 1 71.88 188 ASN B N 1
ATOM 5463 C CA . ASN B 1 188 ? 17.484 11.031 0.534 1 71.88 188 ASN B CA 1
ATOM 5464 C C . ASN B 1 188 ? 18.312 9.773 0.739 1 71.88 188 ASN B C 1
ATOM 5466 O O . ASN B 1 188 ? 19.484 9.719 0.33 1 71.88 188 ASN B O 1
ATOM 5470 N N . GLU B 1 189 ? 17.766 8.734 1.246 1 66.69 189 GLU B N 1
ATOM 5471 C CA . GLU B 1 189 ? 18.438 7.461 1.465 1 66.69 189 GLU B CA 1
ATOM 5472 C C . GLU B 1 189 ? 18.625 6.703 0.154 1 66.69 189 GLU B C 1
ATOM 5474 O O . GLU B 1 189 ? 19.656 6.07 -0.065 1 66.69 189 GLU B O 1
ATOM 5479 N N . LEU B 1 190 ? 17.625 6.785 -0.709 1 62.53 190 LEU B N 1
ATOM 5480 C CA . LEU B 1 190 ? 17.672 6.117 -2.004 1 62.53 190 LEU B CA 1
ATOM 5481 C C . LEU B 1 190 ? 18.703 6.777 -2.916 1 62.53 190 LEU B C 1
ATOM 5483 O O . LEU B 1 190 ? 19.359 6.094 -3.701 1 62.53 190 LEU B O 1
ATOM 5487 N N . GLU B 1 191 ? 18.703 8.094 -2.957 1 58.34 191 GLU B N 1
ATOM 5488 C CA . GLU B 1 191 ? 19.703 8.82 -3.736 1 58.34 191 GLU B CA 1
ATOM 5489 C C . GLU B 1 191 ? 21.109 8.406 -3.348 1 58.34 191 GLU B C 1
ATOM 5491 O O . GLU B 1 191 ? 22.031 8.43 -4.18 1 58.34 191 GLU B O 1
ATOM 5496 N N . ARG B 1 192 ? 21.172 8.016 -2.189 1 53.16 192 ARG B N 1
ATOM 5497 C CA . ARG B 1 192 ? 22.469 7.477 -1.798 1 53.16 192 ARG B CA 1
ATOM 5498 C C . ARG B 1 192 ? 22.75 6.152 -2.502 1 53.16 192 ARG B C 1
ATOM 5500 O O . ARG B 1 192 ? 23.891 5.844 -2.822 1 53.16 192 ARG B O 1
ATOM 5507 N N . PHE B 1 193 ? 21.656 5.414 -2.684 1 55.56 193 PHE B N 1
ATOM 5508 C CA . PHE B 1 193 ? 21.75 4.18 -3.449 1 55.56 193 PHE B CA 1
ATOM 5509 C C . PHE B 1 193 ? 21.328 4.402 -4.898 1 55.56 193 PHE B C 1
ATOM 5511 O O . PHE B 1 193 ? 20.312 5.031 -5.164 1 55.56 193 PHE B O 1
ATOM 5518 N N . SER B 1 194 ? 22.062 4.434 -5.824 1 55.72 194 SER B N 1
ATOM 5519 C CA . SER B 1 194 ? 21.859 4.801 -7.219 1 55.72 194 SER B CA 1
ATOM 5520 C C . SER B 1 194 ? 20.5 4.305 -7.727 1 55.72 194 SER B C 1
ATOM 5522 O O . SER B 1 194 ? 20.188 3.119 -7.613 1 55.72 194 SER B O 1
ATOM 5524 N N . ALA B 1 195 ? 19.516 5.234 -7.801 1 57.72 195 ALA B N 1
ATOM 5525 C CA . ALA B 1 195 ? 18.203 4.988 -8.398 1 57.72 195 ALA B CA 1
ATOM 5526 C C . ALA B 1 195 ? 18.312 4.023 -9.578 1 57.72 195 ALA B C 1
ATOM 5528 O O . ALA B 1 195 ? 17.438 3.168 -9.766 1 57.72 195 ALA B O 1
ATOM 5529 N N . GLU B 1 196 ? 19.359 4.137 -10.281 1 57.75 196 GLU B N 1
ATOM 5530 C CA . GLU B 1 196 ? 19.578 3.283 -11.445 1 57.75 196 GLU B CA 1
ATOM 5531 C C . GLU B 1 196 ? 19.828 1.838 -11.023 1 57.75 196 GLU B C 1
ATOM 5533 O O . GLU B 1 196 ? 19.312 0.905 -11.648 1 57.75 196 GLU B O 1
ATOM 5538 N N . PHE B 1 197 ? 20.531 1.733 -9.992 1 60.53 197 PHE B N 1
ATOM 5539 C CA . PHE B 1 197 ? 20.875 0.394 -9.523 1 60.53 197 PHE B CA 1
ATOM 5540 C C . PHE B 1 197 ? 19.641 -0.314 -8.969 1 60.53 197 PHE B C 1
ATOM 5542 O O . PHE B 1 197 ? 19.438 -1.504 -9.219 1 60.53 197 PHE B O 1
ATOM 5549 N N . TRP B 1 198 ? 18.812 0.527 -8.391 1 63.94 198 TRP B N 1
ATOM 5550 C CA . TRP B 1 198 ? 17.594 -0.033 -7.809 1 63.94 198 TRP B CA 1
ATOM 5551 C C . TRP B 1 198 ? 16.609 -0.459 -8.891 1 63.94 198 TRP B C 1
ATOM 5553 O O . TRP B 1 198 ? 16.031 -1.544 -8.82 1 63.94 198 TRP B O 1
ATOM 5563 N N . SER B 1 199 ? 16.578 0.403 -9.766 1 65.94 199 SER B N 1
ATOM 5564 C CA . SER B 1 199 ? 15.68 0.087 -10.859 1 65.94 199 SER B CA 1
ATOM 5565 C C . SER B 1 199 ? 16.141 -1.151 -11.625 1 65.94 199 SER B C 1
ATOM 5567 O O . SER B 1 199 ? 15.32 -2.002 -11.984 1 65.94 199 SER B O 1
ATOM 5569 N N . CYS B 1 200 ? 17.438 -1.21 -11.75 1 66.81 200 CYS B N 1
ATOM 5570 C CA . CYS B 1 200 ? 17.984 -2.363 -12.453 1 66.81 200 CYS B CA 1
ATOM 5571 C C . CYS B 1 200 ? 17.812 -3.635 -11.633 1 66.81 200 CYS B C 1
ATOM 5573 O O . CYS B 1 200 ? 17.484 -4.688 -12.172 1 66.81 200 CYS B O 1
ATOM 5575 N N . GLY B 1 201 ? 17.969 -3.445 -10.383 1 72.31 201 GLY B N 1
ATOM 5576 C CA . GLY B 1 201 ? 17.797 -4.59 -9.5 1 72.31 201 GLY B CA 1
ATOM 5577 C C . GLY B 1 201 ? 16.391 -5.121 -9.484 1 72.31 201 GLY B C 1
ATOM 5578 O O . GLY B 1 201 ? 16.172 -6.332 -9.508 1 72.31 201 GLY B O 1
ATOM 5579 N N . GLN B 1 202 ? 15.547 -4.246 -9.547 1 77.12 202 GLN B N 1
ATOM 5580 C CA . GLN B 1 202 ? 14.141 -4.629 -9.547 1 77.12 202 GLN B CA 1
ATOM 5581 C C . GLN B 1 202 ? 13.758 -5.328 -10.852 1 77.12 202 GLN B C 1
ATOM 5583 O O . GLN B 1 202 ? 13 -6.297 -10.844 1 77.12 202 GLN B O 1
ATOM 5588 N N . GLN B 1 203 ? 14.297 -4.871 -11.883 1 78.25 203 GLN B N 1
ATOM 5589 C CA . GLN B 1 203 ? 14.008 -5.477 -13.18 1 78.25 203 GLN B CA 1
ATOM 5590 C C . GLN B 1 203 ? 14.562 -6.895 -13.266 1 78.25 203 GLN B C 1
ATOM 5592 O O . GLN B 1 203 ? 13.898 -7.793 -13.797 1 78.25 203 GLN B O 1
ATOM 5597 N N . VAL B 1 204 ? 15.695 -7.012 -12.719 1 79 204 VAL B N 1
ATOM 5598 C CA . VAL B 1 204 ? 16.328 -8.328 -12.719 1 79 204 VAL B CA 1
ATOM 5599 C C . VAL B 1 204 ? 15.492 -9.289 -11.867 1 79 204 VAL B C 1
ATOM 5601 O O . VAL B 1 204 ? 15.258 -10.438 -12.258 1 79 204 VAL B O 1
ATOM 5604 N N . ALA B 1 205 ? 15.102 -8.727 -10.727 1 81.81 205 ALA B N 1
ATOM 5605 C CA . ALA B 1 205 ? 14.297 -9.555 -9.836 1 81.81 205 ALA B CA 1
ATOM 5606 C C . ALA B 1 205 ? 12.977 -9.953 -10.492 1 81.81 205 ALA B C 1
ATOM 5608 O O . ALA B 1 205 ? 12.508 -11.086 -10.328 1 81.81 205 ALA B O 1
ATOM 5609 N N . PHE B 1 206 ? 12.492 -9.141 -11.258 1 81.81 206 PHE B N 1
ATOM 5610 C CA . PHE B 1 206 ? 11.234 -9.406 -11.953 1 81.81 206 PHE B CA 1
ATOM 5611 C C . PHE B 1 206 ? 11.43 -10.477 -13.023 1 81.81 206 PHE B C 1
ATOM 5613 O O . PHE B 1 206 ? 10.594 -11.367 -13.18 1 81.81 206 PHE B O 1
ATOM 5620 N N . ARG B 1 207 ? 12.453 -10.344 -13.742 1 78.88 207 ARG B N 1
ATOM 5621 C CA . ARG B 1 207 ? 12.734 -11.312 -14.797 1 78.88 207 ARG B CA 1
ATOM 5622 C C . ARG B 1 207 ? 12.984 -12.703 -14.219 1 78.88 207 ARG B C 1
ATOM 5624 O O . ARG B 1 207 ? 12.531 -13.703 -14.773 1 78.88 207 ARG B O 1
ATOM 5631 N N . GLU B 1 208 ? 13.641 -12.625 -13.156 1 82.44 208 GLU B N 1
ATOM 5632 C CA . GLU B 1 208 ? 13.906 -13.898 -12.484 1 82.44 208 GLU B CA 1
ATOM 5633 C C . GLU B 1 208 ? 12.609 -14.562 -12.023 1 82.44 208 GLU B C 1
ATOM 5635 O O . GLU B 1 208 ? 12.43 -15.766 -12.188 1 82.44 208 GLU B O 1
ATOM 5640 N N . GLN B 1 209 ? 11.836 -13.75 -11.461 1 87 209 GLN B N 1
ATOM 5641 C CA . GLN B 1 209 ? 10.555 -14.273 -10.992 1 87 209 GLN B CA 1
ATOM 5642 C C . GLN B 1 209 ? 9.711 -14.789 -12.156 1 87 209 GLN B C 1
ATOM 5644 O O . GLN B 1 209 ? 9.086 -15.844 -12.055 1 87 209 GLN B O 1
ATOM 5649 N N . ALA B 1 210 ? 9.703 -14.109 -13.203 1 85.19 210 ALA B N 1
ATOM 5650 C CA . ALA B 1 210 ? 8.953 -14.523 -14.391 1 85.19 210 ALA B CA 1
ATOM 5651 C C . ALA B 1 210 ? 9.484 -15.844 -14.93 1 85.19 210 ALA B C 1
ATOM 5653 O O . ALA B 1 210 ? 8.703 -16.719 -15.336 1 85.19 210 ALA B O 1
ATOM 5654 N N . GLU B 1 211 ? 10.734 -15.922 -14.93 1 82.62 211 GLU B N 1
ATOM 5655 C CA . GLU B 1 211 ? 11.359 -17.156 -15.391 1 82.62 211 GLU B CA 1
ATOM 5656 C C . GLU B 1 211 ? 11 -18.328 -14.477 1 82.62 211 GLU B C 1
ATOM 5658 O O . GLU B 1 211 ? 10.75 -19.438 -14.953 1 82.62 211 GLU B O 1
ATOM 5663 N N . ARG B 1 212 ? 11.031 -18.062 -13.234 1 84.19 212 ARG B N 1
ATOM 5664 C CA . ARG B 1 212 ? 10.68 -19.094 -12.273 1 84.19 212 ARG B CA 1
ATOM 5665 C C . ARG B 1 212 ? 9.25 -19.594 -12.492 1 84.19 212 ARG B C 1
ATOM 5667 O O . ARG B 1 212 ? 8.992 -20.797 -12.469 1 84.19 212 ARG B O 1
ATOM 5674 N N . GLU B 1 213 ? 8.43 -18.703 -12.648 1 87.25 213 GLU B N 1
ATOM 5675 C CA . GLU B 1 213 ? 7.027 -19.047 -12.875 1 87.25 213 GLU B CA 1
ATOM 5676 C C . GLU B 1 213 ? 6.852 -19.828 -14.18 1 87.25 213 GLU B C 1
ATOM 5678 O O . GLU B 1 213 ? 6.09 -20.797 -14.227 1 87.25 213 GLU B O 1
ATOM 5683 N N . SER B 1 214 ? 7.52 -19.375 -15.242 1 87.38 214 SER B N 1
ATOM 5684 C CA . SER B 1 214 ? 7.449 -20.062 -16.516 1 87.38 214 SER B CA 1
ATOM 5685 C C . SER B 1 214 ? 8.023 -21.484 -16.422 1 87.38 214 SER B C 1
ATOM 5687 O O . SER B 1 214 ? 7.48 -22.422 -17.016 1 87.38 214 SER B O 1
ATOM 5689 N N . ASP B 1 215 ? 9.086 -21.562 -15.688 1 85.56 215 ASP B N 1
ATOM 5690 C CA . ASP B 1 215 ? 9.695 -22.875 -15.484 1 85.56 215 ASP B CA 1
ATOM 5691 C C . ASP B 1 215 ? 8.75 -23.812 -14.734 1 85.56 215 ASP B C 1
ATOM 5693 O O . ASP B 1 215 ? 8.656 -25 -15.062 1 85.56 215 ASP B O 1
ATOM 5697 N N . ALA B 1 216 ? 8.148 -23.25 -13.766 1 86.5 216 ALA B N 1
ATOM 5698 C CA . ALA B 1 216 ? 7.195 -24.062 -13.008 1 86.5 216 ALA B CA 1
ATOM 5699 C C . ALA B 1 216 ? 6.023 -24.484 -13.883 1 86.5 216 ALA B C 1
ATOM 5701 O O . ALA B 1 216 ? 5.562 -25.641 -13.805 1 86.5 216 ALA B O 1
ATOM 5702 N N . ALA B 1 217 ? 5.586 -23.656 -14.664 1 86.56 217 ALA B N 1
ATOM 5703 C CA . ALA B 1 217 ? 4.488 -23.969 -15.57 1 86.56 217 ALA B CA 1
ATOM 5704 C C . ALA B 1 217 ? 4.898 -25.062 -16.562 1 86.56 217 ALA B C 1
ATOM 5706 O O . ALA B 1 217 ? 4.117 -25.969 -16.859 1 86.56 217 ALA B O 1
ATOM 5707 N N . ASP B 1 218 ? 6.109 -24.953 -17.078 1 86.75 218 ASP B N 1
ATOM 5708 C CA . ASP B 1 218 ? 6.637 -25.938 -18.016 1 86.75 218 ASP B CA 1
ATOM 5709 C C . ASP B 1 218 ? 6.738 -27.312 -17.359 1 86.75 218 ASP B C 1
ATOM 5711 O O . ASP B 1 218 ? 6.547 -28.344 -18.016 1 86.75 218 ASP B O 1
ATOM 5715 N N . PHE B 1 219 ? 7.031 -27.25 -16.094 1 85.25 219 PHE B N 1
ATOM 5716 C CA . PHE B 1 219 ? 7.25 -28.5 -15.359 1 85.25 219 PHE B CA 1
ATOM 5717 C C . PHE B 1 219 ? 5.922 -29.156 -15.008 1 85.25 219 PHE B C 1
ATOM 5719 O O . PHE B 1 219 ? 5.812 -30.391 -15.031 1 85.25 219 PHE B O 1
ATOM 5726 N N . HIS B 1 220 ? 4.91 -28.359 -14.797 1 86.44 220 HIS B N 1
ATOM 5727 C CA . HIS B 1 220 ? 3.688 -28.906 -14.219 1 86.44 220 HIS B CA 1
ATOM 5728 C C . HIS B 1 220 ? 2.609 -29.078 -15.289 1 86.44 220 HIS B C 1
ATOM 5730 O O . HIS B 1 220 ? 1.553 -29.656 -15.016 1 86.44 220 HIS B O 1
ATOM 5736 N N . THR B 1 221 ? 2.887 -28.578 -16.469 1 87.69 221 THR B N 1
ATOM 5737 C CA . THR B 1 221 ? 1.877 -28.672 -17.516 1 87.69 221 THR B CA 1
ATOM 5738 C C . THR B 1 221 ? 2.514 -29.062 -18.844 1 87.69 221 THR B C 1
ATOM 5740 O O . THR B 1 221 ? 3.74 -29.078 -18.969 1 87.69 221 THR B O 1
ATOM 5743 N N . VAL B 1 222 ? 1.633 -29.516 -19.766 1 87.12 222 VAL B N 1
ATOM 5744 C CA . VAL B 1 222 ? 2.061 -29.875 -21.125 1 87.12 222 VAL B CA 1
ATOM 5745 C C . VAL B 1 222 ? 1.106 -29.266 -22.141 1 87.12 222 VAL B C 1
ATOM 5747 O O . VAL B 1 222 ? -0.112 -29.281 -21.953 1 87.12 222 VAL B O 1
ATOM 5750 N N . ILE B 1 223 ? 1.715 -28.672 -23.109 1 87.19 223 ILE B N 1
ATOM 5751 C CA . ILE B 1 223 ? 0.903 -28.203 -24.219 1 87.19 223 ILE B CA 1
ATOM 5752 C C . ILE B 1 223 ? 0.642 -29.344 -25.203 1 87.19 223 ILE B C 1
ATOM 5754 O O . ILE B 1 223 ? 1.58 -29.953 -25.719 1 87.19 223 ILE B O 1
ATOM 5758 N N . PRO B 1 224 ? -0.579 -29.656 -25.438 1 84.94 224 PRO B N 1
ATOM 5759 C CA . PRO B 1 224 ? -0.87 -30.766 -26.344 1 84.94 224 PRO B CA 1
ATOM 5760 C C . PRO B 1 224 ? -0.449 -30.484 -27.797 1 84.94 224 PRO B C 1
ATOM 5762 O O . PRO B 1 224 ? -0.442 -29.328 -28.219 1 84.94 224 PRO B O 1
ATOM 5765 N N . CYS B 1 225 ? -0.115 -31.547 -28.469 1 88.19 225 CYS B N 1
ATOM 5766 C CA . CYS B 1 225 ? 0.232 -31.438 -29.891 1 88.19 225 CYS B CA 1
ATOM 5767 C C . CYS B 1 225 ? -1.005 -31.156 -30.734 1 88.19 225 CYS B C 1
ATOM 5769 O O . CYS B 1 225 ? -2.09 -31.672 -30.438 1 88.19 225 CYS B O 1
ATOM 5771 N N . ALA B 1 226 ? -0.785 -30.406 -31.703 1 82.94 226 ALA B N 1
ATOM 5772 C CA . ALA B 1 226 ? -1.884 -30.094 -32.625 1 82.94 226 ALA B CA 1
ATOM 5773 C C . ALA B 1 226 ? -2.008 -31.156 -33.719 1 82.94 226 ALA B C 1
ATOM 5775 O O . ALA B 1 226 ? -3.098 -31.375 -34.25 1 82.94 226 ALA B O 1
ATOM 5776 N N . THR B 1 227 ? -0.902 -31.766 -34 1 85.5 227 THR B N 1
ATOM 5777 C CA . THR B 1 227 ? -0.873 -32.781 -35.031 1 85.5 227 THR B CA 1
ATOM 5778 C C . THR B 1 227 ? -0.486 -34.156 -34.469 1 85.5 227 THR B C 1
ATOM 5780 O O . THR B 1 227 ? -0.158 -34.25 -33.281 1 85.5 227 THR B O 1
ATOM 5783 N N . LYS B 1 228 ? -0.636 -35.156 -35.281 1 86.38 228 LYS B N 1
ATOM 5784 C CA . LYS B 1 228 ? -0.26 -36.5 -34.844 1 86.38 228 LYS B CA 1
ATOM 5785 C C . LYS B 1 228 ? 1.178 -36.812 -35.25 1 86.38 228 LYS B C 1
ATOM 5787 O O . LYS B 1 228 ? 1.589 -37.969 -35.219 1 86.38 228 LYS B O 1
ATOM 5792 N N . SER B 1 229 ? 1.849 -35.812 -35.594 1 90.56 229 SER B N 1
ATOM 5793 C CA . SER B 1 229 ? 3.234 -36 -36.031 1 90.56 229 SER B CA 1
ATOM 5794 C C . SER B 1 229 ? 4.129 -36.344 -34.844 1 90.56 229 SER B C 1
ATOM 5796 O O . SER B 1 229 ? 4.043 -35.688 -33.781 1 90.56 229 SER B O 1
ATOM 5798 N N . SER B 1 230 ? 4.98 -37.281 -34.969 1 94.25 230 SER B N 1
ATOM 5799 C CA . SER B 1 230 ? 5.938 -37.656 -33.938 1 94.25 230 SER B CA 1
ATOM 5800 C C . SER B 1 230 ? 7.012 -36.594 -33.75 1 94.25 230 SER B C 1
ATOM 5802 O O . SER B 1 230 ? 7.59 -36.469 -32.688 1 94.25 230 SER B O 1
ATOM 5804 N N . ILE B 1 231 ? 7.199 -35.906 -34.812 1 94.31 231 ILE B N 1
ATOM 5805 C CA . ILE B 1 231 ? 8.188 -34.812 -34.75 1 94.31 231 ILE B CA 1
ATOM 5806 C C . ILE B 1 231 ? 7.699 -33.719 -33.812 1 94.31 231 ILE B C 1
ATOM 5808 O O . ILE B 1 231 ? 8.477 -33.188 -33 1 94.31 231 ILE B O 1
ATOM 5812 N N . GLU B 1 232 ? 6.457 -33.406 -33.938 1 93.81 232 GLU B N 1
ATOM 5813 C CA . GLU B 1 232 ? 5.891 -32.438 -33.031 1 93.81 232 GLU B CA 1
ATOM 5814 C C . GLU B 1 232 ? 6.008 -32.875 -31.578 1 93.81 232 GLU B C 1
ATOM 5816 O O . GLU B 1 232 ? 6.328 -32.062 -30.703 1 93.81 232 GLU B O 1
ATOM 5821 N N . ALA B 1 233 ? 5.77 -34.094 -31.344 1 92.94 233 ALA B N 1
ATOM 5822 C CA . ALA B 1 233 ? 5.867 -34.656 -30 1 92.94 233 ALA B CA 1
ATOM 5823 C C . ALA B 1 233 ? 7.297 -34.594 -29.484 1 92.94 233 ALA B C 1
ATOM 5825 O O . ALA B 1 233 ? 7.52 -34.406 -28.281 1 92.94 233 ALA B O 1
ATOM 5826 N N . GLN B 1 234 ? 8.203 -34.812 -30.406 1 94.56 234 GLN B N 1
ATOM 5827 C CA . GLN B 1 234 ? 9.617 -34.719 -30.031 1 94.56 234 GLN B CA 1
ATOM 5828 C C . GLN B 1 234 ? 9.945 -33.344 -29.516 1 94.56 234 GLN B C 1
ATOM 5830 O O . GLN B 1 234 ? 10.648 -33.188 -28.5 1 94.56 234 GLN B O 1
ATOM 5835 N N . PHE B 1 235 ? 9.422 -32.344 -30.141 1 94 235 PHE B N 1
ATOM 5836 C CA . PHE B 1 235 ? 9.672 -30.969 -29.703 1 94 235 PHE B CA 1
ATOM 5837 C C . PHE B 1 235 ? 8.867 -30.641 -28.453 1 94 235 PHE B C 1
ATOM 5839 O O . PHE B 1 235 ? 9.312 -29.844 -27.609 1 94 235 PHE B O 1
ATOM 5846 N N . GLN B 1 236 ? 7.688 -31.125 -28.328 1 91.06 236 GLN B N 1
ATOM 5847 C CA . GLN B 1 236 ? 6.879 -30.938 -27.141 1 91.06 236 GLN B CA 1
ATOM 5848 C C . GLN B 1 236 ? 7.641 -31.375 -25.891 1 91.06 236 GLN B C 1
ATOM 5850 O O . GLN B 1 236 ? 7.629 -30.672 -24.875 1 91.06 236 GLN B O 1
ATOM 5855 N N . ASP B 1 237 ? 8.305 -32.438 -26.016 1 90.06 237 ASP B N 1
ATOM 5856 C CA . ASP B 1 237 ? 9.016 -33.031 -24.891 1 90.06 237 ASP B CA 1
ATOM 5857 C C . ASP B 1 237 ? 10.297 -32.25 -24.594 1 90.06 237 ASP B C 1
ATOM 5859 O O . ASP B 1 237 ? 10.703 -32.125 -23.422 1 90.06 237 ASP B O 1
ATOM 5863 N N . ALA B 1 238 ? 10.906 -31.734 -25.578 1 90.12 238 ALA B N 1
ATOM 5864 C CA . ALA B 1 238 ? 12.242 -31.156 -25.422 1 90.12 238 ALA B CA 1
ATOM 5865 C C . ALA B 1 238 ? 12.164 -29.656 -25.141 1 90.12 238 ALA B C 1
ATOM 5867 O O . ALA B 1 238 ? 12.953 -29.141 -24.344 1 90.12 238 ALA B O 1
ATOM 5868 N N . TYR B 1 239 ? 11.211 -28.938 -25.625 1 90.88 239 TYR B N 1
ATOM 5869 C CA . TYR B 1 239 ? 11.242 -27.469 -25.625 1 90.88 239 TYR B CA 1
ATOM 5870 C C . TYR B 1 239 ? 10.344 -26.906 -24.516 1 90.88 239 TYR B C 1
ATOM 5872 O O . TYR B 1 239 ? 9.43 -27.594 -24.047 1 90.88 239 TYR B O 1
ATOM 5880 N N . THR B 1 240 ? 10.734 -25.703 -24.141 1 89.69 240 THR B N 1
ATOM 5881 C CA . THR B 1 240 ? 9.859 -24.938 -23.25 1 89.69 240 THR B CA 1
ATOM 5882 C C . THR B 1 240 ? 8.531 -24.625 -23.938 1 89.69 240 THR B C 1
ATOM 5884 O O . THR B 1 240 ? 8.414 -24.75 -25.156 1 89.69 240 THR B O 1
ATOM 5887 N N . HIS B 1 241 ? 7.527 -24.25 -23.125 1 89.31 241 HIS B N 1
ATOM 5888 C CA . HIS B 1 241 ? 6.219 -23.906 -23.672 1 89.31 241 HIS B CA 1
ATOM 5889 C C . HIS B 1 241 ? 6.324 -22.781 -24.688 1 89.31 241 HIS B C 1
ATOM 5891 O O . HIS B 1 241 ? 5.688 -22.828 -25.75 1 89.31 241 HIS B O 1
ATOM 5897 N N . ALA B 1 242 ? 7.168 -21.828 -24.438 1 88.19 242 ALA B N 1
ATOM 5898 C CA . ALA B 1 242 ? 7.285 -20.672 -25.312 1 88.19 242 ALA B CA 1
ATOM 5899 C C . ALA B 1 242 ? 7.848 -21.047 -26.672 1 88.19 242 ALA B C 1
ATOM 5901 O O . ALA B 1 242 ? 7.328 -20.625 -27.703 1 88.19 242 ALA B O 1
ATOM 5902 N N . LYS B 1 243 ? 8.844 -21.828 -26.641 1 90.81 243 LYS B N 1
ATOM 5903 C CA . LYS B 1 243 ? 9.477 -22.219 -27.906 1 90.81 243 LYS B CA 1
ATOM 5904 C C . LYS B 1 243 ? 8.641 -23.266 -28.641 1 90.81 243 LYS B C 1
ATOM 5906 O O . LYS B 1 243 ? 8.602 -23.281 -29.875 1 90.81 243 LYS B O 1
ATOM 5911 N N . PHE B 1 244 ? 8.016 -24.125 -27.906 1 93.75 244 PHE B N 1
ATOM 5912 C CA . PHE B 1 244 ? 7.16 -25.125 -28.516 1 93.75 244 PHE B CA 1
ATOM 5913 C C . PHE B 1 244 ? 6.008 -24.469 -29.266 1 93.75 244 PHE B C 1
ATOM 5915 O O . PHE B 1 244 ? 5.594 -24.938 -30.328 1 93.75 244 PHE B O 1
ATOM 5922 N N . ARG B 1 245 ? 5.492 -23.422 -28.734 1 91.75 245 ARG B N 1
ATOM 5923 C CA . ARG B 1 245 ? 4.426 -22.703 -29.422 1 91.75 245 ARG B CA 1
ATOM 5924 C C . ARG B 1 245 ? 4.891 -22.188 -30.781 1 91.75 245 ARG B C 1
ATOM 5926 O O . ARG B 1 245 ? 4.109 -22.156 -31.734 1 91.75 245 ARG B O 1
ATOM 5933 N N . LYS B 1 246 ? 6.113 -21.797 -30.875 1 91.88 246 LYS B N 1
ATOM 5934 C CA . LYS B 1 246 ? 6.656 -21.359 -32.156 1 91.88 246 LYS B CA 1
ATOM 5935 C C . LYS B 1 246 ? 6.746 -22.516 -33.125 1 91.88 246 LYS B C 1
ATOM 5937 O O . LYS B 1 246 ? 6.5 -22.344 -34.344 1 91.88 246 LYS B O 1
ATOM 5942 N N . VAL B 1 247 ? 7.121 -23.672 -32.594 1 93.94 247 VAL B N 1
ATOM 5943 C CA . VAL B 1 247 ? 7.164 -24.875 -33.438 1 93.94 247 VAL B CA 1
ATOM 5944 C C . VAL B 1 247 ? 5.758 -25.219 -33.906 1 93.94 247 VAL B C 1
ATOM 5946 O O . VAL B 1 247 ? 5.555 -25.547 -35.094 1 93.94 247 VAL B O 1
ATOM 5949 N N . GLN B 1 248 ? 4.836 -25.094 -33.031 1 91.88 248 GLN B N 1
ATOM 5950 C CA . GLN B 1 248 ? 3.447 -25.375 -33.344 1 91.88 248 GLN B CA 1
ATOM 5951 C C . GLN B 1 248 ? 2.941 -24.438 -34.469 1 91.88 248 GLN B C 1
ATOM 5953 O O . GLN B 1 248 ? 2.17 -24.859 -35.312 1 91.88 248 GLN B O 1
ATOM 5958 N N . ALA B 1 249 ? 3.361 -23.266 -34.406 1 91 249 ALA B N 1
ATOM 5959 C CA . ALA B 1 249 ? 2.971 -22.312 -35.406 1 91 249 ALA B CA 1
ATOM 5960 C C . ALA B 1 249 ? 3.467 -22.75 -36.781 1 91 249 ALA B C 1
ATOM 5962 O O . ALA B 1 249 ? 2.768 -22.578 -37.781 1 91 249 ALA B O 1
ATOM 5963 N N . GLN B 1 250 ? 4.652 -23.281 -36.812 1 94 250 GLN B N 1
ATOM 5964 C CA . GLN B 1 250 ? 5.184 -23.766 -38.094 1 94 250 GLN B CA 1
ATOM 5965 C C . GLN B 1 250 ? 4.395 -24.969 -38.594 1 94 250 GLN B C 1
ATOM 5967 O O . GLN B 1 250 ? 4.148 -25.094 -39.781 1 94 250 GLN B O 1
ATOM 5972 N N . PHE B 1 251 ? 3.953 -25.797 -37.719 1 92.94 251 PHE B N 1
ATOM 5973 C CA . PHE B 1 251 ? 3.139 -26.953 -38.094 1 92.94 251 PHE B CA 1
ATOM 5974 C C . PHE B 1 251 ? 1.788 -26.5 -38.656 1 92.94 251 PHE B C 1
ATOM 5976 O O . PHE B 1 251 ? 1.272 -27.094 -39.594 1 92.94 251 PHE B O 1
ATOM 5983 N N . ARG B 1 252 ? 1.278 -25.516 -38.062 1 88.19 252 ARG B N 1
ATOM 5984 C CA . ARG B 1 252 ? -0.003 -25 -38.5 1 88.19 252 ARG B CA 1
ATOM 5985 C C . ARG B 1 252 ? 0.117 -24.422 -39.938 1 88.19 252 ARG B C 1
ATOM 5987 O O . ARG B 1 252 ? -0.753 -24.656 -40.781 1 88.19 252 ARG B O 1
ATOM 5994 N N . ARG B 1 253 ? 1.191 -23.75 -40.125 1 90.25 253 ARG B N 1
ATOM 5995 C CA . ARG B 1 253 ? 1.392 -23.094 -41.438 1 90.25 253 ARG B CA 1
ATOM 5996 C C . ARG B 1 253 ? 1.794 -24.109 -42.5 1 90.25 253 ARG B C 1
ATOM 5998 O O . ARG B 1 253 ? 1.741 -23.812 -43.688 1 90.25 253 ARG B O 1
ATOM 6005 N N . LYS B 1 254 ? 2.18 -25.234 -42.062 1 93 254 LYS B N 1
ATOM 6006 C CA . LYS B 1 254 ? 2.508 -26.328 -43 1 93 254 LYS B CA 1
ATOM 6007 C C . LYS B 1 254 ? 1.314 -26.672 -43.875 1 93 254 LYS B C 1
ATOM 6009 O O . LYS B 1 254 ? 1.488 -27.125 -45 1 93 254 LYS B O 1
ATOM 6014 N N . ALA B 1 255 ? 0.137 -26.422 -43.406 1 87.06 255 ALA B N 1
ATOM 6015 C CA . ALA B 1 255 ? -1.081 -26.734 -44.156 1 87.06 255 ALA B CA 1
ATOM 6016 C C . ALA B 1 255 ? -1.152 -25.922 -45.438 1 87.06 255 ALA B C 1
ATOM 6018 O O . ALA B 1 255 ? -1.844 -26.297 -46.406 1 87.06 255 ALA B O 1
ATOM 6019 N N . ASN B 1 256 ? -0.387 -24.828 -45.5 1 90.44 256 ASN B N 1
ATOM 6020 C CA . ASN B 1 256 ? -0.399 -23.969 -46.688 1 90.44 256 ASN B CA 1
ATOM 6021 C C . ASN B 1 256 ? 0.691 -24.375 -47.688 1 90.44 256 ASN B C 1
ATOM 6023 O O . ASN B 1 256 ? 0.922 -23.672 -48.656 1 90.44 256 ASN B O 1
ATOM 6027 N N . CYS B 1 257 ? 1.292 -25.453 -47.406 1 93.5 257 CYS B N 1
ATOM 6028 C CA . CYS B 1 257 ? 2.436 -25.812 -48.219 1 93.5 257 CYS B CA 1
ATOM 6029 C C . CYS B 1 257 ? 2.107 -27.016 -49.125 1 93.5 257 CYS B C 1
ATOM 6031 O O . CYS B 1 257 ? 1.354 -27.891 -48.719 1 93.5 257 CYS B O 1
ATOM 6033 N N . ILE B 1 258 ? 2.578 -26.953 -50.406 1 93.75 258 ILE B N 1
ATOM 6034 C CA . ILE B 1 258 ? 2.492 -28.047 -51.344 1 93.75 258 ILE B CA 1
ATOM 6035 C C . ILE B 1 258 ? 3.896 -28.516 -51.719 1 93.75 258 ILE B C 1
ATOM 6037 O O . ILE B 1 258 ? 4.719 -27.719 -52.188 1 93.75 258 ILE B O 1
ATOM 6041 N N . THR B 1 259 ? 4.152 -29.781 -51.5 1 95.94 259 THR B N 1
ATOM 6042 C CA . THR B 1 259 ? 5.488 -30.328 -51.688 1 95.94 259 THR B CA 1
ATOM 6043 C C . THR B 1 259 ? 5.551 -31.141 -53 1 95.94 259 THR B C 1
ATOM 6045 O O . THR B 1 259 ? 4.699 -31.984 -53.219 1 95.94 259 THR B O 1
ATOM 6048 N N . ARG B 1 260 ? 6.559 -30.828 -53.812 1 95.62 260 ARG B N 1
ATOM 6049 C CA . ARG B 1 260 ? 6.805 -31.562 -55.062 1 95.62 260 ARG B CA 1
ATOM 6050 C C . ARG B 1 260 ? 8.25 -32.031 -55.156 1 95.62 260 ARG B C 1
ATOM 6052 O O . ARG B 1 260 ? 9.172 -31.281 -54.844 1 95.62 260 ARG B O 1
ATOM 6059 N N . LEU B 1 261 ? 8.453 -33.312 -55.5 1 95.44 261 LEU B N 1
ATOM 6060 C CA . LEU B 1 261 ? 9.797 -33.844 -55.656 1 95.44 261 LEU B CA 1
ATOM 6061 C C . LEU B 1 261 ? 10.352 -33.469 -57.031 1 95.44 261 LEU B C 1
ATOM 6063 O O . LEU B 1 261 ? 9.703 -33.688 -58.062 1 95.44 261 LEU B O 1
ATOM 6067 N N . LYS B 1 262 ? 11.477 -32.906 -57.031 1 94.31 262 LYS B N 1
ATOM 6068 C CA . LYS B 1 262 ? 12.102 -32.469 -58.312 1 94.31 262 LYS B CA 1
ATOM 6069 C C . LYS B 1 262 ? 13.133 -33.5 -58.781 1 94.31 262 LYS B C 1
ATOM 6071 O O . LYS B 1 262 ? 13.133 -33.906 -59.938 1 94.31 262 LYS B O 1
ATOM 6076 N N . ASN B 1 263 ? 14.008 -33.812 -57.906 1 92.25 263 ASN B N 1
ATOM 6077 C CA . ASN B 1 263 ? 15.094 -34.719 -58.25 1 92.25 263 ASN B CA 1
ATOM 6078 C C . ASN B 1 263 ? 15.5 -35.594 -57.062 1 92.25 263 ASN B C 1
ATOM 6080 O O . ASN B 1 263 ? 15.438 -35.125 -55.906 1 92.25 263 ASN B O 1
ATOM 6084 N N . SER B 1 264 ? 15.719 -36.969 -57.219 1 90.31 264 SER B N 1
ATOM 6085 C CA . SER B 1 264 ? 16.219 -37.844 -56.188 1 90.31 264 SER B CA 1
ATOM 6086 C C . SER B 1 264 ? 17.375 -38.719 -56.688 1 90.31 264 SER B C 1
ATOM 6088 O O . SER B 1 264 ? 17.266 -39.344 -57.75 1 90.31 264 SER B O 1
ATOM 6090 N N . ALA B 1 265 ? 18.578 -38.438 -56.094 1 87 265 ALA B N 1
ATOM 6091 C CA . ALA B 1 265 ? 19.719 -39.25 -56.5 1 87 265 ALA B CA 1
ATOM 6092 C C . ALA B 1 265 ? 20.469 -39.781 -55.25 1 87 265 ALA B C 1
ATOM 6094 O O . ALA B 1 265 ? 20.859 -38.969 -54.375 1 87 265 ALA B O 1
ATOM 6095 N N . LEU B 1 266 ? 20.828 -41 -55.156 1 86.69 266 LEU B N 1
ATOM 6096 C CA . LEU B 1 266 ? 21.688 -41.688 -54.188 1 86.69 266 LEU B CA 1
ATOM 6097 C C . LEU B 1 266 ? 21.391 -41.219 -52.781 1 86.69 266 LEU B C 1
ATOM 6099 O O . LEU B 1 266 ? 22.297 -40.844 -52.031 1 86.69 266 LEU B O 1
ATOM 6103 N N . GLY B 1 267 ? 20.203 -41 -52.406 1 85.69 267 GLY B N 1
ATOM 6104 C CA . GLY B 1 267 ? 19.859 -40.656 -51.062 1 85.69 267 GLY B CA 1
ATOM 6105 C C . GLY B 1 267 ? 19.703 -39.156 -50.844 1 85.69 267 GLY B C 1
ATOM 6106 O O . GLY B 1 267 ? 19.359 -38.688 -49.75 1 85.69 267 GLY B O 1
ATOM 6107 N N . TYR B 1 268 ? 20.031 -38.406 -51.812 1 91.5 268 TYR B N 1
ATOM 6108 C CA . TYR B 1 268 ? 19.875 -36.938 -51.781 1 91.5 268 TYR B CA 1
ATOM 6109 C C . TYR B 1 268 ? 18.688 -36.531 -52.625 1 91.5 268 TYR B C 1
ATOM 6111 O O . TYR B 1 268 ? 18.609 -36.844 -53.812 1 91.5 268 TYR B O 1
ATOM 6119 N N . SER B 1 269 ? 17.688 -35.875 -52.031 1 94.94 269 SER B N 1
ATOM 6120 C CA . SER B 1 269 ? 16.484 -35.438 -52.719 1 94.94 269 SER B CA 1
ATOM 6121 C C . SER B 1 269 ? 16.328 -33.938 -52.688 1 94.94 269 SER B C 1
ATOM 6123 O O . SER B 1 269 ? 16.672 -33.312 -51.688 1 94.94 269 SER B O 1
ATOM 6125 N N . ILE B 1 270 ? 15.891 -33.406 -53.812 1 96.25 270 ILE B N 1
ATOM 6126 C CA . ILE B 1 270 ? 15.57 -31.969 -53.906 1 96.25 270 ILE B CA 1
ATOM 6127 C C . ILE B 1 270 ? 14.07 -31.797 -54.094 1 96.25 270 ILE B C 1
ATOM 6129 O O . ILE B 1 270 ? 13.492 -32.375 -55.031 1 96.25 270 ILE B O 1
ATOM 6133 N N . TYR B 1 271 ? 13.516 -30.953 -53.188 1 97.06 271 TYR B N 1
ATOM 6134 C CA . TYR B 1 271 ? 12.086 -30.703 -53.281 1 97.06 271 TYR B CA 1
ATOM 6135 C C . TYR B 1 271 ? 11.812 -29.219 -53.562 1 97.06 271 TYR B C 1
ATOM 6137 O O . TYR B 1 271 ? 12.633 -28.359 -53.281 1 97.06 271 TYR B O 1
ATOM 6145 N N . GLU B 1 272 ? 10.711 -28.969 -54.219 1 97.38 272 GLU B N 1
ATOM 6146 C CA . GLU B 1 272 ? 10.133 -27.641 -54.344 1 97.38 272 GLU B CA 1
ATOM 6147 C C . GLU B 1 272 ? 8.844 -27.516 -53.531 1 97.38 272 GLU B C 1
ATOM 6149 O O . GLU B 1 272 ? 7.883 -28.25 -53.781 1 97.38 272 GLU B O 1
ATOM 6154 N N . VAL B 1 273 ? 8.922 -26.656 -52.562 1 97 273 VAL B N 1
ATOM 6155 C CA . VAL B 1 273 ? 7.754 -26.469 -51.688 1 97 273 VAL B CA 1
ATOM 6156 C C . VAL B 1 273 ? 7.09 -25.125 -52 1 97 273 VAL B C 1
ATOM 6158 O O . VAL B 1 273 ? 7.695 -24.078 -51.812 1 97 273 VAL B O 1
ATOM 6161 N N . GLY B 1 274 ? 5.84 -25.203 -52.562 1 95.19 274 GLY B N 1
ATOM 6162 C CA . GLY B 1 274 ? 5.047 -24 -52.812 1 95.19 274 GLY B CA 1
ATOM 6163 C C . GLY B 1 274 ? 4.16 -23.625 -51.625 1 95.19 274 GLY B C 1
ATOM 6164 O O . GLY B 1 274 ? 3.348 -24.438 -51.188 1 95.19 274 GLY B O 1
ATOM 6165 N N . GLU B 1 275 ? 4.367 -22.422 -51.094 1 94 275 GLU B N 1
ATOM 6166 C CA . GLU B 1 275 ? 3.547 -21.906 -50 1 94 275 GLU B CA 1
ATOM 6167 C C . GLU B 1 275 ? 2.508 -20.906 -50.531 1 94 275 GLU B C 1
ATOM 6169 O O . GLU B 1 275 ? 2.854 -19.938 -51.188 1 94 275 GLU B O 1
ATOM 6174 N N . GLN B 1 276 ? 1.348 -21.188 -50.25 1 92.25 276 GLN B N 1
ATOM 6175 C CA . GLN B 1 276 ? 0.258 -20.297 -50.656 1 92.25 276 GLN B CA 1
ATOM 6176 C C . GLN B 1 276 ? 0.158 -19.078 -49.75 1 92.25 276 GLN B C 1
ATOM 6178 O O . GLN B 1 276 ? -0.146 -19.203 -48.562 1 92.25 276 GLN B O 1
ATOM 6183 N N . VAL B 1 277 ? 0.469 -17.984 -50.188 1 86.5 277 VAL B N 1
ATOM 6184 C CA . VAL B 1 277 ? 0.428 -16.75 -49.406 1 86.5 277 VAL B CA 1
ATOM 6185 C C . VAL B 1 277 ? -0.924 -16.062 -49.594 1 86.5 277 VAL B C 1
ATOM 6187 O O . VAL B 1 277 ? -1.468 -15.477 -48.656 1 86.5 277 VAL B O 1
ATOM 6190 N N . SER B 1 278 ? -1.373 -16.062 -50.781 1 86 278 SER B N 1
ATOM 6191 C CA . SER B 1 278 ? -2.691 -15.547 -51.125 1 86 278 SER B CA 1
ATOM 6192 C C . SER B 1 278 ? -3.389 -16.453 -52.125 1 86 278 SER B C 1
ATOM 6194 O O . SER B 1 278 ? -2.838 -17.484 -52.531 1 86 278 SER B O 1
ATOM 6196 N N . SER B 1 279 ? -4.715 -16.234 -52.344 1 83 279 SER B N 1
ATOM 6197 C CA . SER B 1 279 ? -5.543 -17.062 -53.219 1 83 279 SER B CA 1
ATOM 6198 C C . SER B 1 279 ? -4.855 -17.328 -54.562 1 83 279 SER B C 1
ATOM 6200 O O . SER B 1 279 ? -4.996 -18.391 -55.125 1 83 279 SER B O 1
ATOM 6202 N N . SER B 1 280 ? -3.996 -16.5 -54.906 1 85.38 280 SER B N 1
ATOM 6203 C CA . SER B 1 280 ? -3.447 -16.703 -56.25 1 85.38 280 SER B CA 1
ATOM 6204 C C . SER B 1 280 ? -1.923 -16.672 -56.25 1 85.38 280 SER B C 1
ATOM 6206 O O . SER B 1 280 ? -1.28 -16.875 -57.281 1 85.38 280 SER B O 1
ATOM 6208 N N . ILE B 1 281 ? -1.327 -16.516 -55.156 1 90 281 ILE B N 1
ATOM 6209 C CA . ILE B 1 281 ? 0.117 -16.312 -55.094 1 90 281 ILE B CA 1
ATOM 6210 C C . ILE B 1 281 ? 0.775 -17.438 -54.281 1 90 281 ILE B C 1
ATOM 6212 O O . ILE B 1 281 ? 0.359 -17.719 -53.156 1 90 281 ILE B O 1
ATOM 6216 N N . PHE B 1 282 ? 1.743 -18.078 -55 1 91.62 282 PHE B N 1
ATOM 6217 C CA . PHE B 1 282 ? 2.539 -19.109 -54.344 1 91.62 282 PHE B CA 1
ATOM 6218 C C . PHE B 1 282 ? 4.012 -18.719 -54.312 1 91.62 282 PHE B C 1
ATOM 6220 O O . PHE B 1 282 ? 4.562 -18.281 -55.344 1 91.62 282 PHE B O 1
ATOM 6227 N N . ASN B 1 283 ? 4.586 -18.75 -53.156 1 94.12 283 ASN B N 1
ATOM 6228 C CA . ASN B 1 283 ? 6.035 -18.641 -53.031 1 94.12 283 ASN B CA 1
ATOM 6229 C C . ASN B 1 283 ? 6.715 -20 -53.062 1 94.12 283 ASN B C 1
ATOM 6231 O O . ASN B 1 283 ? 6.266 -20.922 -52.375 1 94.12 283 ASN B O 1
ATOM 6235 N N . LYS B 1 284 ? 7.672 -20.109 -53.906 1 95.06 284 LYS B N 1
ATOM 6236 C CA . LYS B 1 284 ? 8.344 -21.406 -54.031 1 95.06 284 LYS B CA 1
ATOM 6237 C C . LYS B 1 284 ? 9.68 -21.406 -53.281 1 95.06 284 LYS B C 1
ATOM 6239 O O . LYS B 1 284 ? 10.414 -20.422 -53.312 1 95.06 284 LYS B O 1
ATOM 6244 N N . PHE B 1 285 ? 9.914 -22.469 -52.562 1 97.19 285 PHE B N 1
ATOM 6245 C CA . PHE B 1 285 ? 11.156 -22.656 -51.812 1 97.19 285 PHE B CA 1
ATOM 6246 C C . PHE B 1 285 ? 11.789 -24 -52.125 1 97.19 285 PHE B C 1
ATOM 6248 O O . PHE B 1 285 ? 11.086 -25 -52.281 1 97.19 285 PHE B O 1
ATOM 6255 N N . ALA B 1 286 ? 13.117 -24.031 -52.344 1 97.31 286 ALA B N 1
ATOM 6256 C CA . ALA B 1 286 ? 13.844 -25.281 -52.562 1 97.31 286 ALA B CA 1
ATOM 6257 C C . ALA B 1 286 ? 14.289 -25.891 -51.219 1 97.31 286 ALA B C 1
ATOM 6259 O O . ALA B 1 286 ? 14.859 -25.188 -50.375 1 97.31 286 ALA B O 1
ATOM 6260 N N . VAL B 1 287 ? 13.938 -27.109 -51 1 97.81 287 VAL B N 1
ATOM 6261 C CA . VAL B 1 287 ? 14.328 -27.812 -49.781 1 97.81 287 VAL B CA 1
ATOM 6262 C C . VAL B 1 287 ? 15.102 -29.078 -50.156 1 97.81 287 VAL B C 1
ATOM 6264 O O . VAL B 1 287 ? 14.688 -29.828 -51.031 1 97.81 287 VAL B O 1
ATOM 6267 N N . THR B 1 288 ? 16.234 -29.297 -49.531 1 96.88 288 THR B N 1
ATOM 6268 C CA . THR B 1 288 ? 17.047 -30.484 -49.781 1 96.88 288 THR B CA 1
ATOM 6269 C C . THR B 1 288 ? 16.984 -31.422 -48.562 1 96.88 288 THR B C 1
ATOM 6271 O O . THR B 1 288 ? 16.953 -30.969 -47.438 1 96.88 288 THR B O 1
ATOM 6274 N N . TYR B 1 289 ? 16.859 -32.688 -48.844 1 96.5 289 TYR B N 1
ATOM 6275 C CA . TYR B 1 289 ? 16.828 -33.688 -47.781 1 96.5 289 TYR B CA 1
ATOM 6276 C C . TYR B 1 289 ? 17.859 -34.781 -48.062 1 96.5 289 TYR B C 1
ATOM 6278 O O . TYR B 1 289 ? 17.859 -35.406 -49.125 1 96.5 289 TYR B O 1
ATOM 6286 N N . ASP B 1 290 ? 18.781 -34.969 -47.125 1 95 290 ASP B N 1
ATOM 6287 C CA . ASP B 1 290 ? 19.766 -36.031 -47.156 1 95 290 ASP B CA 1
ATOM 6288 C C . ASP B 1 290 ? 19.359 -37.188 -46.25 1 95 290 ASP B C 1
ATOM 6290 O O . ASP B 1 290 ? 19.453 -37.062 -45.031 1 95 290 ASP B O 1
ATOM 6294 N N . SER B 1 291 ? 19.016 -38.344 -46.75 1 91.31 291 SER B N 1
ATOM 6295 C CA . SER B 1 291 ? 18.5 -39.469 -45.969 1 91.31 291 SER B CA 1
ATOM 6296 C C . SER B 1 291 ? 19.625 -40.188 -45.219 1 91.31 291 SER B C 1
ATOM 6298 O O . SER B 1 291 ? 19.375 -40.781 -44.156 1 91.31 291 SER B O 1
ATOM 6300 N N . VAL B 1 292 ? 20.797 -40.094 -45.656 1 90.06 292 VAL B N 1
ATOM 6301 C CA . VAL B 1 292 ? 21.922 -40.75 -45 1 90.06 292 VAL B CA 1
ATOM 6302 C C . VAL B 1 292 ? 22.344 -39.938 -43.781 1 90.06 292 VAL B C 1
ATOM 6304 O O . VAL B 1 292 ? 22.469 -40.5 -42.688 1 90.06 292 VAL B O 1
ATOM 6307 N N . ALA B 1 293 ? 22.438 -38.656 -43.969 1 90.94 293 ALA B N 1
ATOM 6308 C CA . ALA B 1 293 ? 22.844 -37.781 -42.875 1 90.94 293 ALA B CA 1
ATOM 6309 C C . ALA B 1 293 ? 21.656 -37.344 -42.031 1 90.94 293 ALA B C 1
ATOM 6311 O O . ALA B 1 293 ? 21.812 -36.781 -40.969 1 90.94 293 ALA B O 1
ATOM 6312 N N . ALA B 1 294 ? 20.484 -37.625 -42.469 1 92.38 294 ALA B N 1
ATOM 6313 C CA . ALA B 1 294 ? 19.25 -37.188 -41.812 1 92.38 294 ALA B CA 1
ATOM 6314 C C . ALA B 1 294 ? 19.234 -35.656 -41.656 1 92.38 294 ALA B C 1
ATOM 6316 O O . ALA B 1 294 ? 18.969 -35.156 -40.562 1 92.38 294 ALA B O 1
ATOM 6317 N N . GLU B 1 295 ? 19.609 -34.969 -42.781 1 95.25 295 GLU B N 1
ATOM 6318 C CA . GLU B 1 295 ? 19.688 -33.531 -42.75 1 95.25 295 GLU B CA 1
ATOM 6319 C C . GLU B 1 295 ? 18.734 -32.906 -43.75 1 95.25 295 GLU B C 1
ATOM 6321 O O . GLU B 1 295 ? 18.609 -33.375 -44.875 1 95.25 295 GLU B O 1
ATOM 6326 N N . VAL B 1 296 ? 18 -31.906 -43.25 1 96.25 296 VAL B N 1
ATOM 6327 C CA . VAL B 1 296 ? 17.109 -31.156 -44.094 1 96.25 296 VAL B CA 1
ATOM 6328 C C . VAL B 1 296 ? 17.531 -29.688 -44.156 1 96.25 296 VAL B C 1
ATOM 6330 O O . VAL B 1 296 ? 17.922 -29.109 -43.125 1 96.25 296 VAL B O 1
ATOM 6333 N N . LYS B 1 297 ? 17.609 -29.109 -45.375 1 96 297 LYS B N 1
ATOM 6334 C CA . LYS B 1 297 ? 17.969 -27.719 -45.562 1 96 297 LYS B CA 1
ATOM 6335 C C . LYS B 1 297 ? 16.953 -27 -46.438 1 96 297 LYS B C 1
ATOM 6337 O O . LYS B 1 297 ? 16.578 -27.516 -47.5 1 96 297 LYS B O 1
ATOM 6342 N N . CYS B 1 298 ? 16.469 -25.953 -45.906 1 96.81 298 CYS B N 1
ATOM 6343 C CA . CYS B 1 298 ? 15.5 -25.141 -46.656 1 96.81 298 CYS B CA 1
ATOM 6344 C C . CYS B 1 298 ? 16.125 -23.828 -47.094 1 96.81 298 CYS B C 1
ATOM 6346 O O . CYS B 1 298 ? 16.953 -23.25 -46.375 1 96.81 298 CYS B O 1
ATOM 6348 N N . GLN B 1 299 ? 15.672 -23.391 -48.219 1 96.06 299 GLN B N 1
ATOM 6349 C CA . GLN B 1 299 ? 16.172 -22.141 -48.781 1 96.06 299 GLN B CA 1
ATOM 6350 C C . GLN B 1 299 ? 15.758 -20.938 -47.906 1 96.06 299 GLN B C 1
ATOM 6352 O O . GLN B 1 299 ? 16.359 -19.875 -48 1 96.06 299 GLN B O 1
ATOM 6357 N N . CYS B 1 300 ? 14.742 -21 -47.062 1 93.94 300 CYS B N 1
ATOM 6358 C CA . CYS B 1 300 ? 14.289 -19.891 -46.219 1 93.94 300 CYS B CA 1
ATOM 6359 C C . CYS B 1 300 ? 15.242 -19.672 -45.062 1 93.94 300 CYS B C 1
ATOM 6361 O O . CYS B 1 300 ? 15.227 -18.594 -44.438 1 93.94 300 CYS B O 1
ATOM 6363 N N . LEU B 1 301 ? 15.992 -20.609 -44.625 1 95.38 301 LEU B N 1
ATOM 6364 C CA . LEU B 1 301 ? 17.062 -20.562 -43.625 1 95.38 301 LEU B CA 1
ATOM 6365 C C . LEU B 1 301 ? 16.5 -20.203 -42.25 1 95.38 301 LEU B C 1
ATOM 6367 O O . LEU B 1 301 ? 17.172 -19.531 -41.469 1 95.38 301 LEU B O 1
ATOM 6371 N N . LEU B 1 302 ? 15.242 -20.562 -42 1 94.62 302 LEU B N 1
ATOM 6372 C CA . LEU B 1 302 ? 14.648 -20.25 -40.719 1 94.62 302 LEU B CA 1
ATOM 6373 C C . LEU B 1 302 ? 15.375 -20.984 -39.594 1 94.62 302 LEU B C 1
ATOM 6375 O O . LEU B 1 302 ? 15.586 -20.422 -38.5 1 94.62 302 LEU B O 1
ATOM 6379 N N . PHE B 1 303 ? 15.703 -22.141 -39.75 1 95.44 303 PHE B N 1
ATOM 6380 C CA . PHE B 1 303 ? 16.406 -22.875 -38.719 1 95.44 303 PHE B CA 1
ATOM 6381 C C . PHE B 1 303 ? 17.781 -22.266 -38.438 1 95.44 303 PHE B C 1
ATOM 6383 O O . PHE B 1 303 ? 18.172 -22.125 -37.281 1 95.44 303 PHE B O 1
ATOM 6390 N N . GLU B 1 304 ? 18.484 -21.953 -39.469 1 92 304 GLU B N 1
ATOM 6391 C CA . GLU B 1 304 ? 19.812 -21.375 -39.344 1 92 304 GLU B CA 1
ATOM 6392 C C . GLU B 1 304 ? 19.75 -20 -38.688 1 92 304 GLU B C 1
ATOM 6394 O O . GLU B 1 304 ? 20.672 -19.594 -37.969 1 92 304 GLU B O 1
ATOM 6399 N N . SER B 1 305 ? 18.625 -19.375 -38.875 1 92.19 305 SER B N 1
ATOM 6400 C CA . SER B 1 305 ? 18.5 -18.016 -38.344 1 92.19 305 SER B CA 1
ATOM 6401 C C . SER B 1 305 ? 17.906 -18.016 -36.938 1 92.19 305 SER B C 1
ATOM 6403 O O . SER B 1 305 ? 18.391 -17.328 -36.062 1 92.19 305 SER B O 1
ATOM 6405 N N . ARG B 1 306 ? 16.828 -18.812 -36.719 1 91.75 306 ARG B N 1
ATOM 6406 C CA . ARG B 1 306 ? 16.094 -18.719 -35.469 1 91.75 306 ARG B CA 1
ATOM 6407 C C . ARG B 1 306 ? 16.109 -20.047 -34.719 1 91.75 306 ARG B C 1
ATOM 6409 O O . ARG B 1 306 ? 15.633 -20.125 -33.562 1 91.75 306 ARG B O 1
ATOM 6416 N N . GLY B 1 307 ? 16.594 -21.031 -35.344 1 91 307 GLY B N 1
ATOM 6417 C CA . GLY B 1 307 ? 16.734 -22.328 -34.656 1 91 307 GLY B CA 1
ATOM 6418 C C . GLY B 1 307 ? 15.43 -23.109 -34.625 1 91 307 GLY B C 1
ATOM 6419 O O . GLY B 1 307 ? 15.25 -24 -33.781 1 91 307 GLY B O 1
ATOM 6420 N N . ILE B 1 308 ? 14.461 -22.797 -35.438 1 94.31 308 ILE B N 1
ATOM 6421 C CA . ILE B 1 308 ? 13.18 -23.484 -35.531 1 94.31 308 ILE B CA 1
ATOM 6422 C C . ILE B 1 308 ? 12.977 -24.047 -36.938 1 94.31 308 ILE B C 1
ATOM 6424 O O . ILE B 1 308 ? 13.203 -23.359 -37.906 1 94.31 308 ILE B O 1
ATOM 6428 N N . LEU B 1 309 ? 12.641 -25.297 -36.938 1 95.88 309 LEU B N 1
ATOM 6429 C CA . LEU B 1 309 ? 12.367 -25.906 -38.25 1 95.88 309 LEU B CA 1
ATOM 6430 C C . LEU B 1 309 ? 11.18 -25.219 -38.906 1 95.88 309 LEU B C 1
ATOM 6432 O O . LEU B 1 309 ? 10.133 -25.031 -38.281 1 95.88 309 LEU B O 1
ATOM 6436 N N . CYS B 1 310 ? 11.422 -24.812 -40.156 1 95.62 310 CYS B N 1
ATOM 6437 C CA . CYS B 1 310 ? 10.391 -24.062 -40.875 1 95.62 310 CYS B CA 1
ATOM 6438 C C . CYS B 1 310 ? 9.312 -25 -41.406 1 95.62 310 CYS B C 1
ATOM 6440 O O . CYS B 1 310 ? 9.508 -26.219 -41.469 1 95.62 310 CYS B O 1
ATOM 6442 N N . ARG B 1 311 ? 8.211 -24.406 -41.781 1 96.38 311 ARG B N 1
ATOM 6443 C CA . ARG B 1 311 ? 7.078 -25.141 -42.344 1 96.38 311 ARG B CA 1
ATOM 6444 C C . ARG B 1 311 ? 7.477 -25.875 -43.625 1 96.38 311 ARG B C 1
ATOM 6446 O O . ARG B 1 311 ? 6.992 -26.984 -43.875 1 96.38 311 ARG B O 1
ATOM 6453 N N . HIS B 1 312 ? 8.414 -25.359 -44.375 1 97 312 HIS B N 1
ATOM 6454 C CA . HIS B 1 312 ? 8.883 -25.984 -45.625 1 97 312 HIS B CA 1
ATOM 6455 C C . HIS B 1 312 ? 9.609 -27.297 -45.344 1 97 312 HIS B C 1
ATOM 6457 O O . HIS B 1 312 ? 9.305 -28.328 -45.938 1 97 312 HIS B O 1
ATOM 6463 N N . ALA B 1 313 ? 10.516 -27.156 -44.438 1 97.19 313 ALA B N 1
ATOM 6464 C CA . ALA B 1 313 ? 11.281 -28.344 -44.031 1 97.19 313 ALA B CA 1
ATOM 6465 C C . ALA B 1 313 ? 10.367 -29.406 -43.438 1 97.19 313 ALA B C 1
ATOM 6467 O O . ALA B 1 313 ? 10.516 -30.594 -43.719 1 97.19 313 ALA B O 1
ATOM 6468 N N . LEU B 1 314 ? 9.453 -28.969 -42.625 1 96.94 314 LEU B N 1
ATOM 6469 C CA . LEU B 1 314 ? 8.523 -29.906 -42 1 96.94 314 LEU B CA 1
ATOM 6470 C C . LEU B 1 314 ? 7.672 -30.625 -43.031 1 96.94 314 LEU B C 1
ATOM 6472 O O . LEU B 1 314 ? 7.363 -31.812 -42.875 1 96.94 314 LEU B O 1
ATOM 6476 N N . SER B 1 315 ? 7.301 -29.906 -44.094 1 96.19 315 SER B N 1
ATOM 6477 C CA . SER B 1 315 ? 6.52 -30.5 -45.156 1 96.19 315 SER B CA 1
ATOM 6478 C C . SER B 1 315 ? 7.297 -31.625 -45.875 1 96.19 315 SER B C 1
ATOM 6480 O O . SER B 1 315 ? 6.742 -32.688 -46.156 1 96.19 315 SER B O 1
ATOM 6482 N N . VAL B 1 316 ? 8.539 -31.391 -46.062 1 96.94 316 VAL B N 1
ATOM 6483 C CA . VAL B 1 316 ? 9.383 -32.375 -46.719 1 96.94 316 VAL B CA 1
ATOM 6484 C C . VAL B 1 316 ? 9.609 -33.594 -45.812 1 96.94 316 VAL B C 1
ATOM 6486 O O . VAL B 1 316 ? 9.562 -34.719 -46.25 1 96.94 316 VAL B O 1
ATOM 6489 N N . LEU B 1 317 ? 9.852 -33.312 -44.562 1 95.94 317 LEU B N 1
ATOM 6490 C CA . LEU B 1 317 ? 10.047 -34.375 -43.594 1 95.94 317 LEU B CA 1
ATOM 6491 C C . LEU B 1 317 ? 8.805 -35.25 -43.5 1 95.94 317 LEU B C 1
ATOM 6493 O O . LEU B 1 317 ? 8.906 -36.469 -43.344 1 95.94 317 LEU B O 1
ATOM 6497 N N . SER B 1 318 ? 7.703 -34.656 -43.594 1 93.88 318 SER B N 1
ATOM 6498 C CA . SER B 1 318 ? 6.461 -35.406 -43.594 1 93.88 318 SER B CA 1
ATOM 6499 C C . SER B 1 318 ? 6.336 -36.25 -44.875 1 93.88 318 SER B C 1
ATOM 6501 O O . SER B 1 318 ? 5.91 -37.406 -44.844 1 93.88 318 SER B O 1
ATOM 6503 N N . PHE B 1 319 ? 6.734 -35.594 -45.969 1 93.44 319 PHE B N 1
ATOM 6504 C CA . PHE B 1 319 ? 6.695 -36.281 -47.281 1 93.44 319 PHE B CA 1
ATOM 6505 C C . PHE B 1 319 ? 7.59 -37.5 -47.281 1 93.44 319 PHE B C 1
ATOM 6507 O O . PHE B 1 319 ? 7.223 -38.562 -47.812 1 93.44 319 PHE B O 1
ATOM 6514 N N . GLU B 1 320 ? 8.703 -37.406 -46.625 1 93.62 320 GLU B N 1
ATOM 6515 C CA . GLU B 1 320 ? 9.68 -38.5 -46.562 1 93.62 320 GLU B CA 1
ATOM 6516 C C . GLU B 1 320 ? 9.352 -39.469 -45.438 1 93.62 320 GLU B C 1
ATOM 6518 O O . GLU B 1 320 ? 10.094 -40.406 -45.188 1 93.62 320 GLU B O 1
ATOM 6523 N N . GLN B 1 321 ? 8.227 -39.188 -44.594 1 92.38 321 GLN B N 1
ATOM 6524 C CA . GLN B 1 321 ? 7.723 -40.031 -43.5 1 92.38 321 GLN B CA 1
ATOM 6525 C C . GLN B 1 321 ? 8.781 -40.219 -42.438 1 92.38 321 GLN B C 1
ATOM 6527 O O . GLN B 1 321 ? 9.008 -41.344 -41.969 1 92.38 321 GLN B O 1
ATOM 6532 N N . VAL B 1 322 ? 9.445 -39.156 -42.219 1 93.88 322 VAL B N 1
ATOM 6533 C CA . VAL B 1 322 ? 10.414 -39.188 -41.125 1 93.88 322 VAL B CA 1
ATOM 6534 C C . VAL B 1 322 ? 9.688 -39.156 -39.781 1 93.88 322 VAL B C 1
ATOM 6536 O O . VAL B 1 322 ? 8.797 -38.312 -39.562 1 93.88 322 VAL B O 1
ATOM 6539 N N . SER B 1 323 ? 10.078 -40 -38.844 1 93.19 323 SER B N 1
ATOM 6540 C CA . SER B 1 323 ? 9.383 -40.094 -37.562 1 93.19 323 SER B CA 1
ATOM 6541 C C . SER B 1 323 ? 10.117 -39.281 -36.5 1 93.19 323 SER B C 1
ATOM 6543 O O . SER B 1 323 ? 9.5 -38.812 -35.531 1 93.19 323 SER B O 1
ATOM 6545 N N . GLN B 1 324 ? 11.43 -39.219 -36.625 1 94.81 324 GLN B N 1
ATOM 6546 C CA . GLN B 1 324 ? 12.227 -38.469 -35.656 1 94.81 324 GLN B CA 1
ATOM 6547 C C . GLN B 1 324 ? 13.289 -37.625 -36.344 1 94.81 324 GLN B C 1
ATOM 6549 O O . GLN B 1 324 ? 13.961 -38.094 -37.281 1 94.81 324 GLN B O 1
ATOM 6554 N N . VAL B 1 325 ? 13.297 -36.469 -35.906 1 94.44 325 VAL B N 1
ATOM 6555 C CA . VAL B 1 325 ? 14.312 -35.594 -36.469 1 94.44 325 VAL B CA 1
ATOM 6556 C C . VAL B 1 325 ? 15.641 -35.812 -35.75 1 94.44 325 VAL B C 1
ATOM 6558 O O . VAL B 1 325 ? 15.664 -36.25 -34.594 1 94.44 325 VAL B O 1
ATOM 6561 N N . SER B 1 326 ? 16.703 -35.5 -36.406 1 93.06 326 SER B N 1
ATOM 6562 C CA . SER B 1 326 ? 18.031 -35.562 -35.844 1 93.06 326 SER B CA 1
ATOM 6563 C C . SER B 1 326 ? 18.172 -34.625 -34.625 1 93.06 326 SER B C 1
ATOM 6565 O O . SER B 1 326 ? 17.578 -33.562 -34.594 1 93.06 326 SER B O 1
ATOM 6567 N N . PRO B 1 327 ? 18.953 -35.031 -33.594 1 91.38 327 PRO B N 1
ATOM 6568 C CA . PRO B 1 327 ? 19.141 -34.219 -32.375 1 91.38 327 PRO B CA 1
ATOM 6569 C C . PRO B 1 327 ? 19.766 -32.844 -32.656 1 91.38 327 PRO B C 1
ATOM 6571 O O . PRO B 1 327 ? 19.688 -31.953 -31.844 1 91.38 327 PRO B O 1
ATOM 6574 N N . ARG B 1 328 ? 20.312 -32.75 -33.875 1 90.12 328 ARG B N 1
ATOM 6575 C CA . ARG B 1 328 ? 20.938 -31.469 -34.219 1 90.12 328 ARG B CA 1
ATOM 6576 C C . ARG B 1 328 ? 19.891 -30.359 -34.312 1 90.12 328 ARG B C 1
ATOM 6578 O O . ARG B 1 328 ? 20.219 -29.188 -34.188 1 90.12 328 ARG B O 1
ATOM 6585 N N . TYR B 1 329 ? 18.656 -30.781 -34.531 1 93.81 329 TYR B N 1
ATOM 6586 C CA . TYR B 1 329 ? 17.594 -29.781 -34.719 1 93.81 329 TYR B CA 1
ATOM 6587 C C . TYR B 1 329 ? 16.953 -29.422 -33.375 1 93.81 329 TYR B C 1
ATOM 6589 O O . TYR B 1 329 ? 16.156 -28.484 -33.281 1 93.81 329 TYR B O 1
ATOM 6597 N N . ILE B 1 330 ? 17.188 -30.141 -32.312 1 91.62 330 ILE B N 1
ATOM 6598 C CA . ILE B 1 330 ? 16.719 -29.844 -30.969 1 91.62 330 ILE B CA 1
ATOM 6599 C C . ILE B 1 330 ? 17.812 -29.094 -30.188 1 91.62 330 ILE B C 1
ATOM 6601 O O . ILE B 1 330 ? 18.719 -29.703 -29.641 1 91.62 330 ILE B O 1
ATOM 6605 N N . LEU B 1 331 ? 17.609 -27.828 -30.141 1 88.19 331 LEU B N 1
ATOM 6606 C CA . LEU B 1 331 ? 18.625 -26.984 -29.547 1 88.19 331 LEU B CA 1
ATOM 6607 C C . LEU B 1 331 ? 18.531 -27 -28.031 1 88.19 331 LEU B C 1
ATOM 6609 O O . LEU B 1 331 ? 17.453 -26.844 -27.469 1 88.19 331 LEU B O 1
ATOM 6613 N N . GLU B 1 332 ? 19.609 -27 -27.328 1 83.38 332 GLU B N 1
ATOM 6614 C CA . GLU B 1 332 ? 19.688 -27.094 -25.859 1 83.38 332 GLU B CA 1
ATOM 6615 C C . GLU B 1 332 ? 19.266 -25.797 -25.188 1 83.38 332 GLU B C 1
ATOM 6617 O O . GLU B 1 332 ? 18.734 -25.812 -24.094 1 83.38 332 GLU B O 1
ATOM 6622 N N . ARG B 1 333 ? 19.5 -24.75 -25.891 1 78.94 333 ARG B N 1
ATOM 6623 C CA . ARG B 1 333 ? 19.203 -23.453 -25.297 1 78.94 333 ARG B CA 1
ATOM 6624 C C . ARG B 1 333 ? 17.719 -23.297 -25.047 1 78.94 333 ARG B C 1
ATOM 6626 O O . ARG B 1 333 ? 17.312 -22.438 -24.25 1 78.94 333 ARG B O 1
ATOM 6633 N N . TRP B 1 334 ? 16.969 -24.062 -25.734 1 79.06 334 TRP B N 1
ATOM 6634 C CA . TRP B 1 334 ? 15.516 -23.922 -25.625 1 79.06 334 TRP B CA 1
ATOM 6635 C C . TRP B 1 334 ? 14.922 -25.094 -24.828 1 79.06 334 TRP B C 1
ATOM 6637 O O . TRP B 1 334 ? 13.695 -25.203 -24.719 1 79.06 334 TRP B O 1
ATOM 6647 N N . SER B 1 335 ? 15.727 -25.906 -24.375 1 83.19 335 SER B N 1
ATOM 6648 C CA . SER B 1 335 ? 15.281 -27.109 -23.688 1 83.19 335 SER B CA 1
ATOM 6649 C C . SER B 1 335 ? 14.734 -26.781 -22.297 1 83.19 335 SER B C 1
ATOM 6651 O O . SER B 1 335 ? 15.203 -25.844 -21.656 1 83.19 335 SER B O 1
ATOM 6653 N N . LYS B 1 336 ? 13.742 -27.516 -21.906 1 78.62 336 LYS B N 1
ATOM 6654 C CA . LYS B 1 336 ? 13.164 -27.391 -20.578 1 78.62 336 LYS B CA 1
ATOM 6655 C C . LYS B 1 336 ? 14.18 -27.734 -19.5 1 78.62 336 LYS B C 1
ATOM 6657 O O . LYS B 1 336 ? 14.016 -27.359 -18.328 1 78.62 336 LYS B O 1
ATOM 6662 N N . LYS B 1 337 ? 15.211 -28.391 -19.984 1 69.69 337 LYS B N 1
ATOM 6663 C CA . LYS B 1 337 ? 16.188 -28.891 -19 1 69.69 337 LYS B CA 1
ATOM 6664 C C . LYS B 1 337 ? 17.281 -27.859 -18.75 1 69.69 337 LYS B C 1
ATOM 6666 O O . LYS B 1 337 ? 18.062 -28.016 -17.812 1 69.69 337 LYS B O 1
ATOM 6671 N N . VAL B 1 338 ? 17.281 -26.75 -19.672 1 61.44 338 VAL B N 1
ATOM 6672 C CA . VAL B 1 338 ? 18.391 -25.812 -19.547 1 61.44 338 VAL B CA 1
ATOM 6673 C C . VAL B 1 338 ? 18.188 -24.922 -18.312 1 61.44 338 VAL B C 1
ATOM 6675 O O . VAL B 1 338 ? 17.078 -24.438 -18.078 1 61.44 338 VAL B O 1
ATOM 6678 N N . LYS B 1 339 ? 18.844 -25.109 -17.266 1 52.66 339 LYS B N 1
ATOM 6679 C CA . LYS B 1 339 ? 18.859 -24.234 -16.094 1 52.66 339 LYS B CA 1
ATOM 6680 C C . LYS B 1 339 ? 19.609 -22.938 -16.375 1 52.66 339 LYS B C 1
ATOM 6682 O O . LYS B 1 339 ? 20.781 -22.969 -16.766 1 52.66 339 LYS B O 1
ATOM 6687 N N . ARG B 1 340 ? 18.906 -22 -16.922 1 49.31 340 ARG B N 1
ATOM 6688 C CA . ARG B 1 340 ? 19.625 -20.766 -17.203 1 49.31 340 ARG B CA 1
ATOM 6689 C C . ARG B 1 340 ? 20.438 -20.312 -15.992 1 49.31 340 ARG B C 1
ATOM 6691 O O . ARG B 1 340 ? 20 -20.5 -14.852 1 49.31 340 ARG B O 1
ATOM 6698 N N . ARG B 1 341 ? 21.594 -20.219 -16.031 1 42.09 341 ARG B N 1
ATOM 6699 C CA . ARG B 1 341 ? 22.641 -19.766 -15.109 1 42.09 341 ARG B CA 1
ATOM 6700 C C . ARG B 1 341 ? 22.125 -18.625 -14.234 1 42.09 341 ARG B C 1
ATOM 6702 O O . ARG B 1 341 ? 22.516 -18.516 -13.07 1 42.09 341 ARG B O 1
ATOM 6709 N N . HIS B 1 342 ? 21.438 -17.766 -14.766 1 40.62 342 HIS B N 1
ATOM 6710 C CA . HIS B 1 342 ? 21.125 -16.562 -14.008 1 40.62 342 HIS B CA 1
ATOM 6711 C C . HIS B 1 342 ? 20.125 -16.859 -12.891 1 40.62 342 HIS B C 1
ATOM 6713 O O . HIS B 1 342 ? 19.844 -16 -12.055 1 40.62 342 HIS B O 1
ATOM 6719 N N . THR B 1 343 ? 19.391 -17.922 -13.109 1 44.81 343 THR B N 1
ATOM 6720 C CA . THR B 1 343 ? 18.297 -18.156 -12.164 1 44.81 343 THR B CA 1
ATOM 6721 C C . THR B 1 343 ? 18.844 -18.25 -10.742 1 44.81 343 THR B C 1
ATOM 6723 O O . THR B 1 343 ? 18.094 -18.062 -9.773 1 44.81 343 THR B O 1
ATOM 6726 N N . HIS B 1 344 ? 20.047 -18.891 -10.648 1 41.72 344 HIS B N 1
ATOM 6727 C CA . HIS B 1 344 ? 20.562 -18.984 -9.289 1 41.72 344 HIS B CA 1
ATOM 6728 C C . HIS B 1 344 ? 21.234 -17.688 -8.867 1 41.72 344 HIS B C 1
ATOM 6730 O O . HIS B 1 344 ? 22.047 -17.672 -7.93 1 41.72 344 HIS B O 1
ATOM 6736 N N . ILE B 1 345 ? 21.281 -16.797 -9.664 1 39.44 345 ILE B N 1
ATOM 6737 C CA . ILE B 1 345 ? 21.859 -15.586 -9.094 1 39.44 345 ILE B CA 1
ATOM 6738 C C . ILE B 1 345 ? 21.016 -15.125 -7.902 1 39.44 345 ILE B C 1
ATOM 6740 O O . ILE B 1 345 ? 19.875 -14.711 -8.062 1 39.44 345 ILE B O 1
ATOM 6744 N N . LYS B 1 346 ? 21.172 -15.977 -6.949 1 43.91 346 LYS B N 1
ATOM 6745 C CA . LYS B 1 346 ? 20.625 -15.32 -5.766 1 43.91 346 LYS B CA 1
ATOM 6746 C C . LYS B 1 346 ? 21.062 -13.859 -5.691 1 43.91 346 LYS B C 1
ATOM 6748 O O . LYS B 1 346 ? 22.25 -13.578 -5.535 1 43.91 346 LYS B O 1
ATOM 6753 N N . SER B 1 347 ? 20.703 -13.047 -6.516 1 41.94 347 SER B N 1
ATOM 6754 C CA . SER B 1 347 ? 21 -11.656 -6.172 1 41.94 347 SER B CA 1
ATOM 6755 C C . SER B 1 347 ? 20.875 -11.422 -4.668 1 41.94 347 SER B C 1
ATOM 6757 O O . SER B 1 347 ? 19.797 -11.578 -4.098 1 41.94 347 SER B O 1
ATOM 6759 N N . SER B 1 348 ? 21.766 -12.102 -3.928 1 42.34 348 SER B N 1
ATOM 6760 C CA . SER B 1 348 ? 21.734 -11.633 -2.547 1 42.34 348 SER B CA 1
ATOM 6761 C C . SER B 1 348 ? 21.594 -10.117 -2.48 1 42.34 348 SER B C 1
ATOM 6763 O O . SER B 1 348 ? 22.516 -9.391 -2.881 1 42.34 348 SER B O 1
ATOM 6765 N N . HIS B 1 349 ? 20.562 -9.617 -2.896 1 42.59 349 HIS B N 1
ATOM 6766 C CA . HIS B 1 349 ? 20.406 -8.203 -2.586 1 42.59 349 HIS B CA 1
ATOM 6767 C C . HIS B 1 349 ? 20.844 -7.898 -1.154 1 42.59 349 HIS B C 1
ATOM 6769 O O . HIS B 1 349 ? 20.453 -8.602 -0.222 1 42.59 349 HIS B O 1
ATOM 6775 N N . ASP B 1 350 ? 22 -7.555 -0.961 1 45.69 350 ASP B N 1
ATOM 6776 C CA . ASP B 1 350 ? 22.359 -7.059 0.363 1 45.69 350 ASP B CA 1
ATOM 6777 C C . ASP B 1 350 ? 21.156 -6.434 1.064 1 45.69 350 ASP B C 1
ATOM 6779 O O . ASP B 1 350 ? 20.422 -5.656 0.461 1 45.69 350 ASP B O 1
ATOM 6783 N N . GLU B 1 351 ? 20.672 -7.164 1.896 1 52.41 351 GLU B N 1
ATOM 6784 C CA . GLU B 1 351 ? 19.641 -6.578 2.742 1 52.41 351 GLU B CA 1
ATOM 6785 C C . GLU B 1 351 ? 19.906 -5.094 2.982 1 52.41 351 GLU B C 1
ATOM 6787 O O . GLU B 1 351 ? 21 -4.703 3.369 1 52.41 351 GLU B O 1
ATOM 6792 N N . PRO B 1 352 ? 19.188 -4.246 2.32 1 54.41 352 PRO B N 1
ATOM 6793 C CA . PRO B 1 352 ? 19.453 -2.846 2.66 1 54.41 352 PRO B CA 1
ATOM 6794 C C . PRO B 1 352 ? 19.719 -2.641 4.148 1 54.41 352 PRO B C 1
ATOM 6796 O O . PRO B 1 352 ? 19.203 -3.383 4.984 1 54.41 352 PRO B O 1
ATOM 6799 N N . LEU B 1 353 ? 20.812 -2.076 4.453 1 62.16 353 LEU B N 1
ATOM 6800 C CA . LEU B 1 353 ? 21.234 -1.72 5.805 1 62.16 353 LEU B CA 1
ATOM 6801 C C . LEU B 1 353 ? 20.078 -1.103 6.582 1 62.16 353 LEU B C 1
ATOM 6803 O O . LEU B 1 353 ? 19.812 0.095 6.465 1 62.16 353 LEU B O 1
ATOM 6807 N N . MET B 1 354 ? 19.109 -1.911 6.84 1 74.88 354 MET B N 1
ATOM 6808 C CA . MET B 1 354 ? 18.016 -1.417 7.668 1 74.88 354 MET B CA 1
ATOM 6809 C C . MET B 1 354 ? 18.469 -1.194 9.102 1 74.88 354 MET B C 1
ATOM 6811 O O . MET B 1 354 ? 19.266 -1.969 9.633 1 74.88 354 MET B O 1
ATOM 6815 N N . GLU B 1 355 ? 18.047 -0.108 9.625 1 83.25 355 GLU B N 1
ATOM 6816 C CA . GLU B 1 355 ? 18.281 0.165 11.039 1 83.25 355 GLU B CA 1
ATOM 6817 C C . GLU B 1 355 ? 17.812 -0.999 11.906 1 83.25 355 GLU B C 1
ATOM 6819 O O . GLU B 1 355 ? 16.766 -1.602 11.641 1 83.25 355 GLU B O 1
ATOM 6824 N N . PRO B 1 356 ? 18.562 -1.417 12.836 1 89.25 356 PRO B N 1
ATOM 6825 C CA . PRO B 1 356 ? 18.234 -2.559 13.688 1 89.25 356 PRO B CA 1
ATOM 6826 C C . PRO B 1 356 ? 16.828 -2.459 14.289 1 89.25 356 PRO B C 1
ATOM 6828 O O . PRO B 1 356 ? 16.125 -3.469 14.406 1 89.25 356 PRO B O 1
ATOM 6831 N N . ARG B 1 357 ? 16.453 -1.267 14.695 1 92.38 357 ARG B N 1
ATOM 6832 C CA . ARG B 1 357 ? 15.117 -1.112 15.266 1 92.38 357 ARG B CA 1
ATOM 6833 C C . ARG B 1 357 ? 14.039 -1.462 14.242 1 92.38 357 ARG B C 1
ATOM 6835 O O . ARG B 1 357 ? 13.039 -2.096 14.586 1 92.38 357 ARG B O 1
ATOM 6842 N N . SER B 1 358 ? 14.297 -1.034 13.062 1 89.88 358 SER B N 1
ATOM 6843 C CA . SER B 1 358 ? 13.344 -1.318 11.992 1 89.88 358 SER B CA 1
ATOM 6844 C C . SER B 1 358 ? 13.25 -2.816 11.727 1 89.88 358 SER B C 1
ATOM 6846 O O . SER B 1 358 ? 12.164 -3.334 11.445 1 89.88 358 SER B O 1
ATOM 6848 N N . LYS B 1 359 ? 14.328 -3.48 11.789 1 90.44 359 LYS B N 1
ATOM 6849 C CA . LYS B 1 359 ? 14.344 -4.926 11.586 1 90.44 359 LYS B CA 1
ATOM 6850 C C . LYS B 1 359 ? 13.57 -5.645 12.688 1 90.44 359 LYS B C 1
ATOM 6852 O O . LYS B 1 359 ? 12.781 -6.555 12.414 1 90.44 359 LYS B O 1
ATOM 6857 N N . ARG B 1 360 ? 13.805 -5.188 13.93 1 93.44 360 ARG B N 1
ATOM 6858 C CA . ARG B 1 360 ? 13.062 -5.758 15.055 1 93.44 360 ARG B CA 1
ATOM 6859 C C . ARG B 1 360 ? 11.562 -5.539 14.891 1 93.44 360 ARG B C 1
ATOM 6861 O O . ARG B 1 360 ? 10.766 -6.453 15.109 1 93.44 360 ARG B O 1
ATOM 6868 N N . PHE B 1 361 ? 11.297 -4.367 14.508 1 95.75 361 PHE B N 1
ATOM 6869 C CA . PHE B 1 361 ? 9.891 -4.02 14.328 1 95.75 361 PHE B CA 1
ATOM 6870 C C . PHE B 1 361 ? 9.242 -4.91 13.273 1 95.75 361 PHE B C 1
ATOM 6872 O O . PHE B 1 361 ? 8.156 -5.453 13.5 1 95.75 361 PHE B O 1
ATOM 6879 N N . ASP B 1 362 ? 9.859 -5.07 12.133 1 92.06 362 ASP B N 1
ATOM 6880 C CA . ASP B 1 362 ? 9.312 -5.852 11.023 1 92.06 362 ASP B CA 1
ATOM 6881 C C . ASP B 1 362 ? 9.125 -7.312 11.43 1 92.06 362 ASP B C 1
ATOM 6883 O O . ASP B 1 362 ? 8.141 -7.945 11.047 1 92.06 362 ASP B O 1
ATOM 6887 N N . GLN B 1 363 ? 10.031 -7.824 12.109 1 93 363 GLN B N 1
ATOM 6888 C CA . GLN B 1 363 ? 9.945 -9.203 12.57 1 93 363 GLN B CA 1
ATOM 6889 C C . GLN B 1 363 ? 8.758 -9.398 13.516 1 93 363 GLN B C 1
ATOM 6891 O O . GLN B 1 363 ? 8.031 -10.391 13.414 1 93 363 GLN B O 1
ATOM 6896 N N . LEU B 1 364 ? 8.617 -8.43 14.438 1 95.62 364 LEU B N 1
ATOM 6897 C CA . LEU B 1 364 ? 7.512 -8.484 15.391 1 95.62 364 LEU B CA 1
ATOM 6898 C C . LEU B 1 364 ? 6.168 -8.383 14.68 1 95.62 364 LEU B C 1
ATOM 6900 O O . LEU B 1 364 ? 5.23 -9.109 15 1 95.62 364 LEU B O 1
ATOM 6904 N N . VAL B 1 365 ? 6.172 -7.516 13.734 1 94.69 365 VAL B N 1
ATOM 6905 C CA . VAL B 1 365 ? 4.926 -7.301 13 1 94.69 365 VAL B CA 1
ATOM 6906 C C . VAL B 1 365 ? 4.574 -8.555 12.203 1 94.69 365 VAL B C 1
ATOM 6908 O O . VAL B 1 365 ? 3.41 -8.961 12.156 1 94.69 365 VAL B O 1
ATOM 6911 N N . PHE B 1 366 ? 5.547 -9.172 11.625 1 92.38 366 PHE B N 1
ATOM 6912 C CA . PHE B 1 366 ? 5.328 -10.391 10.844 1 92.38 366 PHE B CA 1
ATOM 6913 C C . PHE B 1 366 ? 4.738 -11.492 11.719 1 92.38 366 PHE B C 1
ATOM 6915 O O . PHE B 1 366 ? 3.752 -12.125 11.344 1 92.38 366 PHE B O 1
ATOM 6922 N N . ARG B 1 367 ? 5.254 -11.68 12.797 1 93.31 367 ARG B N 1
ATOM 6923 C CA . ARG B 1 367 ? 4.781 -12.703 13.719 1 93.31 367 ARG B CA 1
ATOM 6924 C C . ARG B 1 367 ? 3.391 -12.359 14.25 1 93.31 367 ARG B C 1
ATOM 6926 O O . ARG B 1 367 ? 2.549 -13.25 14.406 1 93.31 367 ARG B O 1
ATOM 6933 N N . SER B 1 368 ? 3.186 -11.086 14.523 1 95.81 368 SER B N 1
ATOM 6934 C CA . SER B 1 368 ? 1.908 -10.656 15.078 1 95.81 368 SER B CA 1
ATOM 6935 C C . SER B 1 368 ? 0.768 -10.891 14.094 1 95.81 368 SER B C 1
ATOM 6937 O O . SER B 1 368 ? -0.355 -11.203 14.5 1 95.81 368 SER B O 1
ATOM 6939 N N . GLN B 1 369 ? 1.062 -10.734 12.836 1 93.69 369 GLN B N 1
ATOM 6940 C CA . GLN B 1 369 ? 0.022 -10.891 11.828 1 93.69 369 GLN B CA 1
ATOM 6941 C C . GLN B 1 369 ? -0.532 -12.312 11.82 1 93.69 369 GLN B C 1
ATOM 6943 O O . GLN B 1 369 ? -1.743 -12.516 11.695 1 93.69 369 GLN B O 1
ATOM 6948 N N . ASN B 1 370 ? 0.33 -13.25 11.953 1 92.44 370 ASN B N 1
ATOM 6949 C CA . ASN B 1 370 ? -0.096 -14.641 12.008 1 92.44 370 ASN B CA 1
ATOM 6950 C C . ASN B 1 370 ? -0.944 -14.922 13.25 1 92.44 370 ASN B C 1
ATOM 6952 O O . ASN B 1 370 ? -1.95 -15.625 13.172 1 92.44 370 ASN B O 1
ATOM 6956 N N . ILE B 1 371 ? -0.588 -14.391 14.297 1 95.75 371 ILE B N 1
ATOM 6957 C CA . ILE B 1 371 ? -1.299 -14.57 15.562 1 95.75 371 ILE B CA 1
ATOM 6958 C C . ILE B 1 371 ? -2.666 -13.898 15.484 1 95.75 371 ILE B C 1
ATOM 6960 O O . ILE B 1 371 ? -3.668 -14.461 15.938 1 95.75 371 ILE B O 1
ATOM 6964 N N . CYS B 1 372 ? -2.654 -12.703 14.906 1 96.06 372 CYS B N 1
ATOM 6965 C CA . CYS B 1 372 ? -3.91 -11.977 14.766 1 96.06 372 CYS B CA 1
ATOM 6966 C C . CYS B 1 372 ? -4.879 -12.734 13.859 1 96.06 372 CYS B C 1
ATOM 6968 O O . CYS B 1 372 ? -6.086 -12.742 14.109 1 96.06 372 CYS B O 1
ATOM 6970 N N . GLU B 1 373 ? -4.332 -13.352 12.844 1 95.19 373 GLU B N 1
ATOM 6971 C CA . GLU B 1 373 ? -5.18 -14.133 11.945 1 95.19 373 GLU B CA 1
ATOM 6972 C C . GLU B 1 373 ? -5.812 -15.312 12.68 1 95.19 373 GLU B C 1
ATOM 6974 O O . GLU B 1 373 ? -7.004 -15.578 12.516 1 95.19 373 GLU B O 1
ATOM 6979 N N . PHE B 1 374 ? -5.051 -15.969 13.477 1 95.06 374 PHE B N 1
ATOM 6980 C CA . PHE B 1 374 ? -5.543 -17.078 14.273 1 95.06 374 PHE B CA 1
ATOM 6981 C C . PHE B 1 374 ? -6.57 -16.609 15.297 1 95.06 374 PHE B C 1
ATOM 6983 O O . PHE B 1 374 ? -7.625 -17.219 15.453 1 95.06 374 PHE B O 1
ATOM 6990 N N . ALA B 1 375 ? -6.367 -15.523 15.922 1 96.56 375 ALA B N 1
ATOM 6991 C CA . ALA B 1 375 ? -7.195 -15 17.016 1 96.56 375 ALA B CA 1
ATOM 6992 C C . ALA B 1 375 ? -8.508 -14.438 16.469 1 96.56 375 ALA B C 1
ATOM 6994 O O . ALA B 1 375 ? -9.516 -14.398 17.188 1 96.56 375 ALA B O 1
ATOM 6995 N N . SER B 1 376 ? -8.523 -14.023 15.227 1 95.5 376 SER B N 1
ATOM 6996 C CA . SER B 1 376 ? -9.695 -13.375 14.656 1 95.5 376 SER B CA 1
ATOM 6997 C C . SER B 1 376 ? -10.773 -14.391 14.289 1 95.5 376 SER B C 1
ATOM 6999 O O . SER B 1 376 ? -11.883 -14.016 13.914 1 95.5 376 SER B O 1
ATOM 7001 N N . GLU B 1 377 ? -10.531 -15.688 14.445 1 93.5 377 GLU B N 1
ATOM 7002 C CA . GLU B 1 377 ? -11.469 -16.75 14.055 1 93.5 377 GLU B CA 1
ATOM 7003 C C . GLU B 1 377 ? -12.703 -16.734 14.945 1 93.5 377 GLU B C 1
ATOM 7005 O O . GLU B 1 377 ? -13.797 -17.094 14.5 1 93.5 377 GLU B O 1
ATOM 7010 N N . SER B 1 378 ? -12.492 -16.453 16.188 1 92.94 378 SER B N 1
ATOM 7011 C CA . SER B 1 378 ? -13.609 -16.422 17.125 1 92.94 378 SER B CA 1
ATOM 7012 C C . SER B 1 378 ? -13.484 -15.258 18.109 1 92.94 378 SER B C 1
ATOM 7014 O O . SER B 1 378 ? -12.391 -14.711 18.281 1 92.94 378 SER B O 1
ATOM 7016 N N . GLU B 1 379 ? -14.562 -14.891 18.703 1 94.44 379 GLU B N 1
ATOM 7017 C CA . GLU B 1 379 ? -14.594 -13.797 19.672 1 94.44 379 GLU B CA 1
ATOM 7018 C C . GLU B 1 379 ? -13.828 -14.164 20.938 1 94.44 379 GLU B C 1
ATOM 7020 O O . GLU B 1 379 ? -13.203 -13.305 21.562 1 94.44 379 GLU B O 1
ATOM 7025 N N . GLU B 1 380 ? -13.922 -15.43 21.234 1 94.19 380 GLU B N 1
ATOM 7026 C CA . GLU B 1 380 ? -13.227 -15.883 22.438 1 94.19 380 GLU B CA 1
ATOM 7027 C C . GLU B 1 380 ? -11.711 -15.773 22.266 1 94.19 380 GLU B C 1
ATOM 7029 O O . GLU B 1 380 ? -11.016 -15.32 23.188 1 94.19 380 GLU B O 1
ATOM 7034 N N . LEU B 1 381 ? -11.281 -16.219 21.188 1 96.31 381 LEU B N 1
ATOM 7035 C CA . LEU B 1 381 ? -9.852 -16.141 20.906 1 96.31 381 LEU B CA 1
ATOM 7036 C C . LEU B 1 381 ? -9.398 -14.68 20.844 1 96.31 381 LEU B C 1
ATOM 7038 O O . LEU B 1 381 ? -8.305 -14.344 21.297 1 96.31 381 LEU B O 1
ATOM 7042 N N . THR B 1 382 ? -10.211 -13.805 20.312 1 96.56 382 THR B N 1
ATOM 7043 C CA . THR B 1 382 ? -9.922 -12.375 20.219 1 96.56 382 THR B CA 1
ATOM 7044 C C . THR B 1 382 ? -9.766 -11.773 21.609 1 96.56 382 THR B C 1
ATOM 7046 O O . THR B 1 382 ? -8.875 -10.961 21.844 1 96.56 382 THR B O 1
ATOM 7049 N N . ALA B 1 383 ? -10.602 -12.148 22.453 1 96.56 383 ALA B N 1
ATOM 7050 C CA . ALA B 1 383 ? -10.555 -11.641 23.828 1 96.56 383 ALA B CA 1
ATOM 7051 C C . ALA B 1 383 ? -9.273 -12.078 24.531 1 96.56 383 ALA B C 1
ATOM 7053 O O . ALA B 1 383 ? -8.688 -11.32 25.312 1 96.56 383 ALA B O 1
ATOM 7054 N N . ILE B 1 384 ? -8.836 -13.312 24.281 1 96.69 384 ILE B N 1
ATOM 7055 C CA . ILE B 1 384 ? -7.609 -13.828 24.859 1 96.69 384 ILE B CA 1
ATOM 7056 C C . ILE B 1 384 ? -6.422 -12.992 24.406 1 96.69 384 ILE B C 1
ATOM 7058 O O . ILE B 1 384 ? -5.555 -12.641 25.203 1 96.69 384 ILE B O 1
ATOM 7062 N N . LEU B 1 385 ? -6.414 -12.711 23.141 1 97.06 385 LEU B N 1
ATOM 7063 C CA . LEU B 1 385 ? -5.285 -11.953 22.609 1 97.06 385 LEU B CA 1
ATOM 7064 C C . LEU B 1 385 ? -5.293 -10.523 23.141 1 97.06 385 LEU B C 1
ATOM 7066 O O . LEU B 1 385 ? -4.234 -9.953 23.422 1 97.06 385 LEU B O 1
ATOM 7070 N N . HIS B 1 386 ? -6.453 -9.891 23.312 1 96.81 386 HIS B N 1
ATOM 7071 C CA . HIS B 1 386 ? -6.539 -8.562 23.906 1 96.81 386 HIS B CA 1
ATOM 7072 C C . HIS B 1 386 ? -5.977 -8.547 25.328 1 96.81 386 HIS B C 1
ATOM 7074 O O . HIS B 1 386 ? -5.254 -7.625 25.703 1 96.81 386 HIS B O 1
ATOM 7080 N N . ARG B 1 387 ? -6.297 -9.57 26.016 1 96 387 ARG B N 1
ATOM 7081 C CA . ARG B 1 387 ? -5.785 -9.68 27.375 1 96 387 ARG B CA 1
ATOM 7082 C C . ARG B 1 387 ? -4.27 -9.859 27.375 1 96 387 ARG B C 1
ATOM 7084 O O . ARG B 1 387 ? -3.572 -9.289 28.219 1 96 387 ARG B O 1
ATOM 7091 N N . ALA B 1 388 ? -3.844 -10.688 26.484 1 96.75 388 ALA B N 1
ATOM 7092 C CA . ALA B 1 388 ? -2.402 -10.898 26.359 1 96.75 388 ALA B CA 1
ATOM 7093 C C . ALA B 1 388 ? -1.681 -9.594 26.031 1 96.75 388 ALA B C 1
ATOM 7095 O O . ALA B 1 388 ? -0.583 -9.344 26.547 1 96.75 388 ALA B O 1
ATOM 7096 N N . TYR B 1 389 ? -2.307 -8.773 25.203 1 96.56 389 TYR B N 1
ATOM 7097 C CA . TYR B 1 389 ? -1.732 -7.48 24.844 1 96.56 389 TYR B CA 1
ATOM 7098 C C . TYR B 1 389 ? -1.633 -6.566 26.062 1 96.56 389 TYR B C 1
ATOM 7100 O O . TYR B 1 389 ? -0.616 -5.898 26.266 1 96.56 389 TYR B O 1
ATOM 7108 N N . ASP B 1 390 ? -2.615 -6.555 26.828 1 96.25 390 ASP B N 1
ATOM 7109 C CA . ASP B 1 390 ? -2.617 -5.727 28.031 1 96.25 390 ASP B CA 1
ATOM 7110 C C . ASP B 1 390 ? -1.532 -6.172 29.016 1 96.25 390 ASP B C 1
ATOM 7112 O O . ASP B 1 390 ? -0.813 -5.34 29.578 1 96.25 390 ASP B O 1
ATOM 7116 N N . ASN B 1 391 ? -1.411 -7.434 29.141 1 95.5 391 ASN B N 1
ATOM 7117 C CA . ASN B 1 391 ? -0.444 -7.984 30.078 1 95.5 391 ASN B CA 1
ATOM 7118 C C . ASN B 1 391 ? 0.99 -7.707 29.641 1 95.5 391 ASN B C 1
ATOM 7120 O O . ASN B 1 391 ? 1.827 -7.309 30.453 1 95.5 391 ASN B O 1
ATOM 7124 N N . VAL B 1 392 ? 1.233 -7.961 28.406 1 96.81 392 VAL B N 1
ATOM 7125 C CA . VAL B 1 392 ? 2.604 -7.801 27.938 1 96.81 392 VAL B CA 1
ATOM 7126 C C . VAL B 1 392 ? 2.99 -6.324 27.953 1 96.81 392 VAL B C 1
ATOM 7128 O O . VAL B 1 392 ? 4.133 -5.977 28.266 1 96.81 392 VAL B O 1
ATOM 7131 N N . MET B 1 393 ? 2.049 -5.438 27.625 1 95.81 393 MET B N 1
ATOM 7132 C CA . MET B 1 393 ? 2.324 -4.008 27.656 1 95.81 393 MET B CA 1
ATOM 7133 C C . MET B 1 393 ? 2.639 -3.551 29.078 1 95.81 393 MET B C 1
ATOM 7135 O O . MET B 1 393 ? 3.541 -2.738 29.281 1 95.81 393 MET B O 1
ATOM 7139 N N . ALA B 1 394 ? 1.942 -4.047 30 1 94.56 394 ALA B N 1
ATOM 7140 C CA . ALA B 1 394 ? 2.18 -3.721 31.406 1 94.56 394 ALA B CA 1
ATOM 7141 C C . ALA B 1 394 ? 3.557 -4.203 31.844 1 94.56 394 ALA B C 1
ATOM 7143 O O . ALA B 1 394 ? 4.262 -3.496 32.562 1 94.56 394 ALA B O 1
ATOM 7144 N N . GLU B 1 395 ? 3.9 -5.387 31.438 1 94.62 395 GLU B N 1
ATOM 7145 C CA . GLU B 1 395 ? 5.207 -5.945 31.766 1 94.62 395 GLU B CA 1
ATOM 7146 C C . GLU B 1 395 ? 6.336 -5.09 31.203 1 94.62 395 GLU B C 1
ATOM 7148 O O . GLU B 1 395 ? 7.324 -4.82 31.891 1 94.62 395 GLU B O 1
ATOM 7153 N N . MET B 1 396 ? 6.168 -4.691 29.984 1 95.44 396 MET B N 1
ATOM 7154 C CA . MET B 1 396 ? 7.211 -3.912 29.328 1 95.44 396 MET B CA 1
ATOM 7155 C C . MET B 1 396 ? 7.309 -2.514 29.922 1 95.44 396 MET B C 1
ATOM 7157 O O . MET B 1 396 ? 8.406 -1.978 30.094 1 95.44 396 MET B O 1
ATOM 7161 N N . GLU B 1 397 ? 6.191 -1.914 30.25 1 91.94 397 GLU B N 1
ATOM 7162 C CA . GLU B 1 397 ? 6.191 -0.598 30.891 1 91.94 397 GLU B CA 1
ATOM 7163 C C . GLU B 1 397 ? 6.84 -0.65 32.25 1 91.94 397 GLU B C 1
ATOM 7165 O O . GLU B 1 397 ? 7.555 0.275 32.656 1 91.94 397 GLU B O 1
ATOM 7170 N N . ALA B 1 398 ? 6.613 -1.701 32.969 1 91.12 398 ALA B N 1
ATOM 7171 C CA . ALA B 1 398 ? 7.223 -1.888 34.312 1 91.12 398 ALA B CA 1
ATOM 7172 C C . ALA B 1 398 ? 8.734 -2.023 34.188 1 91.12 398 ALA B C 1
ATOM 7174 O O . ALA B 1 398 ? 9.477 -1.488 35.031 1 91.12 398 ALA B O 1
ATOM 7175 N N . LEU B 1 399 ? 9.172 -2.705 33.219 1 91.12 399 LEU B N 1
ATOM 7176 C CA . LEU B 1 399 ? 10.602 -2.877 33 1 91.12 399 LEU B CA 1
ATOM 7177 C C . LEU B 1 399 ? 11.258 -1.549 32.625 1 91.12 399 LEU B C 1
ATOM 7179 O O . LEU B 1 399 ? 12.367 -1.253 33.094 1 91.12 399 LEU B O 1
ATOM 7183 N N . LYS B 1 400 ? 10.609 -0.777 31.812 1 87.25 400 LYS B N 1
ATOM 7184 C CA . LYS B 1 400 ? 11.141 0.523 31.406 1 87.25 400 LYS B CA 1
ATOM 7185 C C . LYS B 1 400 ? 11.195 1.484 32.594 1 87.25 400 LYS B C 1
ATOM 7187 O O . LYS B 1 400 ? 12.133 2.27 32.719 1 87.25 400 LYS B O 1
ATOM 7192 N N . ALA B 1 401 ? 10.164 1.419 33.438 1 82.38 401 ALA B N 1
ATOM 7193 C CA . ALA B 1 401 ? 10.109 2.27 34.625 1 82.38 401 ALA B CA 1
ATOM 7194 C C . ALA B 1 401 ? 11.219 1.902 35.594 1 82.38 401 ALA B C 1
ATOM 7196 O O . ALA B 1 401 ? 11.812 2.779 36.219 1 82.38 401 ALA B O 1
ATOM 7197 N N . LYS B 1 402 ? 11.539 0.649 35.75 1 80.75 402 LYS B N 1
ATOM 7198 C CA . LYS B 1 402 ? 12.586 0.185 36.656 1 80.75 402 LYS B CA 1
ATOM 7199 C C . LYS B 1 402 ? 13.961 0.645 36.156 1 80.75 402 LYS B C 1
ATOM 7201 O O . LYS B 1 402 ? 14.812 1.009 36.969 1 80.75 402 LYS B O 1
ATOM 7206 N N . ARG B 1 403 ? 14.156 0.723 34.969 1 75.62 403 ARG B N 1
ATOM 7207 C CA . ARG B 1 403 ? 15.43 1.162 34.406 1 75.62 403 ARG B CA 1
ATOM 7208 C C . ARG B 1 403 ? 15.617 2.664 34.594 1 75.62 403 ARG B C 1
ATOM 7210 O O . ARG B 1 403 ? 16.734 3.131 34.844 1 75.62 403 ARG B O 1
ATOM 7217 N N . LYS B 1 404 ? 14.57 3.402 34.375 1 65.69 404 LYS B N 1
ATOM 7218 C CA . LYS B 1 404 ? 14.648 4.844 34.594 1 65.69 404 LYS B CA 1
ATOM 7219 C C . LYS B 1 404 ? 14.938 5.168 36.062 1 65.69 404 LYS B C 1
ATOM 7221 O O . LYS B 1 404 ? 15.68 6.102 36.375 1 65.69 404 LYS B O 1
ATOM 7226 N N . GLY B 1 405 ? 14.383 4.336 36.938 1 57.69 405 GLY B N 1
ATOM 7227 C CA . GLY B 1 405 ? 14.625 4.539 38.375 1 57.69 405 GLY B CA 1
ATOM 7228 C C . GLY B 1 405 ? 16.031 4.164 38.781 1 57.69 405 GLY B C 1
ATOM 7229 O O . GLY B 1 405 ? 16.625 4.824 39.656 1 57.69 405 GLY B O 1
ATOM 7230 N N . THR B 1 406 ? 16.609 3.174 38.125 1 54.53 406 THR B N 1
ATOM 7231 C CA . THR B 1 406 ? 17.953 2.744 38.5 1 54.53 406 THR B CA 1
ATOM 7232 C C . THR B 1 406 ? 19.016 3.701 37.938 1 54.53 406 THR B C 1
ATOM 7234 O O . THR B 1 406 ? 20.078 3.863 38.531 1 54.53 406 THR B O 1
ATOM 7237 N N . SER B 1 407 ? 18.797 4.285 36.781 1 51.56 407 SER B N 1
ATOM 7238 C CA . SER B 1 407 ? 19.781 5.207 36.219 1 51.56 407 SER B CA 1
ATOM 7239 C C . SER B 1 407 ? 19.875 6.484 37.062 1 51.56 407 SER B C 1
ATOM 7241 O O . SER B 1 407 ? 20.953 7.074 37.188 1 51.56 407 SER B O 1
ATOM 7243 N N . SER B 1 408 ? 18.844 6.949 37.656 1 47.19 408 SER B N 1
ATOM 7244 C CA . SER B 1 408 ? 18.922 8.125 38.5 1 47.19 408 SER B CA 1
ATOM 7245 C C . SER B 1 408 ? 19.734 7.836 39.781 1 47.19 408 SER B C 1
ATOM 7247 O O . SER B 1 408 ? 20.359 8.734 40.344 1 47.19 408 SER B O 1
ATOM 7249 N N . LEU B 1 409 ? 19.812 6.629 40.25 1 41.5 409 LEU B N 1
ATOM 7250 C CA . LEU B 1 409 ? 20.531 6.324 41.469 1 41.5 409 LEU B CA 1
ATOM 7251 C C . LEU B 1 409 ? 22.016 6.117 41.219 1 41.5 409 LEU B C 1
ATOM 7253 O O . LEU B 1 409 ? 22.859 6.359 42.094 1 41.5 409 LEU B O 1
ATOM 7257 N N . SER B 1 410 ? 22.375 5.57 40.031 1 38.34 410 SER B N 1
ATOM 7258 C CA . SER B 1 410 ? 23.781 5.219 39.906 1 38.34 410 SER B CA 1
ATOM 7259 C C . SER B 1 410 ? 24.625 6.449 39.594 1 38.34 410 SER B C 1
ATOM 7261 O O . SER B 1 410 ? 25.859 6.355 39.5 1 38.34 410 SER B O 1
ATOM 7263 N N . HIS B 1 411 ? 24.078 7.566 39.219 1 36.06 411 HIS B N 1
ATOM 7264 C CA . HIS B 1 411 ? 25.016 8.664 39 1 36.06 411 HIS B CA 1
ATOM 7265 C C . HIS B 1 411 ? 25.625 9.164 40.312 1 36.06 411 HIS B C 1
ATOM 7267 O O . HIS B 1 411 ? 26.422 10.109 40.312 1 36.06 411 HIS B O 1
ATOM 7273 N N . GLU B 1 412 ? 25.234 8.688 41.469 1 32.97 412 GLU B N 1
ATOM 7274 C CA . GLU B 1 412 ? 25.938 9.297 42.594 1 32.97 412 GLU B CA 1
ATOM 7275 C C . GLU B 1 412 ? 27.406 8.914 42.625 1 32.97 412 GLU B C 1
ATOM 7277 O O . GLU B 1 412 ? 28.266 9.734 42.969 1 32.97 412 GLU B O 1
ATOM 7282 N N . ASN B 1 413 ? 27.828 7.621 42.594 1 30.17 413 ASN B N 1
ATOM 7283 C CA . ASN B 1 413 ? 29.172 7.273 43.062 1 30.17 413 ASN B CA 1
ATOM 7284 C C . ASN B 1 413 ? 30.203 7.434 41.969 1 30.17 413 ASN B C 1
ATOM 7286 O O . ASN B 1 413 ? 31.344 7 42.094 1 30.17 413 ASN B O 1
ATOM 7290 N N . ALA B 1 414 ? 29.875 7.32 40.688 1 30.58 414 ALA B N 1
ATOM 7291 C CA . ALA B 1 414 ? 31.016 7.395 39.75 1 30.58 414 ALA B CA 1
ATOM 7292 C C . ALA B 1 414 ? 31.656 8.781 39.781 1 30.58 414 ALA B C 1
ATOM 7294 O O . ALA B 1 414 ? 31.109 9.734 39.25 1 30.58 414 ALA B O 1
ATOM 7295 N N . ASN B 1 415 ? 32.281 9.219 40.938 1 25.3 415 ASN B N 1
ATOM 7296 C CA . ASN B 1 415 ? 33.062 10.375 41.344 1 25.3 415 ASN B CA 1
ATOM 7297 C C . ASN B 1 415 ? 34 10.836 40.219 1 25.3 415 ASN B C 1
ATOM 7299 O O . ASN B 1 415 ? 34.219 10.109 39.25 1 25.3 415 ASN B O 1
ATOM 7303 N N . LEU B 1 416 ? 35.438 11.453 40.688 1 28.05 416 LEU B N 1
ATOM 7304 C CA . LEU B 1 416 ? 36.438 12.492 40.594 1 28.05 416 LEU B CA 1
ATOM 7305 C C . LEU B 1 416 ? 37.469 12.141 39.531 1 28.05 416 LEU B C 1
ATOM 7307 O O . LEU B 1 416 ? 38.375 12.945 39.25 1 28.05 416 LEU B O 1
ATOM 7311 N N . GLU B 1 417 ? 37.844 10.789 39.375 1 27.72 417 GLU B N 1
ATOM 7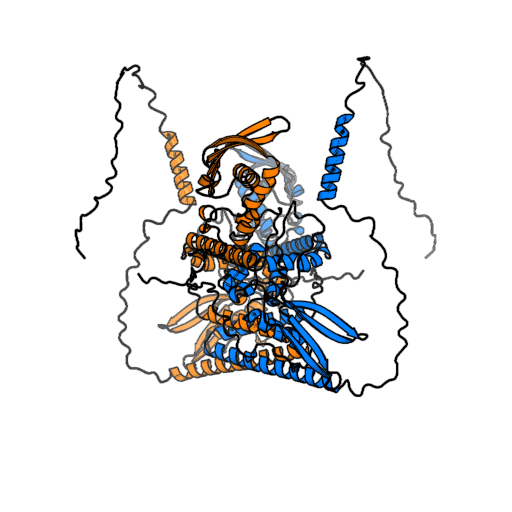312 C CA . GLU B 1 417 ? 39.219 10.75 38.906 1 27.72 417 GLU B CA 1
ATOM 7313 C C . GLU B 1 417 ? 39.344 11.383 37.531 1 27.72 417 GLU B C 1
ATOM 7315 O O . GLU B 1 417 ? 40.281 12.172 37.281 1 27.72 417 GLU B O 1
ATOM 7320 N N . SER B 1 418 ? 39.156 10.547 36.5 1 28.67 418 SER B N 1
ATOM 7321 C CA . SER B 1 418 ? 39.969 10.75 35.281 1 28.67 418 SER B CA 1
ATOM 7322 C C . SER B 1 418 ? 39.406 11.898 34.438 1 28.67 418 SER B C 1
ATOM 7324 O O . SER B 1 418 ? 38.438 11.727 33.719 1 28.67 418 SER B O 1
ATOM 7326 N N . VAL B 1 419 ? 39.094 13.047 35.094 1 27.47 419 VAL B N 1
ATOM 7327 C CA . VAL B 1 419 ? 38.781 14.242 34.312 1 27.47 419 VAL B CA 1
ATOM 7328 C C . VAL B 1 419 ? 39.844 14.469 33.25 1 27.47 419 VAL B C 1
ATOM 7330 O O . VAL B 1 419 ? 40.969 14.914 33.562 1 27.47 419 VAL B O 1
ATOM 7333 N N . ASN B 1 420 ? 40.281 13.344 32.562 1 26.73 420 ASN B N 1
ATOM 7334 C CA . ASN B 1 420 ? 41.25 13.695 31.516 1 26.73 420 ASN B CA 1
ATOM 7335 C C . ASN B 1 420 ? 40.844 14.977 30.797 1 26.73 420 ASN B C 1
ATOM 7337 O O . ASN B 1 420 ? 39.656 15.25 30.609 1 26.73 420 ASN B O 1
ATOM 7341 N N . GLU B 1 421 ? 41.719 15.938 30.891 1 27.69 421 GLU B N 1
ATOM 7342 C CA . GLU B 1 421 ? 41.812 17.266 30.281 1 27.69 421 GLU B CA 1
ATOM 7343 C C . GLU B 1 421 ? 41.406 17.219 28.812 1 27.69 421 GLU B C 1
ATOM 7345 O O . GLU B 1 421 ? 42.156 16.672 27.969 1 27.69 421 GLU B O 1
ATOM 7350 N N . LEU B 1 422 ? 40.281 16.719 28.562 1 28.41 422 LEU B N 1
ATOM 7351 C CA . LEU B 1 422 ? 39.875 16.781 27.172 1 28.41 422 LEU B CA 1
ATOM 7352 C C . LEU B 1 422 ? 40.25 18.125 26.562 1 28.41 422 LEU B C 1
ATOM 7354 O O . LEU B 1 422 ? 39.844 19.188 27.062 1 28.41 422 LEU B O 1
ATOM 7358 N N . GLN B 1 423 ? 41.531 18.172 26.203 1 29.28 423 GLN B N 1
ATOM 7359 C CA . GLN B 1 423 ? 42.094 19.281 25.438 1 29.28 423 GLN B CA 1
ATOM 7360 C C . GLN B 1 423 ? 41.062 19.812 24.438 1 29.28 423 GLN B C 1
ATOM 7362 O O . GLN B 1 423 ? 40.25 19.062 23.891 1 29.28 423 GLN B O 1
ATOM 7367 N N . SER B 1 424 ? 40.688 21.016 24.672 1 28.77 424 SER B N 1
ATOM 7368 C CA . SER B 1 424 ? 39.781 21.859 23.891 1 28.77 424 SER B CA 1
ATOM 7369 C C . SER B 1 424 ? 40.031 21.703 22.391 1 28.77 424 SER B C 1
ATOM 7371 O O . SER B 1 424 ? 41.188 21.734 21.953 1 28.77 424 SER B O 1
ATOM 7373 N N . SER B 1 425 ? 39.344 20.766 21.781 1 29.98 425 SER B N 1
ATOM 7374 C CA . SER B 1 425 ? 39.594 20.547 20.359 1 29.98 425 SER B CA 1
ATOM 7375 C C . SER B 1 425 ? 39.781 21.859 19.609 1 29.98 425 SER B C 1
ATOM 7377 O O . SER B 1 425 ? 39.156 22.859 19.953 1 29.98 425 SER B O 1
ATOM 7379 N N . PRO B 1 426 ? 40.938 22.078 19.062 1 31.27 426 PRO B N 1
ATOM 7380 C CA . PRO B 1 426 ? 41.25 23.344 18.406 1 31.27 426 PRO B CA 1
ATOM 7381 C C . PRO B 1 426 ? 40.125 23.875 17.531 1 31.27 426 PRO B C 1
ATOM 7383 O O . PRO B 1 426 ? 39.312 23.094 17.047 1 31.27 426 PRO B O 1
ATOM 7386 N N . ARG B 1 427 ? 39.75 25.141 17.781 1 32.88 427 ARG B N 1
ATOM 7387 C CA . ARG B 1 427 ? 38.75 25.922 17.047 1 32.88 427 ARG B CA 1
ATOM 7388 C C . ARG B 1 427 ? 38.938 25.75 15.539 1 32.88 427 ARG B C 1
ATOM 7390 O O . ARG B 1 427 ? 39.969 26.156 14.977 1 32.88 427 ARG B O 1
ATOM 7397 N N . ILE B 1 428 ? 38.719 24.531 15.102 1 31.89 428 ILE B N 1
ATOM 7398 C CA . ILE B 1 428 ? 38.875 24.391 13.656 1 31.89 428 ILE B CA 1
ATOM 7399 C C . ILE B 1 428 ? 38.062 25.453 12.93 1 31.89 428 ILE B C 1
ATOM 7401 O O . ILE B 1 428 ? 36.875 25.625 13.188 1 31.89 428 ILE B O 1
ATOM 7405 N N . ARG B 1 429 ? 38.75 26.469 12.5 1 29.73 429 ARG B N 1
ATOM 7406 C CA . ARG B 1 429 ? 38.25 27.516 11.602 1 29.73 429 ARG B CA 1
ATOM 7407 C C . ARG B 1 429 ? 37.344 26.922 10.531 1 29.73 429 ARG B C 1
ATOM 7409 O O . ARG B 1 429 ? 37.719 25.953 9.867 1 29.73 429 ARG B O 1
ATOM 7416 N N . THR B 1 430 ? 36.031 27.031 10.828 1 25.61 430 THR B N 1
ATOM 7417 C CA . THR B 1 430 ? 34.969 26.641 9.898 1 25.61 430 THR B CA 1
ATOM 7418 C C . THR B 1 430 ? 35.312 27.109 8.484 1 25.61 430 THR B C 1
ATOM 7420 O O . THR B 1 430 ? 35.625 28.281 8.266 1 25.61 430 THR B O 1
ATOM 7423 N N . ARG B 1 431 ? 36 26.297 7.695 1 32.44 431 ARG B N 1
ATOM 7424 C CA . ARG B 1 431 ? 36.281 26.453 6.273 1 32.44 431 ARG B CA 1
ATOM 7425 C C . ARG B 1 431 ? 35.094 27.062 5.535 1 32.44 431 ARG B C 1
ATOM 7427 O O . ARG B 1 431 ? 33.938 26.688 5.762 1 32.44 431 ARG B O 1
ATOM 7434 N N . GLY B 1 432 ? 35.156 28.391 5.07 1 27.39 432 GLY B N 1
ATOM 7435 C CA . GLY B 1 432 ? 34.312 29.266 4.277 1 27.39 432 GLY B CA 1
ATOM 7436 C C . GLY B 1 432 ? 33.5 28.531 3.205 1 27.39 432 GLY B C 1
ATOM 7437 O O . GLY B 1 432 ? 33.719 27.344 2.996 1 27.39 432 GLY B O 1
ATOM 7438 N N . ARG B 1 433 ? 32.562 29.297 2.504 1 32.62 433 ARG B N 1
ATOM 7439 C CA . ARG B 1 433 ? 31.531 29 1.506 1 32.62 433 ARG B CA 1
ATOM 7440 C C . ARG B 1 433 ? 32.094 28.188 0.356 1 32.62 433 ARG B C 1
ATOM 7442 O O . ARG B 1 433 ? 33.094 28.594 -0.279 1 32.62 433 ARG B O 1
ATOM 7449 N N . PRO B 1 434 ? 32.094 26.922 0.414 1 35.94 434 PRO B N 1
ATOM 7450 C CA . PRO B 1 434 ? 32.719 26.25 -0.722 1 35.94 434 PRO B CA 1
ATOM 7451 C C . PRO B 1 434 ? 32.25 26.781 -2.068 1 35.94 434 PRO B C 1
ATOM 7453 O O . PRO B 1 434 ? 31.109 27.25 -2.186 1 35.94 434 PRO B O 1
ATOM 7456 N N . GLU B 1 435 ? 33.094 27.328 -2.865 1 35.56 435 GLU B N 1
ATOM 7457 C CA . GLU B 1 435 ? 32.969 28 -4.148 1 35.56 435 GLU B CA 1
ATOM 7458 C C . GLU B 1 435 ? 31.969 27.297 -5.059 1 35.56 435 GLU B C 1
ATOM 7460 O O . GLU B 1 435 ? 31.219 27.953 -5.793 1 35.56 435 GLU B O 1
ATOM 7465 N N . ASN B 1 436 ? 32.125 25.984 -5.262 1 33.72 436 ASN B N 1
ATOM 7466 C CA . ASN B 1 436 ? 31.516 25.422 -6.469 1 33.72 436 ASN B CA 1
ATOM 7467 C C . ASN B 1 436 ? 30.047 25.078 -6.25 1 33.72 436 ASN B C 1
ATOM 7469 O O . ASN B 1 436 ? 29.703 23.906 -6.047 1 33.72 436 ASN B O 1
ATOM 7473 N N . ARG B 1 437 ? 29.359 25.812 -5.457 1 40.34 437 ARG B N 1
ATOM 7474 C CA . ARG B 1 437 ? 27.938 25.547 -5.277 1 40.34 437 ARG B CA 1
ATOM 7475 C C . ARG B 1 437 ? 27.219 25.484 -6.621 1 40.34 437 ARG B C 1
ATOM 7477 O O . ARG B 1 437 ? 27.344 26.406 -7.441 1 40.34 437 ARG B O 1
ATOM 7484 N N . LEU B 1 438 ? 26.922 24.344 -7.07 1 41 438 LEU B N 1
ATOM 7485 C CA . LEU B 1 438 ? 26.203 24.156 -8.336 1 41 438 LEU B CA 1
ATOM 7486 C C . LEU B 1 438 ? 24.953 25.016 -8.383 1 41 438 LEU B C 1
ATOM 7488 O O . LEU B 1 438 ? 24.172 25.031 -7.422 1 41 438 LEU B O 1
ATOM 7492 N N . GLY B 1 439 ? 24.938 26.109 -8.992 1 39 439 GLY B N 1
ATOM 7493 C CA . GLY B 1 439 ? 23.953 27.172 -9.195 1 39 439 GLY B CA 1
ATOM 7494 C C . GLY B 1 439 ? 22.547 26.641 -9.383 1 39 439 GLY B C 1
ATOM 7495 O O . GLY B 1 439 ? 22.359 25.516 -9.844 1 39 439 GLY B O 1
ATOM 7496 N N . SER B 1 440 ? 21.609 27.031 -8.547 1 39.69 440 SER B N 1
ATOM 7497 C CA . SER B 1 440 ? 20.203 26.641 -8.508 1 39.69 440 SER B CA 1
ATOM 7498 C C . SER B 1 440 ? 19.578 26.703 -9.891 1 39.69 440 SER B C 1
ATOM 7500 O O . SER B 1 440 ? 20.094 27.391 -10.781 1 39.69 440 SER B O 1
ATOM 7502 N N . LYS B 1 441 ? 18.594 25.859 -10.148 1 44.97 441 LYS B N 1
ATOM 7503 C CA . LYS B 1 441 ? 17.922 25.812 -11.445 1 44.97 441 LYS B CA 1
ATOM 7504 C C . LYS B 1 441 ? 17.547 27.219 -11.914 1 44.97 441 LYS B C 1
ATOM 7506 O O . LYS B 1 441 ? 17.672 27.547 -13.094 1 44.97 441 LYS B O 1
ATOM 7511 N N . LEU B 1 442 ? 17.094 28 -10.945 1 45.84 442 LEU B N 1
ATOM 7512 C CA . LEU B 1 442 ? 16.703 29.375 -11.25 1 45.84 442 LEU B CA 1
ATOM 7513 C C . LEU B 1 442 ? 17.938 30.219 -11.609 1 45.84 442 LEU B C 1
ATOM 7515 O O . LEU B 1 442 ? 17.891 31 -12.562 1 45.84 442 LEU B O 1
ATOM 7519 N N . GLU B 1 443 ? 18.969 29.953 -10.93 1 48.75 443 GLU B N 1
ATOM 7520 C CA . GLU B 1 443 ? 20.203 30.672 -11.211 1 48.75 443 GLU B CA 1
ATOM 7521 C C . GLU B 1 443 ? 20.797 30.25 -12.555 1 48.75 443 GLU B C 1
ATOM 7523 O O . GLU B 1 443 ? 21.297 31.078 -13.305 1 48.75 443 GLU B O 1
ATOM 7528 N N . LYS B 1 444 ? 20.625 28.906 -12.781 1 47.81 444 LYS B N 1
ATOM 7529 C CA . LYS B 1 444 ? 21 28.391 -14.094 1 47.81 444 LYS B CA 1
ATOM 7530 C C . LYS B 1 444 ? 20.094 28.938 -15.188 1 47.81 444 LYS B C 1
ATOM 7532 O O . LYS B 1 444 ? 20.562 29.281 -16.281 1 47.81 444 LYS B O 1
ATOM 7537 N N . GLN B 1 445 ? 18.812 29.016 -14.898 1 49.53 445 GLN B N 1
ATOM 7538 C CA . GLN B 1 445 ? 17.859 29.578 -15.844 1 49.53 445 GLN B CA 1
ATOM 7539 C C . GLN B 1 445 ? 18.094 31.078 -16.047 1 49.53 445 GLN B C 1
ATOM 7541 O O . GLN B 1 445 ? 18.031 31.562 -17.172 1 49.53 445 GLN B O 1
ATOM 7546 N N . ILE B 1 446 ? 18.406 31.781 -14.969 1 47.06 446 ILE B N 1
ATOM 7547 C CA . ILE B 1 446 ? 18.766 33.188 -15.094 1 47.06 446 ILE B CA 1
ATOM 7548 C C . ILE B 1 446 ? 20.094 33.312 -15.82 1 47.06 446 ILE B C 1
ATOM 7550 O O . ILE B 1 446 ? 20.25 34.156 -16.703 1 47.06 446 ILE B O 1
ATOM 7554 N N . ALA B 1 447 ? 20.969 32.375 -15.477 1 45.28 447 ALA B N 1
ATOM 7555 C CA . ALA B 1 447 ? 22.266 32.406 -16.141 1 45.28 447 ALA B CA 1
ATOM 7556 C C . ALA B 1 447 ? 22.141 32.062 -17.625 1 45.28 447 ALA B C 1
ATOM 7558 O O . ALA B 1 447 ? 22.812 32.656 -18.453 1 45.28 447 ALA B O 1
ATOM 7559 N N . ASN B 1 448 ? 21.297 31.016 -17.797 1 44.25 448 ASN B N 1
ATOM 7560 C CA . ASN B 1 448 ? 21.047 30.656 -19.188 1 44.25 448 ASN B CA 1
ATOM 7561 C C . ASN B 1 448 ? 20.281 31.75 -19.922 1 44.25 448 ASN B C 1
ATOM 7563 O O . ASN B 1 448 ? 20.484 31.969 -21.109 1 44.25 448 ASN B O 1
ATOM 7567 N N . ALA B 1 449 ? 19.312 32.406 -19.234 1 42 449 ALA B N 1
ATOM 7568 C CA . ALA B 1 449 ? 18.578 33.5 -19.859 1 42 449 ALA B CA 1
ATOM 7569 C C . ALA B 1 449 ? 19.484 34.719 -20.094 1 42 449 ALA B C 1
ATOM 7571 O O . ALA B 1 449 ? 19.328 35.406 -21.094 1 42 449 ALA B O 1
ATOM 7572 N N . THR B 1 450 ? 20.344 34.938 -19.109 1 38.28 450 THR B N 1
ATOM 7573 C CA . THR B 1 450 ? 21.25 36.094 -19.297 1 38.28 450 THR B CA 1
ATOM 7574 C C . THR B 1 450 ? 22.266 35.812 -20.391 1 38.28 450 THR B C 1
ATOM 7576 O O . THR B 1 450 ? 22.844 36.719 -20.953 1 38.28 450 THR B O 1
ATOM 7579 N N . LYS B 1 451 ? 22.609 34.469 -20.453 1 37.16 451 LYS B N 1
ATOM 7580 C CA . LYS B 1 451 ? 23.516 34.156 -21.547 1 37.16 451 LYS B CA 1
ATOM 7581 C C . LYS B 1 451 ? 22.859 34.375 -22.906 1 37.16 451 LYS B C 1
ATOM 7583 O O . LYS B 1 451 ? 23.547 34.688 -23.875 1 37.16 451 LYS B O 1
ATOM 7588 N N . LYS B 1 452 ? 21.562 33.969 -22.875 1 36.84 452 LYS B N 1
ATOM 7589 C CA . LYS B 1 452 ? 20.938 34.094 -24.188 1 36.84 452 LYS B CA 1
ATOM 7590 C C . LYS B 1 452 ? 20.844 35.562 -24.594 1 36.84 452 LYS B C 1
ATOM 7592 O O . LYS B 1 452 ? 20.703 35.875 -25.781 1 36.84 452 LYS B O 1
ATOM 7597 N N . LYS B 1 453 ? 20.672 36.406 -23.562 1 34.59 453 LYS B N 1
ATOM 7598 C CA . LYS B 1 453 ? 20.5 37.781 -23.953 1 34.59 453 LYS B CA 1
ATOM 7599 C C . LYS B 1 453 ? 21.812 38.375 -24.469 1 34.59 453 LYS B C 1
ATOM 7601 O O . LYS B 1 453 ? 21.812 39.438 -25.109 1 34.59 453 LYS B O 1
ATOM 7606 N N . LYS B 1 454 ? 22.859 37.75 -23.922 1 32.41 454 LYS B N 1
ATOM 7607 C CA . LYS B 1 454 ? 24.031 38.469 -24.359 1 32.41 454 LYS B CA 1
ATOM 7608 C C . LYS B 1 454 ? 24.25 38.312 -25.875 1 32.41 454 LYS B C 1
ATOM 7610 O O . LYS B 1 454 ? 25 39.062 -26.484 1 32.41 454 LYS B O 1
ATOM 7615 N N . THR B 1 455 ? 23.688 37.125 -26.234 1 28.83 455 THR B N 1
ATOM 7616 C CA . THR B 1 455 ? 24.219 36.844 -27.562 1 28.83 455 THR B CA 1
ATOM 7617 C C . THR B 1 455 ? 23.625 37.781 -28.594 1 28.83 455 THR B C 1
ATOM 7619 O O . THR B 1 455 ? 24.016 37.75 -29.766 1 28.83 455 THR B O 1
ATOM 7622 N N . LYS B 1 456 ? 22.453 38.188 -28.234 1 33.5 456 LYS B N 1
ATOM 7623 C CA . LYS B 1 456 ? 21.812 38.812 -29.391 1 33.5 456 LYS B CA 1
ATOM 7624 C C . LYS B 1 456 ? 22.531 40.094 -29.797 1 33.5 456 LYS B C 1
ATOM 7626 O O . LYS B 1 456 ? 22.25 40.656 -30.859 1 33.5 456 LYS B O 1
ATOM 7631 N N . VAL B 1 457 ? 23.172 40.688 -28.812 1 27.48 457 VAL B N 1
ATOM 7632 C CA . VAL B 1 457 ? 23.453 42.062 -29.219 1 27.48 457 VAL B CA 1
ATOM 7633 C C . VAL B 1 457 ? 24.422 42.062 -30.391 1 27.48 457 VAL B C 1
ATOM 7635 O O . VAL B 1 457 ? 24.391 42.969 -31.234 1 27.48 457 VAL B O 1
ATOM 7638 N N . LEU B 1 458 ? 25.406 41.156 -30.203 1 24.14 458 LEU B N 1
ATOM 7639 C CA . LEU B 1 458 ? 26.594 41.688 -30.875 1 24.14 458 LEU B CA 1
ATOM 7640 C C . LEU B 1 458 ? 26.438 41.625 -32.375 1 24.14 458 LEU B C 1
ATOM 7642 O O . LEU B 1 458 ? 27.156 42.344 -33.094 1 24.14 458 LEU B O 1
ATOM 7646 N N . SER B 1 459 ? 25.703 40.562 -32.781 1 26.16 459 SER B N 1
ATOM 7647 C CA . SER B 1 459 ? 26.234 40.156 -34.062 1 26.16 459 SER B CA 1
ATOM 7648 C C . SER B 1 459 ? 25.797 41.125 -35.188 1 26.16 459 SER B C 1
ATOM 7650 O O . SER B 1 459 ? 24.906 40.781 -35.969 1 26.16 459 SER B O 1
ATOM 7652 N N . GLU B 1 460 ? 25.344 42.281 -34.781 1 24.59 460 GLU B N 1
ATOM 7653 C CA . GLU B 1 460 ? 24.859 43.094 -35.906 1 24.59 460 GLU B CA 1
ATOM 7654 C C . GLU B 1 460 ? 25.938 43.219 -37 1 24.59 460 GLU B C 1
ATOM 7656 O O . GLU B 1 460 ? 25.625 43.5 -38.156 1 24.59 460 GLU B O 1
ATOM 7661 N N . ILE B 1 461 ? 27.188 43.344 -36.469 1 21.12 461 ILE B N 1
ATOM 7662 C CA . ILE B 1 461 ? 27.906 44.312 -37.312 1 21.12 461 ILE B CA 1
ATOM 7663 C C . ILE B 1 461 ? 28.156 43.719 -38.688 1 21.12 461 ILE B C 1
ATOM 7665 O O . ILE B 1 461 ? 27.906 44.344 -39.719 1 21.12 461 ILE B O 1
ATOM 7669 N N . ASN B 1 462 ? 29.188 42.875 -38.781 1 21.16 462 ASN B N 1
ATOM 7670 C CA . ASN B 1 462 ? 30.156 43.062 -39.844 1 21.16 462 ASN B CA 1
ATOM 7671 C C . ASN B 1 462 ? 29.688 42.375 -41.125 1 21.16 462 ASN B C 1
ATOM 7673 O O . ASN B 1 462 ? 29.547 41.156 -41.188 1 21.16 462 ASN B O 1
ATOM 7677 N N . LEU B 1 463 ? 28.703 42.969 -41.781 1 20.86 463 LEU B N 1
ATOM 7678 C CA . LEU B 1 463 ? 28.141 42.562 -43.062 1 20.86 463 LEU B CA 1
ATOM 7679 C C . LEU B 1 463 ? 29.234 42.125 -44.031 1 20.86 463 LEU B C 1
ATOM 7681 O O . LEU B 1 463 ? 28.953 41.469 -45.031 1 20.86 463 LEU B O 1
ATOM 7685 N N . PHE B 1 464 ? 30.344 42.938 -43.906 1 18.77 464 PHE B N 1
ATOM 7686 C CA . PHE B 1 464 ? 30.828 43.312 -45.219 1 18.77 464 PHE B CA 1
ATOM 7687 C C . PHE B 1 464 ? 31.297 42.094 -46 1 18.77 464 PHE B C 1
ATOM 7689 O O . PHE B 1 464 ? 30.969 41.938 -47.156 1 18.77 464 PHE B O 1
ATOM 7696 N N . ASP B 1 465 ? 32.469 41.594 -45.625 1 17.42 465 ASP B N 1
ATOM 7697 C CA . ASP B 1 465 ? 33.469 41.438 -46.656 1 17.42 465 ASP B CA 1
ATOM 7698 C C . ASP B 1 465 ? 33.375 40.062 -47.312 1 17.42 465 ASP B C 1
ATOM 7700 O O . ASP B 1 465 ? 34.312 39.594 -47.938 1 17.42 465 ASP B O 1
ATOM 7704 N N . ALA B 1 466 ? 32.219 39.438 -47.156 1 18.81 466 ALA B N 1
ATOM 7705 C CA . ALA B 1 466 ? 32.344 38 -47.438 1 18.81 466 ALA B CA 1
ATOM 7706 C C . ALA B 1 466 ? 32.625 37.781 -48.938 1 18.81 466 ALA B C 1
ATOM 7708 O O . ALA B 1 466 ? 31.719 37.719 -49.75 1 18.81 466 ALA B O 1
ATOM 7709 N N . ALA B 1 467 ? 33.656 38.5 -49.406 1 16.72 467 ALA B N 1
ATOM 7710 C CA . ALA B 1 467 ? 33.969 38.375 -50.812 1 16.72 467 ALA B CA 1
ATOM 7711 C C . ALA B 1 467 ? 33.906 36.938 -51.281 1 16.72 467 ALA B C 1
ATOM 7713 O O . ALA B 1 467 ? 33.25 36.625 -52.281 1 16.72 467 ALA B O 1
ATOM 7714 N N . SER B 1 468 ? 35.094 36.25 -51.25 1 16.72 468 SER B N 1
ATOM 7715 C CA . SER B 1 468 ? 35.781 35.688 -52.406 1 16.72 468 SER B CA 1
ATOM 7716 C C . SER B 1 468 ? 35.281 34.281 -52.688 1 16.72 468 SER B C 1
ATOM 7718 O O . SER B 1 468 ? 35.094 33.469 -51.781 1 16.72 468 SER B O 1
ATOM 7720 N N . ALA B 1 469 ? 34.688 34.094 -53.938 1 16.44 469 ALA B N 1
ATOM 7721 C CA . ALA B 1 469 ? 33.906 33.188 -54.75 1 16.44 469 ALA B CA 1
ATOM 7722 C C . ALA B 1 469 ? 34.531 31.781 -54.781 1 16.44 469 ALA B C 1
ATOM 7724 O O . ALA B 1 469 ? 33.844 30.781 -54.562 1 16.44 469 ALA B O 1
ATOM 7725 N N . ALA B 1 470 ? 35.5 31.562 -55.75 1 16.55 470 ALA B N 1
ATOM 7726 C CA . ALA B 1 470 ? 35.312 30.656 -56.875 1 16.55 470 ALA B CA 1
ATOM 7727 C C . ALA B 1 470 ? 35.812 29.25 -56.531 1 16.55 470 ALA B C 1
ATOM 7729 O O . ALA B 1 470 ? 35.281 28.25 -57.062 1 16.55 470 ALA B O 1
ATOM 7730 N N . HIS B 1 471 ? 36.812 29.109 -55.594 1 15.5 471 HIS B N 1
ATOM 7731 C CA . HIS B 1 471 ? 37.875 28.359 -56.281 1 15.5 471 HIS B CA 1
ATOM 7732 C C . HIS B 1 471 ? 37.438 26.906 -56.531 1 15.5 471 HIS B C 1
ATOM 7734 O O . HIS B 1 471 ? 36.531 26.406 -55.875 1 15.5 471 HIS B O 1
ATOM 7740 N N . SER B 1 472 ? 38.469 26.125 -56.969 1 15.92 472 SER B N 1
ATOM 7741 C CA . SER B 1 472 ? 38.875 25.156 -58 1 15.92 472 SER B CA 1
ATOM 7742 C C . SER B 1 472 ? 38.625 23.719 -57.531 1 15.92 472 SER B C 1
ATOM 7744 O O . SER B 1 472 ? 38.062 22.922 -58.281 1 15.92 472 SER B O 1
ATOM 7746 N N . ASN B 1 473 ? 39.281 23.234 -56.438 1 15.39 473 ASN B N 1
ATOM 7747 C CA . ASN B 1 473 ? 40.188 22.172 -56.812 1 15.39 473 ASN B CA 1
ATOM 7748 C C . ASN B 1 473 ? 39.531 20.812 -56.844 1 15.39 473 ASN B C 1
ATOM 7750 O O . ASN B 1 473 ? 38.594 20.562 -56.062 1 15.39 473 ASN B O 1
ATOM 7754 N N . SER B 1 474 ? 39.844 19.938 -57.781 1 16.3 474 SER B N 1
ATOM 7755 C CA . SER B 1 474 ? 39.625 18.703 -58.531 1 16.3 474 SER B CA 1
ATOM 7756 C C . SER B 1 474 ? 39.844 17.484 -57.625 1 16.3 474 SER B C 1
ATOM 7758 O O . SER B 1 474 ? 39.375 16.391 -57.906 1 16.3 474 SER B O 1
ATOM 7760 N N . SER B 1 475 ? 40.562 17.672 -56.406 1 15.32 475 SER B N 1
ATOM 7761 C CA . SER B 1 475 ? 41.469 16.531 -56.438 1 15.32 475 SER B CA 1
ATOM 7762 C C . SER B 1 475 ? 40.719 15.211 -56.312 1 15.32 475 SER B C 1
ATOM 7764 O O . SER B 1 475 ? 39.594 15.18 -55.812 1 15.32 475 SER B O 1
ATOM 7766 N N . GLN B 1 476 ? 41.5 14.062 -56.5 1 15.58 476 GLN B N 1
ATOM 7767 C CA . GLN B 1 476 ? 41.719 12.742 -57.062 1 15.58 476 GLN B CA 1
ATOM 7768 C C . GLN B 1 476 ? 41.406 11.648 -56.031 1 15.58 476 GLN B C 1
ATOM 7770 O O . GLN B 1 476 ? 40.938 10.562 -56.406 1 15.58 476 GLN B O 1
ATOM 7775 N N . TYR B 1 477 ? 41.594 11.852 -54.656 1 15.04 477 TYR B N 1
ATOM 7776 C CA . TYR B 1 477 ? 42.375 10.68 -54.25 1 15.04 477 TYR B CA 1
ATOM 7777 C C . TYR B 1 477 ? 41.469 9.438 -54.25 1 15.04 477 TYR B C 1
ATOM 7779 O O . TYR B 1 477 ? 40.25 9.531 -54.125 1 15.04 477 TYR B O 1
ATOM 7787 N N . GLN B 1 478 ? 42.219 8.234 -54.062 1 15.59 478 GLN B N 1
ATOM 7788 C CA . GLN B 1 478 ? 42.5 6.828 -54.312 1 15.59 478 GLN B CA 1
ATOM 7789 C C . GLN B 1 478 ? 41.75 5.934 -53.344 1 15.59 478 GLN B C 1
ATOM 7791 O O . GLN B 1 478 ? 41.281 6.398 -52.281 1 15.59 478 GLN B O 1
ATOM 7796 N N . GLY B 1 479 ? 42.031 4.594 -53.438 1 16.23 479 GLY B N 1
ATOM 7797 C CA . GLY B 1 479 ? 41.469 3.246 -53.5 1 16.23 479 GLY B CA 1
ATOM 7798 C C . GLY B 1 479 ? 41.25 2.629 -52.125 1 16.23 479 GLY B C 1
ATOM 7799 O O . GLY B 1 479 ? 40.188 2.047 -51.906 1 16.23 479 GLY B O 1
ATOM 7800 N N . HIS B 1 480 ? 42.188 2.732 -51.031 1 16.61 480 HIS B N 1
ATOM 7801 C CA . HIS B 1 480 ? 42.781 1.447 -50.656 1 16.61 480 HIS B CA 1
ATOM 7802 C C . HIS B 1 480 ? 41.875 0.706 -49.688 1 16.61 480 HIS B C 1
ATOM 7804 O O . HIS B 1 480 ? 41.156 1.331 -48.906 1 16.61 480 HIS B O 1
ATOM 7810 N N . VAL B 1 481 ? 41.75 -0.658 -49.844 1 17.88 481 VAL B N 1
ATOM 7811 C CA . VAL B 1 481 ? 41.156 -1.948 -49.531 1 17.88 481 VAL B CA 1
ATOM 7812 C C . VAL B 1 481 ? 41.531 -2.375 -48.125 1 17.88 481 VAL B C 1
ATOM 7814 O O . VAL B 1 481 ? 40.906 -3.256 -47.531 1 17.88 481 VAL B O 1
ATOM 7817 N N . MET B 1 482 ? 42.188 -1.596 -47.125 1 16.33 482 MET B N 1
ATOM 7818 C CA . MET B 1 482 ? 43.125 -2.445 -46.375 1 16.33 482 MET B CA 1
ATOM 7819 C C . MET B 1 482 ? 42.375 -3.541 -45.625 1 16.33 482 MET B C 1
ATOM 7821 O O . MET B 1 482 ? 41.219 -3.336 -45.219 1 16.33 482 MET B O 1
ATOM 7825 N N . ASN B 1 483 ? 43.062 -4.887 -45.531 1 16.69 483 ASN B N 1
ATOM 7826 C CA . ASN B 1 483 ? 43.219 -6.309 -45.281 1 16.69 483 ASN B CA 1
ATOM 7827 C C . ASN B 1 483 ? 43.25 -6.609 -43.781 1 16.69 483 ASN B C 1
ATOM 7829 O O . ASN B 1 483 ? 43.531 -7.738 -43.375 1 16.69 483 ASN B O 1
ATOM 7833 N N . TYR B 1 484 ? 42.688 -5.883 -42.812 1 16.66 484 TYR B N 1
ATOM 7834 C CA . TYR B 1 484 ? 43.312 -6.207 -41.531 1 16.66 484 TYR B CA 1
ATOM 7835 C C . TYR B 1 484 ? 43.062 -7.668 -41.156 1 16.66 484 TYR B C 1
ATOM 7837 O O . TYR B 1 484 ? 41.938 -8.156 -41.219 1 16.66 484 TYR B O 1
ATOM 7845 N N . GLN B 1 485 ? 44.188 -8.531 -41.219 1 16.22 485 GLN B N 1
ATOM 7846 C CA . GLN B 1 485 ? 44.688 -9.883 -41 1 16.22 485 GLN B CA 1
ATOM 7847 C C . GLN B 1 485 ? 44.531 -10.289 -39.562 1 16.22 485 GLN B C 1
ATOM 7849 O O . GLN B 1 485 ? 45.281 -9.797 -38.688 1 16.22 485 GLN B O 1
ATOM 7854 N N . PHE B 1 486 ? 43.5 -10.305 -38.938 1 17.12 486 PHE B N 1
ATOM 7855 C CA . PHE B 1 486 ? 43.656 -10.734 -37.562 1 17.12 486 PHE B CA 1
ATOM 7856 C C . PHE B 1 486 ? 44.25 -12.133 -37.5 1 17.12 486 PHE B C 1
ATOM 7858 O O . PHE B 1 486 ? 43.844 -13.031 -38.219 1 17.12 486 PHE B O 1
ATOM 7865 N N . ARG B 1 487 ? 45.562 -12.281 -37.094 1 15.77 487 ARG B N 1
ATOM 7866 C CA . ARG B 1 487 ? 46.5 -13.352 -36.875 1 15.77 487 ARG B CA 1
ATOM 7867 C C . ARG B 1 487 ? 45.969 -14.367 -35.875 1 15.77 487 ARG B C 1
ATOM 7869 O O . ARG B 1 487 ? 45.594 -14.008 -34.75 1 15.77 487 ARG B O 1
ATOM 7876 N N . VAL B 1 488 ? 45.438 -15.492 -36.375 1 18.27 488 VAL B N 1
ATOM 7877 C CA . VAL B 1 488 ? 45.219 -16.75 -35.688 1 18.27 488 VAL B CA 1
ATOM 7878 C C . VAL B 1 488 ? 46.562 -17.266 -35.125 1 18.27 488 VAL B C 1
ATOM 7880 O O . VAL B 1 488 ? 47.562 -17.297 -35.844 1 18.27 488 VAL B O 1
ATOM 7883 N N . PRO B 1 489 ? 46.969 -17.016 -33.875 1 17.44 489 PRO B N 1
ATOM 7884 C CA . PRO B 1 489 ? 48.219 -17.641 -33.469 1 17.44 489 PRO B CA 1
ATOM 7885 C C . PRO B 1 489 ? 48.281 -19.125 -33.844 1 17.44 489 PRO B C 1
ATOM 7887 O O . PRO B 1 489 ? 47.25 -19.75 -34.062 1 17.44 489 PRO B O 1
ATOM 7890 N N . ALA B 1 490 ? 49.531 -19.641 -34.281 1 17.27 490 ALA B N 1
ATOM 7891 C CA . ALA B 1 490 ? 50.094 -20.906 -34.719 1 17.27 490 ALA B CA 1
ATOM 7892 C C . ALA B 1 490 ? 49.75 -22.031 -33.75 1 17.27 490 ALA B C 1
ATOM 7894 O O . ALA B 1 490 ? 49.438 -21.766 -32.594 1 17.27 490 ALA B O 1
ATOM 7895 N N . ALA B 1 491 ? 49.75 -23.266 -34.344 1 18.62 491 ALA B N 1
ATOM 7896 C CA . ALA B 1 491 ? 49.688 -24.703 -34.125 1 18.62 491 ALA B CA 1
ATOM 7897 C C . ALA B 1 491 ? 50.781 -25.188 -33.188 1 18.62 491 ALA B C 1
ATOM 7899 O O . ALA B 1 491 ? 51.969 -25.078 -33.531 1 18.62 491 ALA B O 1
ATOM 7900 N N . GLY B 1 492 ? 51.188 -24.672 -32.031 1 17.23 492 GLY B N 1
ATOM 7901 C CA . GLY B 1 492 ? 52.406 -25.375 -31.656 1 17.23 492 GLY B CA 1
ATOM 7902 C C . GLY B 1 492 ? 52.312 -26.875 -31.844 1 17.23 492 GLY B C 1
ATOM 7903 O O . GLY B 1 492 ? 51.219 -27.422 -32 1 17.23 492 GLY B O 1
ATOM 7904 N N . ASP B 1 493 ? 53.5 -27.734 -32.062 1 17.98 493 ASP B N 1
ATOM 7905 C CA . ASP B 1 493 ? 54.281 -28.891 -32.469 1 17.98 493 ASP B CA 1
ATOM 7906 C C . ASP B 1 493 ? 54.062 -30.078 -31.531 1 17.98 493 ASP B C 1
ATOM 7908 O O . ASP B 1 493 ? 54.469 -31.203 -31.828 1 17.98 493 ASP B O 1
ATOM 7912 N N . ASN B 1 494 ? 53.719 -30.094 -30.219 1 19.92 494 ASN B N 1
ATOM 7913 C CA . ASN B 1 494 ? 54.531 -31.109 -29.562 1 19.92 494 ASN B CA 1
ATOM 7914 C C . ASN B 1 494 ? 54.25 -32.5 -30.141 1 19.92 494 ASN B C 1
ATOM 7916 O O . ASN B 1 494 ? 53.125 -32.781 -30.562 1 19.92 494 ASN B O 1
ATOM 7920 N N . SER B 1 495 ? 55.375 -33.406 -30.453 1 18.56 495 SER B N 1
ATOM 7921 C CA . SER B 1 495 ? 55.969 -34.688 -30.75 1 18.56 495 SER B CA 1
ATOM 7922 C C . SER B 1 495 ? 55.438 -35.781 -29.828 1 18.56 495 SER B C 1
ATOM 7924 O O . SER B 1 495 ? 55.719 -36.969 -30.031 1 18.56 495 SER B O 1
ATOM 7926 N N . LEU B 1 496 ? 55.125 -35.625 -28.531 1 19.48 496 LEU B N 1
ATOM 7927 C CA . LEU B 1 496 ? 55.469 -36.844 -27.844 1 19.48 496 LEU B CA 1
ATOM 7928 C C . LEU B 1 496 ? 54.844 -38.062 -28.531 1 19.48 496 LEU B C 1
ATOM 7930 O O . LEU B 1 496 ? 53.812 -37.938 -29.188 1 19.48 496 LEU B O 1
ATOM 7934 N N . GLY B 1 497 ? 55.531 -39.281 -28.391 1 19.33 497 GLY B N 1
ATOM 7935 C CA . GLY B 1 497 ? 55.844 -40.688 -28.422 1 19.33 497 GLY B CA 1
ATOM 7936 C C . GLY B 1 497 ? 54.656 -41.562 -28.172 1 19.33 497 GLY B C 1
ATOM 7937 O O . GLY B 1 497 ? 54.25 -42.375 -29.031 1 19.33 497 GLY B O 1
ATOM 7938 N N . VAL B 1 498 ? 54.625 -42.25 -26.953 1 20.05 498 VAL B N 1
ATOM 7939 C CA . VAL B 1 498 ? 53.875 -43.438 -26.594 1 20.05 498 VAL B CA 1
ATOM 7940 C C . VAL B 1 498 ? 52.375 -43.125 -26.5 1 20.05 498 VAL B C 1
ATOM 7942 O O . VAL B 1 498 ? 52 -42.062 -25.969 1 20.05 498 VAL B O 1
#

Solvent-accessible surface area (backbone atoms only — not comparable to full-atom values): 58415 Å² total; per-residue (Å²): 131,79,81,76,76,62,71,78,60,82,51,84,52,69,77,68,76,62,56,75,86,52,55,85,50,68,68,44,72,32,77,40,70,66,55,49,52,49,48,53,47,51,33,25,44,67,54,12,48,52,70,37,78,75,47,74,45,60,63,84,92,41,76,43,34,39,34,39,26,38,56,30,34,45,67,84,79,66,90,61,71,50,67,76,83,60,62,67,39,47,40,63,56,27,68,20,32,39,32,36,34,59,37,75,92,75,61,31,27,29,27,74,40,68,38,84,59,61,72,60,91,59,43,36,83,48,26,55,72,37,70,88,66,33,60,79,50,66,69,55,50,51,50,51,53,18,29,48,72,34,65,50,52,60,72,43,54,44,35,22,53,26,50,67,60,72,32,66,84,69,45,54,57,56,62,66,56,56,49,48,44,40,60,65,54,49,47,52,56,39,64,71,44,51,64,64,55,50,54,49,48,50,50,51,52,47,50,48,48,51,48,50,51,51,50,34,47,48,71,59,31,44,60,64,68,66,61,90,49,52,45,57,50,54,41,51,73,40,31,27,65,73,58,32,51,54,49,48,49,24,59,60,53,27,75,43,49,45,80,42,83,72,48,77,54,97,54,39,32,37,31,42,31,34,32,55,78,46,101,83,41,67,49,75,38,52,32,39,39,31,67,83,77,55,42,75,48,45,70,81,42,42,35,83,71,73,59,41,73,38,31,62,48,52,48,50,38,55,72,70,64,57,58,70,73,49,69,86,68,62,55,62,90,49,22,64,80,53,70,64,75,68,70,46,53,66,71,70,62,69,70,71,88,63,55,67,47,57,52,45,28,52,54,45,49,56,56,46,49,57,52,29,55,62,23,24,75,40,70,68,44,37,52,51,51,52,51,50,51,53,52,51,52,51,52,50,52,51,52,54,52,51,50,58,56,50,58,67,59,57,66,69,73,73,81,85,70,85,71,67,76,72,67,75,72,72,81,69,74,79,78,71,80,72,79,83,62,79,66,49,69,65,53,45,48,51,50,48,52,55,54,58,59,59,61,63,69,76,67,69,75,74,86,64,84,83,75,90,83,88,82,77,85,76,85,75,88,69,85,72,84,78,74,88,72,84,76,76,83,77,84,83,79,99,82,96,80,136,132,80,80,77,77,61,72,75,60,82,52,84,52,67,78,69,76,62,56,75,86,52,53,86,50,67,70,45,72,30,77,41,70,66,54,48,50,51,47,53,48,51,35,26,43,65,54,13,48,52,68,38,77,75,47,75,46,60,62,84,93,42,77,43,34,38,36,40,26,38,57,29,35,44,66,83,78,66,90,60,71,50,66,76,87,59,63,67,40,46,41,62,55,27,68,21,32,39,33,37,34,58,36,77,92,76,61,31,28,32,27,74,41,67,39,85,59,60,73,60,91,61,42,36,81,48,26,56,72,36,70,87,65,32,60,79,51,67,70,54,49,52,49,51,52,19,30,48,74,33,66,49,52,63,70,42,55,42,36,21,51,27,50,67,59,73,31,67,85,68,45,54,55,55,63,67,56,55,47,48,45,40,61,66,53,48,48,52,55,40,64,71,44,52,63,63,55,51,52,50,48,50,51,52,53,47,52,45,50,51,48,50,53,51,50,33,47,47,70,59,32,42,61,63,70,66,61,90,49,51,47,57,50,54,41,53,73,42,29,27,64,73,57,32,53,56,48,49,49,23,59,59,53,28,76,42,50,46,81,42,83,73,48,76,54,97,57,40,33,37,31,42,31,34,33,55,79,47,102,84,41,68,51,75,40,53,33,39,38,31,66,83,77,54,42,76,47,43,69,81,41,42,35,83,72,74,58,42,74,39,32,62,49,50,48,50,39,54,73,70,64,56,59,68,73,51,69,85,67,61,55,61,89,50,24,65,79,52,72,62,73,67,70,51,52,64,69,70,62,70,70,71,89,62,55,66,47,57,52,45,28,52,51,45,47,56,56,46,49,56,50,29,54,61,24,25,76,41,71,64,43,37,51,52,51,53,51,50,50,54,50,52,51,50,53,51,51,51,53,54,51,52,50,59,58,49,58,68,59,59,64,66,73,76,74,81,71,83,71,66,76,72,68,74,72,71,82,68,74,77,78,71,81,71,79,83,62,80,65,49,71,65,50,43,46,48,47,50,50,53,50,58,56,56,58,64,64,64,77,68,63,88,72,69,75,81,63,94,79,77,83,79,86,77,83,77,88,86,84,84,79,86,72,90,72,82,78,74,82,81,78,84,73,92,72,92,81,136

Nearest PDB structures (foldseek):
  3brb-assembly1_A  TM=5.289E-01  e=2.333E+00  Homo sapiens
  3nuz-assembly3_F  TM=3.871E-01  e=1.411E+00  Bacteroides fragilis NCTC 9343
  3nuz-assembly3_E  TM=3.876E-01  e=1.668E+00  Bacteroides fragilis NCTC 9343
  3nuz-assembly2_D  TM=5.664E-01  e=5.399E+00  Bacteroides fragilis NCTC 9343
  7vd7-assembly1_A  TM=4.673E-01  e=5.106E+00  Salmonella enterica subsp. enterica serovar Typhimurium

Radius of gyration: 42.6 Å; Cα contacts (8 Å, |Δi|>4): 1109; chains: 2; bounding box: 123×115×108 Å

InterPro domains:
  IPR004330 FAR1, DNA binding domain [PF03101] (38-123)
  IPR006564 Zinc finger, PMZ-type [SM00575] (296-323)
  IPR007527 Zinc finger, SWIM-type [PF04434] (294-318)
  IPR007527 Zinc finger, SWIM-type [PS50966] (285-321)
  IPR031052 FHY3/FAR1 family [PTHR31669] (204-404)

Secondary structure (DSSP, 8-state):
-------------S-----GGGS--TT-EESSHHHHHHHHHHHHHHHT--EEEEEEEEETTEEEEEEEEETT-S----SS-TTS----B-------EEEEEEETTTTEEEEEEEE---SS---HHHHTTSGGG----HHHHHHHHHHHHTT--HHHHHHHHHHHHTSSTT-SS-HHHHHHHIIIIIHHHHHHS-HHHHHHHHHHHHHHHHHHHHHHHHHH-BPPPSS--HHHHHHHHHB-HHHHHHHHHHHHHGGGEEEEEEEEETTEEEEEEEEE-SSS-EEEEEEEEETTTTEEEETT-HHHHHSS--HHHHHHHHHTT--S--GGGS-GGGBTT---GGGG-----------HHHHHHHHHHHHHHHHHHHHTTSHHHHHHHHHHHHHHHHHHHHHHHHHHHHHHHHTSS--S------------------S-----HHHHHHHHHHHHHHTTSTT-S-------------------------------------/-------------S-----GGGS--TT-EESSHHHHHHHHHHHHHHHT--EEEEEEEEETTEEEEEEEEETT-S----SS-TTS----B-------EEEEEEETTTTEEEEEEEE---SS---HHHHTTSGGG----HHHHHHHHHHHHTT--HHHHHHHHHHHHTSSTT-SS-HHHHHHHIIIIIHHHHHHS-HHHHHHHHHHHHHHHHHHHHHHHHHH-BPPPSS--HHHHHHHHHB-HHHHHHHHHHHHHGGGEEEEEEEEETTEEEEEEEEE-SSS-EEEEEEEEETTTTEEEETT-HHHHHSS--HHHHHHHHHTT--S--GGGS-GGGBTT---GGGG-----------HHHHHHHHHHHHHHHHHHHHTTSHHHHHHHHHHHHHHHHHHHHHHHHHHHHHHHHTSSS-SS-----------------S-----HHHHHHHHHHHHHHHHHHTT---TT---------------------------------